Protein AF-A0AAV8PI12-F1 (afdb_monomer_lite)

Organism: Ensete ventricosum (NCBI:txid4639)

Secondary structure (DSSP, 8-state):
--------------------------------------------------------------------------------------PPPPPPHHHHHH-------------------------HHHHHHHHSSEEEEEEEEEEEEE--S--SSS---EEEEEEEEEEE-----SSS---PEEEEEEEEHHHHHHHHHHHHHHSTTS-PPPPPP--SSHHHHS-TTHHHHHHHHHHHHHHHHHHHSTTGGG-HHHHHHHH--SS--SPPPPPHHHHHHHTTTSTTSSSS---PPPPPPTTTTSS---SSS-HHHHHHHHHHHHTTTTT----------HHHHHHHHHHHHHHHHHHHHHHHHHHHHHHHHHHHHHHHHHHHHHHHHHHHHHHS--SHHHHHHHHHHHHHHHHHHHHHHHHHHHHHHHHHHHHHHHHHHHHHHHHHHHHHHHHHHHHHHHHHHHHHHHHHHHHHHHHHHHTTSTT--HHHHHHHHHHHHHHHHHHHHHHHHHHHHHHHHHHHHHHHHHHHHHHHHHHHHHHHHHHHHHHHHHHHHHHHHHHHHHHHHTS--SS-TTHHHHHHHHHHHGGG------------EE--PSP--SSPEE-B-TT--GGGS--SPPSEEEEEEEEEESS-TTSPPEEEEE---TTSPSP-SEEEEEEEEEE-S-----EEEEEETTEEEEEEE-----TT-EEEEEEEE-GGGHHHHT-TT-EEEEEEE----SSS----EEEEEEEEEE----------------------------------------------------------SSTTTTTTTTTSPPSEEEEE--S-SSS-SSEEE-STT--EEEEE---TTEEEEEEEEEEEEEGGGTTGGGPPPHHHHHHTT------S-S--EEEEEETTEEEEEEPPP----TTSS-GGGSSSBPPTTSSSPPPEEEE-GGGHHHHTTSS-EEEEEEEET--SEEEEEEEEEEEE-SS-S--EEEEEEEE-PPPEEEEEEEEETTEEEEEEEEEEEEEEEEEEEETTEEEEEEEEEEEEEEEEEEEETTTTEEEEEEEEEEEEEEEEEETTTEEEEEEEEEEEEEEEEEEEEEE-STTEEEEEEEEEEEEEEEEEEEETTEEEEEEEEEEEEEEEEEEEETTEEEEEEEEEEEEEEEEETTSEEEEEEEEEETTEEEEEEEEEEE-----

InterPro domains:
  IPR001683 Phox homology [PF00787] (182-260)
  IPR001683 Phox homology [PS50195] (140-265)
  IPR001683 Phox homology [SM00312] (140-261)
  IPR015404 Sorting nexin/Vps5-like, C-terminal [PF09325] (333-562)
  IPR027267 AH/BAR domain superfamily [G3DSA:1.20.1270.60] (332-566)
  IPR036871 PX domain superfamily [G3DSA:3.30.1520.10] (126-271)
  IPR036871 PX domain superfamily [SSF64268] (134-261)
  IPR044279 Sorting nexin 2A/B [PTHR46757] (12-567)
  IPR056948 Peptide N-acetyl-beta-D-glucosaminyl asparaginase amidase A, N-terminal [PF12222] (630-1003)

Foldseek 3Di:
DDDDDDDDDDDDDDDDDDDDDDDDDDDDDDDDDYDDDDDDDDDDDDDDDDDDDDDDDDDDDDDDDDDDDDDDDDDDDDDDDDPPPPDDDDDDPLCLVQDDDDDDDDDDDDDDDDDDDDDPPPAVVVVLCVVFQWNAKAKADWDWAFDPDDDPDPDTDIFIKIKIKTWGQDPDPDDDDDDTDIAIEIDTVVLVVQLQVVCCQPVFLALQFDQDDPDPPCCVVPDVVSVSSVNSVSVRVNLVVLRSPNPSVPDPSSVQSRHPYDDRPPPGPPDQVVVVVVVVPPPPPVVDDDDDDDDDDLVVLQGFPPGDPCVVVVVVVVCVVVVCVVPNPDPPLDPVPPVVVVLVVVLVVVLVVLVVVLVVLVVVLVVLLVQLVVLLVQLVVLVVVLVVLVVPPPDPVSPLVSVLSNLSSVLSNVLSVLSSVLSSQSCVLSVVSVSVNSSVVSLVSSVVSLSSLSVSLVVLVVVLVVLVVVLVVLVVVQVVDDPGPPVSVVVSVVSVVVSVSSVSSSVSSVVSNVVSVVSNVVNSVVCVVVVVSSVVSSVVSSVVSVVVSVVVSVVSVVVSVVVSVVPDDDDDPPPVVVVVVVVVVPPPDDDDDDDDDFFADADDDDDDDLAAAEFDAVLAVVVPDDPDAFPDKFFFDWDKAEAQALFFWDKGWFAQDPVAADDFPWKKKKKKKKKAFFDDKWWKFKDWQLATQFIAIDAGAYNSMYIYMHIGTRSLVVLQNNDRVTTMMTMDTHHYDDPRGHMIMTMIIMMGTHHDDDDDDDDDDDDDDDPDPDDDDDDDDDDDDDDDDDDDDDDDDDDDDDDDDDDDDDDDQQLVLQVDPPPHHFNDKDWQFDPDSTNGGWDKAAAQVRKDKDWDADQQQWQWKKKKKDKDADRLCLVLLQADAPCLCVLQVNPRPNHLHNFKKKFKDKLNHTQDIDGADNQAECPGPPNLQPQRYGGHCNGGGDIDMGICNLVVQVRSPGGIIMMMIGMHSDHGTMTMIIMMGTHGFPPDSHKHKHWDDWFWDDKDKDWDKDDDRLWIKIKIWIKTWTWTWMWIAGPNGTKIKIKIKIKTWIWMWTADPSRQKIKIWIKIKIKIKIWIDHPDDDTQKIKIKIKIKIKIKIWGWADDPPQKIKIWIKIKIKIWIWIWMDGPHDIKIKIKMKIKIKTWMFIDHRNYTHDMKMKMWMWIWIAIPQQKIKIWIWIDISSGTPDIDIDIDGPNDDD

Structure (mmCIF, N/CA/C/O backbone):
data_AF-A0AAV8PI12-F1
#
_entry.id   AF-A0AAV8PI12-F1
#
loop_
_atom_site.group_PDB
_atom_site.id
_atom_site.type_symbol
_atom_site.label_atom_id
_atom_site.label_alt_id
_atom_site.label_comp_id
_atom_site.label_asym_id
_atom_site.label_entity_id
_atom_site.label_seq_id
_atom_site.pdbx_PDB_ins_code
_atom_site.Cartn_x
_atom_site.Cartn_y
_atom_site.Cartn_z
_atom_site.occupancy
_atom_site.B_iso_or_equiv
_atom_site.auth_seq_id
_atom_site.auth_comp_id
_atom_site.auth_asym_id
_atom_site.auth_atom_id
_atom_site.pdbx_PDB_model_num
ATOM 1 N N . MET A 1 1 ? -35.166 47.409 -13.424 1.00 26.75 1 MET A N 1
ATOM 2 C CA . MET A 1 1 ? -35.146 48.640 -12.600 1.00 26.75 1 MET A CA 1
ATOM 3 C C . MET A 1 1 ? -35.640 48.284 -11.209 1.00 26.75 1 MET A C 1
ATOM 5 O O . MET A 1 1 ? -36.509 47.431 -11.141 1.00 26.75 1 MET A O 1
ATOM 9 N N . MET A 1 2 ? -35.124 48.970 -10.181 1.00 24.94 2 MET A N 1
ATOM 10 C CA . MET A 1 2 ? -35.526 48.912 -8.761 1.00 24.94 2 MET A CA 1
ATOM 11 C C . MET A 1 2 ? -35.358 47.564 -8.021 1.00 24.94 2 MET A C 1
ATOM 13 O O . MET A 1 2 ? -35.755 46.509 -8.501 1.00 24.94 2 MET A O 1
ATOM 17 N N . GLY A 1 3 ? -34.762 47.643 -6.824 1.00 27.20 3 GLY A N 1
ATOM 18 C CA . GLY A 1 3 ? -35.023 46.736 -5.693 1.00 27.20 3 GLY A CA 1
ATOM 19 C C . GLY A 1 3 ? -36.075 47.395 -4.775 1.00 27.20 3 GLY A C 1
ATOM 20 O O . GLY A 1 3 ? -37.044 47.901 -5.343 1.00 27.20 3 GLY A O 1
ATOM 21 N N . PRO A 1 4 ? -35.881 47.534 -3.440 1.00 50.44 4 PRO A N 1
ATOM 22 C CA . PRO A 1 4 ? -34.674 47.253 -2.639 1.00 50.44 4 PRO A CA 1
ATOM 23 C C . PRO A 1 4 ? -34.956 46.541 -1.275 1.00 50.44 4 PRO A C 1
ATOM 25 O O . PRO A 1 4 ? -36.016 45.960 -1.081 1.00 50.44 4 PRO A O 1
ATOM 28 N N . GLU A 1 5 ? -33.989 46.652 -0.349 1.00 25.16 5 GLU A N 1
ATOM 29 C CA . GLU A 1 5 ? -34.080 46.573 1.134 1.00 25.16 5 GLU A CA 1
ATOM 30 C C . GLU A 1 5 ? -33.956 45.231 1.893 1.00 25.16 5 GLU A C 1
ATOM 32 O O . GLU A 1 5 ? -34.881 44.429 1.952 1.00 25.16 5 GLU A O 1
ATOM 37 N N . THR A 1 6 ? -32.860 45.123 2.665 1.00 25.31 6 THR A N 1
ATOM 38 C CA . THR A 1 6 ? -32.854 44.717 4.093 1.00 25.31 6 THR A CA 1
ATOM 39 C C . THR A 1 6 ? -31.738 45.482 4.851 1.00 25.31 6 THR A C 1
ATOM 41 O O . THR A 1 6 ? -30.701 45.725 4.228 1.00 25.31 6 THR A O 1
ATOM 44 N N . PRO A 1 7 ? -31.882 45.865 6.144 1.00 37.09 7 PRO A N 1
ATOM 45 C CA . PRO A 1 7 ? -30.958 46.792 6.833 1.00 37.09 7 PRO A CA 1
ATOM 46 C C . PRO A 1 7 ? -29.968 46.148 7.844 1.00 37.09 7 PRO A C 1
ATOM 48 O O . PRO A 1 7 ? -29.989 44.942 8.059 1.00 37.09 7 PRO A O 1
ATOM 51 N N . PHE A 1 8 ? -29.126 47.009 8.449 1.00 25.00 8 PHE A N 1
ATOM 52 C CA . PHE A 1 8 ? -28.236 46.897 9.638 1.00 25.00 8 PHE A CA 1
ATOM 53 C C . PHE A 1 8 ? -28.355 45.662 10.577 1.00 25.00 8 PHE A C 1
ATOM 55 O O . PHE A 1 8 ? -29.452 45.190 10.848 1.00 25.00 8 PHE A O 1
ATOM 62 N N . GLY A 1 9 ? -27.298 45.162 11.242 1.00 22.23 9 GLY A N 1
ATOM 63 C CA . GLY A 1 9 ? -25.890 45.605 11.351 1.00 22.23 9 GLY A CA 1
ATOM 64 C C . GLY A 1 9 ? -25.430 45.807 12.814 1.00 22.23 9 GLY A C 1
ATOM 65 O O . GLY A 1 9 ? -26.154 46.434 13.577 1.00 22.23 9 GLY A O 1
ATOM 66 N N . PHE A 1 10 ? -24.243 45.307 13.204 1.00 24.09 10 PHE A N 1
ATOM 67 C CA . PHE A 1 10 ? -23.536 45.661 14.458 1.00 24.09 10 PHE A CA 1
ATOM 68 C C . PHE A 1 10 ? -22.015 45.385 14.365 1.00 24.09 10 PHE A C 1
ATOM 70 O O . PHE A 1 10 ? -21.548 44.779 13.401 1.00 24.09 10 PHE A O 1
ATOM 77 N N . GLU A 1 11 ? -21.245 45.897 15.328 1.00 22.91 11 GLU A N 1
ATOM 78 C CA . GLU A 1 11 ? -19.831 46.284 15.177 1.00 22.91 11 GLU A CA 1
ATOM 79 C C . GLU A 1 11 ? -18.795 45.295 15.754 1.00 22.91 11 GLU A C 1
ATOM 81 O O . GLU A 1 11 ? -19.092 44.478 16.626 1.00 22.91 11 GLU A O 1
ATOM 86 N N . SER A 1 12 ? -17.529 45.454 15.345 1.00 24.69 12 SER A N 1
ATOM 87 C CA . SER A 1 12 ? -16.356 44.861 16.007 1.00 24.69 12 SER A CA 1
ATOM 88 C C . SER A 1 12 ? -15.196 45.863 16.083 1.00 24.69 12 SER A C 1
ATOM 90 O O . SER A 1 12 ? -14.692 46.303 15.048 1.00 24.69 12 SER A O 1
ATOM 92 N N . ALA A 1 13 ? -14.755 46.211 17.295 1.00 24.38 13 ALA A N 1
ATOM 93 C CA . ALA A 1 13 ? -13.627 47.119 17.531 1.00 24.38 13 ALA A CA 1
ATOM 94 C C . ALA A 1 13 ? -12.254 46.410 17.386 1.00 24.38 13 ALA A C 1
ATOM 96 O O . ALA A 1 13 ? -12.172 45.198 17.601 1.00 24.38 13 ALA A O 1
ATOM 97 N N . PRO A 1 14 ? -11.169 47.131 17.035 1.00 26.98 14 PRO A N 1
ATOM 98 C CA . PRO A 1 14 ? -9.876 46.526 16.708 1.00 26.98 14 PRO A CA 1
ATOM 99 C C . PRO A 1 14 ? -8.998 46.235 17.936 1.00 26.98 14 PRO A C 1
ATOM 101 O O . PRO A 1 14 ? -9.035 46.951 18.937 1.00 26.98 14 PRO A O 1
ATOM 104 N N . VAL A 1 15 ? -8.118 45.237 17.809 1.00 25.80 15 VAL A N 1
ATOM 105 C CA . VAL A 1 15 ? -7.009 44.966 18.741 1.00 25.80 15 VAL A CA 1
ATOM 106 C C . VAL A 1 15 ? -5.689 45.034 17.970 1.00 25.80 15 VAL A C 1
ATOM 108 O O . VAL A 1 15 ? -5.612 44.586 16.829 1.00 25.80 15 VAL A O 1
ATOM 111 N N . ARG A 1 16 ? -4.673 45.645 18.590 1.00 23.45 16 ARG A N 1
ATOM 112 C CA . ARG A 1 16 ? -3.359 45.953 18.003 1.00 23.45 16 ARG A CA 1
ATOM 113 C C . ARG A 1 16 ? -2.627 44.722 17.462 1.00 23.45 16 ARG A C 1
ATOM 115 O O . ARG A 1 16 ? -2.507 43.721 18.164 1.00 23.45 16 ARG A O 1
ATOM 122 N N . GLU A 1 17 ? -2.001 44.885 16.300 1.00 25.70 17 GLU A N 1
ATOM 123 C CA . GLU A 1 17 ? -0.734 44.218 15.994 1.00 25.70 17 GLU A CA 1
ATOM 124 C C . GLU A 1 17 ? 0.418 45.083 16.529 1.00 25.70 17 GLU A C 1
ATOM 126 O O . GLU A 1 17 ? 0.398 46.306 16.374 1.00 25.70 17 GLU A O 1
ATOM 131 N N . GLU A 1 18 ? 1.427 44.463 17.141 1.00 23.61 18 GLU A N 1
ATOM 132 C CA . GLU A 1 18 ? 2.705 45.114 17.441 1.00 23.61 18 GLU A CA 1
ATOM 133 C C . GLU A 1 18 ? 3.741 44.642 16.415 1.00 23.61 18 GLU A C 1
ATOM 135 O O . GLU A 1 18 ? 4.210 43.504 16.450 1.00 23.61 18 GLU A O 1
ATOM 140 N N . MET A 1 19 ? 4.070 45.523 15.467 1.00 23.03 19 MET A N 1
ATOM 141 C CA . MET A 1 19 ? 5.245 45.378 14.610 1.00 23.03 19 MET A CA 1
ATOM 142 C C . MET A 1 19 ? 6.455 45.993 15.314 1.00 23.03 19 MET A C 1
ATOM 144 O O . MET A 1 19 ? 6.456 47.195 15.572 1.00 23.03 19 MET A O 1
ATOM 148 N N . GLU A 1 20 ? 7.520 45.2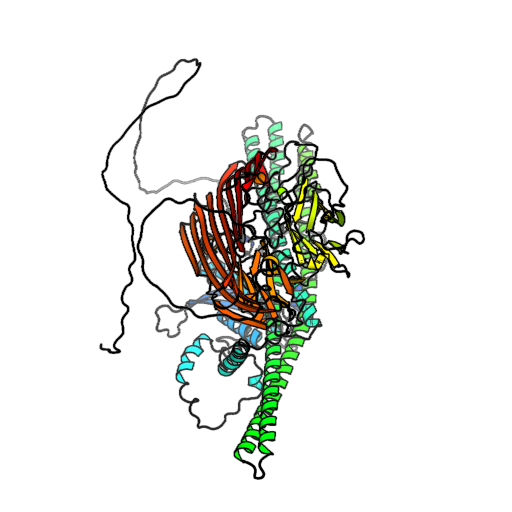17 15.511 1.00 25.47 20 GLU A N 1
ATOM 149 C CA . GLU A 1 20 ? 8.871 45.778 15.614 1.00 25.47 20 GLU A CA 1
ATOM 150 C C . GLU A 1 20 ? 9.606 45.601 14.282 1.00 25.47 20 GLU A C 1
ATOM 152 O O . GLU A 1 20 ? 9.492 44.572 13.612 1.00 25.47 20 GLU A O 1
ATOM 157 N N . SER A 1 21 ? 10.321 46.646 13.868 1.00 23.89 21 SER A N 1
ATOM 158 C CA . SER A 1 21 ? 10.804 46.816 12.497 1.00 23.89 21 SER A CA 1
ATOM 159 C C . SER A 1 21 ? 12.290 47.157 12.434 1.00 23.89 21 SER A C 1
ATOM 161 O O . SER A 1 21 ? 12.716 48.150 13.022 1.00 23.89 21 SER A O 1
ATOM 163 N N . LEU A 1 22 ? 13.039 46.431 11.606 1.00 22.89 22 LEU A N 1
ATOM 164 C CA . LEU A 1 22 ? 14.338 46.840 11.064 1.00 22.89 22 LEU A CA 1
ATOM 165 C C . LEU A 1 22 ? 14.514 46.201 9.676 1.00 22.89 22 LEU A C 1
ATOM 167 O O . LEU A 1 22 ? 14.255 45.011 9.534 1.00 22.89 22 LEU A O 1
ATOM 171 N N . ALA A 1 23 ? 15.017 46.856 8.631 1.00 23.58 23 ALA A N 1
ATOM 172 C CA . ALA A 1 23 ? 14.972 48.257 8.194 1.00 23.58 23 ALA A CA 1
ATOM 173 C C . ALA A 1 23 ? 15.395 48.229 6.706 1.00 23.58 23 ALA A C 1
ATOM 175 O O . ALA A 1 23 ? 16.301 47.469 6.366 1.00 23.58 23 ALA A O 1
ATOM 176 N N . LEU A 1 24 ? 14.774 49.009 5.811 1.00 23.92 24 LEU A N 1
ATOM 177 C CA . LEU A 1 24 ? 15.120 49.005 4.378 1.00 23.92 24 LEU A CA 1
ATOM 178 C C . LEU A 1 24 ? 15.382 50.413 3.833 1.00 23.92 24 LEU A C 1
ATOM 180 O O . LEU A 1 24 ? 14.506 51.275 3.851 1.00 23.92 24 LEU A O 1
ATOM 184 N N . SER A 1 25 ? 16.575 50.595 3.270 1.00 25.58 25 SER A N 1
ATOM 185 C CA . SER A 1 25 ? 16.966 51.677 2.362 1.00 25.58 25 SER A CA 1
ATOM 186 C C . SER A 1 25 ? 18.147 51.175 1.508 1.00 25.58 25 SER A C 1
ATOM 188 O O . SER A 1 25 ? 18.949 50.380 1.984 1.00 25.58 25 SER A O 1
ATOM 190 N N . GLY A 1 26 ? 18.303 51.531 0.233 1.00 24.66 26 GLY A N 1
ATOM 191 C CA . GLY A 1 26 ? 17.404 52.244 -0.680 1.00 24.66 26 GLY A CA 1
ATOM 192 C C . GLY A 1 26 ? 17.654 51.789 -2.130 1.00 24.66 26 GLY A C 1
ATOM 193 O O . GLY A 1 26 ? 18.427 50.865 -2.365 1.00 24.66 26 GLY A O 1
ATOM 194 N N . ALA A 1 27 ? 17.000 52.424 -3.101 1.00 22.06 27 ALA A N 1
ATOM 195 C CA . ALA A 1 27 ? 17.096 52.106 -4.533 1.00 22.06 27 ALA A CA 1
ATOM 196 C C . ALA A 1 27 ? 17.531 53.358 -5.341 1.00 22.06 27 ALA A C 1
ATOM 198 O O . ALA A 1 27 ? 17.638 54.433 -4.751 1.00 22.06 27 ALA A O 1
ATOM 199 N N . PRO A 1 28 ? 17.652 53.297 -6.680 1.00 48.12 28 PRO A N 1
ATOM 200 C CA . PRO A 1 28 ? 18.553 52.432 -7.454 1.00 48.12 28 PRO A CA 1
ATOM 201 C C . PRO A 1 28 ? 19.419 53.248 -8.451 1.00 48.12 28 PRO A C 1
ATOM 203 O O . PRO A 1 28 ? 19.118 54.406 -8.737 1.00 48.12 28 PRO A O 1
ATOM 206 N N . SER A 1 29 ? 20.434 52.638 -9.074 1.00 22.05 29 SER A N 1
ATOM 207 C CA . SER A 1 29 ? 21.106 53.215 -10.256 1.00 22.05 29 SER A CA 1
ATOM 208 C C . SER A 1 29 ? 21.647 52.148 -11.212 1.00 22.05 29 SER A C 1
ATOM 210 O O . SER A 1 29 ? 21.772 50.977 -10.855 1.00 22.05 29 SER A O 1
ATOM 212 N N . SER A 1 30 ? 21.942 52.568 -12.440 1.00 26.00 30 SER A N 1
ATOM 213 C CA . SER A 1 30 ? 22.496 51.761 -13.528 1.00 26.00 30 SER A CA 1
ATOM 214 C C . SER A 1 30 ? 24.037 51.776 -13.569 1.00 26.00 30 SER A C 1
ATOM 216 O O . SER A 1 30 ? 24.686 52.457 -12.778 1.00 26.00 30 SER A O 1
ATOM 218 N N . ASP A 1 31 ? 24.567 51.061 -14.571 1.00 22.47 31 ASP A N 1
ATOM 219 C CA . ASP A 1 31 ? 25.823 51.312 -15.299 1.00 22.47 31 ASP A CA 1
ATOM 220 C C . ASP A 1 31 ? 27.168 50.649 -14.902 1.00 22.47 31 ASP A C 1
ATOM 222 O O . ASP A 1 31 ? 27.680 50.750 -13.796 1.00 22.47 31 ASP A O 1
ATOM 226 N N . TYR A 1 32 ? 27.776 50.087 -15.962 1.00 22.50 32 TYR A N 1
ATOM 227 C CA . TYR A 1 32 ? 29.210 49.959 -16.288 1.00 22.50 32 TYR A CA 1
ATOM 228 C C . TYR A 1 32 ? 30.144 48.924 -15.605 1.00 22.50 32 TYR A C 1
ATOM 230 O O . TYR A 1 32 ? 30.634 49.091 -14.499 1.00 22.50 32 TYR A O 1
ATOM 238 N N . ARG A 1 33 ? 30.550 47.952 -16.447 1.00 22.41 33 ARG A N 1
ATOM 239 C CA . ARG A 1 33 ? 31.938 47.547 -16.800 1.00 22.41 33 ARG A CA 1
ATOM 240 C C . ARG A 1 33 ? 33.016 47.315 -15.711 1.00 22.41 33 ARG A C 1
ATOM 242 O O . ARG A 1 33 ? 33.538 48.272 -15.162 1.00 22.41 33 ARG A O 1
ATOM 249 N N . SER A 1 34 ? 33.589 46.097 -15.775 1.00 23.03 34 SER A N 1
ATOM 250 C CA . SER A 1 34 ? 35.053 45.811 -15.793 1.00 23.03 34 SER A CA 1
ATOM 251 C C . SER A 1 34 ? 35.894 46.060 -14.517 1.00 23.03 34 SER A C 1
ATOM 253 O O . SER A 1 34 ? 35.571 46.913 -13.711 1.00 23.03 34 SER A O 1
ATOM 255 N N . ALA A 1 35 ? 37.057 45.423 -14.298 1.00 22.92 35 ALA A N 1
ATOM 256 C CA . ALA A 1 35 ? 37.623 44.138 -14.763 1.00 22.92 35 ALA A CA 1
ATOM 257 C C . ALA A 1 35 ? 38.912 43.809 -13.956 1.00 22.92 35 ALA A C 1
ATOM 259 O O . ALA A 1 35 ? 39.556 44.726 -13.455 1.00 22.92 35 ALA A O 1
ATOM 260 N N . MET A 1 36 ? 39.345 42.535 -13.960 1.00 21.75 36 MET A N 1
ATOM 261 C CA . MET A 1 36 ? 40.616 42.024 -13.379 1.00 21.75 36 MET A CA 1
ATOM 262 C C . MET A 1 36 ? 40.713 42.121 -11.827 1.00 21.75 36 MET A C 1
ATOM 264 O O . MET A 1 36 ? 39.855 42.730 -11.201 1.00 21.75 36 MET A O 1
ATOM 268 N N . SER A 1 37 ? 41.655 41.479 -11.113 1.00 22.44 37 SER A N 1
ATOM 269 C CA . SER A 1 37 ? 42.877 40.745 -11.512 1.00 22.44 37 SER A CA 1
ATOM 270 C C . SER A 1 37 ? 43.295 39.643 -10.515 1.00 22.44 37 SER A C 1
ATOM 272 O O . SER A 1 37 ? 43.305 39.922 -9.322 1.00 22.44 37 SER A O 1
ATOM 274 N N . SER A 1 38 ? 43.848 38.521 -11.020 1.00 24.52 38 SER A N 1
ATOM 275 C CA . SER A 1 38 ? 44.898 37.659 -10.394 1.00 24.52 38 SER A CA 1
ATOM 276 C C . SER A 1 38 ? 44.621 36.993 -9.014 1.00 24.52 38 SER A C 1
ATOM 278 O O . SER A 1 38 ? 43.821 37.481 -8.236 1.00 24.52 38 SER A O 1
ATOM 280 N N . SER A 1 39 ? 45.252 35.877 -8.620 1.00 24.25 39 SER A N 1
ATOM 281 C CA . SER A 1 39 ? 46.549 35.305 -9.031 1.00 24.25 39 SER A CA 1
ATOM 282 C C . SER A 1 39 ? 46.635 33.765 -8.883 1.00 24.25 39 SER A C 1
ATOM 284 O O . SER A 1 39 ? 45.814 33.136 -8.223 1.00 24.25 39 SER A O 1
ATOM 286 N N . LEU A 1 40 ? 47.674 33.175 -9.493 1.00 27.23 40 LEU A N 1
ATOM 287 C CA . LEU A 1 40 ? 48.148 31.787 -9.332 1.00 27.23 40 LEU A CA 1
ATOM 288 C C . LEU A 1 40 ? 49.630 31.792 -8.900 1.00 27.23 40 LEU A C 1
ATOM 290 O O . LEU A 1 40 ? 50.322 32.792 -9.109 1.00 27.23 40 LEU A O 1
ATOM 294 N N . PRO A 1 41 ? 50.141 30.660 -8.387 1.00 34.38 41 PRO A N 1
ATOM 295 C CA . PRO A 1 41 ? 51.395 30.066 -8.895 1.00 34.38 41 PRO A CA 1
ATOM 296 C C . PRO A 1 41 ? 51.121 28.656 -9.485 1.00 34.38 41 PRO A C 1
ATOM 298 O O . PRO A 1 41 ? 50.287 27.941 -8.944 1.00 34.38 41 PRO A O 1
ATOM 301 N N . ALA A 1 42 ? 51.635 28.218 -10.648 1.00 28.09 42 ALA A N 1
ATOM 302 C CA . ALA A 1 42 ? 53.028 28.142 -11.149 1.00 28.09 42 ALA A CA 1
ATOM 303 C C . ALA A 1 42 ? 53.814 26.956 -10.524 1.00 28.09 42 ALA A C 1
ATOM 305 O O . ALA A 1 42 ? 53.736 26.773 -9.316 1.00 28.09 42 ALA A O 1
ATOM 306 N N . ALA A 1 43 ? 54.589 26.118 -11.239 1.00 28.17 43 ALA A N 1
ATOM 307 C CA . ALA A 1 43 ? 55.053 26.065 -12.650 1.00 28.17 43 ALA A CA 1
ATOM 308 C C . ALA A 1 43 ? 55.390 24.575 -13.041 1.00 28.17 43 ALA A C 1
ATOM 310 O O . ALA A 1 43 ? 54.991 23.695 -12.286 1.00 28.17 43 ALA A O 1
ATOM 311 N N . VAL A 1 44 ? 56.051 24.140 -14.140 1.00 28.39 44 VAL A N 1
ATOM 312 C CA . VAL A 1 44 ? 56.956 24.743 -15.162 1.00 28.39 44 VAL A CA 1
ATOM 313 C C . VAL A 1 44 ? 56.950 23.928 -16.490 1.00 28.39 44 VAL A C 1
ATOM 315 O O . VAL A 1 44 ? 56.592 22.758 -16.467 1.00 28.39 44 VAL A O 1
ATOM 318 N N . SER A 1 45 ? 57.480 24.517 -17.582 1.00 25.11 45 SER A N 1
ATOM 319 C CA . SER A 1 45 ? 58.064 23.877 -18.800 1.00 25.11 45 SER A CA 1
ATOM 320 C C . SER A 1 45 ? 57.131 23.061 -19.727 1.00 25.11 45 SER A C 1
ATOM 322 O O . SER A 1 45 ? 56.670 21.998 -19.338 1.00 25.11 45 SER A O 1
ATOM 324 N N . ALA A 1 46 ? 56.785 23.419 -20.976 1.00 28.88 46 ALA A N 1
ATOM 325 C CA . ALA A 1 46 ? 57.235 24.396 -21.995 1.00 28.88 46 ALA A CA 1
ATOM 326 C C . ALA A 1 46 ? 58.319 23.951 -23.016 1.00 28.88 46 ALA A C 1
ATOM 328 O O . ALA A 1 46 ? 59.477 23.748 -22.660 1.00 28.88 46 ALA A O 1
ATOM 329 N N . ALA A 1 47 ? 57.929 23.931 -24.303 1.00 26.61 47 ALA A N 1
ATOM 330 C CA . ALA A 1 47 ? 58.757 24.099 -25.509 1.00 26.61 47 ALA A CA 1
ATOM 331 C C . ALA A 1 47 ? 57.858 24.558 -26.693 1.00 26.61 47 ALA A C 1
ATOM 333 O O . ALA A 1 47 ? 56.693 24.170 -26.756 1.00 26.61 47 ALA A O 1
ATOM 334 N N . SER A 1 48 ? 58.377 25.402 -27.592 1.00 27.86 48 SER A N 1
ATOM 335 C CA . SER A 1 48 ? 57.679 26.074 -28.722 1.00 27.86 48 SER A CA 1
ATOM 336 C C . SER A 1 48 ? 58.339 25.691 -30.085 1.00 27.86 48 SER A C 1
ATOM 338 O O . SER A 1 48 ? 59.130 24.752 -30.081 1.00 27.86 48 SER A O 1
ATOM 340 N N . VAL A 1 49 ? 58.077 26.220 -31.301 1.00 29.25 49 VAL A N 1
ATOM 341 C CA . VAL A 1 49 ? 57.830 27.589 -31.841 1.00 29.25 49 VAL A CA 1
ATOM 342 C C . VAL A 1 49 ? 57.215 27.508 -33.273 1.00 29.25 49 VAL A C 1
ATOM 344 O O . VAL A 1 49 ? 57.517 26.543 -33.963 1.00 29.25 49 VAL A O 1
ATOM 347 N N . ASP A 1 50 ? 56.402 28.510 -33.674 1.00 27.30 50 ASP A N 1
ATOM 348 C CA . ASP A 1 50 ? 55.957 29.032 -35.012 1.00 27.30 50 ASP A CA 1
ATOM 349 C C . ASP A 1 50 ? 55.864 28.127 -36.279 1.00 27.30 50 ASP A C 1
ATOM 351 O O . ASP A 1 50 ? 56.691 27.256 -36.512 1.00 27.30 50 ASP A O 1
ATOM 355 N N . ALA A 1 51 ? 54.860 28.212 -37.176 1.00 30.59 51 ALA A N 1
ATOM 356 C CA . ALA A 1 51 ? 54.086 29.324 -37.797 1.00 30.59 51 ALA A CA 1
ATOM 357 C C . ALA A 1 51 ? 54.791 30.017 -39.000 1.00 30.59 51 ALA A C 1
ATOM 359 O O . ALA A 1 51 ? 56.013 30.071 -39.058 1.00 30.59 51 ALA A O 1
ATOM 360 N N . GLY A 1 52 ? 54.095 30.546 -40.023 1.00 27.53 52 GLY A N 1
ATOM 361 C CA . GLY A 1 52 ? 52.646 30.583 -40.315 1.00 27.53 52 GLY A CA 1
ATOM 362 C C . GLY A 1 52 ? 52.314 31.500 -41.520 1.00 27.53 52 GLY A C 1
ATOM 363 O O . GLY A 1 52 ? 53.225 31.908 -42.237 1.00 27.53 52 GLY A O 1
ATOM 364 N N . GLY A 1 53 ? 51.034 31.867 -41.718 1.00 25.20 53 GLY A N 1
ATOM 365 C CA . GLY A 1 53 ? 50.614 33.012 -42.562 1.00 25.20 53 GLY A CA 1
ATOM 366 C C . GLY A 1 53 ? 49.379 32.804 -43.467 1.00 25.20 53 GLY A C 1
ATOM 367 O O . GLY A 1 53 ? 49.298 31.793 -44.156 1.00 25.20 53 GLY A O 1
ATOM 368 N N . GLY A 1 54 ? 48.462 33.791 -43.522 1.00 26.97 54 GLY A N 1
ATOM 369 C CA . GLY A 1 54 ? 47.417 33.897 -44.571 1.00 26.97 54 GLY A CA 1
ATOM 370 C C . GLY A 1 54 ? 45.969 34.184 -44.117 1.00 26.97 54 GLY A C 1
ATOM 371 O O . GLY A 1 54 ? 45.112 33.318 -44.246 1.00 26.97 54 GLY A O 1
ATOM 372 N N . ASP A 1 55 ? 45.691 35.401 -43.646 1.00 26.92 55 ASP A N 1
ATOM 373 C CA . ASP A 1 55 ? 44.364 35.946 -43.251 1.00 26.92 55 ASP A CA 1
ATOM 374 C C . ASP A 1 55 ? 43.740 36.783 -44.429 1.00 26.92 55 ASP A C 1
ATOM 376 O O . ASP A 1 55 ? 44.491 37.091 -45.360 1.00 26.92 55 ASP A O 1
ATOM 380 N N . PRO A 1 56 ? 42.502 37.357 -44.401 1.00 48.22 56 PRO A N 1
ATOM 381 C CA . PRO A 1 56 ? 41.178 36.849 -43.952 1.00 48.22 56 PRO A CA 1
ATOM 382 C C . PRO A 1 56 ? 39.916 37.355 -44.768 1.00 48.22 56 PRO A C 1
ATOM 384 O O . PRO A 1 56 ? 40.036 38.111 -45.725 1.00 48.22 56 PRO A O 1
ATOM 387 N N . LEU A 1 57 ? 38.693 37.033 -44.274 1.00 29.77 57 LEU A N 1
ATOM 388 C CA . LEU A 1 57 ? 37.373 37.753 -44.367 1.00 29.77 57 LEU A CA 1
ATOM 389 C C . LEU A 1 57 ? 36.332 37.608 -45.541 1.00 29.77 57 LEU A C 1
ATOM 391 O O . LEU A 1 57 ? 36.511 38.128 -46.635 1.00 29.77 57 LEU A O 1
ATOM 395 N N . LEU A 1 58 ? 35.115 37.166 -45.133 1.00 28.52 58 LEU A N 1
ATOM 396 C CA . LEU A 1 58 ? 33.735 37.701 -45.388 1.00 28.52 58 LEU A CA 1
ATOM 397 C C . LEU A 1 58 ? 32.839 37.334 -46.623 1.00 28.52 58 LEU A C 1
ATOM 399 O O . LEU A 1 58 ? 33.283 36.927 -47.687 1.00 28.52 58 LEU A O 1
ATOM 403 N N . TYR A 1 59 ? 31.516 37.472 -46.384 1.00 25.47 59 TYR A N 1
ATOM 404 C CA . TYR A 1 59 ? 30.270 37.158 -47.156 1.00 25.47 59 TYR A CA 1
ATOM 405 C C . TYR A 1 59 ? 29.427 38.466 -47.358 1.00 25.47 59 TYR A C 1
ATOM 407 O O . TYR A 1 59 ? 29.838 39.465 -46.757 1.00 25.47 59 TYR A O 1
ATOM 415 N N . PRO A 1 60 ? 28.212 38.531 -47.998 1.00 52.59 60 PRO A N 1
ATOM 416 C CA . PRO A 1 60 ? 27.406 37.603 -48.847 1.00 52.59 60 PRO A CA 1
ATOM 417 C C . PRO A 1 60 ? 27.072 38.295 -50.235 1.00 52.59 60 PRO A C 1
ATOM 419 O O . PRO A 1 60 ? 28.059 38.731 -50.822 1.00 52.59 60 PRO A O 1
ATOM 422 N N . PRO A 1 61 ? 25.840 38.549 -50.805 1.00 48.81 61 PRO A N 1
ATOM 423 C CA . PRO A 1 61 ? 24.471 37.961 -50.711 1.00 48.81 61 PRO A CA 1
ATOM 424 C C . PRO A 1 61 ? 23.561 37.899 -52.012 1.00 48.81 61 PRO A C 1
ATOM 426 O O . PRO A 1 61 ? 23.886 38.443 -53.057 1.00 48.81 61 PRO A O 1
ATOM 429 N N . HIS A 1 62 ? 22.333 37.351 -51.850 1.00 29.09 62 HIS A N 1
ATOM 430 C CA . HIS A 1 62 ? 21.005 37.670 -52.480 1.00 29.09 62 HIS A CA 1
ATOM 431 C C . HIS A 1 62 ? 20.560 37.339 -53.952 1.00 29.09 62 HIS A C 1
ATOM 433 O O . HIS A 1 62 ? 20.991 37.951 -54.917 1.00 29.09 62 HIS A O 1
ATOM 439 N N . HIS A 1 63 ? 19.493 36.507 -54.021 1.00 28.28 63 HIS A N 1
ATOM 440 C CA . HIS A 1 63 ? 18.222 36.539 -54.816 1.00 28.28 63 HIS A CA 1
ATOM 441 C C . HIS A 1 63 ? 18.133 36.787 -56.349 1.00 28.28 63 HIS A C 1
ATOM 443 O O . HIS A 1 63 ? 18.536 37.839 -56.829 1.00 28.28 63 HIS A O 1
ATOM 449 N N . LEU A 1 64 ? 17.308 35.970 -57.051 1.00 27.02 64 LEU A N 1
ATOM 450 C CA . LEU A 1 64 ? 15.946 36.356 -57.530 1.00 27.02 64 LEU A CA 1
ATOM 451 C C . LEU A 1 64 ? 15.114 35.166 -58.106 1.00 27.02 64 LEU A C 1
ATOM 453 O O . LEU A 1 64 ? 15.476 34.016 -57.877 1.00 27.02 64 LEU A O 1
ATOM 457 N N . HIS A 1 65 ? 13.947 35.427 -58.726 1.00 24.80 65 HIS A N 1
ATOM 458 C CA . HIS A 1 65 ? 12.797 34.501 -58.886 1.00 24.80 65 HIS A CA 1
ATOM 459 C C . HIS A 1 65 ? 12.144 34.544 -60.304 1.00 24.80 65 HIS A C 1
ATOM 461 O O . HIS A 1 65 ? 12.432 35.459 -61.069 1.00 24.80 65 HIS A O 1
ATOM 467 N N . PHE A 1 66 ? 11.170 33.645 -60.563 1.00 24.31 66 PHE A N 1
ATOM 468 C CA . PHE A 1 66 ? 10.173 33.587 -61.678 1.00 24.31 66 PHE A CA 1
ATOM 469 C C . PHE A 1 66 ? 10.436 32.755 -62.965 1.00 24.31 66 PHE A C 1
ATOM 471 O O . PHE A 1 66 ? 11.532 32.282 -63.239 1.00 24.31 66 PHE A O 1
ATOM 478 N N . SER A 1 67 ? 9.329 32.484 -63.679 1.00 23.08 67 SER A N 1
ATOM 479 C CA . SER A 1 67 ? 9.075 31.451 -64.718 1.00 23.08 67 SER A CA 1
ATOM 480 C C . SER A 1 67 ? 8.387 32.103 -65.955 1.00 23.08 67 SER A C 1
ATOM 482 O O . SER A 1 67 ? 8.393 33.330 -66.029 1.00 23.08 67 SER A O 1
ATOM 484 N N . PRO A 1 68 ? 7.613 31.408 -66.827 1.00 49.94 68 PRO A N 1
ATOM 485 C CA . PRO A 1 68 ? 7.809 30.139 -67.560 1.00 49.94 68 PRO A CA 1
ATOM 486 C C . PRO A 1 68 ? 7.637 30.310 -69.105 1.00 49.94 68 PRO A C 1
ATOM 488 O O . PRO A 1 68 ? 7.088 31.317 -69.547 1.00 49.94 68 PRO A O 1
ATOM 491 N N . SER A 1 69 ? 7.997 29.322 -69.949 1.00 26.77 69 SER A N 1
ATOM 492 C CA . SER A 1 69 ? 7.362 29.093 -71.284 1.00 26.77 69 SER A CA 1
ATOM 493 C C . SER A 1 69 ? 7.903 27.875 -72.068 1.00 26.77 69 SER A C 1
ATOM 495 O O . SER A 1 69 ? 8.971 27.339 -71.790 1.00 26.77 69 SER A O 1
ATOM 497 N N . SER A 1 70 ? 7.130 27.443 -73.072 1.00 27.22 70 SER A N 1
ATOM 498 C CA . SER A 1 70 ? 7.468 26.529 -74.189 1.00 27.22 70 SER A CA 1
ATOM 499 C C . SER A 1 70 ? 6.680 27.029 -75.430 1.00 27.22 70 SER A C 1
ATOM 501 O O . SER A 1 70 ? 5.746 27.810 -75.205 1.00 27.22 70 SER A O 1
ATOM 503 N N . PRO A 1 71 ? 6.984 26.668 -76.706 1.00 41.03 71 PRO A N 1
ATOM 504 C CA . PRO A 1 71 ? 6.760 25.297 -77.222 1.00 41.03 71 PRO A CA 1
ATOM 505 C C . PRO A 1 71 ? 7.668 24.838 -78.407 1.00 41.03 71 PRO A C 1
ATOM 507 O O . PRO A 1 71 ? 8.478 25.611 -78.903 1.00 41.03 71 PRO A O 1
ATOM 510 N N . ALA A 1 72 ? 7.403 23.618 -78.921 1.00 28.03 72 ALA A N 1
ATOM 511 C CA . ALA A 1 72 ? 7.788 23.073 -80.248 1.00 28.03 72 ALA A CA 1
ATOM 512 C C . ALA A 1 72 ? 9.298 22.801 -80.517 1.00 28.03 72 ALA A C 1
ATOM 514 O O . ALA A 1 72 ? 10.159 23.505 -80.013 1.00 28.03 72 ALA A O 1
ATOM 515 N N . SER A 1 73 ? 9.717 21.812 -81.328 1.00 28.16 73 SER A N 1
ATOM 516 C CA . SER A 1 73 ? 9.056 20.627 -81.938 1.00 28.16 73 SER A CA 1
ATOM 517 C C . SER A 1 73 ? 10.114 19.725 -82.612 1.00 28.16 73 SER A C 1
ATOM 519 O O . SER A 1 73 ? 11.020 20.284 -83.227 1.00 28.16 73 SER A O 1
ATOM 521 N N . GLY A 1 74 ? 9.976 18.386 -82.619 1.00 28.02 74 GLY A N 1
ATOM 522 C CA . GLY A 1 74 ? 10.815 17.525 -83.485 1.00 28.02 74 GLY A CA 1
ATOM 523 C C . GLY A 1 74 ? 10.983 16.046 -83.089 1.00 28.02 74 GLY A C 1
ATOM 524 O O . GLY A 1 74 ? 11.964 15.713 -82.447 1.00 28.02 74 GLY A O 1
ATOM 525 N N . ASP A 1 75 ? 10.023 15.216 -83.508 1.00 27.98 75 ASP A N 1
ATOM 526 C CA . ASP A 1 75 ? 10.112 13.836 -84.055 1.00 27.98 75 ASP A CA 1
ATOM 527 C C . ASP A 1 75 ? 11.123 12.749 -83.564 1.00 27.98 75 ASP A C 1
ATOM 529 O O . ASP A 1 75 ? 12.320 12.983 -83.443 1.00 27.98 75 ASP A O 1
ATOM 533 N N . GLY A 1 76 ? 10.628 11.498 -83.487 1.00 27.42 76 GLY A N 1
ATOM 534 C CA . GLY A 1 76 ? 11.382 10.253 -83.761 1.00 27.42 76 GLY A CA 1
ATOM 535 C C . GLY A 1 76 ? 12.168 9.511 -82.650 1.00 27.42 76 GLY A C 1
ATOM 536 O O . GLY A 1 76 ? 13.199 9.986 -82.192 1.00 27.42 76 GLY A O 1
ATOM 537 N N . GLY A 1 77 ? 11.799 8.242 -82.378 1.00 26.19 77 GLY A N 1
ATOM 538 C CA . GLY A 1 77 ? 12.779 7.173 -82.060 1.00 26.19 77 GLY A CA 1
ATOM 539 C C . GLY A 1 77 ? 12.728 6.457 -80.691 1.00 26.19 77 GLY A C 1
ATOM 540 O O . GLY A 1 77 ? 13.325 6.910 -79.727 1.00 26.19 77 GLY A O 1
ATOM 541 N N . ASP A 1 78 ? 12.087 5.283 -80.669 1.00 26.52 78 ASP A N 1
ATOM 542 C CA . ASP A 1 78 ? 12.389 4.037 -79.928 1.00 26.52 78 ASP A CA 1
ATOM 543 C C . ASP A 1 78 ? 12.984 3.976 -78.488 1.00 26.52 78 ASP A C 1
ATOM 545 O O . ASP A 1 78 ? 14.117 4.339 -78.199 1.00 26.52 78 ASP A O 1
ATOM 549 N N . ALA A 1 79 ? 12.252 3.204 -77.669 1.00 27.55 79 ALA A N 1
ATOM 550 C CA . ALA A 1 79 ? 12.726 2.131 -76.774 1.00 27.55 79 ALA A CA 1
ATOM 551 C C . ALA A 1 79 ? 13.539 2.408 -75.475 1.00 27.55 79 ALA A C 1
ATOM 553 O O . ALA A 1 79 ? 14.765 2.477 -75.455 1.00 27.55 79 ALA A O 1
ATOM 554 N N . SER A 1 80 ? 12.833 2.143 -74.362 1.00 27.50 80 SER A N 1
ATOM 555 C CA . SER A 1 80 ? 13.284 1.402 -73.158 1.00 27.50 80 SER A CA 1
ATOM 556 C C . SER A 1 80 ? 13.920 2.136 -71.956 1.00 27.50 80 SER A C 1
ATOM 558 O O . SER A 1 80 ? 14.593 3.153 -72.059 1.00 27.50 80 SER A O 1
ATOM 560 N N . SER A 1 81 ? 13.701 1.536 -70.775 1.00 28.88 81 SER A N 1
ATOM 561 C CA . SER A 1 81 ? 14.273 1.858 -69.453 1.00 28.88 81 SER A CA 1
ATOM 562 C C . SER A 1 81 ? 14.029 3.262 -68.865 1.00 28.88 81 SER A C 1
ATOM 564 O O . SER A 1 81 ? 14.906 4.116 -68.849 1.00 28.88 81 SER A O 1
ATOM 566 N N . SER A 1 82 ? 12.882 3.437 -68.199 1.00 25.58 82 SER A N 1
ATOM 567 C CA . SER A 1 82 ? 12.703 4.455 -67.151 1.00 25.58 82 SER A CA 1
ATOM 568 C C . SER A 1 82 ? 12.484 3.785 -65.789 1.00 25.58 82 SER A C 1
ATOM 570 O O . SER A 1 82 ? 11.373 3.369 -65.456 1.00 25.58 82 SER A O 1
ATOM 572 N N . SER A 1 83 ? 13.546 3.664 -64.989 1.00 28.86 83 SER A N 1
ATOM 573 C CA . SER A 1 83 ? 13.482 3.148 -63.616 1.00 28.86 83 SER A CA 1
ATOM 574 C C . SER A 1 83 ? 12.893 4.197 -62.666 1.00 28.86 83 SER A C 1
ATOM 576 O O . SER A 1 83 ? 13.625 4.936 -62.008 1.00 28.86 83 SER A O 1
ATOM 578 N N . ALA A 1 84 ? 11.564 4.279 -62.603 1.00 27.88 84 ALA A N 1
ATOM 579 C CA . ALA A 1 84 ? 10.863 5.162 -61.676 1.00 27.88 84 ALA A CA 1
ATOM 580 C C . ALA A 1 84 ? 10.960 4.622 -60.237 1.00 27.88 84 ALA A C 1
ATOM 582 O O . ALA A 1 84 ? 10.210 3.733 -59.837 1.00 27.88 84 ALA A O 1
ATOM 583 N N . SER A 1 85 ? 11.886 5.165 -59.445 1.00 28.75 85 SER A N 1
ATOM 584 C CA . SER A 1 85 ? 12.018 4.863 -58.018 1.00 28.75 85 SER A CA 1
ATOM 585 C C . SER A 1 85 ? 10.954 5.596 -57.191 1.00 28.75 85 SER A C 1
ATOM 587 O O . SER A 1 85 ? 11.262 6.533 -56.453 1.00 28.75 85 SER A O 1
ATOM 589 N N . SER A 1 86 ? 9.693 5.176 -57.307 1.00 24.64 86 SER A N 1
ATOM 590 C CA . SER A 1 86 ? 8.663 5.534 -56.330 1.00 24.64 86 SER A CA 1
ATOM 591 C C . SER A 1 86 ? 8.926 4.762 -55.036 1.00 24.64 86 SER A C 1
ATOM 593 O O . SER A 1 86 ? 8.612 3.572 -54.944 1.00 24.64 86 SER A O 1
ATOM 595 N N . PHE A 1 87 ? 9.520 5.425 -54.044 1.00 31.08 87 PHE A N 1
ATOM 596 C CA . PHE A 1 87 ? 9.542 4.901 -52.682 1.00 31.08 87 PHE A CA 1
ATOM 597 C C . PHE A 1 87 ? 8.096 4.782 -52.193 1.00 31.08 87 PHE A C 1
ATOM 599 O O . PHE A 1 87 ? 7.389 5.782 -52.101 1.00 31.08 87 PHE A O 1
ATOM 606 N N . LEU A 1 88 ? 7.660 3.557 -51.904 1.00 30.34 88 LEU A N 1
ATOM 607 C CA . LEU A 1 88 ? 6.485 3.330 -51.075 1.00 30.34 88 LEU A CA 1
ATOM 608 C C . LEU A 1 88 ? 6.943 3.428 -49.622 1.00 30.34 88 LEU A C 1
ATOM 610 O O . LEU A 1 88 ? 7.816 2.663 -49.203 1.00 30.34 88 LEU A O 1
ATOM 614 N N . GLU A 1 89 ? 6.369 4.363 -48.870 1.00 26.39 89 GLU A N 1
ATOM 615 C CA . GLU A 1 89 ? 6.487 4.353 -47.414 1.00 26.39 89 GLU A CA 1
ATOM 616 C C . GLU A 1 89 ? 5.898 3.039 -46.865 1.00 26.39 89 GLU A C 1
ATOM 618 O O . GLU A 1 89 ? 4.904 2.533 -47.404 1.00 26.39 89 GLU A O 1
ATOM 623 N N . PRO A 1 90 ? 6.499 2.439 -45.822 1.00 32.47 90 PRO A N 1
ATOM 624 C CA . PRO A 1 90 ? 5.835 1.369 -45.094 1.00 32.47 90 PRO A CA 1
ATOM 625 C C . PRO A 1 90 ? 4.564 1.936 -44.433 1.00 32.47 90 PRO A C 1
ATOM 627 O O . PRO A 1 90 ? 4.625 3.036 -43.881 1.00 32.47 90 PRO A O 1
ATOM 630 N N . PRO A 1 91 ? 3.425 1.219 -44.462 1.00 29.64 91 PRO A N 1
ATOM 631 C CA . PRO A 1 91 ? 2.216 1.668 -43.779 1.00 29.64 91 PRO A CA 1
ATOM 632 C C . PRO A 1 91 ? 2.436 1.842 -42.273 1.00 29.64 91 PRO A C 1
ATOM 634 O O . PRO A 1 91 ? 3.285 1.174 -41.675 1.00 29.64 91 PRO A O 1
ATOM 637 N N . SER A 1 92 ? 1.639 2.711 -41.659 1.00 31.91 92 SER A N 1
ATOM 638 C CA . SER A 1 92 ? 1.615 2.889 -40.212 1.00 31.91 92 SER A CA 1
ATOM 639 C C . SER A 1 92 ? 1.061 1.638 -39.522 1.00 31.91 92 SER A C 1
ATOM 641 O O . SER A 1 92 ? 0.324 0.845 -40.112 1.00 31.91 92 SER A O 1
ATOM 643 N N . TYR A 1 93 ? 1.357 1.485 -38.231 1.00 35.06 93 TYR A N 1
ATOM 644 C CA . TYR A 1 93 ? 0.835 0.400 -37.391 1.00 35.06 93 TYR A CA 1
ATOM 645 C C . TYR A 1 93 ? -0.706 0.282 -37.460 1.00 35.06 93 TYR A C 1
ATOM 647 O O . TYR A 1 93 ? -1.244 -0.823 -37.463 1.00 35.06 93 TYR A O 1
ATOM 655 N N . ALA A 1 94 ? -1.415 1.409 -37.612 1.00 33.44 94 ALA A N 1
ATOM 656 C CA . ALA A 1 94 ? -2.870 1.444 -37.784 1.00 33.44 94 ALA A CA 1
ATOM 657 C C . ALA A 1 94 ? -3.359 0.760 -39.082 1.00 33.44 94 ALA A C 1
ATOM 659 O O . ALA A 1 94 ? -4.349 0.024 -39.060 1.00 33.44 94 ALA A O 1
ATOM 660 N N . ASP A 1 95 ? -2.650 0.935 -40.202 1.00 38.12 95 ASP A N 1
ATOM 661 C CA . ASP A 1 95 ? -3.059 0.419 -41.519 1.00 38.12 95 ASP A CA 1
ATOM 662 C C . ASP A 1 95 ? -3.071 -1.121 -41.564 1.00 38.12 95 ASP A C 1
ATOM 664 O O . ASP A 1 95 ? -3.882 -1.738 -42.264 1.00 38.12 95 ASP A O 1
ATOM 668 N N . VAL A 1 96 ? -2.187 -1.751 -40.782 1.00 38.06 96 VAL A N 1
ATOM 669 C CA . VAL A 1 96 ? -2.058 -3.213 -40.662 1.00 38.06 96 VAL A CA 1
ATOM 670 C C . VAL A 1 96 ? -3.244 -3.827 -39.909 1.00 38.06 96 VAL A C 1
ATOM 672 O O . VAL A 1 96 ? -3.665 -4.940 -40.231 1.00 38.06 96 VAL A O 1
ATOM 675 N N . VAL A 1 97 ? -3.819 -3.103 -38.943 1.00 37.75 97 VAL A N 1
ATOM 676 C CA . VAL A 1 97 ? -4.950 -3.568 -38.120 1.00 37.75 97 VAL A CA 1
ATOM 677 C C . VAL A 1 97 ? -6.280 -3.498 -38.883 1.00 37.75 97 VAL A C 1
ATOM 679 O O . VAL A 1 97 ? -7.146 -4.352 -38.689 1.00 37.75 97 VAL A O 1
ATOM 682 N N . PHE A 1 98 ? -6.449 -2.517 -39.779 1.00 31.53 98 PHE A N 1
ATOM 683 C CA . PHE A 1 98 ? -7.756 -2.181 -40.366 1.00 31.53 98 PHE A CA 1
ATOM 684 C C . PHE A 1 98 ? -7.934 -2.495 -41.864 1.00 31.53 98 PHE A C 1
ATOM 686 O O . PHE A 1 98 ? -8.938 -2.086 -42.445 1.00 31.53 98 PHE A O 1
ATOM 693 N N . SER A 1 99 ? -7.032 -3.262 -42.486 1.00 28.31 99 SER A N 1
ATOM 694 C CA . SER A 1 99 ? -7.104 -3.621 -43.917 1.00 28.31 99 SER A CA 1
ATOM 695 C C . SER A 1 99 ? -7.776 -4.987 -44.200 1.00 28.31 99 SER A C 1
ATOM 697 O O . SER A 1 99 ? -7.103 -6.023 -44.140 1.00 28.31 99 SER A O 1
ATOM 699 N N . PRO A 1 100 ? -9.069 -5.050 -44.592 1.00 27.45 100 PRO A N 1
ATOM 700 C CA . PRO A 1 100 ? -9.667 -6.258 -45.156 1.00 27.45 100 PRO A CA 1
ATOM 701 C C . PRO A 1 100 ? -9.231 -6.427 -46.620 1.00 27.45 100 PRO A C 1
ATOM 703 O O . PRO A 1 100 ? -9.786 -5.808 -47.525 1.00 27.45 100 PRO A O 1
ATOM 706 N N . PHE A 1 101 ? -8.238 -7.281 -46.874 1.00 27.94 101 PHE A N 1
ATOM 707 C CA . PHE A 1 101 ? -7.819 -7.587 -48.244 1.00 27.94 101 PHE A CA 1
ATOM 708 C C . PHE A 1 101 ? -8.893 -8.392 -48.992 1.00 27.94 101 PHE A C 1
ATOM 710 O O . PHE A 1 101 ? -9.038 -9.599 -48.789 1.00 27.94 101 PHE A O 1
ATOM 717 N N . GLU A 1 102 ? -9.627 -7.728 -49.887 1.00 25.59 102 GLU A N 1
ATOM 718 C CA . GLU A 1 102 ? -10.465 -8.406 -50.876 1.00 25.59 102 GLU A CA 1
ATOM 719 C C . GLU A 1 102 ? -9.603 -9.185 -51.881 1.00 25.59 102 GLU A C 1
ATOM 721 O O . GLU A 1 102 ? -8.533 -8.749 -52.314 1.00 25.59 102 GLU A O 1
ATOM 726 N N . SER A 1 103 ? -10.088 -10.359 -52.280 1.00 26.34 103 SER A N 1
ATOM 727 C CA . SER A 1 103 ? -9.413 -11.229 -53.239 1.00 26.34 103 SER A CA 1
ATOM 728 C C . SER A 1 103 ? -9.487 -10.654 -54.657 1.00 26.34 103 SER A C 1
ATOM 730 O O . SER A 1 103 ? -10.491 -10.843 -55.350 1.00 26.34 103 SER A O 1
ATOM 732 N N . GLN A 1 104 ? -8.416 -10.005 -55.125 1.00 26.22 104 GLN A N 1
ATOM 733 C CA . GLN A 1 104 ? -8.274 -9.690 -56.548 1.00 26.22 104 GLN A CA 1
ATOM 734 C C . GLN A 1 104 ? -8.168 -10.985 -57.361 1.00 26.22 104 GLN A C 1
ATOM 736 O O . GLN A 1 104 ? -7.173 -11.703 -57.304 1.00 26.22 104 GLN A O 1
ATOM 741 N N . ASN A 1 105 ? -9.217 -11.271 -58.127 1.00 27.75 105 ASN A N 1
ATOM 742 C CA . ASN A 1 105 ? -9.314 -12.428 -59.003 1.00 27.75 105 ASN A CA 1
ATOM 743 C C . ASN A 1 105 ? -9.279 -11.945 -60.459 1.00 27.75 105 ASN A C 1
ATOM 745 O O . ASN A 1 105 ? -10.202 -11.243 -60.873 1.00 27.75 105 ASN A O 1
ATOM 749 N N . ASN A 1 106 ? -8.248 -12.295 -61.239 1.00 25.38 106 ASN A N 1
ATOM 750 C CA . ASN A 1 106 ? -8.280 -12.047 -62.682 1.00 25.38 106 ASN A CA 1
ATOM 751 C C . ASN A 1 106 ? -7.482 -13.073 -63.515 1.00 25.38 106 ASN A C 1
ATOM 753 O O . ASN A 1 106 ? -6.314 -13.340 -63.252 1.00 25.38 106 ASN A O 1
ATOM 757 N N . GLY A 1 107 ? -8.168 -13.616 -64.525 1.00 24.06 107 GLY A N 1
ATOM 758 C CA . GLY A 1 107 ? -7.814 -14.700 -65.454 1.00 24.06 107 GLY A CA 1
ATOM 759 C C . GLY A 1 107 ? -6.345 -14.984 -65.809 1.00 24.06 107 GLY A C 1
ATOM 760 O O . GLY A 1 107 ? -5.622 -14.122 -66.299 1.00 24.06 107 GLY A O 1
ATOM 761 N N . GLY A 1 108 ? -5.981 -16.271 -65.740 1.00 24.06 108 GLY A N 1
ATOM 762 C CA . GLY A 1 108 ? -4.774 -16.843 -66.350 1.00 24.06 108 GLY A CA 1
ATOM 763 C C . GLY A 1 108 ? -4.832 -18.375 -66.382 1.00 24.06 108 GLY A C 1
ATOM 764 O O . GLY A 1 108 ? -4.571 -19.027 -65.378 1.00 24.06 108 GLY A O 1
ATOM 765 N N . SER A 1 109 ? -5.221 -18.971 -67.513 1.00 26.80 109 SER A N 1
ATOM 766 C CA . SER A 1 109 ? -5.454 -20.419 -67.632 1.00 26.80 109 SER A CA 1
ATOM 767 C C . SER A 1 109 ? -4.167 -21.238 -67.807 1.00 26.80 109 SER A C 1
ATOM 769 O O . SER A 1 109 ? -3.442 -21.034 -68.780 1.00 26.80 109 SER A O 1
ATOM 771 N N . GLY A 1 110 ? -3.953 -22.244 -66.956 1.00 24.94 110 GLY A N 1
ATOM 772 C CA . GLY A 1 110 ? -2.924 -23.273 -67.136 1.00 24.94 110 GLY A CA 1
ATOM 773 C C . GLY A 1 110 ? -3.146 -24.448 -66.183 1.00 24.94 110 GLY A C 1
ATOM 774 O O . GLY A 1 110 ? -3.211 -24.247 -64.975 1.00 24.94 110 GLY A O 1
ATOM 775 N N . ALA A 1 111 ? -3.302 -25.664 -66.713 1.00 28.08 111 ALA A N 1
ATOM 776 C CA . ALA A 1 111 ? -3.586 -26.859 -65.917 1.00 28.08 111 ALA A CA 1
ATOM 777 C C . ALA A 1 111 ? -2.330 -27.726 -65.734 1.00 28.08 111 ALA A C 1
ATOM 779 O O . ALA A 1 111 ? -1.716 -28.137 -66.717 1.00 28.08 111 ALA A O 1
ATOM 780 N N . ALA A 1 112 ? -1.999 -28.049 -64.483 1.00 27.12 112 ALA A N 1
ATOM 781 C CA . ALA A 1 112 ? -1.060 -29.104 -64.113 1.00 27.12 112 ALA A CA 1
ATOM 782 C C . ALA A 1 112 ? -1.498 -29.722 -62.773 1.00 27.12 112 ALA A C 1
ATOM 784 O O . ALA A 1 112 ? -1.859 -29.003 -61.843 1.00 27.12 112 ALA A O 1
ATOM 785 N N . ASP A 1 113 ? -1.512 -31.050 -62.707 1.00 25.17 113 ASP A N 1
ATOM 786 C CA . ASP A 1 113 ? -2.030 -31.847 -61.589 1.00 25.17 113 ASP A CA 1
ATOM 787 C C . ASP A 1 113 ? -0.999 -32.026 -60.457 1.00 25.17 113 ASP A C 1
ATOM 789 O O . ASP A 1 113 ? 0.182 -32.250 -60.742 1.00 25.17 113 ASP A O 1
ATOM 793 N N . GLN A 1 114 ? -1.457 -31.975 -59.194 1.00 24.97 114 GLN A N 1
ATOM 794 C CA . GLN A 1 114 ? -0.943 -32.812 -58.095 1.00 24.97 114 GLN A CA 1
ATOM 795 C C . GLN A 1 114 ? -1.721 -32.674 -56.768 1.00 24.97 114 GLN A C 1
ATOM 797 O O . GLN A 1 114 ? -1.895 -31.581 -56.236 1.00 24.97 114 GLN A O 1
ATOM 802 N N . GLY A 1 115 ? -2.027 -33.823 -56.150 1.00 23.86 115 GLY A N 1
ATOM 803 C CA . GLY A 1 115 ? -1.927 -34.004 -54.692 1.00 23.86 115 GLY A CA 1
ATOM 804 C C . GLY A 1 115 ? -3.107 -33.567 -53.812 1.00 23.86 115 GLY A C 1
ATOM 805 O O . GLY A 1 115 ? -2.987 -32.626 -53.031 1.00 23.86 115 GLY A O 1
ATOM 806 N N . SER A 1 116 ? -4.218 -34.315 -53.809 1.00 22.59 116 SER A N 1
ATOM 807 C CA . SER A 1 116 ? -5.280 -34.098 -52.813 1.00 22.59 116 SER A CA 1
ATOM 808 C C . SER A 1 116 ? -4.923 -34.664 -51.427 1.00 22.59 116 SER A C 1
ATOM 810 O O . SER A 1 116 ? -4.848 -35.881 -51.261 1.00 22.59 116 SER A O 1
ATOM 812 N N . PHE A 1 117 ? -4.856 -33.809 -50.404 1.00 22.14 117 PHE A N 1
ATOM 813 C CA . PHE A 1 117 ? -4.967 -34.213 -48.995 1.00 22.14 117 PHE A CA 1
ATOM 814 C C . PHE A 1 117 ? -6.080 -33.422 -48.298 1.00 22.14 117 PHE A C 1
ATOM 816 O O . PHE A 1 117 ? -5.853 -32.385 -47.680 1.00 22.14 117 PHE A O 1
ATOM 823 N N . ILE A 1 118 ? -7.316 -33.922 -48.389 1.00 27.75 118 ILE A N 1
ATOM 824 C CA . ILE A 1 118 ? -8.457 -33.321 -47.688 1.00 27.75 118 ILE A CA 1
ATOM 825 C C . ILE A 1 118 ? -8.379 -33.671 -46.196 1.00 27.75 118 ILE A C 1
ATOM 827 O O . ILE A 1 118 ? -8.799 -34.749 -45.773 1.00 27.75 118 ILE A O 1
ATOM 831 N N . ARG A 1 119 ? -7.925 -32.717 -45.377 1.00 24.20 119 ARG A N 1
ATOM 832 C CA . ARG A 1 119 ? -8.352 -32.611 -43.975 1.00 24.20 119 ARG A CA 1
ATOM 833 C C . ARG A 1 119 ? -9.500 -31.610 -43.886 1.00 24.20 119 ARG A C 1
ATOM 835 O O . ARG A 1 119 ? -9.347 -30.445 -44.235 1.00 24.20 119 ARG A O 1
ATOM 842 N N . ARG A 1 120 ? -10.662 -32.072 -43.416 1.00 32.44 120 ARG A N 1
ATOM 843 C CA . ARG A 1 120 ? -11.806 -31.207 -43.091 1.00 32.44 120 ARG A CA 1
ATOM 844 C C . ARG A 1 120 ? -11.575 -30.560 -41.727 1.00 32.44 120 ARG A C 1
ATOM 846 O O . ARG A 1 120 ? -12.012 -31.111 -40.718 1.00 32.44 120 ARG A O 1
ATOM 853 N N . ASP A 1 121 ? -10.918 -29.407 -41.686 1.00 27.14 121 ASP A N 1
ATOM 854 C CA . ASP A 1 121 ? -10.864 -28.610 -40.458 1.00 27.14 121 ASP A CA 1
ATOM 855 C C . ASP A 1 121 ? -12.189 -27.866 -40.240 1.00 27.14 121 ASP A C 1
ATOM 857 O O . ASP A 1 121 ? -12.408 -26.751 -40.710 1.00 27.14 121 ASP A O 1
ATOM 861 N N . CYS A 1 122 ? -13.102 -28.515 -39.515 1.00 27.69 122 CYS A N 1
ATOM 862 C CA . CYS A 1 122 ? -14.328 -27.889 -39.029 1.00 27.69 122 CYS A CA 1
ATOM 863 C C . CYS A 1 122 ? -13.988 -26.996 -37.825 1.00 27.69 122 CYS A C 1
ATOM 865 O O . CYS A 1 122 ? -13.887 -27.483 -36.701 1.00 27.69 122 CYS A O 1
ATOM 867 N N . SER A 1 123 ? -13.788 -25.695 -38.054 1.00 37.12 123 SER A N 1
ATOM 868 C CA . SER A 1 123 ? -13.624 -24.722 -36.963 1.00 37.12 123 SER A CA 1
ATOM 869 C C . SER A 1 123 ? -14.942 -24.550 -36.181 1.00 37.12 123 SER A C 1
ATOM 871 O O . SER A 1 123 ? -15.994 -24.427 -36.822 1.00 37.12 123 SER A O 1
ATOM 873 N N . PRO A 1 124 ? -14.924 -24.477 -34.830 1.00 46.62 124 PRO A N 1
ATOM 874 C CA . PRO A 1 124 ? -16.135 -24.343 -34.008 1.00 46.62 124 PRO A CA 1
ATOM 875 C C . PRO A 1 124 ? -17.040 -23.165 -34.396 1.00 46.62 124 PRO A C 1
ATOM 877 O O . PRO A 1 124 ? -18.266 -23.288 -34.370 1.00 46.62 124 PRO A O 1
ATOM 880 N N . ARG A 1 125 ? -16.458 -22.044 -34.851 1.00 44.81 125 ARG A N 1
ATOM 881 C CA . ARG A 1 125 ? -17.207 -20.858 -35.308 1.00 44.81 125 ARG A CA 1
ATOM 882 C C . ARG A 1 125 ? -18.134 -21.185 -36.489 1.00 44.81 125 ARG A C 1
ATOM 884 O O . ARG A 1 125 ? -19.273 -20.735 -36.517 1.00 44.81 125 ARG A O 1
ATOM 891 N N . SER A 1 126 ? -17.697 -22.054 -37.406 1.00 44.91 126 SER A N 1
ATOM 892 C CA . SER A 1 126 ? -18.497 -22.498 -38.559 1.00 44.91 126 SER A CA 1
ATOM 893 C C . SER A 1 126 ? -19.691 -23.375 -38.149 1.00 44.91 126 SER A C 1
ATOM 895 O O . SER A 1 126 ? -20.765 -23.272 -38.744 1.00 44.91 126 SER A O 1
ATOM 897 N N . ALA A 1 127 ? -19.550 -24.172 -37.082 1.00 47.94 127 ALA A N 1
ATOM 898 C CA . ALA A 1 127 ? -20.665 -24.921 -36.503 1.00 47.94 127 ALA A CA 1
ATOM 899 C C . ALA A 1 127 ? -21.697 -23.991 -35.833 1.00 47.94 127 ALA A C 1
ATOM 901 O O . ALA A 1 127 ? -22.900 -24.209 -35.980 1.00 47.94 127 ALA A O 1
ATOM 902 N N . ARG A 1 128 ? -21.258 -22.901 -35.182 1.00 56.19 128 ARG A N 1
ATOM 903 C CA . ARG A 1 128 ? -22.164 -21.863 -34.645 1.00 56.19 128 ARG A CA 1
ATOM 904 C C . ARG A 1 128 ? -22.913 -21.124 -35.761 1.00 56.19 128 ARG A C 1
ATOM 906 O O . ARG A 1 128 ? -24.124 -20.944 -35.656 1.00 56.19 128 ARG A O 1
ATOM 913 N N . THR A 1 129 ? -22.259 -20.810 -36.886 1.00 51.56 129 THR A N 1
ATOM 914 C CA . THR A 1 129 ? -22.929 -20.231 -38.075 1.00 51.56 129 THR A CA 1
ATOM 915 C C . THR A 1 129 ? -24.021 -21.147 -38.654 1.00 51.56 129 THR A C 1
ATOM 917 O O . THR A 1 129 ? -25.018 -20.666 -39.194 1.00 51.56 129 THR A O 1
ATOM 920 N N . ALA A 1 130 ? -23.894 -22.472 -38.515 1.00 51.50 130 ALA A N 1
ATOM 921 C CA . ALA A 1 130 ? -24.958 -23.397 -38.906 1.00 51.50 130 ALA A CA 1
ATOM 922 C C . ALA A 1 130 ? -26.199 -23.295 -37.993 1.00 51.50 130 ALA A C 1
ATOM 924 O O . ALA A 1 130 ? -27.317 -23.496 -38.469 1.00 51.50 130 ALA A O 1
ATOM 925 N N . ALA A 1 131 ? -26.034 -22.934 -36.716 1.00 56.41 131 ALA A N 1
ATOM 926 C CA . ALA A 1 131 ? -27.111 -22.878 -35.724 1.00 56.41 131 ALA A CA 1
ATOM 927 C C . ALA A 1 131 ? -27.892 -21.547 -35.677 1.00 56.41 131 ALA A C 1
ATOM 929 O O . ALA A 1 131 ? -29.020 -21.541 -35.183 1.00 56.41 131 ALA A O 1
ATOM 930 N N . SER A 1 132 ? -27.336 -20.440 -36.186 1.00 68.75 132 SER A N 1
ATOM 931 C CA . SER A 1 132 ? -28.052 -19.154 -36.261 1.00 68.75 132 SER A CA 1
ATOM 932 C C . SER A 1 132 ? -29.057 -19.110 -37.420 1.00 68.75 132 SER A C 1
ATOM 934 O O . SER A 1 132 ? -28.832 -19.683 -38.492 1.00 68.75 132 SER A O 1
ATOM 936 N N . ASP A 1 133 ? -30.154 -18.379 -37.216 1.00 73.88 133 ASP A N 1
ATOM 937 C CA . ASP A 1 133 ? -31.161 -18.077 -38.240 1.00 73.88 133 ASP A CA 1
ATOM 938 C C . ASP A 1 133 ? -30.657 -17.026 -39.259 1.00 73.88 133 ASP A C 1
ATOM 940 O O . ASP A 1 133 ? -31.177 -16.921 -40.376 1.00 73.88 133 ASP A O 1
ATOM 944 N N . TYR A 1 134 ? -29.600 -16.278 -38.911 1.00 81.69 134 TYR A N 1
ATOM 945 C CA . TYR A 1 134 ? -28.948 -15.292 -39.775 1.00 81.69 134 TYR A CA 1
ATOM 946 C C . TYR A 1 134 ? -27.732 -15.907 -40.479 1.00 81.69 134 TYR A C 1
ATOM 948 O O . TYR A 1 134 ? -26.837 -16.467 -39.856 1.00 81.69 134 TYR A O 1
ATOM 956 N N . LEU A 1 135 ? -27.689 -15.775 -41.804 1.00 77.00 135 LEU A N 1
ATOM 957 C CA . LEU A 1 135 ? -26.635 -16.321 -42.667 1.00 77.00 135 LEU A CA 1
ATOM 958 C C . LEU A 1 135 ? -25.480 -15.335 -42.888 1.00 77.00 135 LEU A C 1
ATOM 960 O O . LEU A 1 135 ? -24.344 -15.754 -43.087 1.00 77.00 135 LEU A O 1
ATOM 964 N N . LYS A 1 136 ? -25.776 -14.030 -42.894 1.00 82.44 136 LYS A N 1
ATOM 965 C CA . LYS A 1 136 ? -24.793 -12.937 -42.902 1.00 82.44 136 LYS A CA 1
ATOM 966 C C . LYS A 1 136 ? -25.460 -11.650 -42.420 1.00 82.44 136 LYS A C 1
ATOM 968 O O . LYS A 1 136 ? -26.579 -11.356 -42.836 1.00 82.44 136 LYS A O 1
ATOM 973 N N . ILE A 1 137 ? -24.757 -10.857 -41.619 1.00 88.88 137 ILE A N 1
ATOM 974 C CA . ILE A 1 137 ? -25.047 -9.432 -41.421 1.00 88.88 137 ILE A CA 1
ATOM 975 C C . ILE A 1 137 ? -23.812 -8.678 -41.910 1.00 88.88 137 ILE A C 1
ATOM 977 O O . ILE A 1 137 ? -22.704 -9.051 -41.546 1.00 88.88 137 ILE A O 1
ATOM 981 N N . ALA A 1 138 ? -24.001 -7.669 -42.758 1.00 89.62 138 ALA A N 1
ATOM 982 C CA . ALA A 1 138 ? -22.933 -6.815 -43.263 1.00 89.62 138 ALA A CA 1
ATOM 983 C C . ALA A 1 138 ? -23.291 -5.340 -43.070 1.00 89.62 138 ALA A C 1
ATOM 985 O O . ALA A 1 138 ? -24.438 -4.951 -43.303 1.00 89.62 138 ALA A O 1
ATOM 986 N N . VAL A 1 139 ? -22.316 -4.520 -42.675 1.00 91.06 139 VAL A N 1
ATOM 987 C CA . VAL A 1 139 ? -22.486 -3.073 -42.463 1.00 91.06 139 VAL A CA 1
ATOM 988 C C . VAL A 1 139 ? -21.593 -2.333 -43.452 1.00 91.06 139 VAL A C 1
ATOM 990 O O . VAL A 1 139 ? -20.399 -2.596 -43.521 1.00 91.06 139 VAL A O 1
ATOM 993 N N . SER A 1 140 ? -22.163 -1.434 -44.249 1.00 90.00 140 SER A N 1
ATOM 994 C CA . SER A 1 140 ? -21.512 -0.839 -45.428 1.00 90.00 140 SER A CA 1
ATOM 995 C C . SER A 1 140 ? -22.015 0.584 -45.700 1.00 90.00 140 SER A C 1
ATOM 997 O O . SER A 1 140 ? -22.888 1.067 -44.978 1.00 90.00 140 SER A O 1
ATOM 999 N N . ASP A 1 141 ? -21.467 1.245 -46.728 1.00 85.81 141 ASP A N 1
ATOM 1000 C CA . ASP A 1 141 ? -21.982 2.505 -47.298 1.00 85.81 141 ASP A CA 1
ATOM 1001 C C . ASP A 1 141 ? -22.327 3.583 -46.234 1.00 85.81 141 ASP A C 1
ATOM 1003 O O . ASP A 1 141 ? -23.502 3.889 -45.985 1.00 85.81 141 ASP A O 1
ATOM 1007 N N . PRO A 1 142 ? -21.307 4.134 -45.543 1.00 87.62 142 PRO A N 1
ATOM 1008 C CA . PRO A 1 142 ? -21.497 5.164 -44.529 1.00 87.62 142 PRO A CA 1
ATOM 1009 C C . PRO A 1 142 ? -21.810 6.528 -45.167 1.00 87.62 142 PRO A C 1
ATOM 1011 O O . PRO A 1 142 ? -20.937 7.196 -45.721 1.00 87.62 142 PRO A O 1
ATOM 1014 N N . GLN A 1 143 ? -23.056 6.989 -45.044 1.00 85.06 143 GLN A N 1
ATOM 1015 C CA . GLN A 1 143 ? -23.518 8.249 -45.641 1.00 85.06 143 GLN A CA 1
ATOM 1016 C C . GLN A 1 143 ? -23.736 9.327 -44.578 1.00 85.06 143 GLN A C 1
ATOM 1018 O O . GLN A 1 143 ? -24.247 9.059 -43.490 1.00 85.06 143 GLN A O 1
ATOM 1023 N N . LYS A 1 144 ? -23.349 10.569 -44.893 1.00 81.44 144 LYS A N 1
ATOM 1024 C CA . LYS A 1 144 ? -23.512 11.726 -44.003 1.00 81.44 144 LYS A CA 1
ATOM 1025 C C . LYS A 1 144 ? -24.847 12.425 -44.275 1.00 81.44 144 LYS A C 1
ATOM 1027 O O . LYS A 1 144 ? -24.955 13.212 -45.211 1.00 81.44 144 LYS A O 1
ATOM 1032 N N . GLU A 1 145 ? -25.830 12.190 -43.417 1.00 78.56 145 GLU A N 1
ATOM 1033 C CA . GLU A 1 145 ? -27.157 12.805 -43.486 1.00 78.56 145 GLU A CA 1
ATOM 1034 C C . GLU A 1 145 ? -27.241 14.080 -42.621 1.00 78.56 145 GLU A C 1
ATOM 1036 O O . GLU A 1 145 ? -26.486 14.275 -41.661 1.00 78.56 145 GLU A O 1
ATOM 1041 N N . GLN A 1 146 ? -28.162 14.981 -42.974 1.00 70.31 146 GLN A N 1
ATOM 1042 C CA . GLN A 1 146 ? -28.403 16.249 -42.280 1.00 70.31 146 GLN A CA 1
ATOM 1043 C C . GLN A 1 146 ? -29.849 16.297 -41.779 1.00 70.31 146 GLN A C 1
ATOM 1045 O O . GLN A 1 146 ? -30.783 16.090 -42.548 1.00 70.31 146 GLN A O 1
ATOM 1050 N N . GLU A 1 147 ? -30.042 16.549 -40.482 1.00 62.28 147 GLU A N 1
ATOM 1051 C CA . GLU A 1 147 ? -31.357 16.426 -39.843 1.00 62.28 147 GLU A CA 1
ATOM 1052 C C . GLU A 1 147 ? -32.268 17.621 -40.190 1.00 62.28 147 GLU A C 1
ATOM 1054 O O . GLU A 1 147 ? -32.222 18.666 -39.543 1.00 62.28 147 GLU A O 1
ATOM 1059 N N . THR A 1 148 ? -33.110 17.477 -41.221 1.00 53.28 148 THR A N 1
ATOM 1060 C CA . THR A 1 148 ? -34.091 18.490 -41.663 1.00 53.28 148 THR A CA 1
ATOM 1061 C C . THR A 1 148 ? -35.337 18.519 -40.767 1.00 53.28 148 THR A C 1
ATOM 1063 O O . THR A 1 148 ? -36.465 18.360 -41.233 1.00 53.28 148 THR A O 1
ATOM 1066 N N . ALA A 1 149 ? -35.131 18.688 -39.460 1.00 50.16 149 ALA A N 1
ATOM 1067 C CA . ALA A 1 149 ? -36.182 18.827 -38.456 1.00 50.16 149 ALA A CA 1
ATOM 1068 C C . ALA A 1 149 ? -36.064 20.192 -37.760 1.00 50.16 149 ALA A C 1
ATOM 1070 O O . ALA A 1 149 ? -34.965 20.615 -37.408 1.00 50.16 149 ALA A O 1
ATOM 1071 N N . ASN A 1 150 ? -37.200 20.872 -37.578 1.00 50.41 150 ASN A N 1
ATOM 1072 C CA . ASN A 1 150 ? -37.320 22.279 -37.171 1.00 50.41 150 ASN A CA 1
ATOM 1073 C C . ASN A 1 150 ? -36.578 22.634 -35.861 1.00 50.41 150 ASN A C 1
ATOM 1075 O O . ASN A 1 150 ? -37.175 22.658 -34.785 1.00 50.41 150 ASN A O 1
ATOM 1079 N N . SER A 1 151 ? -35.291 22.970 -35.959 1.00 40.88 151 SER A N 1
ATOM 1080 C CA . SER A 1 151 ? -34.485 23.522 -34.868 1.00 40.88 151 SER A CA 1
ATOM 1081 C C . SER A 1 151 ? -34.347 25.034 -35.032 1.00 40.88 151 SER A C 1
ATOM 1083 O O . SER A 1 151 ? -33.912 25.505 -36.081 1.00 40.88 151 SER A O 1
ATOM 1085 N N . LEU A 1 152 ? -34.669 25.797 -33.984 1.00 48.12 152 LEU A N 1
ATOM 1086 C CA . LEU A 1 152 ? -34.494 27.257 -33.954 1.00 48.12 152 LEU A CA 1
ATOM 1087 C C . LEU A 1 152 ? -33.038 27.702 -33.694 1.00 48.12 152 LEU A C 1
ATOM 1089 O O . LEU A 1 152 ? -32.782 28.892 -33.531 1.00 48.12 152 LEU A O 1
ATOM 1093 N N . VAL A 1 153 ? -32.080 26.769 -33.659 1.00 41.03 153 VAL A N 1
ATOM 1094 C CA . VAL A 1 153 ? -30.649 27.054 -33.461 1.00 41.03 153 VAL A CA 1
ATOM 1095 C C . VAL A 1 153 ? -29.885 26.829 -34.776 1.00 41.03 153 VAL A C 1
ATOM 1097 O O . VAL A 1 153 ? -29.926 25.710 -35.300 1.00 41.03 153 VAL A O 1
ATOM 1100 N N . PRO A 1 154 ? -29.160 27.833 -35.314 1.00 34.81 154 PRO A N 1
ATOM 1101 C CA . PRO A 1 154 ? -28.347 27.676 -36.522 1.00 34.81 154 PRO A CA 1
ATOM 1102 C C . PRO A 1 154 ? -27.182 26.691 -36.318 1.00 34.81 154 PRO A C 1
ATOM 1104 O O . PRO A 1 154 ? -26.123 27.053 -35.814 1.00 34.81 154 PRO A O 1
ATOM 1107 N N . GLY A 1 155 ? -27.383 25.427 -36.698 1.00 48.19 155 GLY A N 1
ATOM 1108 C CA . GLY A 1 155 ? -26.380 24.370 -36.513 1.00 48.19 155 GLY A CA 1
ATOM 1109 C C . GLY A 1 155 ? -26.954 22.954 -36.563 1.00 48.19 155 GLY A C 1
ATOM 1110 O O . GLY A 1 155 ? -26.679 22.151 -35.676 1.00 48.19 155 GLY A O 1
ATOM 1111 N N . GLY A 1 156 ? -27.797 22.651 -37.559 1.00 46.06 156 GLY A N 1
ATOM 1112 C CA . GLY A 1 156 ? -28.490 21.359 -37.667 1.00 46.06 156 GLY A CA 1
ATOM 1113 C C . GLY A 1 156 ? -27.529 20.163 -37.630 1.00 46.06 156 GLY A C 1
ATOM 1114 O O . GLY A 1 156 ? -26.639 20.049 -38.475 1.00 46.06 156 GLY A O 1
ATOM 1115 N N . ALA A 1 157 ? -27.711 19.277 -36.648 1.00 55.16 157 ALA A N 1
ATOM 1116 C CA . ALA A 1 157 ? -26.780 18.192 -36.357 1.00 55.16 157 ALA A CA 1
ATOM 1117 C C . ALA A 1 157 ? -26.696 17.184 -37.516 1.00 55.16 157 ALA A C 1
ATOM 1119 O O . ALA A 1 157 ? -27.644 16.456 -37.806 1.00 55.16 157 ALA A O 1
ATOM 1120 N N . THR A 1 158 ? -25.539 17.116 -38.177 1.00 70.56 158 THR A N 1
ATOM 1121 C CA . THR A 1 158 ? -25.282 16.105 -39.210 1.00 70.56 158 THR A CA 1
ATOM 1122 C C . THR A 1 158 ? -24.795 14.807 -38.582 1.00 70.56 158 THR A C 1
ATOM 1124 O O . THR A 1 158 ? -23.910 14.845 -37.726 1.00 70.56 158 THR A O 1
ATOM 1127 N N . TYR A 1 159 ? -25.308 13.668 -39.035 1.00 79.56 159 TYR A N 1
ATOM 1128 C CA . TYR A 1 159 ? -24.973 12.342 -38.516 1.00 79.56 159 TYR A CA 1
ATOM 1129 C C . TYR A 1 159 ? -24.576 11.382 -39.642 1.00 79.56 159 TYR A C 1
ATOM 1131 O O . TYR A 1 159 ? -24.757 11.684 -40.817 1.00 79.56 159 TYR A O 1
ATOM 1139 N N . VAL A 1 160 ? -24.008 10.231 -39.280 1.00 85.25 160 VAL A N 1
ATOM 1140 C CA . VAL A 1 160 ? -23.698 9.152 -40.227 1.00 85.25 160 VAL A CA 1
ATOM 1141 C C . VAL A 1 160 ? -24.747 8.050 -40.095 1.00 85.25 160 VAL A C 1
ATOM 1143 O O . VAL A 1 160 ? -25.087 7.648 -38.975 1.00 85.25 160 VAL A O 1
ATOM 1146 N N . THR A 1 161 ? -25.254 7.574 -41.231 1.00 88.19 161 THR A N 1
ATOM 1147 C CA . THR A 1 161 ? -26.039 6.342 -41.342 1.00 88.19 161 THR A CA 1
ATOM 1148 C C . THR A 1 161 ? -25.233 5.270 -42.050 1.00 88.19 161 THR A C 1
ATOM 1150 O O . THR A 1 161 ? -24.436 5.565 -42.938 1.00 88.19 161 THR A O 1
ATOM 1153 N N . TYR A 1 162 ? -25.477 4.020 -41.680 1.00 91.56 162 TYR A N 1
ATOM 1154 C CA . TYR A 1 162 ? -24.845 2.846 -42.265 1.00 91.56 162 TYR A CA 1
ATOM 1155 C C . TYR A 1 162 ? -25.909 1.980 -42.938 1.00 91.56 162 TYR A C 1
ATOM 1157 O O . TYR A 1 162 ? -27.027 1.857 -42.423 1.00 91.56 162 TYR A O 1
ATOM 1165 N N . LEU A 1 163 ? -25.557 1.374 -44.069 1.00 91.88 163 LEU A N 1
ATOM 1166 C CA . LEU A 1 163 ? -26.370 0.387 -44.767 1.00 91.88 163 LEU A CA 1
ATOM 1167 C C . LEU A 1 163 ? -26.130 -0.994 -44.150 1.00 91.88 163 LEU A C 1
ATOM 1169 O O . LEU A 1 163 ? -25.029 -1.541 -44.251 1.00 91.88 163 LEU A O 1
ATOM 1173 N N . ILE A 1 164 ? -27.157 -1.553 -43.514 1.00 92.50 164 ILE A N 1
ATOM 1174 C CA . ILE A 1 164 ? -27.133 -2.897 -42.936 1.00 92.50 164 ILE A CA 1
ATOM 1175 C C . ILE A 1 164 ? -27.846 -3.840 -43.902 1.00 92.50 164 ILE A C 1
ATOM 1177 O O . ILE A 1 164 ? -29.031 -3.659 -44.191 1.00 92.50 164 ILE A O 1
ATOM 1181 N N . ASN A 1 165 ? -27.112 -4.842 -44.384 1.00 90.31 165 ASN A N 1
ATOM 1182 C CA . ASN A 1 165 ? -27.611 -5.910 -45.243 1.00 90.31 165 ASN A CA 1
ATOM 1183 C C . ASN A 1 165 ? -27.628 -7.224 -44.455 1.00 90.31 165 ASN A C 1
ATOM 1185 O O . ASN A 1 165 ? -26.586 -7.705 -44.006 1.00 90.31 165 ASN A O 1
ATOM 1189 N N . THR A 1 166 ? -28.810 -7.810 -44.296 1.00 89.25 166 THR A N 1
ATOM 1190 C CA . THR A 1 166 ? -29.057 -9.001 -43.480 1.00 89.25 166 THR A CA 1
ATOM 1191 C C . THR A 1 166 ? -29.627 -10.120 -44.344 1.00 89.25 166 THR A C 1
ATOM 1193 O O . THR A 1 166 ? -30.688 -9.967 -44.942 1.00 89.25 166 THR A O 1
ATOM 1196 N N . ARG A 1 167 ? -28.945 -11.268 -44.375 1.00 86.62 167 ARG A N 1
ATOM 1197 C CA . ARG A 1 167 ? -29.407 -12.508 -45.013 1.00 86.62 167 ARG A CA 1
ATOM 1198 C C . ARG A 1 167 ? -29.976 -13.441 -43.952 1.00 86.62 167 ARG A C 1
ATOM 1200 O O . ARG A 1 167 ? -29.254 -13.808 -43.027 1.00 86.62 167 ARG A O 1
ATOM 1207 N N . VAL A 1 168 ? -31.233 -13.849 -44.098 1.00 84.25 168 VAL A N 1
ATOM 1208 C CA . VAL A 1 168 ? -31.941 -14.742 -43.164 1.00 84.25 168 VAL A CA 1
ATOM 1209 C C . VAL A 1 168 ? -32.247 -16.074 -43.849 1.00 84.25 168 VAL A C 1
ATOM 1211 O O . VAL A 1 168 ? -32.574 -16.120 -45.039 1.00 84.25 168 VAL A O 1
ATOM 1214 N N . ARG A 1 169 ? -32.139 -17.174 -43.103 1.00 77.19 169 ARG A N 1
ATOM 1215 C CA . ARG A 1 169 ? -32.537 -18.510 -43.557 1.00 77.19 169 ARG A CA 1
ATOM 1216 C C . ARG A 1 169 ? -34.067 -18.583 -43.632 1.00 77.19 169 ARG A C 1
ATOM 1218 O O . ARG A 1 169 ? -34.741 -18.285 -42.651 1.00 77.19 169 ARG A O 1
ATOM 1225 N N . SER A 1 170 ? -34.629 -18.956 -44.785 1.00 64.81 170 SER A N 1
ATOM 1226 C CA . SER A 1 170 ? -36.089 -19.074 -44.914 1.00 64.81 170 SER A CA 1
ATOM 1227 C C . SER A 1 170 ? -36.616 -20.217 -44.041 1.00 64.81 170 SER A C 1
ATOM 1229 O O . SER A 1 170 ? -36.132 -21.344 -44.135 1.00 64.81 170 SER A O 1
ATOM 1231 N N . ALA A 1 171 ? -37.609 -19.920 -43.199 1.00 56.78 171 ALA A N 1
ATOM 1232 C CA . ALA A 1 171 ? -38.249 -20.883 -42.299 1.00 56.78 171 ALA A CA 1
ATOM 1233 C C . ALA A 1 171 ? -39.496 -21.561 -42.911 1.00 56.78 171 ALA A C 1
ATOM 1235 O O . ALA A 1 171 ? -40.100 -22.430 -42.284 1.00 56.78 171 ALA A O 1
ATOM 1236 N N . ALA A 1 172 ? -39.897 -21.172 -44.126 1.00 46.38 172 ALA A N 1
ATOM 1237 C CA . ALA A 1 172 ? -41.073 -21.707 -44.807 1.00 46.38 172 ALA A CA 1
ATOM 1238 C C . ALA A 1 172 ? -40.721 -22.960 -45.628 1.00 46.38 172 ALA A C 1
ATOM 1240 O O . ALA A 1 172 ? -40.476 -22.892 -46.832 1.00 46.38 172 ALA A O 1
ATOM 1241 N N . ALA A 1 173 ? -40.716 -24.125 -44.978 1.00 46.25 173 ALA A N 1
ATOM 1242 C CA . ALA A 1 173 ? -40.649 -25.420 -45.655 1.00 46.25 173 ALA A CA 1
ATOM 1243 C C . ALA A 1 173 ? -42.015 -25.783 -46.282 1.00 46.25 173 ALA A C 1
ATOM 1245 O O . ALA A 1 173 ? -42.701 -26.693 -45.821 1.00 46.25 173 ALA A O 1
ATOM 1246 N N . GLY A 1 174 ? -42.421 -25.040 -47.316 1.00 43.03 174 GLY A N 1
ATOM 1247 C CA . GLY A 1 174 ? -43.686 -25.238 -48.023 1.00 43.03 174 GLY A CA 1
ATOM 1248 C C . GLY A 1 174 ? -43.771 -24.410 -49.305 1.00 43.03 174 GLY A C 1
ATOM 1249 O O . GLY A 1 174 ? -44.014 -23.216 -49.225 1.00 43.03 174 GLY A O 1
ATOM 1250 N N . GLU A 1 175 ? -43.571 -25.089 -50.441 1.00 47.44 175 GLU A N 1
ATOM 1251 C CA . GLU A 1 175 ? -43.886 -24.706 -51.834 1.00 47.44 175 GLU A CA 1
ATOM 1252 C C . GLU A 1 175 ? -43.489 -23.297 -52.340 1.00 47.44 175 GLU A C 1
ATOM 1254 O O . GLU A 1 175 ? -44.009 -22.274 -51.907 1.00 47.44 175 GLU A O 1
ATOM 1259 N N . GLY A 1 176 ? -42.650 -23.248 -53.386 1.00 49.47 176 GLY A N 1
ATOM 1260 C CA . GLY A 1 176 ? -42.484 -22.053 -54.226 1.00 49.47 176 GLY A CA 1
ATOM 1261 C C . GLY A 1 176 ? -41.033 -21.665 -54.497 1.00 49.47 176 GLY A C 1
ATOM 1262 O O . GLY A 1 176 ? -40.439 -22.122 -55.470 1.00 49.47 176 GLY A O 1
ATOM 1263 N N . GLU A 1 177 ? -40.479 -20.782 -53.664 1.00 48.50 177 GLU A N 1
ATOM 1264 C CA . GLU A 1 177 ? -39.286 -19.993 -53.999 1.00 48.50 177 GLU A CA 1
ATOM 1265 C C . GLU A 1 177 ? -38.123 -20.239 -53.021 1.00 48.50 177 GLU A C 1
ATOM 1267 O O . GLU A 1 177 ? -38.100 -19.758 -51.887 1.00 48.50 177 GLU A O 1
ATOM 1272 N N . THR A 1 178 ? -37.116 -20.997 -53.464 1.00 56.62 178 THR A N 1
ATOM 1273 C CA . THR A 1 178 ? -35.942 -21.353 -52.650 1.00 56.62 178 THR A CA 1
ATOM 1274 C C . THR A 1 178 ? -34.819 -20.319 -52.767 1.00 56.62 178 THR A C 1
ATOM 1276 O O . THR A 1 178 ? -33.896 -20.482 -53.567 1.00 56.62 178 THR A O 1
ATOM 1279 N N . GLY A 1 179 ? -34.861 -19.281 -51.929 1.00 62.62 179 GLY A N 1
ATOM 1280 C CA . GLY A 1 179 ? -33.766 -18.320 -51.750 1.00 62.62 179 GLY A CA 1
ATOM 1281 C C . GLY A 1 179 ? -33.624 -17.847 -50.293 1.00 62.62 179 GLY A C 1
ATOM 1282 O O . GLY A 1 179 ? -34.605 -17.867 -49.546 1.00 62.62 179 GLY A O 1
ATOM 1283 N N . PRO A 1 180 ? -32.420 -17.436 -49.845 1.00 69.31 180 PRO A N 1
ATOM 1284 C CA . PRO A 1 180 ? -32.259 -16.745 -48.568 1.00 69.31 180 PRO A CA 1
ATOM 1285 C C . PRO A 1 180 ? -32.902 -15.355 -48.649 1.00 69.31 180 PRO A C 1
ATOM 1287 O O . PRO A 1 180 ? -32.745 -14.653 -49.647 1.00 69.31 180 PRO A O 1
ATOM 1290 N N . ILE A 1 181 ? -33.612 -14.941 -47.600 1.00 80.44 181 ILE A N 1
ATOM 1291 C CA . ILE A 1 181 ? -34.342 -13.668 -47.608 1.00 80.44 181 ILE A CA 1
ATOM 1292 C C . ILE A 1 181 ? -33.370 -12.540 -47.252 1.00 80.44 181 ILE A C 1
ATOM 1294 O O . ILE A 1 181 ? -32.744 -12.569 -46.189 1.00 80.44 181 ILE A O 1
ATOM 1298 N N . GLU A 1 182 ? -33.245 -11.548 -48.135 1.00 84.31 182 GLU A N 1
ATOM 1299 C CA . GLU A 1 182 ? -32.396 -10.374 -47.923 1.00 84.31 182 GLU A CA 1
ATOM 1300 C C . GLU A 1 182 ? -33.205 -9.174 -47.415 1.00 84.31 182 GLU A C 1
ATOM 1302 O O . GLU A 1 182 ? -34.213 -8.779 -48.004 1.00 84.31 182 GLU A O 1
ATOM 1307 N N . PHE A 1 183 ? -32.729 -8.558 -46.335 1.00 86.94 183 PHE A N 1
ATOM 1308 C CA . PHE A 1 183 ? -33.248 -7.304 -45.798 1.00 86.94 183 PHE A CA 1
ATOM 1309 C C . PHE A 1 183 ? -32.159 -6.233 -45.843 1.00 86.94 183 PHE A C 1
ATOM 1311 O O . PHE A 1 183 ? -31.037 -6.457 -45.393 1.00 86.94 183 PHE A O 1
ATOM 1318 N N . THR A 1 184 ? -32.519 -5.051 -46.339 1.00 89.56 184 THR A N 1
ATOM 1319 C CA . THR A 1 184 ? -31.645 -3.874 -46.398 1.00 89.56 184 THR A CA 1
ATOM 1320 C C . THR A 1 184 ? -32.307 -2.722 -45.652 1.00 89.56 184 THR A C 1
ATOM 1322 O O . THR A 1 184 ? -33.409 -2.292 -46.017 1.00 89.56 184 THR A O 1
ATOM 1325 N N . VAL A 1 185 ? -31.637 -2.210 -44.618 1.00 90.69 185 VAL A N 1
ATOM 1326 C CA . VAL A 1 185 ? -32.091 -1.070 -43.803 1.00 90.69 185 VAL A CA 1
ATOM 1327 C C . VAL A 1 185 ? -30.949 -0.082 -43.562 1.00 90.69 185 VAL A C 1
ATOM 1329 O O . VAL A 1 185 ? -29.800 -0.481 -43.392 1.00 90.69 185 VAL A O 1
ATOM 1332 N N . ARG A 1 186 ? -31.255 1.222 -43.508 1.00 89.94 186 ARG A N 1
ATOM 1333 C CA . ARG A 1 186 ? -30.313 2.240 -43.012 1.00 89.94 186 ARG A CA 1
ATOM 1334 C C . ARG A 1 186 ? -30.559 2.510 -41.528 1.00 89.94 186 ARG A C 1
ATOM 1336 O O . ARG A 1 186 ? -31.714 2.576 -41.095 1.00 89.94 186 ARG A O 1
ATOM 1343 N N . ARG A 1 187 ? -29.480 2.677 -40.758 1.00 88.50 187 ARG A N 1
ATOM 1344 C CA . ARG A 1 187 ? -29.508 2.996 -39.316 1.00 88.50 187 ARG A CA 1
ATOM 1345 C C . ARG A 1 187 ? -28.436 4.021 -38.960 1.00 88.50 187 ARG A C 1
ATOM 1347 O O . ARG A 1 187 ? -27.323 3.949 -39.479 1.00 88.50 187 ARG A O 1
ATOM 1354 N N . ARG A 1 188 ? -28.734 4.945 -38.043 1.00 87.50 188 ARG A N 1
ATOM 1355 C CA . ARG A 1 188 ? -27.729 5.804 -37.382 1.00 87.50 188 ARG A CA 1
ATOM 1356 C C . ARG A 1 188 ? -27.257 5.145 -36.085 1.00 87.50 188 ARG A C 1
ATOM 1358 O O . ARG A 1 188 ? -27.988 4.374 -35.472 1.00 87.50 188 ARG A O 1
ATOM 1365 N N . PHE A 1 189 ? -26.071 5.506 -35.595 1.00 85.81 189 PHE A N 1
ATOM 1366 C CA . PHE A 1 189 ? -25.521 4.951 -34.343 1.00 85.81 189 PHE A CA 1
ATOM 1367 C C . PHE A 1 189 ? -26.462 5.108 -33.122 1.00 85.81 189 PHE A C 1
ATOM 1369 O O . PHE A 1 189 ? -26.503 4.240 -32.254 1.00 85.81 189 PHE A O 1
ATOM 1376 N N . ARG A 1 190 ? -27.295 6.163 -33.078 1.00 84.19 190 ARG A N 1
ATOM 1377 C CA . ARG A 1 190 ? -28.330 6.345 -32.035 1.00 84.19 190 ARG A CA 1
ATOM 1378 C C . ARG A 1 190 ? -29.384 5.222 -32.024 1.00 84.19 190 ARG A C 1
ATOM 1380 O O . ARG A 1 190 ? -29.908 4.891 -30.962 1.00 84.19 190 ARG A O 1
ATOM 1387 N N . ASP A 1 191 ? -29.669 4.613 -33.171 1.00 86.38 191 ASP A N 1
ATOM 1388 C CA . ASP A 1 191 ? -30.625 3.507 -33.279 1.00 86.38 191 ASP A CA 1
ATOM 1389 C C . ASP A 1 191 ? -30.047 2.236 -32.636 1.00 86.38 191 ASP A C 1
ATOM 1391 O O . ASP A 1 191 ? -30.756 1.513 -31.944 1.00 86.38 191 ASP A O 1
ATOM 1395 N N . VAL A 1 192 ? -28.739 2.005 -32.811 1.00 88.00 192 VAL A N 1
ATOM 1396 C CA . VAL A 1 192 ? -27.978 0.897 -32.200 1.00 88.00 192 VAL A CA 1
ATOM 1397 C C . VAL A 1 192 ? -27.908 1.067 -30.679 1.00 88.00 192 VAL A C 1
ATOM 1399 O O . VAL A 1 192 ? -28.107 0.107 -29.941 1.00 88.00 192 VAL A O 1
ATOM 1402 N N . VAL A 1 193 ? -27.697 2.299 -30.198 1.00 85.38 193 VAL A N 1
ATOM 1403 C CA . VAL A 1 193 ? -27.799 2.637 -28.767 1.00 85.38 193 VAL A CA 1
ATOM 1404 C C . VAL A 1 193 ? -29.189 2.267 -28.232 1.00 85.38 193 VAL A C 1
ATOM 1406 O O . VAL A 1 193 ? -29.277 1.548 -27.242 1.00 85.38 193 VAL A O 1
ATOM 1409 N N . THR A 1 194 ? -30.255 2.650 -28.945 1.00 84.44 194 THR A N 1
ATOM 1410 C CA . THR A 1 194 ? -31.647 2.345 -28.561 1.00 84.44 194 THR A CA 1
ATOM 1411 C C . THR A 1 194 ? -31.946 0.837 -28.555 1.00 84.44 194 THR A C 1
ATOM 1413 O O . THR A 1 194 ? -32.647 0.366 -27.662 1.00 84.44 194 THR A O 1
ATOM 1416 N N . LEU A 1 195 ? -31.404 0.067 -29.511 1.00 88.81 195 LEU A N 1
ATOM 1417 C CA . LEU A 1 195 ? -31.482 -1.401 -29.509 1.00 88.81 195 LEU A CA 1
ATOM 1418 C C . LEU A 1 195 ? -30.801 -1.983 -28.264 1.00 88.81 195 LEU A C 1
ATOM 1420 O O . LEU A 1 195 ? -31.409 -2.775 -27.552 1.00 88.81 195 LEU A O 1
ATOM 1424 N N . ALA A 1 196 ? -29.561 -1.578 -27.990 1.00 87.38 196 ALA A N 1
ATOM 1425 C CA . ALA A 1 196 ? -28.783 -2.088 -26.865 1.00 87.38 196 ALA A CA 1
ATOM 1426 C C . ALA A 1 196 ? -29.436 -1.771 -25.507 1.00 87.38 196 ALA A C 1
ATOM 1428 O O . ALA A 1 196 ? -29.505 -2.648 -24.649 1.00 87.38 196 ALA A O 1
ATOM 1429 N N . ASP A 1 197 ? -29.977 -0.558 -25.332 1.00 83.62 197 ASP A N 1
ATOM 1430 C CA . ASP A 1 197 ? -30.713 -0.185 -24.117 1.00 83.62 197 ASP A CA 1
ATOM 1431 C C . ASP A 1 197 ? -31.978 -1.055 -23.950 1.00 83.62 197 ASP A C 1
ATOM 1433 O O . ASP A 1 197 ? -32.265 -1.527 -22.853 1.00 83.62 197 ASP A O 1
ATOM 1437 N N . ARG A 1 198 ? -32.705 -1.344 -25.044 1.00 85.38 198 ARG A N 1
ATOM 1438 C CA . ARG A 1 198 ? -33.880 -2.235 -25.023 1.00 85.38 198 ARG A CA 1
ATOM 1439 C C . ARG A 1 198 ? -33.539 -3.694 -24.740 1.00 85.38 198 ARG A C 1
ATOM 1441 O O . ARG A 1 198 ? -34.270 -4.342 -23.993 1.00 85.38 198 ARG A O 1
ATOM 1448 N N . LEU A 1 199 ? -32.435 -4.201 -25.285 1.00 88.75 199 LEU A N 1
ATOM 1449 C CA . LEU A 1 199 ? -31.959 -5.548 -24.978 1.00 88.75 199 LEU A CA 1
ATOM 1450 C C . LEU A 1 199 ? -31.572 -5.669 -23.495 1.00 88.75 199 LEU A C 1
ATOM 1452 O O . LEU A 1 199 ? -31.943 -6.652 -22.861 1.00 88.75 199 LEU A O 1
ATOM 1456 N N . ALA A 1 200 ? -30.919 -4.655 -22.919 1.00 86.19 200 ALA A N 1
ATOM 1457 C CA . ALA A 1 200 ? -30.590 -4.620 -21.492 1.00 86.19 200 ALA A CA 1
ATOM 1458 C C . ALA A 1 200 ? -31.829 -4.513 -20.576 1.00 86.19 200 ALA A C 1
ATOM 1460 O O . ALA A 1 200 ? -31.831 -5.077 -19.484 1.00 86.19 200 ALA A O 1
ATOM 1461 N N . GLU A 1 201 ? -32.897 -3.831 -21.004 1.00 82.81 201 GLU A N 1
ATOM 1462 C CA . GLU A 1 201 ? -34.175 -3.805 -20.272 1.00 82.81 201 GLU A CA 1
ATOM 1463 C C . GLU A 1 201 ? -34.907 -5.162 -20.307 1.00 82.81 201 GLU A C 1
ATOM 1465 O O . GLU A 1 201 ? -35.447 -5.590 -19.287 1.00 82.81 201 GLU A O 1
ATOM 1470 N N . ALA A 1 202 ? -34.939 -5.843 -21.459 1.00 85.88 202 ALA A N 1
ATOM 1471 C CA . ALA A 1 202 ? -35.709 -7.078 -21.645 1.00 85.88 202 ALA A CA 1
ATOM 1472 C C . ALA A 1 202 ? -34.969 -8.349 -21.175 1.00 85.88 202 ALA A C 1
ATOM 1474 O O . ALA A 1 202 ? -35.547 -9.203 -20.498 1.00 85.88 202 ALA A O 1
ATOM 1475 N N . TYR A 1 203 ? -33.676 -8.469 -21.485 1.00 89.81 203 TYR A N 1
ATOM 1476 C CA . TYR A 1 203 ? -32.868 -9.676 -21.269 1.00 89.81 203 TYR A CA 1
ATOM 1477 C C . TYR A 1 203 ? -31.927 -9.524 -20.060 1.00 89.81 203 TYR A C 1
ATOM 1479 O O . TYR A 1 203 ? -30.756 -9.900 -20.099 1.00 89.81 203 TYR A O 1
ATOM 1487 N N . ARG A 1 204 ? -32.457 -8.989 -18.950 1.00 89.00 204 ARG A N 1
ATOM 1488 C CA . ARG A 1 204 ? -31.735 -8.880 -17.669 1.00 89.00 204 ARG A CA 1
ATOM 1489 C C . ARG A 1 204 ? -31.165 -10.232 -17.229 1.00 89.00 204 ARG A C 1
ATOM 1491 O O . ARG A 1 204 ? -31.870 -11.246 -17.232 1.00 89.00 204 ARG A O 1
ATOM 1498 N N . GLY A 1 205 ? -29.897 -10.230 -16.827 1.00 87.19 205 GLY A N 1
ATOM 1499 C CA . GLY A 1 205 ? -29.168 -11.428 -16.404 1.00 87.19 205 GLY A CA 1
ATOM 1500 C C . GLY A 1 205 ? -28.525 -12.259 -17.523 1.00 87.19 205 GLY A C 1
ATOM 1501 O O . GLY A 1 205 ? -27.886 -13.257 -17.197 1.00 87.19 205 GLY A O 1
ATOM 1502 N N . PHE A 1 206 ? -28.659 -11.872 -18.798 1.00 92.75 206 PHE A N 1
ATOM 1503 C CA . PHE A 1 206 ? -27.923 -12.490 -19.912 1.00 92.75 206 PHE A CA 1
ATOM 1504 C C . PHE A 1 206 ? -26.590 -11.783 -20.190 1.00 92.75 206 PHE A C 1
ATOM 1506 O O . PHE A 1 206 ? -26.465 -10.580 -19.949 1.00 92.75 206 PHE A O 1
ATOM 1513 N N . PHE A 1 207 ? -25.602 -12.494 -20.748 1.00 92.56 207 PHE A N 1
ATOM 1514 C CA . PHE A 1 207 ? -24.319 -11.903 -21.151 1.00 92.56 207 PHE A CA 1
ATOM 1515 C C . PHE A 1 207 ? -24.437 -11.234 -22.529 1.00 92.56 207 PHE A C 1
ATOM 1517 O O . PHE A 1 207 ? -23.876 -11.683 -23.530 1.00 92.56 207 PHE A O 1
ATOM 1524 N N . ILE A 1 208 ? -25.200 -10.138 -22.570 1.00 89.50 208 ILE A N 1
ATOM 1525 C CA . ILE A 1 208 ? -25.413 -9.311 -23.762 1.00 89.50 208 ILE A CA 1
ATOM 1526 C C . ILE A 1 208 ? -24.064 -8.719 -24.214 1.00 89.50 208 ILE A C 1
ATOM 1528 O O . ILE A 1 208 ? -23.474 -7.954 -23.450 1.00 89.50 208 ILE A O 1
ATOM 1532 N N . PRO A 1 209 ? -23.578 -8.999 -25.441 1.00 87.50 209 PRO A N 1
ATOM 1533 C CA . PRO A 1 209 ? -22.343 -8.413 -25.958 1.00 87.50 209 PRO A CA 1
ATOM 1534 C C . PRO A 1 209 ? -22.309 -6.880 -25.802 1.00 87.50 209 PRO A C 1
ATOM 1536 O O . PRO A 1 209 ? -23.329 -6.227 -26.052 1.00 87.50 209 PRO A O 1
ATOM 1539 N N . PRO A 1 210 ? -21.166 -6.272 -25.432 1.00 80.88 210 PRO A N 1
ATOM 1540 C CA . PRO A 1 210 ? -21.065 -4.821 -25.312 1.00 80.88 210 PRO A CA 1
ATOM 1541 C C . PRO A 1 210 ? -21.227 -4.144 -26.680 1.00 80.88 210 PRO A C 1
ATOM 1543 O O . PRO A 1 210 ? -20.700 -4.613 -27.693 1.00 80.88 210 PRO A O 1
ATOM 1546 N N . ARG A 1 211 ? -21.943 -3.014 -26.707 1.00 83.19 211 ARG A N 1
ATOM 1547 C CA . ARG A 1 211 ? -22.004 -2.137 -27.888 1.00 83.19 211 ARG A CA 1
ATOM 1548 C C . ARG A 1 211 ? -20.675 -1.385 -28.069 1.00 83.19 211 ARG A C 1
ATOM 1550 O O . ARG A 1 211 ? -20.058 -1.055 -27.062 1.00 83.19 211 ARG A O 1
ATOM 1557 N N . PRO A 1 212 ? -20.268 -1.036 -29.305 1.00 78.44 212 PRO A N 1
ATOM 1558 C CA . PRO A 1 212 ? -19.120 -0.161 -29.530 1.00 78.44 212 PRO A CA 1
ATOM 1559 C C . PRO A 1 212 ? -19.326 1.209 -28.881 1.00 78.44 212 PRO A C 1
ATOM 1561 O O . PRO A 1 212 ? -20.447 1.730 -28.874 1.00 78.44 212 PRO A O 1
ATOM 1564 N N . ASP A 1 213 ? -18.250 1.815 -28.387 1.00 65.38 213 ASP A N 1
ATOM 1565 C CA . ASP A 1 213 ? -18.355 3.034 -27.595 1.00 65.38 213 ASP A CA 1
ATOM 1566 C C . ASP A 1 213 ? -18.674 4.306 -28.389 1.00 65.38 213 ASP A C 1
ATOM 1568 O O . ASP A 1 213 ? -18.382 4.493 -29.582 1.00 65.38 213 ASP A O 1
ATOM 1572 N N . LYS A 1 214 ? -19.281 5.250 -27.664 1.00 62.97 214 LYS A N 1
ATOM 1573 C CA . LYS A 1 214 ? -19.605 6.592 -28.151 1.00 62.97 214 LYS A CA 1
ATOM 1574 C C . LYS A 1 214 ? -18.382 7.512 -28.034 1.00 62.97 214 LYS A C 1
ATOM 1576 O O . LYS A 1 214 ? -18.480 8.605 -27.479 1.00 62.97 214 LYS A O 1
ATOM 1581 N N . ASN A 1 215 ? -17.244 7.080 -28.570 1.00 55.22 215 ASN A N 1
ATOM 1582 C CA . ASN A 1 215 ? -15.990 7.822 -28.501 1.00 55.22 215 ASN A CA 1
ATOM 1583 C C . ASN A 1 215 ? -16.120 9.171 -29.222 1.00 55.22 215 ASN A C 1
ATOM 1585 O O . ASN A 1 215 ? -16.222 9.244 -30.450 1.00 55.22 215 ASN A O 1
A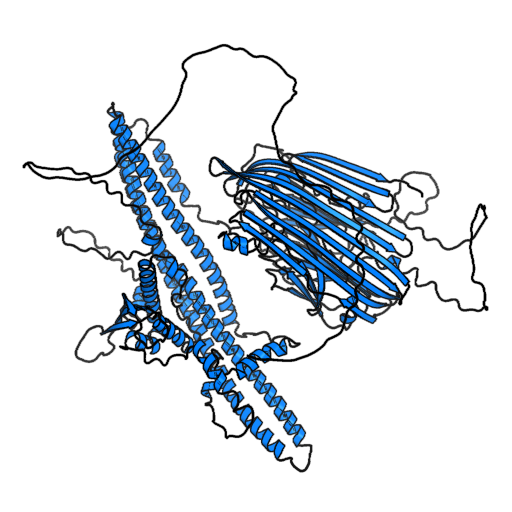TOM 1589 N N . VAL A 1 216 ? -16.185 10.241 -28.423 1.00 47.72 216 VAL A N 1
ATOM 1590 C CA . VAL A 1 216 ? -16.229 11.637 -28.887 1.00 47.72 216 VAL A CA 1
ATOM 1591 C C . VAL A 1 216 ? -14.813 12.158 -29.141 1.00 47.72 216 VAL A C 1
ATOM 1593 O O . VAL A 1 216 ? -14.615 12.917 -30.084 1.00 47.72 216 VAL A O 1
ATOM 1596 N N . VAL A 1 217 ? -13.830 11.711 -28.353 1.00 40.38 217 VAL A N 1
ATOM 1597 C CA . VAL A 1 217 ? -12.433 12.170 -28.439 1.00 40.38 217 VAL A CA 1
ATOM 1598 C C . VAL A 1 217 ? -11.761 11.680 -29.726 1.00 40.38 217 VAL A C 1
ATOM 1600 O O . VAL A 1 217 ? -11.308 12.508 -30.509 1.00 40.38 217 VAL A O 1
ATOM 1603 N N . GLU A 1 218 ? -11.800 10.375 -30.029 1.00 47.88 218 GLU A N 1
ATOM 1604 C CA . GLU A 1 218 ? -11.294 9.825 -31.307 1.00 47.88 218 GLU A CA 1
ATOM 1605 C C . GLU A 1 218 ? -11.880 10.555 -32.527 1.00 47.88 218 GLU A C 1
ATOM 1607 O O . GLU A 1 218 ? -11.161 10.861 -33.474 1.00 47.88 218 GLU A O 1
ATOM 1612 N N . SER A 1 219 ? -13.167 10.929 -32.469 1.00 51.34 219 SER A N 1
ATOM 1613 C CA . SER A 1 219 ? -13.870 11.637 -33.552 1.00 51.34 219 SER A CA 1
ATOM 1614 C C . SER A 1 219 ? -13.323 13.037 -33.873 1.00 51.34 219 SER A C 1
ATOM 1616 O O . SER A 1 219 ? -13.707 13.626 -34.886 1.00 51.34 219 SER A O 1
ATOM 1618 N N . GLN A 1 220 ? -12.459 13.570 -33.004 1.00 49.66 220 GLN A N 1
ATOM 1619 C CA . GLN A 1 220 ? -11.776 14.858 -33.140 1.00 49.66 220 GLN A CA 1
ATOM 1620 C C . GLN A 1 220 ? -10.265 14.713 -33.397 1.00 49.66 220 GLN A C 1
ATOM 1622 O O . GLN A 1 220 ? -9.634 15.700 -33.766 1.00 49.66 220 GLN A O 1
ATOM 1627 N N . VAL A 1 221 ? -9.694 13.517 -33.202 1.00 45.31 221 VAL A N 1
ATOM 1628 C CA . VAL A 1 221 ? -8.241 13.255 -33.248 1.00 45.31 221 VAL A CA 1
ATOM 1629 C C . VAL A 1 221 ? -7.839 12.413 -34.466 1.00 45.31 221 VAL A C 1
ATOM 1631 O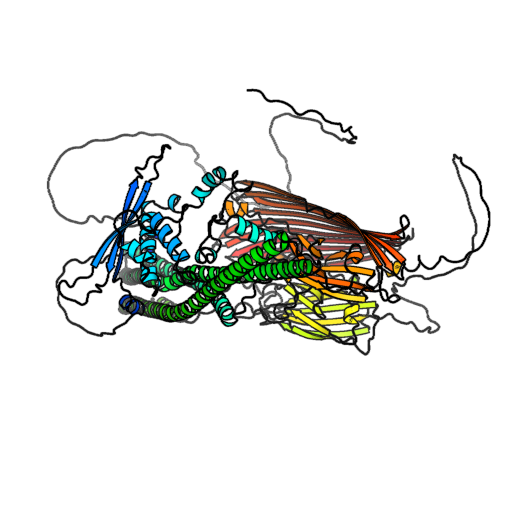 O . VAL A 1 221 ? -6.800 12.675 -35.065 1.00 45.31 221 VAL A O 1
ATOM 1634 N N . MET A 1 222 ? -8.652 11.429 -34.859 1.00 50.28 222 MET A N 1
ATOM 1635 C CA . MET A 1 222 ? -8.378 10.553 -36.006 1.00 50.28 222 MET A CA 1
ATOM 1636 C C . MET A 1 222 ? -8.795 11.186 -37.337 1.00 50.28 222 MET A C 1
ATOM 1638 O O . MET A 1 222 ? -9.621 12.106 -37.385 1.00 50.28 222 MET A O 1
ATOM 1642 N N . GLN A 1 223 ? -8.298 10.642 -38.455 1.00 58.47 223 GLN A N 1
ATOM 1643 C CA . GLN A 1 223 ? -8.829 11.033 -39.756 1.00 58.47 223 GLN A CA 1
ATOM 1644 C C . GLN A 1 223 ? -10.303 10.623 -39.866 1.00 58.47 223 GLN A C 1
ATOM 1646 O O . GLN A 1 223 ? -10.704 9.494 -39.592 1.00 58.47 223 GLN A O 1
ATOM 1651 N N . LYS A 1 224 ? -11.142 11.556 -40.320 1.00 63.41 224 LYS A N 1
ATOM 1652 C CA . LYS A 1 224 ? -12.605 11.398 -40.329 1.00 63.41 224 LYS A CA 1
ATOM 1653 C C . LYS A 1 224 ? -13.114 10.192 -41.139 1.00 63.41 224 LYS A C 1
ATOM 1655 O O . LYS A 1 224 ? -14.229 9.738 -40.896 1.00 63.41 224 LYS A O 1
ATOM 1660 N N . HIS A 1 225 ? -12.335 9.704 -42.104 1.00 67.25 225 HIS A N 1
ATOM 1661 C CA . HIS A 1 225 ? -12.641 8.497 -42.877 1.00 67.25 225 HIS A CA 1
ATOM 1662 C C . HIS A 1 225 ? -12.376 7.219 -42.061 1.00 67.25 225 HIS A C 1
ATOM 1664 O O . HIS A 1 225 ? -13.250 6.368 -41.927 1.00 67.25 225 HIS A O 1
ATOM 1670 N N . GLU A 1 226 ? -11.193 7.137 -41.455 1.00 69.69 226 GLU A N 1
ATOM 1671 C CA . GLU A 1 226 ? -10.709 6.032 -40.621 1.00 69.69 226 GLU A CA 1
ATOM 1672 C C . GLU A 1 226 ? -11.668 5.735 -39.456 1.00 69.69 226 GLU A C 1
ATOM 1674 O O . GLU A 1 226 ? -12.176 4.624 -39.333 1.00 69.69 226 GLU A O 1
ATOM 1679 N N . PHE A 1 227 ? -12.047 6.766 -38.692 1.00 72.94 227 PHE A N 1
ATOM 1680 C CA . PHE A 1 227 ? -13.029 6.681 -37.602 1.00 72.94 227 PHE A CA 1
ATOM 1681 C C . PHE A 1 227 ? -14.411 6.156 -38.046 1.00 72.94 227 PHE A C 1
ATOM 1683 O O . PHE A 1 227 ? -15.125 5.489 -37.290 1.00 72.94 227 PHE A O 1
ATOM 1690 N N . VAL A 1 228 ? -14.824 6.462 -39.281 1.00 77.25 228 VAL A N 1
ATOM 1691 C CA . VAL A 1 228 ? -16.106 6.000 -39.832 1.00 77.25 228 VAL A CA 1
ATOM 1692 C C . VAL A 1 228 ? -16.044 4.514 -40.193 1.00 77.25 228 VAL A C 1
ATOM 1694 O O . VAL A 1 228 ? -17.006 3.800 -39.898 1.00 77.25 228 VAL A O 1
ATOM 1697 N N . GLU A 1 229 ? -14.922 4.042 -40.740 1.00 80.50 229 GLU A N 1
ATOM 1698 C CA . GLU A 1 229 ? -14.686 2.632 -41.074 1.00 80.50 229 GLU A CA 1
ATOM 1699 C C . GLU A 1 229 ? -14.413 1.752 -39.845 1.00 80.50 229 GLU A C 1
ATOM 1701 O O . GLU A 1 229 ? -14.996 0.673 -39.721 1.00 80.50 229 GLU A O 1
ATOM 1706 N N . GLN A 1 230 ? -13.638 2.240 -38.873 1.00 77.44 230 GLN A N 1
ATOM 1707 C CA . GLN A 1 230 ? -13.460 1.612 -37.559 1.00 77.44 230 GLN A CA 1
ATOM 1708 C C . GLN A 1 230 ? -14.829 1.371 -36.896 1.00 77.44 230 GLN A C 1
ATOM 1710 O O . GLN A 1 230 ? -15.144 0.253 -36.478 1.00 77.44 230 GLN A O 1
ATOM 1715 N N . ARG A 1 231 ? -15.709 2.388 -36.888 1.00 81.69 231 ARG A N 1
ATOM 1716 C CA . ARG A 1 231 ? -17.080 2.255 -36.368 1.00 81.69 231 ARG A CA 1
ATOM 1717 C C . ARG A 1 231 ? -17.968 1.349 -37.228 1.00 81.69 231 ARG A C 1
ATOM 1719 O O . ARG A 1 231 ? -18.772 0.616 -36.658 1.00 81.69 231 ARG A O 1
ATOM 1726 N N . ARG A 1 232 ? -17.840 1.360 -38.560 1.00 87.62 232 ARG A N 1
ATOM 1727 C CA . ARG A 1 232 ? -18.557 0.434 -39.462 1.00 87.62 232 ARG A CA 1
ATOM 1728 C C . ARG A 1 232 ? -18.214 -1.023 -39.120 1.00 87.62 232 ARG A C 1
ATOM 1730 O O . ARG A 1 232 ? -19.120 -1.823 -38.904 1.00 87.62 232 ARG A O 1
ATOM 1737 N N . SER A 1 233 ? -16.922 -1.327 -38.991 1.00 81.94 233 SER A N 1
ATOM 1738 C CA . SER A 1 233 ? -16.400 -2.648 -38.621 1.00 81.94 233 SER A CA 1
ATOM 1739 C C . SER A 1 233 ? -16.872 -3.085 -37.227 1.00 81.94 233 SER A C 1
ATOM 1741 O O . SER A 1 233 ? -17.416 -4.177 -37.060 1.00 81.94 233 SER A O 1
ATOM 1743 N N . ALA A 1 234 ? -16.775 -2.201 -36.228 1.00 82.06 234 ALA A N 1
ATOM 1744 C CA . ALA A 1 234 ? -17.237 -2.488 -34.871 1.00 82.06 234 ALA A CA 1
ATOM 1745 C C . ALA A 1 234 ? -18.759 -2.731 -34.791 1.00 82.06 234 ALA A C 1
ATOM 1747 O O . ALA A 1 234 ? -19.207 -3.580 -34.021 1.00 82.06 234 ALA A O 1
ATOM 1748 N N . LEU A 1 235 ? -19.563 -2.032 -35.604 1.00 88.25 235 LEU A N 1
ATOM 1749 C CA . LEU A 1 235 ? -21.007 -2.276 -35.710 1.00 88.25 235 LEU A CA 1
ATOM 1750 C C . LEU A 1 235 ? -21.334 -3.622 -36.373 1.00 88.25 235 LEU A C 1
ATOM 1752 O O . LEU A 1 235 ? -22.287 -4.276 -35.953 1.00 88.25 235 LEU A O 1
ATOM 1756 N N . GLU A 1 236 ? -20.550 -4.061 -37.360 1.00 88.81 236 GLU A N 1
ATOM 1757 C CA . GLU A 1 236 ? -20.680 -5.393 -37.966 1.00 88.81 236 GLU A CA 1
ATOM 1758 C C . GLU A 1 236 ? -20.339 -6.495 -36.950 1.00 88.81 236 GLU A C 1
ATOM 1760 O O . GLU A 1 236 ? -21.166 -7.377 -36.711 1.00 88.81 236 GLU A O 1
ATOM 1765 N N . LYS A 1 237 ? -19.191 -6.378 -36.259 1.00 85.06 237 LYS A N 1
ATOM 1766 C CA . LYS A 1 237 ? -18.758 -7.297 -35.183 1.00 85.06 237 LYS A CA 1
ATOM 1767 C C . LYS A 1 237 ? -19.806 -7.370 -34.058 1.00 85.06 237 LYS A C 1
ATOM 1769 O O . LYS A 1 237 ? -20.116 -8.456 -33.575 1.00 85.06 237 LYS A O 1
ATOM 1774 N N . TYR A 1 238 ? -20.412 -6.239 -33.685 1.00 89.00 238 TYR A N 1
ATOM 1775 C CA . TYR A 1 238 ? -21.477 -6.169 -32.676 1.00 89.00 238 TYR A CA 1
ATOM 1776 C C . TYR A 1 238 ? -22.775 -6.868 -33.105 1.00 89.00 238 TYR A C 1
ATOM 1778 O O . TYR A 1 238 ? -23.256 -7.756 -32.400 1.00 89.00 238 TYR A O 1
ATOM 1786 N N . LEU A 1 239 ? -23.343 -6.495 -34.258 1.00 90.94 239 LEU A N 1
ATOM 1787 C CA . LEU A 1 239 ? -24.614 -7.060 -34.728 1.00 90.94 239 LEU A CA 1
ATOM 1788 C C . LEU A 1 239 ? -24.501 -8.561 -35.023 1.00 90.94 239 LEU A C 1
ATOM 1790 O O . LEU A 1 239 ? -25.461 -9.295 -34.798 1.00 90.94 239 LEU A O 1
ATOM 1794 N N . TRP A 1 240 ? -23.331 -9.024 -35.474 1.00 87.69 240 TRP A N 1
ATOM 1795 C CA . TRP A 1 240 ? -23.068 -10.447 -35.657 1.00 87.69 240 TRP A CA 1
ATOM 1796 C C . TRP A 1 240 ? -23.032 -11.209 -34.324 1.00 87.69 240 TRP A C 1
ATOM 1798 O O . TRP A 1 240 ? -23.749 -12.196 -34.183 1.00 87.69 240 TRP A O 1
ATOM 1808 N N . ARG A 1 241 ? -22.322 -10.707 -33.301 1.00 86.25 241 ARG A N 1
ATOM 1809 C CA . ARG A 1 241 ? -22.319 -11.309 -31.950 1.00 86.25 241 ARG A CA 1
ATOM 1810 C C . ARG A 1 241 ? -23.726 -11.387 -31.331 1.00 86.25 241 ARG A C 1
ATOM 1812 O O . ARG A 1 241 ? -24.047 -12.378 -30.679 1.00 86.25 241 ARG A O 1
ATOM 1819 N N . LEU A 1 242 ? -24.593 -10.390 -31.560 1.00 90.12 242 LEU A N 1
ATOM 1820 C CA . LEU A 1 242 ? -26.004 -10.460 -31.138 1.00 90.12 242 LEU A CA 1
ATOM 1821 C C . LEU A 1 242 ? -26.779 -11.589 -31.841 1.00 90.12 242 LEU A C 1
ATOM 1823 O O . LEU A 1 242 ? -27.657 -12.188 -31.227 1.00 90.12 242 LEU A O 1
ATOM 1827 N N . ALA A 1 243 ? -26.462 -11.877 -33.107 1.00 89.19 243 ALA A N 1
ATOM 1828 C CA . ALA A 1 243 ? -27.082 -12.937 -33.905 1.00 89.19 243 ALA A CA 1
ATOM 1829 C C . ALA A 1 243 ? -26.485 -14.341 -33.657 1.00 89.19 243 ALA A C 1
ATOM 1831 O O . ALA A 1 243 ? -27.146 -15.340 -33.947 1.00 89.19 243 ALA A O 1
ATOM 1832 N N . GLU A 1 244 ? -25.263 -14.431 -33.122 1.00 84.88 244 GLU A N 1
ATOM 1833 C CA . GLU A 1 244 ? -24.645 -15.682 -32.652 1.00 84.88 244 GLU A CA 1
ATOM 1834 C C . GLU A 1 244 ? -25.175 -16.109 -31.267 1.00 84.88 244 GLU A C 1
ATOM 1836 O O . GLU A 1 244 ? -25.303 -17.305 -31.004 1.00 84.88 244 GLU A O 1
ATOM 1841 N N . HIS A 1 245 ? -25.540 -15.162 -30.393 1.00 87.94 245 HIS A N 1
ATOM 1842 C CA . HIS A 1 245 ? -26.062 -15.459 -29.053 1.00 87.94 245 HIS A CA 1
ATOM 1843 C C . HIS A 1 245 ? -27.417 -16.211 -29.123 1.00 87.94 245 HIS A C 1
ATOM 1845 O O . HIS A 1 245 ? -28.387 -15.677 -29.667 1.00 87.94 245 HIS A O 1
ATOM 1851 N N . PRO A 1 246 ? -27.568 -17.398 -28.493 1.00 86.50 246 PRO A N 1
ATOM 1852 C CA . PRO A 1 246 ? -28.683 -18.321 -28.766 1.00 86.50 246 PRO A CA 1
ATOM 1853 C C . PRO A 1 246 ? -30.081 -17.789 -28.408 1.00 86.50 246 PRO A C 1
ATOM 1855 O O . PRO A 1 246 ? -31.049 -18.104 -29.101 1.00 86.50 246 PRO A O 1
ATOM 1858 N N . VAL A 1 247 ? -30.192 -16.985 -27.342 1.00 89.19 247 VAL A N 1
ATOM 1859 C CA . VAL A 1 247 ? -31.433 -16.282 -26.963 1.00 89.19 247 VAL A CA 1
ATOM 1860 C C . VAL A 1 247 ? -31.599 -14.965 -27.732 1.00 89.19 247 VAL A C 1
ATOM 1862 O O . VAL A 1 247 ? -32.611 -14.772 -28.401 1.00 89.19 247 VAL A O 1
ATOM 1865 N N . ILE A 1 248 ? -30.606 -14.067 -27.680 1.00 90.50 248 ILE A N 1
ATOM 1866 C CA . ILE A 1 248 ? -30.723 -12.697 -28.214 1.00 90.50 248 ILE A CA 1
ATOM 1867 C C . ILE A 1 248 ? -30.866 -12.669 -29.743 1.00 90.50 248 ILE A C 1
ATOM 1869 O O . ILE A 1 248 ? -31.600 -11.827 -30.259 1.00 90.50 248 ILE A O 1
ATOM 1873 N N . GLY A 1 249 ? -30.271 -13.613 -30.479 1.00 87.12 249 GLY A N 1
ATOM 1874 C CA . GLY A 1 249 ? -30.465 -13.710 -31.929 1.00 87.12 249 GLY A CA 1
ATOM 1875 C C . GLY A 1 249 ? -31.944 -13.861 -32.308 1.00 87.12 249 GLY A C 1
ATOM 1876 O O . GLY A 1 249 ? -32.416 -13.274 -33.281 1.00 87.12 249 GLY A O 1
ATOM 1877 N N . LYS A 1 250 ? -32.708 -14.572 -31.472 1.00 87.88 250 LYS A N 1
ATOM 1878 C CA . LYS A 1 250 ? -34.140 -14.845 -31.656 1.00 87.88 250 LYS A CA 1
ATOM 1879 C C . LYS A 1 250 ? -35.048 -13.761 -31.060 1.00 87.88 250 LYS A C 1
ATOM 1881 O O . LYS A 1 250 ? -36.264 -13.926 -31.068 1.00 87.88 250 LYS A O 1
ATOM 1886 N N . SER A 1 251 ? -34.474 -12.661 -30.562 1.00 89.06 251 SER A N 1
ATOM 1887 C CA . SER A 1 251 ? -35.227 -11.530 -30.013 1.00 89.06 251 SER A CA 1
ATOM 1888 C C . SER A 1 251 ? -36.022 -10.784 -31.087 1.00 89.06 251 SER A C 1
ATOM 1890 O O . SER A 1 251 ? -35.534 -10.516 -32.192 1.00 89.06 251 SER A O 1
ATOM 1892 N N . ASP A 1 252 ? -37.245 -10.380 -30.742 1.00 85.44 252 ASP A N 1
ATOM 1893 C CA . ASP A 1 252 ? -38.050 -9.512 -31.602 1.00 85.44 252 ASP A CA 1
ATOM 1894 C C . ASP A 1 252 ? -37.429 -8.113 -31.726 1.00 85.44 252 ASP A C 1
ATOM 1896 O O . ASP A 1 252 ? -37.543 -7.478 -32.775 1.00 85.44 252 ASP A O 1
ATOM 1900 N N . GLU A 1 253 ? -36.696 -7.663 -30.706 1.00 87.06 253 GLU A N 1
ATOM 1901 C CA . GLU A 1 253 ? -35.925 -6.420 -30.707 1.00 87.06 253 GLU A CA 1
ATOM 1902 C C . GLU A 1 253 ? -34.894 -6.381 -31.850 1.00 87.06 253 GLU A C 1
ATOM 1904 O O . GLU A 1 253 ? -34.897 -5.442 -32.655 1.00 87.06 253 GLU A O 1
ATOM 1909 N N . LEU A 1 254 ? -34.041 -7.411 -31.966 1.00 89.31 254 LEU A N 1
ATOM 1910 C CA . LEU A 1 254 ? -33.041 -7.517 -33.034 1.00 89.31 254 LEU A CA 1
ATOM 1911 C C . LEU A 1 254 ? -33.707 -7.733 -34.400 1.00 89.31 254 LEU A C 1
ATOM 1913 O O . LEU A 1 254 ? -33.339 -7.082 -35.381 1.00 89.31 254 LEU A O 1
ATOM 1917 N N . ARG A 1 255 ? -34.729 -8.595 -34.460 1.00 88.00 255 ARG A N 1
ATOM 1918 C CA . ARG A 1 255 ? -35.476 -8.899 -35.689 1.00 88.00 255 ARG A CA 1
ATOM 1919 C C . ARG A 1 255 ? -36.122 -7.646 -36.285 1.00 88.00 255 ARG A C 1
ATOM 1921 O O . ARG A 1 255 ? -35.938 -7.359 -37.469 1.00 88.00 255 ARG A O 1
ATOM 1928 N N . VAL A 1 256 ? -36.817 -6.849 -35.469 1.00 86.94 256 VAL A N 1
ATOM 1929 C CA . VAL A 1 256 ? -37.399 -5.558 -35.879 1.00 86.94 256 VAL A CA 1
ATOM 1930 C C . VAL A 1 256 ? -36.305 -4.565 -36.271 1.00 86.94 256 VAL A C 1
ATOM 1932 O O . VAL A 1 256 ? -36.452 -3.869 -37.279 1.00 86.94 256 VAL A O 1
ATOM 1935 N N . PHE A 1 257 ? -35.189 -4.515 -35.537 1.00 89.44 257 PHE A N 1
ATOM 1936 C CA . PHE A 1 257 ? -34.081 -3.618 -35.860 1.00 89.44 257 PHE A CA 1
ATOM 1937 C C . PHE A 1 257 ? -33.467 -3.890 -37.243 1.00 89.44 257 PHE A C 1
ATOM 1939 O O . PHE A 1 257 ? -33.199 -2.932 -37.973 1.00 89.44 257 PHE A O 1
ATOM 1946 N N . LEU A 1 258 ? -33.293 -5.158 -37.625 1.00 88.44 258 LEU A N 1
ATOM 1947 C CA . LEU A 1 258 ? -32.694 -5.557 -38.905 1.00 88.44 258 LEU A CA 1
ATOM 1948 C C . LEU A 1 258 ? -33.685 -5.536 -40.087 1.00 88.44 258 LEU A C 1
ATOM 1950 O O . LEU A 1 258 ? -33.263 -5.336 -41.223 1.00 88.44 258 LEU A O 1
ATOM 1954 N N . GLN A 1 259 ? -34.992 -5.714 -39.850 1.00 87.00 259 GLN A N 1
ATOM 1955 C CA . GLN A 1 259 ? -35.985 -5.890 -40.928 1.00 87.00 259 GLN A CA 1
ATOM 1956 C C . GLN A 1 259 ? -36.878 -4.661 -41.195 1.00 87.00 259 GLN A C 1
ATOM 1958 O O . GLN A 1 259 ? -37.318 -4.456 -42.329 1.00 87.00 259 GLN A O 1
ATOM 1963 N N . ALA A 1 260 ? -37.183 -3.830 -40.189 1.00 82.62 260 ALA A N 1
ATOM 1964 C CA . ALA A 1 260 ? -38.198 -2.778 -40.327 1.00 82.62 260 ALA A CA 1
ATOM 1965 C C . ALA A 1 260 ? -37.699 -1.553 -41.119 1.00 82.62 260 ALA A C 1
ATOM 1967 O O . ALA A 1 260 ? -36.788 -0.842 -40.688 1.00 82.62 260 ALA A O 1
ATOM 1968 N N . LYS A 1 261 ? -38.329 -1.241 -42.257 1.00 73.38 261 LYS A N 1
ATOM 1969 C CA . LYS A 1 261 ? -38.003 -0.040 -43.048 1.00 73.38 261 LYS A CA 1
ATOM 1970 C C . LYS A 1 261 ? -38.578 1.227 -42.396 1.00 73.38 261 LYS A C 1
ATOM 1972 O O . LYS A 1 261 ? -39.728 1.243 -41.969 1.00 73.38 261 LYS A O 1
ATOM 1977 N N . GLY A 1 262 ? -37.783 2.299 -42.363 1.00 67.69 262 GLY A N 1
ATOM 1978 C CA . GLY A 1 262 ? -38.156 3.584 -41.757 1.00 67.69 262 GLY A CA 1
ATOM 1979 C C . GLY A 1 262 ? -37.780 3.712 -40.275 1.00 67.69 262 GLY A C 1
ATOM 1980 O O . GLY A 1 262 ? -36.900 3.004 -39.776 1.00 67.69 262 GLY A O 1
ATOM 1981 N N . LYS A 1 263 ? -38.431 4.661 -39.585 1.00 60.31 263 LYS A N 1
ATOM 1982 C CA . LYS A 1 263 ? -38.234 4.941 -38.154 1.00 60.31 263 LYS A CA 1
ATOM 1983 C C . LYS A 1 263 ? -38.679 3.735 -37.322 1.00 60.31 263 LYS A C 1
ATOM 1985 O O . LYS A 1 263 ? -39.782 3.234 -37.519 1.00 60.31 263 LYS A O 1
ATOM 1990 N N . LEU A 1 264 ? -37.828 3.292 -36.395 1.00 64.44 264 LEU A N 1
ATOM 1991 C CA . LEU A 1 264 ? -38.087 2.115 -35.563 1.00 64.44 264 LEU A CA 1
ATOM 1992 C C . LEU A 1 264 ? -39.429 2.240 -34.808 1.00 64.44 264 LEU A C 1
ATOM 1994 O O . LEU A 1 264 ? -39.631 3.245 -34.124 1.00 64.44 264 LEU A O 1
ATOM 1998 N N . PRO A 1 265 ? -40.318 1.227 -34.881 1.00 53.66 265 PRO A N 1
ATOM 1999 C CA . PRO A 1 265 ? -41.569 1.196 -34.120 1.00 53.66 265 PRO A CA 1
ATOM 2000 C C . PRO A 1 265 ? -41.364 0.778 -32.654 1.00 53.66 265 PRO A C 1
ATOM 2002 O O . PRO A 1 265 ? -42.325 0.746 -31.889 1.00 53.66 265 PRO A O 1
ATOM 2005 N N . LEU A 1 266 ? -40.122 0.479 -32.248 1.00 51.91 266 LEU A N 1
ATOM 2006 C CA . LEU A 1 266 ? -39.743 0.337 -30.845 1.00 51.91 266 LEU A CA 1
ATOM 2007 C C . LEU A 1 266 ? -40.077 1.657 -30.121 1.00 51.91 266 LEU A C 1
ATOM 2009 O O . LEU A 1 266 ? -39.506 2.693 -30.480 1.00 51.91 266 LEU A O 1
ATOM 2013 N N . PRO A 1 267 ? -40.983 1.673 -29.123 1.00 47.25 267 PRO A N 1
ATOM 2014 C CA . PRO A 1 267 ? -41.323 2.905 -28.425 1.00 47.25 267 PRO A CA 1
ATOM 2015 C C . PRO A 1 267 ? -40.069 3.448 -27.740 1.00 47.25 267 PRO A C 1
ATOM 2017 O O . PRO A 1 267 ? -39.419 2.737 -26.968 1.00 47.25 267 PRO A O 1
ATOM 2020 N N . THR A 1 268 ? -39.718 4.705 -28.015 1.00 41.75 268 THR A N 1
ATOM 2021 C CA . THR A 1 268 ? -38.523 5.336 -27.445 1.00 41.75 268 THR A CA 1
ATOM 2022 C C . THR A 1 268 ? -38.583 5.299 -25.923 1.00 41.75 268 THR A C 1
ATOM 2024 O O . THR A 1 268 ? -39.504 5.869 -25.326 1.00 41.75 268 THR A O 1
ATOM 2027 N N . THR A 1 269 ? -37.578 4.685 -25.295 1.00 43.28 269 THR A N 1
ATOM 2028 C CA . THR A 1 269 ? -37.237 4.960 -23.897 1.00 43.28 269 THR A CA 1
ATOM 2029 C C . THR A 1 269 ? -37.115 6.479 -23.761 1.00 43.28 269 THR A C 1
ATOM 2031 O O . THR A 1 269 ? -36.406 7.132 -24.528 1.00 43.28 269 THR A O 1
ATOM 2034 N N . THR A 1 270 ? -37.942 7.087 -22.904 1.00 37.19 270 THR A N 1
ATOM 2035 C CA . THR A 1 270 ? -38.079 8.551 -22.913 1.00 37.19 270 THR A CA 1
ATOM 2036 C C . THR A 1 270 ? -36.805 9.168 -22.360 1.00 37.19 270 THR A C 1
ATOM 2038 O O . THR A 1 270 ? -36.497 8.949 -21.189 1.00 37.19 270 THR A O 1
ATOM 2041 N N . ASP A 1 271 ? -36.105 9.920 -23.210 1.00 34.16 271 ASP A N 1
ATOM 2042 C CA . ASP A 1 271 ? -34.768 10.461 -22.962 1.00 34.16 271 ASP A CA 1
ATOM 2043 C C . ASP A 1 271 ? -34.670 11.109 -21.570 1.00 34.16 271 ASP A C 1
ATOM 2045 O O . ASP A 1 271 ? -35.516 11.929 -21.195 1.00 34.16 271 ASP A O 1
ATOM 2049 N N . VAL A 1 272 ? -33.659 10.729 -20.780 1.00 36.22 272 VAL A N 1
ATOM 2050 C CA . VAL A 1 272 ? -33.569 11.118 -19.357 1.00 36.22 272 VAL A CA 1
ATOM 2051 C C . VAL A 1 272 ? -33.494 12.643 -19.219 1.00 36.22 272 VAL A C 1
ATOM 2053 O O . VAL A 1 272 ? -34.157 13.224 -18.358 1.00 36.22 272 VAL A O 1
ATOM 2056 N N . ALA A 1 273 ? -32.783 13.300 -20.141 1.00 32.44 273 ALA A N 1
ATOM 2057 C CA . ALA A 1 273 ? -32.692 14.755 -20.226 1.00 32.44 273 ALA A CA 1
ATOM 2058 C C . ALA A 1 273 ? -34.049 15.439 -20.495 1.00 32.44 273 ALA A C 1
ATOM 2060 O O . ALA A 1 273 ? -34.292 16.538 -20.000 1.00 32.44 273 ALA A O 1
ATOM 2061 N N . SER A 1 274 ? -34.969 14.798 -21.227 1.00 32.97 274 SER A N 1
ATOM 2062 C CA . SER A 1 274 ? -36.280 15.381 -21.549 1.00 32.97 274 SER A CA 1
ATOM 2063 C C . SER A 1 274 ? -37.231 15.439 -20.350 1.00 32.97 274 SER A C 1
ATOM 2065 O O . SER A 1 274 ? -38.151 16.254 -20.350 1.00 32.97 274 SER A O 1
ATOM 2067 N N . ARG A 1 275 ? -37.031 14.609 -19.315 1.00 41.41 275 ARG A N 1
ATOM 2068 C CA . ARG A 1 275 ? -37.926 14.567 -18.142 1.00 41.41 275 ARG A CA 1
ATOM 2069 C C . ARG A 1 275 ? -37.655 15.665 -17.108 1.00 41.41 275 ARG A C 1
ATOM 2071 O O . ARG A 1 275 ? -38.567 16.009 -16.361 1.00 41.41 275 ARG A O 1
ATOM 2078 N N . MET A 1 276 ? -36.456 16.255 -17.084 1.00 36.78 276 MET A N 1
ATOM 2079 C CA . MET A 1 276 ? -36.123 17.336 -16.139 1.00 36.78 276 MET A CA 1
ATOM 2080 C C . MET A 1 276 ? -36.920 18.631 -16.369 1.00 36.78 276 MET A C 1
ATOM 2082 O O . MET A 1 276 ? -37.119 19.383 -15.420 1.00 36.78 276 MET A O 1
ATOM 2086 N N . LEU A 1 277 ? -37.401 18.888 -17.592 1.00 35.69 277 LEU A N 1
ATOM 2087 C CA . LEU A 1 277 ? -38.143 20.115 -17.917 1.00 35.69 277 LEU A CA 1
ATOM 2088 C C . LEU A 1 277 ? -39.655 20.017 -17.641 1.00 35.69 277 LEU A C 1
ATOM 2090 O O . LEU A 1 277 ? -40.254 21.002 -17.221 1.00 35.69 277 LEU A O 1
ATOM 2094 N N . ASP A 1 278 ? -40.271 18.844 -17.817 1.00 34.78 278 ASP A N 1
ATOM 2095 C CA . ASP A 1 278 ? -41.719 18.656 -17.589 1.00 34.78 278 ASP A CA 1
ATOM 2096 C C . ASP A 1 278 ? -42.057 18.422 -16.098 1.00 34.78 278 ASP A C 1
ATOM 2098 O O . ASP A 1 278 ? -43.127 18.797 -15.611 1.00 34.78 278 ASP A O 1
ATOM 2102 N N . GLY A 1 279 ? -41.103 17.888 -15.320 1.00 31.69 279 GLY A N 1
ATOM 2103 C CA . GLY A 1 279 ? -41.257 17.661 -13.875 1.00 31.69 279 GLY A CA 1
ATOM 2104 C C . GLY A 1 279 ? -41.542 18.927 -13.052 1.00 31.69 279 GLY A C 1
ATOM 2105 O O . GLY A 1 279 ? -42.156 18.841 -11.989 1.00 31.69 279 GLY A O 1
ATOM 2106 N N . ALA A 1 280 ? -41.171 20.109 -13.554 1.00 33.62 280 ALA A N 1
ATOM 2107 C CA . ALA A 1 280 ? -41.422 21.389 -12.890 1.00 33.62 280 ALA A CA 1
ATOM 2108 C C . ALA A 1 280 ? -42.895 21.851 -12.959 1.00 33.62 280 ALA A C 1
ATOM 2110 O O . ALA A 1 280 ? -43.322 22.661 -12.138 1.00 33.62 280 ALA A O 1
ATOM 2111 N N . VAL A 1 281 ? -43.690 21.352 -13.916 1.00 36.91 281 VAL A N 1
ATOM 2112 C CA . VAL A 1 281 ? -44.995 21.951 -14.274 1.00 36.91 281 VAL A CA 1
ATOM 2113 C C . VAL A 1 281 ? -46.186 21.289 -13.557 1.00 36.91 281 VAL A C 1
ATOM 2115 O O . VAL A 1 281 ? -47.272 21.865 -13.487 1.00 36.91 281 VAL A O 1
ATOM 2118 N N . ARG A 1 282 ? -46.006 20.102 -12.959 1.00 31.78 282 ARG A N 1
ATOM 2119 C CA . ARG A 1 282 ? -47.078 19.364 -12.245 1.00 31.78 282 ARG A CA 1
ATOM 2120 C C . ARG A 1 282 ? -46.992 19.397 -10.713 1.00 31.78 282 ARG A C 1
ATOM 2122 O O . ARG A 1 282 ? -47.885 18.880 -10.042 1.00 31.78 282 ARG A O 1
ATOM 2129 N N . LEU A 1 283 ? -45.971 20.042 -10.153 1.00 31.81 283 LEU A N 1
ATOM 2130 C CA . LEU A 1 283 ? -45.656 20.002 -8.720 1.00 31.81 283 LEU A CA 1
ATOM 2131 C C . LEU A 1 283 ? -46.421 20.955 -7.753 1.00 31.81 283 LEU A C 1
ATOM 2133 O O . LEU A 1 283 ? -45.969 21.099 -6.620 1.00 31.81 283 LEU A O 1
ATOM 2137 N N . PRO A 1 284 ? -47.595 21.545 -8.093 1.00 28.95 284 PRO A N 1
ATOM 2138 C CA . PRO A 1 284 ? -48.452 22.188 -7.083 1.00 28.95 284 PRO A CA 1
ATOM 2139 C C . PRO A 1 284 ? -49.875 21.593 -6.946 1.00 28.95 284 PRO A C 1
ATOM 2141 O O . PRO A 1 284 ? -50.763 22.285 -6.454 1.00 28.95 284 PRO A O 1
ATOM 2144 N N . LYS A 1 285 ? -50.143 20.344 -7.380 1.00 34.28 285 LYS A N 1
ATOM 2145 C CA . LYS A 1 285 ? -51.508 19.746 -7.326 1.00 34.28 285 LYS A CA 1
ATOM 2146 C C . LYS A 1 285 ? -51.671 18.356 -6.683 1.00 34.28 285 LYS A C 1
ATOM 2148 O O . LYS A 1 285 ? -52.769 17.817 -6.717 1.00 34.28 285 LYS A O 1
ATOM 2153 N N . GLN A 1 286 ? -50.634 17.792 -6.060 1.00 36.78 286 GLN A N 1
ATOM 2154 C CA . GLN A 1 286 ? -50.749 16.557 -5.248 1.00 36.78 286 GLN A CA 1
ATOM 2155 C C . GLN A 1 286 ? -50.318 16.736 -3.777 1.00 36.78 286 GLN A C 1
ATOM 2157 O O . GLN A 1 286 ? -50.339 15.781 -3.009 1.00 36.78 286 GLN A O 1
ATOM 2162 N N . LEU A 1 287 ? -49.947 17.959 -3.373 1.00 33.25 287 LEU A N 1
ATOM 2163 C CA . LEU A 1 287 ? -49.525 18.299 -2.002 1.00 33.25 287 LEU A CA 1
ATOM 2164 C C . LEU A 1 287 ? -50.664 18.823 -1.106 1.00 33.25 287 LEU A C 1
ATOM 2166 O O . LEU A 1 287 ? -50.494 18.918 0.106 1.00 33.25 287 LEU A O 1
ATOM 2170 N N . PHE A 1 288 ? -51.828 19.105 -1.691 1.00 32.62 288 PHE A N 1
ATOM 2171 C CA . PHE A 1 288 ? -53.089 19.352 -0.992 1.00 32.62 288 PHE A CA 1
ATOM 2172 C C . PHE A 1 288 ? -54.113 18.370 -1.562 1.00 32.62 288 PHE A C 1
ATOM 2174 O O . PHE A 1 288 ? -54.239 18.259 -2.782 1.00 32.62 288 PHE A O 1
ATOM 2181 N N . GLY A 1 289 ? -54.752 17.583 -0.698 1.00 37.47 289 GLY A N 1
ATOM 2182 C CA . GLY A 1 289 ? -55.478 16.387 -1.121 1.00 37.47 289 GLY A CA 1
ATOM 2183 C C . GLY A 1 289 ? -56.958 16.621 -1.401 1.00 37.47 289 GLY A C 1
ATOM 2184 O O . GLY A 1 289 ? -57.679 17.029 -0.501 1.00 37.47 289 GLY A O 1
ATOM 2185 N N . GLU A 1 290 ? -57.401 16.258 -2.606 1.00 29.03 290 GLU A N 1
ATOM 2186 C CA . GLU A 1 290 ? -58.764 15.805 -2.918 1.00 29.03 290 GLU A CA 1
ATOM 2187 C C . GLU A 1 290 ? -58.763 15.116 -4.300 1.00 29.03 290 GLU A C 1
ATOM 2189 O O . GLU A 1 290 ? -58.203 15.645 -5.260 1.00 29.03 290 GLU A O 1
ATOM 2194 N N . GLY A 1 291 ? -59.351 13.917 -4.410 1.00 25.69 291 GLY A N 1
ATOM 2195 C CA . GLY A 1 291 ? -59.435 13.154 -5.668 1.00 25.69 291 GLY A CA 1
ATOM 2196 C C . GLY A 1 291 ? -59.338 11.627 -5.480 1.00 25.69 291 GLY A C 1
ATOM 2197 O O . GLY A 1 291 ? -58.595 11.176 -4.607 1.00 25.69 291 GLY A O 1
ATOM 2198 N N . PRO A 1 292 ? -60.090 10.813 -6.251 1.00 28.23 292 PRO A N 1
ATOM 2199 C CA . PRO A 1 292 ? -60.154 9.361 -6.067 1.00 28.23 292 PRO A CA 1
ATOM 2200 C C . PRO A 1 292 ? -58.956 8.599 -6.661 1.00 28.23 292 PRO A C 1
ATOM 2202 O O . PRO A 1 292 ? -58.219 9.093 -7.515 1.00 28.23 292 PRO A O 1
ATOM 2205 N N . THR A 1 293 ? -58.791 7.357 -6.209 1.00 31.70 293 THR A N 1
ATOM 2206 C CA . THR A 1 293 ? -57.710 6.438 -6.581 1.00 31.70 293 THR A CA 1
ATOM 2207 C C . THR A 1 293 ? -57.745 6.018 -8.053 1.00 31.70 293 THR A C 1
ATOM 2209 O O . THR A 1 293 ? -58.750 5.518 -8.552 1.00 31.70 293 THR A O 1
ATOM 2212 N N . SER A 1 294 ? -56.594 6.117 -8.726 1.00 25.66 294 SER A N 1
ATOM 2213 C CA . SER A 1 294 ? -56.298 5.317 -9.921 1.00 25.66 294 SER A CA 1
ATOM 2214 C C . SER A 1 294 ? -55.426 4.134 -9.503 1.00 25.66 294 SER A C 1
ATOM 2216 O O . SER A 1 294 ? -54.377 4.315 -8.886 1.00 25.66 294 SER A O 1
ATOM 2218 N N . GLN A 1 295 ? -55.889 2.913 -9.768 1.00 27.58 295 GLN A N 1
ATOM 2219 C CA . GLN A 1 295 ? -55.144 1.699 -9.436 1.00 27.58 295 GLN A CA 1
ATOM 2220 C C . GLN A 1 295 ? -53.985 1.515 -10.426 1.00 27.58 295 GLN A C 1
ATOM 2222 O O . GLN A 1 295 ? -54.205 1.482 -11.636 1.00 27.58 295 GLN A O 1
ATOM 2227 N N . LEU A 1 296 ? -52.761 1.376 -9.912 1.00 30.64 296 LEU A N 1
ATOM 2228 C CA . LEU A 1 296 ? -51.607 0.918 -10.690 1.00 30.64 296 LEU A CA 1
ATOM 2229 C C . LEU A 1 296 ? -51.633 -0.612 -10.803 1.00 30.64 296 LEU A C 1
ATOM 2231 O O . LEU A 1 296 ? -52.035 -1.303 -9.864 1.00 30.64 296 LEU A O 1
ATOM 2235 N N . ALA A 1 297 ? -51.215 -1.146 -11.951 1.00 28.66 297 ALA A N 1
ATOM 2236 C CA . ALA A 1 297 ? -51.234 -2.583 -12.191 1.00 28.66 297 ALA A CA 1
ATOM 2237 C C . ALA A 1 297 ? -50.122 -3.291 -11.386 1.00 28.66 297 ALA A C 1
ATOM 2239 O O . ALA A 1 297 ? -48.999 -2.784 -11.332 1.00 28.66 297 ALA A O 1
ATOM 2240 N N . PRO A 1 298 ? -50.359 -4.494 -10.818 1.00 34.44 298 PRO A N 1
ATOM 2241 C CA . PRO A 1 298 ? -49.346 -5.206 -10.028 1.00 34.44 298 PRO A CA 1
ATOM 2242 C C . PRO A 1 298 ? -48.030 -5.509 -10.765 1.00 34.44 298 PRO A C 1
ATOM 2244 O O . PRO A 1 298 ? -47.012 -5.746 -10.121 1.00 34.44 298 PRO A O 1
ATOM 2247 N N . GLN A 1 299 ? -48.037 -5.503 -12.102 1.00 34.19 299 GLN A N 1
ATOM 2248 C CA . GLN A 1 299 ? -46.860 -5.775 -12.932 1.00 34.19 299 GLN A CA 1
ATOM 2249 C C . GLN A 1 299 ? -45.881 -4.587 -13.017 1.00 34.19 299 GLN A C 1
ATOM 2251 O O . GLN A 1 299 ? -44.684 -4.814 -13.176 1.00 34.19 299 GLN A O 1
ATOM 2256 N N . ASP A 1 300 ? -46.338 -3.341 -12.837 1.00 37.88 300 ASP A N 1
ATOM 2257 C CA . ASP A 1 300 ? -45.470 -2.151 -12.918 1.00 37.88 300 ASP A CA 1
ATOM 2258 C C . ASP A 1 300 ? -44.529 -1.999 -11.704 1.00 37.88 300 ASP A C 1
ATOM 2260 O O . ASP A 1 300 ? -43.541 -1.271 -11.763 1.00 37.88 300 ASP A O 1
ATOM 2264 N N . VAL A 1 301 ? -44.802 -2.703 -10.599 1.00 39.31 301 VAL A N 1
ATOM 2265 C CA . VAL A 1 301 ? -44.035 -2.610 -9.336 1.00 39.31 301 VAL A CA 1
ATOM 2266 C C . VAL A 1 301 ? -42.713 -3.403 -9.385 1.00 39.31 301 VAL A C 1
ATOM 2268 O O . VAL A 1 301 ? -41.822 -3.192 -8.556 1.00 39.31 301 VAL A O 1
ATOM 2271 N N . VAL A 1 302 ? -42.591 -4.316 -10.356 1.00 34.66 302 VAL A N 1
ATOM 2272 C CA . VAL A 1 302 ? -41.569 -5.381 -10.429 1.00 34.66 302 VAL A CA 1
ATOM 2273 C C . VAL A 1 302 ? -40.266 -4.922 -11.100 1.00 34.66 302 VAL A C 1
ATOM 2275 O O . VAL A 1 302 ? -39.215 -5.521 -10.888 1.00 34.66 302 VAL A O 1
ATOM 2278 N N . GLN A 1 303 ? -40.313 -3.847 -11.890 1.00 38.62 303 GLN A N 1
ATOM 2279 C CA . GLN A 1 303 ? -39.131 -3.273 -12.539 1.00 38.62 303 GLN A CA 1
ATOM 2280 C C . GLN A 1 303 ? -38.223 -2.558 -11.513 1.00 38.62 303 GLN A C 1
ATOM 2282 O O . GLN A 1 303 ? -38.735 -1.852 -10.637 1.00 38.62 303 GLN A O 1
ATOM 2287 N N . PRO A 1 304 ? -36.882 -2.681 -11.608 1.00 36.69 304 PRO A N 1
ATOM 2288 C CA . PRO A 1 304 ? -35.960 -1.911 -10.773 1.00 36.69 304 PRO A CA 1
ATOM 2289 C C . PRO A 1 304 ? -36.019 -0.414 -11.122 1.00 36.69 304 PRO A C 1
ATOM 2291 O O . PRO A 1 304 ? -36.386 -0.033 -12.234 1.00 36.69 304 PRO A O 1
ATOM 2294 N N . ALA A 1 305 ? -35.591 0.455 -10.201 1.00 37.03 305 ALA A N 1
ATOM 2295 C CA . ALA A 1 305 ? -35.711 1.917 -10.307 1.00 37.03 305 ALA A CA 1
ATOM 2296 C C . ALA A 1 305 ? -34.760 2.603 -11.330 1.00 37.03 305 ALA A C 1
ATOM 2298 O O . ALA A 1 305 ? -34.274 3.715 -11.107 1.00 37.03 305 ALA A O 1
ATOM 2299 N N . LYS A 1 306 ? -34.510 1.981 -12.491 1.00 37.22 306 LYS A N 1
ATOM 2300 C CA . LYS A 1 306 ? -33.727 2.539 -13.607 1.00 37.22 306 LYS A CA 1
ATOM 2301 C C . LYS A 1 306 ? -34.528 3.632 -14.352 1.00 37.22 306 LYS A C 1
ATOM 2303 O O . LYS A 1 306 ? -35.038 3.424 -15.446 1.00 37.22 306 LYS A O 1
ATOM 2308 N N . GLY A 1 307 ? -34.612 4.833 -13.764 1.00 38.16 307 GLY A N 1
ATOM 2309 C CA . GLY A 1 307 ? -34.885 6.080 -14.504 1.00 38.16 307 GLY A CA 1
ATOM 2310 C C . GLY A 1 307 ? -36.171 6.853 -14.171 1.00 38.16 307 GLY A C 1
ATOM 2311 O O . GLY A 1 307 ? -37.123 6.875 -14.955 1.00 38.16 307 GLY A O 1
ATOM 2312 N N . GLY A 1 308 ? -36.156 7.616 -13.072 1.00 35.28 308 GLY A N 1
ATOM 2313 C CA . GLY A 1 308 ? -36.895 8.886 -12.928 1.00 35.28 308 GLY A CA 1
ATOM 2314 C C . GLY A 1 308 ? -38.433 8.865 -12.940 1.00 35.28 308 GLY A C 1
ATOM 2315 O O . GLY A 1 308 ? -39.031 9.937 -12.943 1.00 35.28 308 GLY A O 1
ATOM 2316 N N . ARG A 1 309 ? -39.087 7.696 -12.967 1.00 36.00 309 ARG A N 1
ATOM 2317 C CA . ARG A 1 309 ? -40.558 7.580 -12.865 1.00 36.00 309 ARG A CA 1
ATOM 2318 C C . ARG A 1 309 ? -41.081 7.473 -11.439 1.00 36.00 309 ARG A C 1
ATOM 2320 O O . ARG A 1 309 ? -42.220 7.853 -11.206 1.00 36.00 309 ARG A O 1
ATOM 2327 N N . ASP A 1 310 ? -40.254 7.013 -10.509 1.00 42.00 310 ASP A N 1
ATOM 2328 C CA . ASP A 1 310 ? -40.613 6.929 -9.098 1.00 42.00 310 ASP A CA 1
ATOM 2329 C C . ASP A 1 310 ? -39.563 7.640 -8.240 1.00 42.00 310 ASP A C 1
ATOM 2331 O O . ASP A 1 310 ? -38.737 7.043 -7.553 1.00 42.00 310 ASP A O 1
ATOM 2335 N N . LEU A 1 311 ? -39.572 8.971 -8.338 1.00 34.69 311 LEU A N 1
ATOM 2336 C CA . LEU A 1 311 ? -38.703 9.846 -7.551 1.00 34.69 311 LEU A CA 1
ATOM 2337 C C . LEU A 1 311 ? -38.979 9.728 -6.045 1.00 34.69 311 LEU A C 1
ATOM 2339 O O . LEU A 1 311 ? -38.088 10.035 -5.264 1.00 34.69 311 LEU A O 1
ATOM 2343 N N . LEU A 1 312 ? -40.165 9.255 -5.637 1.00 35.88 312 LEU A N 1
ATOM 2344 C CA . LEU A 1 312 ? -40.510 8.996 -4.237 1.00 35.88 312 LEU A CA 1
ATOM 2345 C C . LEU A 1 312 ? -39.941 7.665 -3.744 1.00 35.88 312 LEU A C 1
ATOM 2347 O O . LEU A 1 312 ? -39.406 7.638 -2.642 1.00 35.88 312 LEU A O 1
ATOM 2351 N N . ARG A 1 313 ? -39.981 6.593 -4.544 1.00 41.78 313 ARG A N 1
ATOM 2352 C CA . ARG A 1 313 ? -39.279 5.337 -4.244 1.00 41.78 313 ARG A CA 1
ATOM 2353 C C . ARG A 1 313 ? -37.769 5.521 -4.274 1.00 41.78 313 ARG A C 1
ATOM 2355 O O . ARG A 1 313 ? -37.126 5.083 -3.335 1.00 41.78 313 ARG A O 1
ATOM 2362 N N . ILE A 1 314 ? -37.219 6.277 -5.227 1.00 38.78 314 ILE A N 1
ATOM 2363 C CA . ILE A 1 314 ? -35.796 6.654 -5.213 1.00 38.78 314 ILE A CA 1
ATOM 2364 C C . ILE A 1 314 ? -35.479 7.504 -3.975 1.00 38.78 314 ILE A C 1
ATOM 2366 O O . ILE A 1 314 ? -34.501 7.216 -3.299 1.00 38.78 314 ILE A O 1
ATOM 2370 N N . PHE A 1 315 ? -36.309 8.487 -3.592 1.00 36.44 315 PHE A N 1
ATOM 2371 C CA . PHE A 1 315 ? -36.114 9.195 -2.316 1.00 36.44 315 PHE A CA 1
ATOM 2372 C C . PHE A 1 315 ? -36.321 8.302 -1.093 1.00 36.44 315 PHE A C 1
ATOM 2374 O O . PHE A 1 315 ? -35.772 8.618 -0.046 1.00 36.44 315 PHE A O 1
ATOM 2381 N N . LYS A 1 316 ? -37.092 7.214 -1.179 1.00 40.81 316 LYS A N 1
ATOM 2382 C CA . LYS A 1 316 ? -37.301 6.273 -0.075 1.00 40.81 316 LYS A CA 1
ATOM 2383 C C . LYS A 1 316 ? -36.124 5.312 0.058 1.00 40.81 316 LYS A C 1
ATOM 2385 O O . LYS A 1 316 ? -35.624 5.174 1.160 1.00 40.81 316 LYS A O 1
ATOM 2390 N N . GLU A 1 317 ? -35.640 4.740 -1.038 1.00 38.69 317 GLU A N 1
ATOM 2391 C CA . GLU A 1 317 ? -34.447 3.889 -1.115 1.00 38.69 317 GLU A CA 1
ATOM 2392 C C . GLU A 1 317 ? -33.188 4.706 -0.750 1.00 38.69 317 GLU A C 1
ATOM 2394 O O . GLU A 1 317 ? -32.414 4.294 0.111 1.00 38.69 317 GLU A O 1
ATOM 2399 N N . LEU A 1 318 ? -33.049 5.935 -1.268 1.00 36.53 318 LEU A N 1
ATOM 2400 C CA . LEU A 1 318 ? -31.986 6.874 -0.882 1.00 36.53 318 LEU A CA 1
ATOM 2401 C C . LEU A 1 318 ? -32.128 7.351 0.569 1.00 36.53 318 LEU A C 1
ATOM 2403 O O . LEU A 1 318 ? -31.126 7.470 1.261 1.00 36.53 318 LEU A O 1
ATOM 2407 N N . LYS A 1 319 ? -33.343 7.588 1.081 1.00 34.72 319 LYS A N 1
ATOM 2408 C CA . LYS A 1 319 ? -33.548 7.882 2.509 1.00 34.72 319 LYS A CA 1
ATOM 2409 C C . LYS A 1 319 ? -33.285 6.655 3.379 1.00 34.72 319 LYS A C 1
ATOM 2411 O O . LYS A 1 319 ? -32.843 6.824 4.505 1.00 34.72 319 LYS A O 1
ATOM 2416 N N . GLN A 1 320 ? -33.520 5.442 2.897 1.00 37.97 320 GLN A N 1
ATOM 2417 C CA . GLN A 1 320 ? -33.243 4.203 3.624 1.00 37.97 320 GLN A CA 1
ATOM 2418 C C . GLN A 1 320 ? -31.743 3.858 3.609 1.00 37.97 320 GLN A C 1
ATOM 2420 O O . GLN A 1 320 ? -31.280 3.179 4.516 1.00 37.97 320 GLN A O 1
ATOM 2425 N N . ALA A 1 321 ? -30.964 4.418 2.676 1.00 34.88 321 ALA A N 1
ATOM 2426 C CA . ALA A 1 321 ? -29.517 4.581 2.832 1.00 34.88 321 ALA A CA 1
ATOM 2427 C C . ALA A 1 321 ? -29.184 5.706 3.841 1.00 34.88 321 ALA A C 1
ATOM 2429 O O . ALA A 1 321 ? -28.686 5.442 4.930 1.00 34.88 321 ALA A O 1
ATOM 2430 N N . VAL A 1 322 ? -29.576 6.951 3.553 1.00 31.25 322 VAL A N 1
ATOM 2431 C CA . VAL A 1 322 ? -29.123 8.165 4.269 1.00 31.25 322 VAL A CA 1
ATOM 2432 C C . VAL A 1 322 ? -29.662 8.307 5.707 1.00 31.25 322 VAL A C 1
ATOM 2434 O O . VAL A 1 322 ? -29.080 9.027 6.513 1.00 31.25 322 VAL A O 1
ATOM 2437 N N . THR A 1 323 ? -30.753 7.628 6.080 1.00 31.03 323 THR A N 1
ATOM 2438 C CA . THR A 1 323 ? -31.224 7.546 7.484 1.00 31.03 323 THR A CA 1
ATOM 2439 C C . THR A 1 323 ? -30.783 6.276 8.212 1.00 31.03 323 THR A C 1
ATOM 2441 O O . THR A 1 323 ? -30.977 6.197 9.422 1.00 31.03 323 THR A O 1
ATOM 2444 N N . ASN A 1 324 ? -30.101 5.352 7.526 1.00 30.45 324 ASN A N 1
ATOM 2445 C CA . ASN A 1 324 ? -29.259 4.337 8.166 1.00 30.45 324 ASN A CA 1
ATOM 2446 C C . ASN A 1 324 ? -27.823 4.870 8.377 1.00 30.45 324 ASN A C 1
ATOM 2448 O O . ASN A 1 324 ? -27.215 4.579 9.404 1.00 30.45 324 ASN A O 1
ATOM 2452 N N . ASP A 1 325 ? -27.335 5.773 7.517 1.00 31.14 325 ASP A N 1
ATOM 2453 C CA . ASP A 1 325 ? -26.051 6.487 7.687 1.00 31.14 325 ASP A CA 1
ATOM 2454 C C . ASP A 1 325 ? -25.987 7.414 8.930 1.00 31.14 325 ASP A C 1
ATOM 2456 O O . ASP A 1 325 ? -24.945 8.004 9.209 1.00 31.14 325 ASP A O 1
ATOM 2460 N N . TRP A 1 326 ? -27.062 7.522 9.727 1.00 33.84 326 TRP A N 1
ATOM 2461 C CA . TRP A 1 326 ? -27.046 8.156 11.059 1.00 33.84 326 TRP A CA 1
ATOM 2462 C C . TRP A 1 326 ? -27.305 7.161 12.211 1.00 33.84 326 TRP A C 1
ATOM 2464 O O . TRP A 1 326 ? -27.849 7.529 13.251 1.00 33.84 326 TRP A O 1
ATOM 2474 N N . GLY A 1 327 ? -26.912 5.894 12.047 1.00 31.41 327 GLY A N 1
ATOM 2475 C CA . GLY A 1 327 ? -26.891 4.912 13.141 1.00 31.41 327 GLY A CA 1
ATOM 2476 C C . GLY A 1 327 ? -27.647 3.611 12.878 1.00 31.41 327 GLY A C 1
ATOM 2477 O O . GLY A 1 327 ? -28.387 3.146 13.742 1.00 31.41 327 GLY A O 1
ATOM 2478 N N . GLY A 1 328 ? -27.453 3.002 11.710 1.00 25.45 328 GLY A N 1
ATOM 2479 C CA . GLY A 1 328 ? -27.901 1.648 11.406 1.00 25.45 328 GLY A CA 1
ATOM 2480 C C . GLY A 1 328 ? -26.898 0.956 10.493 1.00 25.45 328 GLY A C 1
ATOM 2481 O O . GLY A 1 328 ? -26.749 1.353 9.341 1.00 25.45 328 GLY A O 1
ATOM 2482 N N . VAL A 1 329 ? -26.223 -0.083 11.001 1.00 27.22 329 VAL A N 1
ATOM 2483 C CA . VAL A 1 329 ? -25.313 -0.920 10.202 1.00 27.22 329 VAL A CA 1
ATOM 2484 C C . VAL A 1 329 ? -26.049 -1.374 8.945 1.00 27.22 329 VAL A C 1
ATOM 2486 O O . VAL A 1 329 ? -27.081 -2.042 9.036 1.00 27.22 329 VAL A O 1
ATOM 2489 N N . LYS A 1 330 ? -25.514 -1.001 7.778 1.00 28.73 330 LYS A N 1
ATOM 2490 C CA . LYS A 1 330 ? -25.966 -1.480 6.472 1.00 28.73 330 LYS A CA 1
ATOM 2491 C C . LYS A 1 330 ? -26.019 -3.011 6.530 1.00 28.73 330 LYS A C 1
ATOM 2493 O O . LYS A 1 330 ? -24.954 -3.613 6.680 1.00 28.73 330 LYS A O 1
ATOM 2498 N N . PRO A 1 331 ? -27.200 -3.652 6.423 1.00 32.25 331 PRO A N 1
ATOM 2499 C CA . PRO A 1 331 ? -27.256 -5.100 6.314 1.00 32.25 331 PRO A CA 1
ATOM 2500 C C . PRO A 1 331 ? -26.383 -5.493 5.128 1.00 32.25 331 PRO A C 1
ATOM 2502 O O . PRO A 1 331 ? -26.565 -4.965 4.026 1.00 32.25 331 PRO A O 1
ATOM 2505 N N . LEU A 1 332 ? -25.385 -6.344 5.371 1.00 34.12 332 LEU A N 1
ATOM 2506 C CA . LEU A 1 332 ? -24.549 -6.852 4.295 1.00 34.12 332 LEU A CA 1
ATOM 2507 C C . LEU A 1 332 ? -25.476 -7.499 3.264 1.00 34.12 332 LEU A C 1
ATOM 2509 O O . LEU A 1 332 ? -26.396 -8.234 3.627 1.00 34.12 332 LEU A O 1
ATOM 2513 N N . LEU A 1 333 ? -25.253 -7.197 1.985 1.00 52.97 333 LEU A N 1
ATOM 2514 C CA . LEU A 1 333 ? -25.976 -7.819 0.877 1.00 52.97 333 LEU A CA 1
ATOM 2515 C C . LEU A 1 333 ? -25.463 -9.254 0.719 1.00 52.97 333 LEU A C 1
ATOM 2517 O O . LEU A 1 333 ? -24.698 -9.559 -0.193 1.00 52.97 333 LEU A O 1
ATOM 2521 N N . VAL A 1 334 ? -25.845 -10.109 1.671 1.00 51.28 334 VAL A N 1
ATOM 2522 C CA . VAL A 1 334 ? -25.527 -11.532 1.682 1.00 51.28 334 VAL A CA 1
ATOM 2523 C C . VAL A 1 334 ? -26.330 -12.186 0.565 1.00 51.28 334 VAL A C 1
ATOM 2525 O O . VAL A 1 334 ? -27.534 -12.408 0.665 1.00 51.28 334 VAL A O 1
ATOM 2528 N N . GLU A 1 335 ? -25.636 -12.434 -0.535 1.00 72.38 335 GLU A N 1
ATOM 2529 C CA . GLU A 1 335 ? -26.043 -13.354 -1.583 1.00 72.38 335 GLU A CA 1
ATOM 2530 C C . GLU A 1 335 ? -25.780 -14.772 -1.053 1.00 72.38 335 GLU A C 1
ATOM 2532 O O . GLU A 1 335 ? -24.633 -15.190 -0.934 1.00 72.38 335 GLU A O 1
ATOM 2537 N N . GLU A 1 336 ? -26.836 -15.481 -0.647 1.00 68.62 336 GLU A N 1
ATOM 2538 C CA . GLU A 1 336 ? -26.738 -16.791 0.026 1.00 68.62 336 GLU A CA 1
ATOM 2539 C C . GLU A 1 336 ? -26.378 -17.943 -0.940 1.00 68.62 336 GLU A C 1
ATOM 2541 O O . GLU A 1 336 ? -26.079 -19.063 -0.520 1.00 68.62 336 GLU A O 1
ATOM 2546 N N . ASP A 1 337 ? -26.389 -17.680 -2.249 1.00 82.62 337 ASP A N 1
ATOM 2547 C CA . ASP A 1 337 ? -26.064 -18.635 -3.308 1.00 82.62 337 ASP A CA 1
ATOM 2548 C C . ASP A 1 337 ? -24.546 -18.875 -3.413 1.00 82.62 337 ASP A C 1
ATOM 2550 O O . ASP A 1 337 ? -23.823 -18.214 -4.165 1.00 82.62 337 ASP A O 1
ATOM 2554 N N . LYS A 1 338 ? -24.059 -19.855 -2.644 1.00 81.94 338 LYS A N 1
ATOM 2555 C CA . LYS A 1 338 ? -22.644 -20.259 -2.621 1.00 81.94 338 LYS A CA 1
ATOM 2556 C C . LYS A 1 338 ? -22.113 -20.697 -3.993 1.00 81.94 338 LYS A C 1
ATOM 2558 O O . LYS A 1 338 ? -20.954 -20.420 -4.289 1.00 81.94 338 LYS A O 1
ATOM 2563 N N . GLU A 1 339 ? -22.930 -21.334 -4.839 1.00 83.12 339 GLU A N 1
ATOM 2564 C CA . GLU A 1 339 ? -22.500 -21.728 -6.191 1.00 83.12 339 GLU A CA 1
ATOM 2565 C C . GLU A 1 339 ? -22.252 -20.484 -7.055 1.00 83.12 339 GLU A C 1
ATOM 2567 O O . GLU A 1 339 ? -21.231 -20.389 -7.739 1.00 83.12 339 GLU A O 1
ATOM 2572 N N . PHE A 1 340 ? -23.146 -19.493 -6.979 1.00 87.88 340 PHE A N 1
ATOM 2573 C CA . PHE A 1 340 ? -22.951 -18.211 -7.650 1.00 87.88 340 PHE A CA 1
ATOM 2574 C C . PHE A 1 340 ? -21.728 -17.450 -7.122 1.00 87.88 340 PHE A C 1
ATOM 2576 O O . PHE A 1 340 ? -20.983 -16.904 -7.933 1.00 87.88 340 PHE A O 1
ATOM 2583 N N . LEU A 1 341 ? -21.482 -17.430 -5.806 1.00 84.75 341 LEU A N 1
ATOM 2584 C CA . LEU A 1 341 ? -20.295 -16.778 -5.237 1.00 84.75 341 LEU A CA 1
ATOM 2585 C C . LEU A 1 341 ? -18.991 -17.423 -5.732 1.00 84.75 341 LEU A C 1
ATOM 2587 O O . LEU A 1 341 ? -18.141 -16.715 -6.267 1.00 84.75 341 LEU A O 1
ATOM 2591 N N . GLU A 1 342 ? -18.867 -18.751 -5.651 1.00 85.50 342 GLU A N 1
ATOM 2592 C CA . GLU A 1 342 ? -17.685 -19.472 -6.147 1.00 85.50 342 GLU A CA 1
ATOM 2593 C C . GLU A 1 342 ? -17.473 -19.303 -7.658 1.00 85.50 342 GLU A C 1
ATOM 2595 O O . GLU A 1 342 ? -16.338 -19.250 -8.128 1.00 85.50 342 GLU A O 1
ATOM 2600 N N . ARG A 1 343 ? -18.552 -19.260 -8.454 1.00 87.38 343 ARG A N 1
ATOM 2601 C CA . ARG A 1 343 ? -18.455 -19.000 -9.899 1.00 87.38 343 ARG A CA 1
ATOM 2602 C C . ARG A 1 343 ? -18.086 -17.542 -10.186 1.00 87.38 343 ARG A C 1
ATOM 2604 O O . ARG A 1 343 ? -17.323 -17.295 -11.112 1.00 87.38 343 ARG A O 1
ATOM 2611 N N . LYS A 1 344 ? -18.591 -16.582 -9.406 1.00 86.06 344 LYS A N 1
ATOM 2612 C CA . LYS A 1 344 ? -18.260 -15.156 -9.537 1.00 86.06 344 LYS A CA 1
ATOM 2613 C C . LYS A 1 344 ? -16.779 -14.901 -9.246 1.00 86.06 344 LYS A C 1
ATOM 2615 O O . LYS A 1 344 ? -16.138 -14.212 -10.028 1.00 86.06 344 LYS A O 1
ATOM 2620 N N . GLU A 1 345 ? -16.250 -15.479 -8.172 1.00 84.81 345 GLU A N 1
ATOM 2621 C CA . GLU A 1 345 ? -14.828 -15.422 -7.805 1.00 84.81 345 GLU A CA 1
ATOM 2622 C C . GLU A 1 345 ? -13.944 -15.939 -8.953 1.00 84.81 345 GLU A C 1
ATOM 2624 O O . GLU A 1 345 ? -13.143 -15.186 -9.503 1.00 84.81 345 GLU A O 1
ATOM 2629 N N . LYS A 1 346 ? -14.232 -17.148 -9.460 1.00 88.06 346 LYS A N 1
ATOM 2630 C CA . LYS A 1 346 ? -13.552 -17.737 -10.633 1.00 88.06 346 LYS A CA 1
ATOM 2631 C C . LYS A 1 346 ? -13.646 -16.877 -11.902 1.00 88.06 346 LYS A C 1
ATOM 2633 O O . LYS A 1 346 ? -12.746 -16.928 -12.736 1.00 88.06 346 LYS A O 1
ATOM 2638 N N . MET A 1 347 ? -14.713 -16.091 -12.075 1.00 87.06 347 MET A N 1
ATOM 2639 C CA . MET A 1 347 ? -14.832 -15.142 -13.191 1.00 87.06 347 MET A CA 1
ATOM 2640 C C . MET A 1 347 ? -13.965 -13.888 -13.006 1.00 87.06 347 MET A C 1
ATOM 2642 O O . MET A 1 347 ? -13.478 -13.357 -14.001 1.00 87.06 347 MET A O 1
ATOM 2646 N N . GLN A 1 348 ? -13.738 -13.437 -11.769 1.00 80.06 348 GLN A N 1
ATOM 2647 C CA . GLN A 1 348 ? -12.819 -12.333 -11.465 1.00 80.06 348 GLN A CA 1
ATOM 2648 C C . GLN A 1 348 ? -11.353 -12.776 -11.630 1.00 80.06 348 GLN A C 1
ATOM 2650 O O . GLN A 1 348 ? -10.569 -12.064 -12.257 1.00 80.06 348 GLN A O 1
ATOM 2655 N N . ASP A 1 349 ? -11.009 -13.990 -11.185 1.00 85.75 349 ASP A N 1
ATOM 2656 C CA . ASP A 1 349 ? -9.700 -14.606 -11.454 1.00 85.75 349 ASP A CA 1
ATOM 2657 C C . ASP A 1 349 ? -9.443 -14.744 -12.960 1.00 85.75 349 ASP A C 1
ATOM 2659 O O . ASP A 1 349 ? -8.356 -14.430 -13.451 1.00 85.75 349 ASP A O 1
ATOM 2663 N N . LEU A 1 350 ? -10.455 -15.190 -13.714 1.00 87.50 350 LEU A N 1
ATOM 2664 C CA . LEU A 1 350 ? -10.376 -15.318 -15.166 1.00 87.50 350 LEU A CA 1
ATOM 2665 C C . LEU A 1 350 ? -10.179 -13.959 -15.850 1.00 87.50 350 LEU A C 1
ATOM 2667 O O . LEU A 1 350 ? -9.365 -13.868 -16.760 1.00 87.50 350 LEU A O 1
ATOM 2671 N N . GLU A 1 351 ? -10.887 -12.909 -15.433 1.00 82.25 351 GLU A N 1
ATOM 2672 C CA . GLU A 1 351 ? -10.715 -11.552 -15.971 1.00 82.25 351 GLU A CA 1
ATOM 2673 C C . GLU A 1 351 ? -9.279 -11.040 -15.766 1.00 82.25 351 GLU A C 1
ATOM 2675 O O . GLU A 1 351 ? -8.654 -10.555 -16.714 1.00 82.25 351 GLU A O 1
ATOM 2680 N N . GLN A 1 352 ? -8.711 -11.246 -14.573 1.00 74.88 352 GLN A N 1
ATOM 2681 C CA . GLN A 1 352 ? -7.317 -10.909 -14.279 1.00 74.88 352 GLN A CA 1
ATOM 2682 C C . GLN A 1 352 ? -6.335 -11.723 -15.142 1.00 74.88 352 GLN A C 1
ATOM 2684 O O . GLN A 1 352 ? -5.412 -11.157 -15.734 1.00 74.88 352 GLN A O 1
ATOM 2689 N N . GLN A 1 353 ? -6.549 -13.037 -15.272 1.00 84.31 353 GLN A N 1
ATOM 2690 C CA . GLN A 1 353 ? -5.729 -13.915 -16.117 1.00 84.31 353 GLN A CA 1
ATOM 2691 C C . GLN A 1 353 ? -5.813 -13.536 -17.604 1.00 84.31 353 GLN A C 1
ATOM 2693 O O . GLN A 1 353 ? -4.791 -13.535 -18.289 1.00 84.31 353 GLN A O 1
ATOM 2698 N N . LEU A 1 354 ? -6.999 -13.171 -18.103 1.00 81.75 354 LEU A N 1
ATOM 2699 C CA . LEU A 1 354 ? -7.208 -12.703 -19.476 1.00 81.75 354 LEU A CA 1
ATOM 2700 C C . LEU A 1 354 ? -6.493 -11.376 -19.734 1.00 81.75 354 LEU A C 1
ATOM 2702 O O . LEU A 1 354 ? -5.846 -11.240 -20.770 1.00 81.75 354 LEU A O 1
ATOM 2706 N N . SER A 1 355 ? -6.551 -10.432 -18.791 1.00 71.62 355 SER A N 1
ATOM 2707 C CA . SER A 1 355 ? -5.821 -9.163 -18.881 1.00 71.62 355 SER A CA 1
ATOM 2708 C C . SER A 1 355 ? -4.310 -9.398 -19.000 1.00 71.62 355 SER A C 1
ATOM 2710 O O . SER A 1 355 ? -3.675 -8.909 -19.936 1.00 71.62 355 SER A O 1
ATOM 2712 N N . THR A 1 356 ? -3.728 -10.217 -18.117 1.00 77.69 356 THR A N 1
ATOM 2713 C CA . THR A 1 356 ? -2.296 -10.554 -18.172 1.00 77.69 356 THR A CA 1
ATOM 2714 C C . THR A 1 356 ? -1.932 -11.331 -19.444 1.00 77.69 356 THR A C 1
ATOM 2716 O O . THR A 1 356 ? -0.927 -11.019 -20.082 1.00 77.69 356 THR A O 1
ATOM 2719 N N . ALA A 1 357 ? -2.750 -12.298 -19.874 1.00 80.88 357 ALA A N 1
ATOM 2720 C CA . ALA A 1 357 ? -2.522 -13.038 -21.117 1.00 80.88 357 ALA A CA 1
ATOM 2721 C C . ALA A 1 357 ? -2.581 -12.131 -22.360 1.00 80.88 357 ALA A C 1
ATOM 2723 O O . ALA A 1 357 ? -1.772 -12.294 -23.272 1.00 80.88 357 ALA A O 1
ATOM 2724 N N . SER A 1 358 ? -3.488 -11.149 -22.379 1.00 78.56 358 SER A N 1
ATOM 2725 C CA . SER A 1 358 ? -3.616 -10.151 -23.448 1.00 78.56 358 SER A CA 1
ATOM 2726 C C . SER A 1 358 ? -2.370 -9.266 -23.557 1.00 78.56 358 SER A C 1
ATOM 2728 O O . SER A 1 358 ? -1.831 -9.087 -24.646 1.00 78.56 358 SER A O 1
ATOM 2730 N N . GLN A 1 359 ? -1.844 -8.784 -22.428 1.00 72.75 359 GLN A N 1
ATOM 2731 C CA . GLN A 1 359 ? -0.612 -7.984 -22.392 1.00 72.75 359 GLN A CA 1
ATOM 2732 C C . GLN A 1 359 ? 0.611 -8.780 -22.888 1.00 72.75 359 GLN A C 1
ATOM 2734 O O . GLN A 1 359 ? 1.434 -8.265 -23.647 1.00 72.75 359 GLN A O 1
ATOM 2739 N N . GLN A 1 360 ? 0.716 -10.062 -22.520 1.00 79.06 360 GLN A N 1
ATOM 2740 C CA . GLN A 1 360 ? 1.785 -10.938 -23.016 1.00 79.06 360 GLN A CA 1
ATOM 2741 C C . GLN A 1 360 ? 1.616 -11.280 -24.509 1.00 79.06 360 GLN A C 1
ATOM 2743 O O . GLN A 1 360 ? 2.606 -11.375 -25.236 1.00 79.06 360 GLN A O 1
ATOM 2748 N N . ALA A 1 361 ? 0.378 -11.401 -24.998 1.00 79.50 361 ALA A N 1
ATOM 2749 C CA . ALA A 1 361 ? 0.073 -11.559 -26.419 1.00 79.50 361 ALA A CA 1
ATOM 2750 C C . ALA A 1 361 ? 0.480 -10.327 -27.251 1.00 79.50 361 ALA A C 1
ATOM 2752 O O . ALA A 1 361 ? 1.071 -10.482 -28.320 1.00 79.50 361 ALA A O 1
ATOM 2753 N N . GLU A 1 362 ? 0.232 -9.114 -26.752 1.00 73.94 362 GLU A N 1
ATOM 2754 C CA . GLU A 1 362 ? 0.678 -7.861 -27.379 1.00 73.94 362 GLU A CA 1
ATOM 2755 C C . GLU A 1 362 ? 2.212 -7.751 -27.411 1.00 73.94 362 GLU A C 1
ATOM 2757 O O . GLU A 1 362 ? 2.789 -7.421 -28.450 1.00 73.94 362 GLU A O 1
ATOM 2762 N N . SER A 1 363 ? 2.886 -8.120 -26.315 1.00 78.38 363 SER A N 1
ATOM 2763 C CA . SER A 1 363 ? 4.353 -8.201 -26.241 1.00 78.38 363 SER A CA 1
ATOM 2764 C C . SER A 1 363 ? 4.934 -9.180 -27.277 1.00 78.38 363 SER A C 1
ATOM 2766 O O . SER A 1 363 ? 5.867 -8.845 -28.012 1.00 78.38 363 SER A O 1
ATOM 2768 N N . LEU A 1 364 ? 4.326 -10.364 -27.423 1.00 83.25 364 LEU A N 1
ATOM 2769 C CA . LEU A 1 364 ? 4.708 -11.367 -28.422 1.00 83.25 364 LEU A CA 1
ATOM 2770 C C . LEU A 1 364 ? 4.515 -10.870 -29.866 1.00 83.25 364 LEU A C 1
ATOM 2772 O O . LEU A 1 364 ? 5.392 -11.075 -30.707 1.00 83.25 364 LEU A O 1
ATOM 2776 N N . VAL A 1 365 ? 3.388 -10.211 -30.156 1.00 80.50 365 VAL A N 1
ATOM 2777 C CA . VAL A 1 365 ? 3.101 -9.586 -31.462 1.00 80.50 365 VAL A CA 1
ATOM 2778 C C . VAL A 1 365 ? 4.141 -8.520 -31.800 1.00 80.50 365 VAL A C 1
ATOM 2780 O O . VAL A 1 365 ? 4.631 -8.474 -32.932 1.00 80.50 365 VAL A O 1
ATOM 2783 N N . LYS A 1 366 ? 4.525 -7.692 -30.822 1.00 79.56 366 LYS A N 1
ATOM 2784 C CA . LYS A 1 366 ? 5.575 -6.688 -31.004 1.00 79.56 366 LYS A CA 1
ATOM 2785 C C . LYS A 1 366 ? 6.930 -7.342 -31.290 1.00 79.56 366 LYS A C 1
ATOM 2787 O O . LYS A 1 366 ? 7.542 -7.027 -32.302 1.00 79.56 366 LYS A O 1
ATOM 2792 N N . GLY A 1 367 ? 7.346 -8.334 -30.500 1.00 83.88 367 GLY A N 1
ATOM 2793 C CA . GLY A 1 367 ? 8.594 -9.065 -30.752 1.00 83.88 367 GLY A CA 1
ATOM 2794 C C . GLY A 1 367 ? 8.645 -9.734 -32.136 1.00 83.88 367 GLY A C 1
ATOM 2795 O O . GLY A 1 367 ? 9.684 -9.723 -32.795 1.00 83.88 367 GLY A O 1
ATOM 2796 N N . GLN A 1 368 ? 7.517 -10.261 -32.633 1.00 82.56 368 GLN A N 1
ATOM 2797 C CA . GLN A 1 368 ? 7.421 -10.808 -33.996 1.00 82.56 368 GLN A CA 1
ATOM 2798 C C . GLN A 1 368 ? 7.505 -9.722 -35.086 1.00 82.56 368 GLN A C 1
ATOM 2800 O O . GLN A 1 368 ? 8.056 -9.984 -36.160 1.00 82.56 368 GLN A O 1
ATOM 2805 N N . GLN A 1 369 ? 7.013 -8.506 -34.820 1.00 83.94 369 GLN A N 1
ATOM 2806 C CA . GLN A 1 369 ? 7.207 -7.347 -35.697 1.00 83.94 369 GLN A CA 1
ATOM 2807 C C . GLN A 1 369 ? 8.677 -6.906 -35.727 1.00 83.94 369 GLN A C 1
ATOM 2809 O O . GLN A 1 369 ? 9.254 -6.825 -36.813 1.00 83.94 369 GLN A O 1
ATOM 2814 N N . ASP A 1 370 ? 9.289 -6.700 -34.559 1.00 85.81 370 ASP A N 1
ATOM 2815 C CA . ASP A 1 370 ? 10.664 -6.207 -34.400 1.00 85.81 370 ASP A CA 1
ATOM 2816 C C . ASP A 1 370 ? 11.682 -7.139 -35.097 1.00 85.81 370 ASP A C 1
ATOM 2818 O O . ASP A 1 370 ? 12.587 -6.682 -35.804 1.00 85.81 370 ASP A O 1
ATOM 2822 N N . ILE A 1 371 ? 11.486 -8.463 -34.996 1.00 88.25 371 ILE A N 1
ATOM 2823 C CA . ILE A 1 371 ? 12.255 -9.477 -35.744 1.00 88.25 371 ILE A CA 1
ATOM 2824 C C . ILE A 1 371 ? 12.064 -9.314 -37.260 1.00 88.25 371 ILE A C 1
ATOM 2826 O O . ILE A 1 371 ? 13.037 -9.343 -38.019 1.00 88.25 371 ILE A O 1
ATOM 2830 N N . GLY A 1 372 ? 10.822 -9.136 -37.721 1.00 85.31 372 GLY A N 1
ATOM 2831 C CA . GLY A 1 372 ? 10.508 -8.940 -39.137 1.00 85.31 372 GLY A CA 1
ATOM 2832 C C . GLY A 1 372 ? 11.100 -7.652 -39.718 1.00 85.31 372 GLY A C 1
ATOM 2833 O O . GLY A 1 372 ? 11.484 -7.631 -40.889 1.00 85.31 372 GLY A O 1
ATOM 2834 N N . GLU A 1 373 ? 11.212 -6.598 -38.914 1.00 85.69 373 GLU A N 1
ATOM 2835 C CA . GLU A 1 373 ? 11.828 -5.319 -39.280 1.00 85.69 373 GLU A CA 1
ATOM 2836 C C . GLU A 1 373 ? 13.355 -5.411 -39.313 1.00 85.69 373 GLU A C 1
ATOM 2838 O O . GLU A 1 373 ? 13.944 -5.185 -40.372 1.00 85.69 373 GLU A O 1
ATOM 2843 N N . THR A 1 374 ? 13.981 -5.885 -38.233 1.00 91.56 374 THR A N 1
ATOM 2844 C CA . THR A 1 374 ? 15.440 -6.097 -38.140 1.00 91.56 374 THR A CA 1
ATOM 2845 C C . THR A 1 374 ? 15.957 -7.002 -39.265 1.00 91.56 374 THR A C 1
ATOM 2847 O O . THR A 1 374 ? 16.979 -6.723 -39.894 1.00 91.56 374 THR A O 1
ATOM 2850 N N . MET A 1 375 ? 15.223 -8.071 -39.592 1.00 87.25 375 MET A N 1
ATOM 2851 C CA . MET A 1 375 ? 15.554 -8.971 -40.703 1.00 87.25 375 MET A CA 1
ATOM 2852 C C . MET A 1 375 ? 15.459 -8.277 -42.077 1.00 87.25 375 MET A C 1
ATOM 2854 O O . MET A 1 375 ? 16.194 -8.614 -43.009 1.00 87.25 375 MET A O 1
ATOM 2858 N N . GLY A 1 376 ? 14.577 -7.283 -42.214 1.00 88.69 376 GLY A N 1
ATOM 2859 C CA . GLY A 1 376 ? 14.474 -6.444 -43.407 1.00 88.69 376 GLY A CA 1
ATOM 2860 C C . GLY A 1 376 ? 15.658 -5.486 -43.536 1.00 88.69 376 GLY A C 1
ATOM 2861 O O . GLY A 1 376 ? 16.259 -5.396 -44.609 1.00 88.69 376 GLY A O 1
ATOM 2862 N N . GLU A 1 377 ? 16.043 -4.828 -42.442 1.00 90.19 377 GLU A N 1
ATOM 2863 C CA . GLU A 1 377 ? 17.213 -3.943 -42.394 1.00 90.19 377 GLU A CA 1
ATOM 2864 C C . GLU A 1 377 ? 18.520 -4.687 -42.678 1.00 90.19 377 GLU A C 1
ATOM 2866 O O . GLU A 1 377 ? 19.329 -4.216 -43.479 1.00 90.19 377 GLU A O 1
ATOM 2871 N N . LEU A 1 378 ? 18.692 -5.888 -42.114 1.00 88.94 378 LEU A N 1
ATOM 2872 C CA . LEU A 1 378 ? 19.824 -6.773 -42.396 1.00 88.94 378 LEU A CA 1
ATOM 2873 C C . LEU A 1 378 ? 19.931 -7.087 -43.898 1.00 88.94 378 LEU A C 1
ATOM 2875 O O . LEU A 1 378 ? 21.008 -6.989 -44.490 1.00 88.94 378 LEU A O 1
ATOM 2879 N N . GLY A 1 379 ? 18.801 -7.390 -44.545 1.00 90.00 379 GLY A N 1
ATOM 2880 C CA . GLY A 1 379 ? 18.734 -7.576 -45.995 1.00 90.00 379 GLY A CA 1
ATOM 2881 C C . GLY A 1 379 ? 19.114 -6.316 -46.782 1.00 90.00 379 GLY A C 1
ATOM 2882 O O . GLY A 1 379 ? 19.887 -6.392 -47.739 1.00 90.00 379 GLY A O 1
ATOM 2883 N N . LEU A 1 380 ? 18.646 -5.138 -46.361 1.00 88.12 380 LEU A N 1
ATOM 2884 C CA . LEU A 1 380 ? 19.018 -3.858 -46.977 1.00 88.12 380 LEU A CA 1
ATOM 2885 C C . LEU A 1 380 ? 20.506 -3.517 -46.777 1.00 88.12 380 LEU A C 1
ATOM 2887 O O . LEU A 1 380 ? 21.127 -2.955 -47.682 1.00 88.12 380 LEU A O 1
ATOM 2891 N N . ALA A 1 381 ? 21.101 -3.879 -45.639 1.00 91.12 381 ALA A N 1
ATOM 2892 C CA . ALA A 1 381 ? 22.529 -3.717 -45.377 1.00 91.12 381 ALA A CA 1
ATOM 2893 C C . ALA A 1 381 ? 23.377 -4.604 -46.305 1.00 91.12 381 ALA A C 1
ATOM 2895 O O . ALA A 1 381 ? 24.290 -4.099 -46.964 1.00 91.12 381 ALA A O 1
ATOM 2896 N N . PHE A 1 382 ? 23.028 -5.887 -46.457 1.00 87.12 382 PHE A N 1
ATOM 2897 C CA . PHE A 1 382 ? 23.711 -6.766 -47.412 1.00 87.12 382 PHE A CA 1
ATOM 2898 C C . PHE A 1 382 ? 23.496 -6.345 -48.878 1.00 87.12 382 PHE A C 1
ATOM 2900 O O . PHE A 1 382 ? 24.420 -6.494 -49.676 1.00 87.12 382 PHE A O 1
ATOM 2907 N N . ILE A 1 383 ? 22.351 -5.750 -49.251 1.00 87.00 383 ILE A N 1
ATOM 2908 C CA . ILE A 1 383 ? 22.157 -5.139 -50.585 1.00 87.00 383 ILE A CA 1
ATOM 2909 C C . ILE A 1 383 ? 23.134 -3.971 -50.806 1.00 87.00 383 ILE A C 1
ATOM 2911 O O . ILE A 1 383 ? 23.761 -3.894 -51.866 1.00 87.00 383 ILE A O 1
ATOM 2915 N N . LYS A 1 384 ? 23.305 -3.080 -49.818 1.00 87.00 384 LYS A N 1
ATOM 2916 C CA . LYS A 1 384 ? 24.265 -1.960 -49.895 1.00 87.00 384 LYS A CA 1
ATOM 2917 C C . LYS A 1 384 ? 25.708 -2.465 -50.029 1.00 87.00 384 LYS A C 1
ATOM 2919 O O . LYS A 1 384 ? 26.430 -1.993 -50.906 1.00 87.00 384 LYS A O 1
ATOM 2924 N N . LEU A 1 385 ? 26.099 -3.457 -49.223 1.00 83.94 385 LEU A N 1
ATOM 2925 C CA . LEU A 1 385 ? 27.425 -4.085 -49.285 1.00 83.94 385 LEU A CA 1
ATOM 2926 C C . LEU A 1 385 ? 27.672 -4.772 -50.638 1.00 83.94 385 LEU A C 1
ATOM 2928 O O . LEU A 1 385 ? 28.702 -4.539 -51.263 1.00 83.94 385 LEU A O 1
ATOM 2932 N N . THR A 1 386 ? 26.696 -5.545 -51.126 1.00 83.62 386 THR A N 1
ATOM 2933 C CA . THR A 1 386 ? 26.725 -6.191 -52.451 1.00 83.62 386 THR A CA 1
ATOM 2934 C C . THR A 1 386 ? 26.984 -5.175 -53.557 1.00 83.62 386 THR A C 1
ATOM 2936 O O . THR A 1 386 ? 27.801 -5.424 -54.443 1.00 83.62 386 THR A O 1
ATOM 2939 N N . LYS A 1 387 ? 26.287 -4.029 -53.522 1.00 84.00 387 LYS A N 1
ATOM 2940 C CA . LYS A 1 387 ? 26.452 -2.966 -54.517 1.00 84.00 387 LYS A CA 1
ATOM 2941 C C . LYS A 1 387 ? 27.895 -2.445 -54.512 1.00 84.00 387 LYS A C 1
ATOM 2943 O O . LYS A 1 387 ? 28.536 -2.464 -55.557 1.00 84.00 387 LYS A O 1
ATOM 2948 N N . PHE A 1 388 ? 28.418 -2.092 -53.338 1.00 82.50 388 PHE A N 1
ATOM 2949 C CA . PHE A 1 388 ? 29.792 -1.611 -53.172 1.00 82.50 388 PHE A CA 1
ATOM 2950 C C . PHE A 1 388 ? 30.849 -2.635 -53.634 1.00 82.50 388 PHE A C 1
ATOM 2952 O O . PHE A 1 388 ? 31.701 -2.300 -54.453 1.00 82.50 388 PHE A O 1
ATOM 2959 N N . GLU A 1 389 ? 30.763 -3.904 -53.204 1.00 81.06 389 GLU A N 1
ATOM 2960 C CA . GLU A 1 389 ? 31.698 -4.960 -53.647 1.00 81.06 389 GLU A CA 1
ATOM 2961 C C . GLU A 1 389 ? 31.587 -5.279 -55.156 1.00 81.06 389 GLU A C 1
ATOM 2963 O O . GLU A 1 389 ? 32.532 -5.808 -55.746 1.00 81.06 389 GLU A O 1
ATOM 2968 N N . THR A 1 390 ? 30.457 -4.955 -55.798 1.00 79.38 390 THR A N 1
ATOM 2969 C CA . THR A 1 390 ? 30.271 -5.108 -57.252 1.00 79.38 390 THR A CA 1
ATOM 2970 C C . THR A 1 390 ? 30.866 -3.936 -58.035 1.00 79.38 390 THR A C 1
ATOM 2972 O O . THR A 1 390 ? 31.461 -4.160 -59.090 1.00 79.38 390 THR A O 1
ATOM 2975 N N . GLU A 1 391 ? 30.719 -2.707 -57.532 1.00 78.81 391 GLU A N 1
ATOM 2976 C CA . GLU A 1 391 ? 31.192 -1.475 -58.182 1.00 78.81 391 GLU A CA 1
ATOM 2977 C C . GLU A 1 391 ? 32.722 -1.313 -58.062 1.00 78.81 391 GLU A C 1
ATOM 2979 O O . GLU A 1 391 ? 33.378 -1.026 -59.060 1.00 78.81 391 GLU A O 1
ATOM 2984 N N . GLU A 1 392 ? 33.311 -1.632 -56.903 1.00 67.00 392 GLU A N 1
ATOM 2985 C CA . GLU A 1 392 ? 34.770 -1.591 -56.651 1.00 67.00 392 GLU A CA 1
ATOM 2986 C C . GLU A 1 392 ? 35.491 -2.933 -56.954 1.00 67.00 392 GLU A C 1
ATOM 2988 O O . GLU A 1 392 ? 36.672 -3.133 -56.648 1.00 67.00 392 GLU A O 1
ATOM 2993 N N . GLY A 1 393 ? 34.782 -3.914 -57.525 1.00 64.75 393 GLY A N 1
ATOM 2994 C CA . GLY A 1 393 ? 35.255 -5.295 -57.671 1.00 64.75 393 GLY A CA 1
ATOM 2995 C C . GLY A 1 393 ? 36.280 -5.506 -58.796 1.00 64.75 393 GLY A C 1
ATOM 2996 O O . GLY A 1 393 ? 35.911 -5.799 -59.938 1.00 64.75 393 GLY A O 1
ATOM 2997 N N . VAL A 1 394 ? 37.577 -5.460 -58.478 1.00 60.72 394 VAL A N 1
ATOM 2998 C CA . VAL A 1 394 ? 38.668 -5.732 -59.439 1.00 60.72 394 VAL A CA 1
ATOM 2999 C C . VAL A 1 394 ? 38.860 -7.236 -59.691 1.00 60.72 394 VAL A C 1
ATOM 3001 O O . VAL A 1 394 ? 39.024 -7.658 -60.837 1.00 60.72 394 VAL A O 1
ATOM 3004 N N . TYR A 1 395 ? 38.810 -8.065 -58.646 1.00 67.81 395 TYR A N 1
ATOM 3005 C CA . TYR A 1 395 ? 39.150 -9.492 -58.707 1.00 67.81 395 TYR A CA 1
ATOM 3006 C C . TYR A 1 395 ? 37.917 -10.406 -58.809 1.00 67.81 395 TYR A C 1
ATOM 3008 O O . TYR A 1 395 ? 36.848 -10.125 -58.265 1.00 67.81 395 TYR A O 1
ATOM 3016 N N . SER A 1 396 ? 38.071 -11.562 -59.463 1.00 65.62 396 SER A N 1
ATOM 3017 C CA . SER A 1 396 ? 36.994 -12.555 -59.625 1.00 65.62 396 SER A CA 1
ATOM 3018 C C . SER A 1 396 ? 36.466 -13.101 -58.292 1.00 65.62 396 SER A C 1
ATOM 3020 O O . SER A 1 396 ? 35.269 -13.338 -58.160 1.00 65.62 396 SER A O 1
ATOM 3022 N N . THR A 1 397 ? 37.328 -13.236 -57.282 1.00 67.69 397 THR A N 1
ATOM 3023 C CA . THR A 1 397 ? 36.963 -13.679 -55.925 1.00 67.69 397 THR A CA 1
ATOM 3024 C C . THR A 1 397 ? 36.048 -12.694 -55.193 1.00 67.69 397 THR A C 1
ATOM 3026 O O . THR A 1 397 ? 35.164 -13.126 -54.458 1.00 67.69 397 THR A O 1
ATOM 3029 N N . GLN A 1 398 ? 36.200 -11.385 -55.428 1.00 66.44 398 GLN A N 1
ATOM 3030 C CA . GLN A 1 398 ? 35.297 -10.359 -54.885 1.00 66.44 398 GLN A CA 1
ATOM 3031 C C . GLN A 1 398 ? 33.904 -10.478 -55.518 1.00 66.44 398 GLN A C 1
ATOM 3033 O O . GLN A 1 398 ? 32.900 -10.412 -54.820 1.00 66.44 398 GLN A O 1
ATOM 3038 N N . LYS A 1 399 ? 33.836 -10.752 -56.828 1.00 72.94 399 LYS A N 1
ATOM 3039 C CA . LYS A 1 399 ? 32.565 -10.908 -57.560 1.00 72.94 399 LYS A CA 1
ATOM 3040 C C . LYS A 1 399 ? 31.784 -12.162 -57.160 1.00 72.94 399 LYS A C 1
ATOM 3042 O O . LYS A 1 399 ? 30.558 -12.124 -57.170 1.00 72.94 399 LYS A O 1
ATOM 3047 N N . VAL A 1 400 ? 32.469 -13.238 -56.759 1.00 75.12 400 VAL A N 1
ATOM 3048 C CA . VAL A 1 400 ? 31.821 -14.414 -56.144 1.00 75.12 400 VAL A CA 1
ATOM 3049 C C . VAL A 1 400 ? 31.242 -14.050 -54.775 1.00 75.12 400 VAL A C 1
ATOM 3051 O O . VAL A 1 400 ? 30.052 -14.257 -54.557 1.00 75.12 400 VAL A O 1
ATOM 3054 N N . ARG A 1 401 ? 32.025 -13.408 -53.895 1.00 74.06 401 ARG A N 1
ATOM 3055 C CA . ARG A 1 401 ? 31.536 -12.975 -52.574 1.00 74.06 401 ARG A CA 1
ATOM 3056 C C . ARG A 1 401 ? 30.334 -12.031 -52.674 1.00 74.06 401 ARG A C 1
ATOM 3058 O O . ARG A 1 401 ? 29.365 -12.222 -51.947 1.00 74.06 401 ARG A O 1
ATOM 3065 N N . ALA A 1 402 ? 30.364 -11.064 -53.591 1.00 78.75 402 ALA A N 1
ATOM 3066 C CA . ALA A 1 402 ? 29.242 -10.157 -53.818 1.00 78.75 402 ALA A CA 1
ATOM 3067 C C . ALA A 1 402 ? 27.972 -10.910 -54.266 1.00 78.75 402 ALA A C 1
ATOM 3069 O O . ALA A 1 402 ? 26.869 -10.542 -53.869 1.00 78.75 402 ALA A O 1
ATOM 3070 N N . ALA A 1 403 ? 28.104 -11.990 -55.046 1.00 81.12 403 ALA A N 1
ATOM 3071 C CA . ALA A 1 403 ? 26.975 -12.846 -55.413 1.00 81.12 403 ALA A CA 1
ATOM 3072 C C . ALA A 1 403 ? 26.435 -13.649 -54.212 1.00 81.12 403 ALA A C 1
ATOM 3074 O O . ALA A 1 403 ? 25.224 -13.659 -53.990 1.00 81.12 403 ALA A O 1
ATOM 3075 N N . ASP A 1 404 ? 27.309 -14.241 -53.394 1.00 82.44 404 ASP A N 1
ATOM 3076 C CA . ASP A 1 404 ? 26.911 -14.948 -52.167 1.00 82.44 404 ASP A CA 1
ATOM 3077 C C . ASP A 1 404 ? 26.206 -13.992 -51.177 1.00 82.44 404 ASP A C 1
ATOM 3079 O O . ASP A 1 404 ? 25.126 -14.293 -50.660 1.00 82.44 404 ASP A O 1
ATOM 3083 N N . ALA A 1 405 ? 26.753 -12.785 -50.983 1.00 83.94 405 ALA A N 1
ATOM 3084 C CA . ALA A 1 405 ? 26.160 -11.726 -50.165 1.00 83.94 405 ALA A CA 1
ATOM 3085 C C . ALA A 1 405 ? 24.783 -11.282 -50.693 1.00 83.94 405 ALA A C 1
ATOM 3087 O O . ALA A 1 405 ? 23.856 -11.088 -49.905 1.00 83.94 405 ALA A O 1
ATOM 3088 N N . LYS A 1 406 ? 24.607 -11.190 -52.018 1.00 85.12 406 LYS A N 1
ATOM 3089 C CA . LYS A 1 406 ? 23.320 -10.880 -52.660 1.00 85.12 406 LYS A CA 1
ATOM 3090 C C . LYS A 1 406 ? 22.252 -11.937 -52.371 1.00 85.12 406 LYS A C 1
ATOM 3092 O O . LYS A 1 406 ? 21.082 -11.588 -52.178 1.00 85.12 406 LYS A O 1
ATOM 3097 N N . ASN A 1 407 ? 22.637 -13.211 -52.335 1.00 86.44 407 ASN A N 1
ATOM 3098 C CA . ASN A 1 407 ? 21.719 -14.316 -52.060 1.00 86.44 407 ASN A CA 1
ATOM 3099 C C . ASN A 1 407 ? 21.277 -14.295 -50.587 1.00 86.44 407 ASN A C 1
ATOM 3101 O O . ASN A 1 407 ? 20.073 -14.319 -50.319 1.00 86.44 407 ASN A O 1
ATOM 3105 N N . VAL A 1 408 ? 22.217 -14.098 -49.650 1.00 88.75 408 VAL A N 1
ATOM 3106 C CA . VAL A 1 408 ? 21.926 -13.841 -48.221 1.00 88.75 408 VAL A CA 1
ATOM 3107 C C . VAL A 1 408 ? 20.978 -12.647 -48.056 1.00 88.75 408 VAL A C 1
ATOM 3109 O O . VAL A 1 408 ? 19.957 -12.756 -47.376 1.00 88.75 408 VAL A O 1
ATOM 3112 N N . ALA A 1 409 ? 21.253 -11.527 -48.732 1.00 87.56 409 ALA A N 1
ATOM 3113 C CA . ALA A 1 409 ? 20.417 -10.328 -48.677 1.00 87.56 409 ALA A CA 1
ATOM 3114 C C . ALA A 1 409 ? 18.978 -10.591 -49.153 1.00 87.56 409 ALA A C 1
ATOM 3116 O O . ALA A 1 409 ? 18.002 -10.167 -48.532 1.00 87.56 409 ALA A O 1
ATOM 3117 N N . THR A 1 410 ? 18.848 -11.331 -50.257 1.00 89.38 410 THR A N 1
ATOM 3118 C CA . THR A 1 410 ? 17.559 -11.688 -50.861 1.00 89.38 410 THR A CA 1
ATOM 3119 C C . THR A 1 410 ? 16.761 -12.632 -49.957 1.00 89.38 410 THR A C 1
ATOM 3121 O O . THR A 1 410 ? 15.538 -12.508 -49.871 1.00 89.38 410 THR A O 1
ATOM 3124 N N . ALA A 1 411 ? 17.427 -13.552 -49.255 1.00 90.38 411 ALA A N 1
ATOM 3125 C CA . ALA A 1 411 ? 16.799 -14.428 -48.269 1.00 90.38 411 ALA A CA 1
ATOM 3126 C C . ALA A 1 411 ? 16.346 -13.676 -47.012 1.00 90.38 411 ALA A C 1
ATOM 3128 O O . ALA A 1 411 ? 15.212 -13.877 -46.585 1.00 90.38 411 ALA A O 1
ATOM 3129 N N . ALA A 1 412 ? 17.150 -12.748 -46.487 1.00 89.62 412 ALA A N 1
ATOM 3130 C CA . ALA A 1 412 ? 16.754 -11.894 -45.367 1.00 89.62 412 ALA A CA 1
ATOM 3131 C C . ALA A 1 412 ? 15.490 -11.069 -45.700 1.00 89.62 412 ALA A C 1
ATOM 3133 O O . ALA A 1 412 ? 14.503 -11.113 -44.966 1.00 89.62 412 ALA A O 1
ATOM 3134 N N . VAL A 1 413 ? 15.429 -10.429 -46.877 1.00 90.31 413 VAL A N 1
ATOM 3135 C CA . VAL A 1 413 ? 14.217 -9.704 -47.324 1.00 90.31 413 VAL A CA 1
ATOM 3136 C C . VAL A 1 413 ? 13.006 -10.638 -47.513 1.00 90.31 413 VAL A C 1
ATOM 3138 O O . VAL A 1 413 ? 11.874 -10.234 -47.240 1.00 90.31 413 VAL A O 1
ATOM 3141 N N . LYS A 1 414 ? 13.200 -11.896 -47.939 1.00 91.06 414 LYS A N 1
ATOM 3142 C CA . LYS A 1 414 ? 12.120 -12.904 -47.991 1.00 91.06 414 LYS A CA 1
ATOM 3143 C C . LYS A 1 414 ? 11.649 -13.312 -46.588 1.00 91.06 414 LYS A C 1
ATOM 3145 O O . LYS A 1 414 ? 10.444 -13.347 -46.352 1.00 91.06 414 LYS A O 1
ATOM 3150 N N . ALA A 1 415 ? 12.569 -13.570 -45.658 1.00 90.12 415 ALA A N 1
ATOM 3151 C CA . ALA A 1 415 ? 12.261 -13.928 -44.274 1.00 90.12 415 ALA A CA 1
ATOM 3152 C C . ALA A 1 415 ? 11.525 -12.791 -43.543 1.00 90.12 415 ALA A C 1
ATOM 3154 O O . ALA A 1 415 ? 10.506 -13.039 -42.910 1.00 90.12 415 ALA A O 1
ATOM 3155 N N . SER A 1 416 ? 11.960 -11.538 -43.719 1.00 92.62 416 SER A N 1
ATOM 3156 C CA . SER A 1 416 ? 11.273 -10.330 -43.228 1.00 92.62 416 SER A CA 1
ATOM 3157 C C . SER A 1 416 ? 9.793 -10.281 -43.639 1.00 92.62 416 SER A C 1
ATOM 3159 O O . SER A 1 416 ? 8.914 -10.060 -42.804 1.00 92.62 416 SER A O 1
ATOM 3161 N N . ARG A 1 417 ? 9.489 -10.567 -44.915 1.00 92.19 417 ARG A N 1
ATOM 3162 C CA . ARG A 1 417 ? 8.103 -10.635 -45.413 1.00 92.19 417 ARG A CA 1
ATOM 3163 C C . ARG A 1 417 ? 7.310 -11.771 -44.766 1.00 92.19 417 ARG A C 1
ATOM 3165 O O . ARG A 1 417 ? 6.168 -11.546 -44.382 1.00 92.19 417 ARG A O 1
ATOM 3172 N N . LEU A 1 418 ? 7.915 -12.949 -44.603 1.00 90.44 418 LEU A N 1
ATOM 3173 C CA . LEU A 1 418 ? 7.280 -14.098 -43.948 1.00 90.44 418 LEU A CA 1
ATOM 3174 C C . LEU A 1 418 ? 7.004 -13.845 -42.456 1.00 90.44 418 LEU A C 1
ATOM 3176 O O . LEU A 1 418 ? 5.943 -14.235 -41.982 1.00 90.44 418 LEU A O 1
ATOM 3180 N N . TYR A 1 419 ? 7.891 -13.149 -41.735 1.00 90.44 419 TYR A N 1
ATOM 3181 C CA . TYR A 1 419 ? 7.644 -12.725 -40.349 1.00 90.44 419 TYR A CA 1
ATOM 3182 C C . TYR A 1 419 ? 6.500 -11.708 -40.245 1.00 90.44 419 TYR A C 1
ATOM 3184 O O . TYR A 1 419 ? 5.639 -11.845 -39.379 1.00 90.44 419 TYR A O 1
ATOM 3192 N N . ARG A 1 420 ? 6.428 -10.725 -41.155 1.00 90.00 420 ARG A N 1
ATOM 3193 C CA . ARG A 1 420 ? 5.309 -9.763 -41.204 1.00 90.00 420 ARG A CA 1
ATOM 3194 C C . ARG A 1 420 ? 3.973 -10.441 -41.528 1.00 90.00 420 ARG A C 1
ATOM 3196 O O . ARG A 1 420 ? 2.962 -10.132 -40.902 1.00 90.00 420 ARG A O 1
ATOM 3203 N N . GLU A 1 421 ? 3.970 -11.388 -42.467 1.00 90.56 421 GLU A N 1
ATOM 3204 C CA . GLU A 1 421 ? 2.784 -12.178 -42.816 1.00 90.56 421 GLU A CA 1
ATOM 3205 C C . GLU A 1 421 ? 2.343 -13.081 -41.650 1.00 90.56 421 GLU A C 1
ATOM 3207 O O . GLU A 1 421 ? 1.156 -13.126 -41.335 1.00 90.56 421 GLU A O 1
ATOM 3212 N N . LEU A 1 422 ? 3.292 -13.728 -40.960 1.00 89.88 422 LEU A N 1
ATOM 3213 C CA . LEU A 1 422 ? 3.043 -14.490 -39.734 1.00 89.88 422 LEU A CA 1
ATOM 3214 C C . LEU A 1 422 ? 2.430 -13.608 -38.642 1.00 89.88 422 LEU A C 1
ATOM 3216 O O . LEU A 1 422 ? 1.400 -13.979 -38.086 1.00 89.88 422 LEU A O 1
ATOM 3220 N N . ASN A 1 423 ? 3.003 -12.433 -38.363 1.00 90.50 423 ASN A N 1
ATOM 3221 C CA . ASN A 1 423 ? 2.510 -11.557 -37.301 1.00 90.50 423 ASN A CA 1
ATOM 3222 C C . ASN A 1 423 ? 1.059 -11.105 -37.554 1.00 90.50 423 ASN A C 1
ATOM 3224 O O . ASN A 1 423 ? 0.210 -11.174 -36.666 1.00 90.50 423 ASN A O 1
ATOM 3228 N N . ALA A 1 424 ? 0.726 -10.768 -38.806 1.00 84.75 424 ALA A N 1
ATOM 3229 C CA . ALA A 1 424 ? -0.641 -10.440 -39.218 1.00 84.75 424 ALA A CA 1
ATOM 3230 C C . ALA A 1 424 ? -1.639 -11.617 -39.095 1.00 84.75 424 ALA A C 1
ATOM 3232 O O . ALA A 1 424 ? -2.852 -11.403 -39.159 1.00 84.75 424 ALA A O 1
ATOM 3233 N N . GLN A 1 425 ? -1.160 -12.855 -38.928 1.00 86.88 425 GLN A N 1
ATOM 3234 C CA . GLN A 1 425 ? -1.975 -14.020 -38.568 1.00 86.88 425 GLN A CA 1
ATOM 3235 C C . GLN A 1 425 ? -1.958 -14.297 -37.054 1.00 86.88 425 GLN A C 1
ATOM 3237 O O . GLN A 1 425 ? -2.979 -14.709 -36.512 1.00 86.88 425 GLN A O 1
ATOM 3242 N N . THR A 1 426 ? -0.842 -14.042 -36.361 1.00 83.88 426 THR A N 1
ATOM 3243 C CA . THR A 1 426 ? -0.735 -14.097 -34.892 1.00 83.88 426 THR A CA 1
ATOM 3244 C C . THR A 1 426 ? -1.773 -13.177 -34.244 1.00 83.88 426 THR A C 1
ATOM 3246 O O . THR A 1 426 ? -2.583 -13.650 -33.448 1.00 83.88 426 THR A O 1
ATOM 3249 N N . VAL A 1 427 ? -1.843 -11.908 -34.667 1.00 82.62 427 VAL A N 1
ATOM 3250 C CA . VAL A 1 427 ? -2.842 -10.927 -34.192 1.00 82.62 427 VAL A CA 1
ATOM 3251 C C . VAL A 1 427 ? -4.280 -11.437 -34.361 1.00 82.62 427 VAL A C 1
ATOM 3253 O O . VAL A 1 427 ? -5.086 -11.325 -33.444 1.00 82.62 427 VAL A O 1
ATOM 3256 N N . LYS A 1 428 ? -4.607 -12.057 -35.505 1.00 83.00 428 LYS A N 1
ATOM 3257 C CA . LYS A 1 428 ? -5.968 -12.550 -35.802 1.00 83.00 428 LYS A CA 1
ATOM 3258 C C . LYS A 1 428 ? -6.419 -13.705 -34.914 1.00 83.00 428 LYS A C 1
ATOM 3260 O O . LYS A 1 428 ? -7.618 -13.861 -34.710 1.00 83.00 428 LYS A O 1
ATOM 3265 N N . HIS A 1 429 ? -5.489 -14.516 -34.413 1.00 83.62 429 HIS A N 1
ATOM 3266 C CA . HIS A 1 429 ? -5.812 -15.539 -33.417 1.00 83.62 429 HIS A CA 1
ATOM 3267 C C . HIS A 1 429 ? -5.928 -14.913 -32.026 1.00 83.62 429 HIS A C 1
ATOM 3269 O O . HIS A 1 429 ? -6.882 -15.202 -31.307 1.00 83.62 429 HIS A O 1
ATOM 3275 N N . LEU A 1 430 ? -4.998 -14.027 -31.660 1.00 84.44 430 LEU A N 1
ATOM 3276 C CA . LEU A 1 430 ? -4.914 -13.459 -30.313 1.00 84.44 430 LEU A CA 1
ATOM 3277 C C . LEU A 1 430 ? -5.987 -12.391 -30.003 1.00 84.44 430 LEU A C 1
ATOM 3279 O O . LEU A 1 430 ? -6.300 -12.228 -28.829 1.00 84.44 430 LEU A O 1
ATOM 3283 N N . ASP A 1 431 ? -6.650 -11.785 -31.006 1.00 78.75 431 ASP A N 1
ATOM 3284 C CA . ASP A 1 431 ? -7.878 -10.960 -30.837 1.00 78.75 431 ASP A CA 1
ATOM 3285 C C . ASP A 1 431 ? -8.954 -11.675 -29.996 1.00 78.75 431 ASP A C 1
ATOM 3287 O O . ASP A 1 431 ? -9.726 -11.022 -29.302 1.00 78.75 431 ASP A O 1
ATOM 3291 N N . THR A 1 432 ? -8.967 -13.016 -29.977 1.00 84.56 432 THR A N 1
ATOM 3292 C CA . THR A 1 432 ? -9.849 -13.820 -29.111 1.00 84.56 432 THR A CA 1
ATOM 3293 C C . THR A 1 432 ? -9.696 -13.469 -27.621 1.00 84.56 432 THR A C 1
ATOM 3295 O O . THR A 1 432 ? -10.682 -13.498 -26.887 1.00 84.56 432 THR A O 1
ATOM 3298 N N . LEU A 1 433 ? -8.500 -13.091 -27.153 1.00 82.06 433 LEU A N 1
ATOM 3299 C CA . LEU A 1 433 ? -8.281 -12.653 -25.767 1.00 82.06 433 LEU A CA 1
ATOM 3300 C C . LEU A 1 433 ? -9.008 -11.328 -25.493 1.00 82.06 433 LEU A C 1
ATOM 3302 O O . LEU A 1 433 ? -9.772 -11.236 -24.531 1.00 82.06 433 LEU A O 1
ATOM 3306 N N . HIS A 1 434 ? -8.868 -10.345 -26.389 1.00 76.00 434 HIS A N 1
ATOM 3307 C CA . HIS A 1 434 ? -9.613 -9.083 -26.342 1.00 76.00 434 HIS A CA 1
ATOM 3308 C C . HIS A 1 434 ? -11.129 -9.284 -26.527 1.00 76.00 434 HIS A C 1
ATOM 3310 O O . HIS A 1 434 ? -11.916 -8.566 -25.905 1.00 76.00 434 HIS A O 1
ATOM 3316 N N . GLU A 1 435 ? -11.571 -10.270 -27.329 1.00 79.56 435 GLU A N 1
ATOM 3317 C CA . GLU A 1 435 ? -12.994 -10.634 -27.457 1.00 79.56 435 GLU A CA 1
ATOM 3318 C C . GLU A 1 435 ? -13.578 -11.061 -26.097 1.00 79.56 435 GLU A C 1
ATOM 3320 O O . GLU A 1 435 ? -14.653 -10.580 -25.728 1.00 79.56 435 GLU A O 1
ATOM 3325 N N . TYR A 1 436 ? -12.866 -11.907 -25.340 1.00 86.69 436 TYR A N 1
ATOM 3326 C CA . TYR A 1 436 ? -13.305 -12.384 -24.023 1.00 86.69 436 TYR A CA 1
ATOM 3327 C C . TYR A 1 436 ? -13.131 -11.341 -22.912 1.00 86.69 436 TYR A C 1
ATOM 3329 O O . TYR A 1 436 ? -14.019 -11.221 -22.069 1.00 86.69 436 TYR A O 1
ATOM 3337 N N . LEU A 1 437 ? -12.071 -10.526 -22.936 1.00 77.06 437 LEU A N 1
ATOM 3338 C CA . LEU A 1 437 ? -11.899 -9.410 -21.997 1.00 77.06 437 LEU A CA 1
ATOM 3339 C C . LEU A 1 437 ? -13.057 -8.402 -22.119 1.00 77.06 437 LEU A C 1
ATOM 3341 O O . LEU A 1 437 ? -13.680 -8.040 -21.123 1.00 77.06 437 LEU A O 1
ATOM 3345 N N . GLY A 1 438 ? -13.441 -8.034 -23.347 1.00 74.62 438 GLY A N 1
ATOM 3346 C CA . GLY A 1 438 ? -14.622 -7.199 -23.584 1.00 74.62 438 GLY A CA 1
ATOM 3347 C C . GLY A 1 438 ? -15.938 -7.853 -23.137 1.00 74.62 438 GLY A C 1
ATOM 3348 O O . GLY A 1 438 ? -16.875 -7.153 -22.752 1.00 74.62 438 GLY A O 1
ATOM 3349 N N . LEU A 1 439 ? -16.024 -9.187 -23.144 1.00 83.62 439 LEU A N 1
ATOM 3350 C CA . LEU A 1 439 ? -17.204 -9.921 -22.683 1.00 83.62 439 LEU A CA 1
ATOM 3351 C C . LEU A 1 439 ? -17.363 -9.894 -21.151 1.00 83.62 439 LEU A C 1
ATOM 3353 O O . LEU A 1 439 ? -18.494 -9.988 -20.674 1.00 83.62 439 LEU A O 1
ATOM 3357 N N . MET A 1 440 ? -16.295 -9.670 -20.373 1.00 85.62 440 MET A N 1
ATOM 3358 C CA . MET A 1 440 ? -16.392 -9.532 -18.908 1.00 85.62 440 MET A CA 1
ATOM 3359 C C . MET A 1 440 ? -17.274 -8.342 -18.494 1.00 85.62 440 MET A C 1
ATOM 3361 O O . MET A 1 440 ? -18.033 -8.433 -17.530 1.00 85.62 440 MET A O 1
ATOM 3365 N N . LEU A 1 441 ? -17.310 -7.269 -19.295 1.00 79.19 441 LEU A N 1
ATOM 3366 C CA . LEU A 1 441 ? -18.228 -6.138 -19.096 1.00 79.19 441 LEU A CA 1
ATOM 3367 C C . LEU A 1 441 ? -19.710 -6.567 -19.114 1.00 79.19 441 LEU A C 1
ATOM 3369 O O . LEU A 1 441 ? -20.530 -6.012 -18.379 1.00 79.19 441 LEU A O 1
ATOM 3373 N N . ALA A 1 442 ? -20.060 -7.576 -19.920 1.00 84.44 442 ALA A N 1
ATOM 3374 C CA . ALA A 1 442 ? -21.403 -8.154 -19.951 1.00 84.44 442 ALA A CA 1
ATOM 3375 C C . ALA A 1 442 ? -21.685 -9.019 -18.712 1.00 84.44 442 ALA A C 1
ATOM 3377 O O . ALA A 1 442 ? -22.786 -8.964 -18.161 1.00 84.44 442 ALA A O 1
ATOM 3378 N N . VAL A 1 443 ? -20.679 -9.767 -18.244 1.00 88.19 443 VAL A N 1
ATOM 3379 C CA . VAL A 1 443 ? -20.746 -10.582 -17.020 1.00 88.19 443 VAL A CA 1
ATOM 3380 C C . VAL A 1 443 ? -21.005 -9.694 -15.798 1.00 88.19 443 VAL A C 1
ATOM 3382 O O . VAL A 1 443 ? -21.977 -9.914 -15.072 1.00 88.19 443 VAL A O 1
ATOM 3385 N N . HIS A 1 444 ? -20.233 -8.616 -15.630 1.00 84.00 444 HIS A N 1
ATOM 3386 C CA . HIS A 1 444 ? -20.440 -7.622 -14.566 1.00 84.00 444 HIS A CA 1
ATOM 3387 C C . HIS A 1 444 ? -21.818 -6.955 -14.635 1.00 84.00 444 HIS A C 1
ATOM 3389 O O . HIS A 1 444 ? -22.465 -6.758 -13.604 1.00 84.00 444 HIS A O 1
ATOM 3395 N N . SER A 1 445 ? -22.308 -6.645 -15.841 1.00 82.75 445 SER A N 1
ATOM 3396 C CA . SER A 1 445 ? -23.652 -6.082 -16.032 1.00 82.75 445 SER A CA 1
ATOM 3397 C C . SER A 1 445 ? -24.750 -7.050 -15.567 1.00 82.75 445 SER A C 1
ATOM 3399 O O . SER A 1 445 ? -25.635 -6.671 -14.795 1.00 82.75 445 SER A O 1
ATOM 3401 N N . ALA A 1 446 ? -24.648 -8.326 -15.949 1.00 87.94 446 ALA A N 1
ATOM 3402 C CA . ALA A 1 446 ? -25.588 -9.372 -15.556 1.00 87.94 446 ALA A CA 1
ATOM 3403 C C . ALA A 1 446 ? -25.556 -9.667 -14.042 1.00 87.94 446 ALA A C 1
ATOM 3405 O O . ALA A 1 446 ? -26.615 -9.856 -13.436 1.00 87.94 446 ALA A O 1
ATOM 3406 N N . PHE A 1 447 ? -24.376 -9.638 -13.413 1.00 89.81 447 PHE A N 1
ATOM 3407 C CA . PHE A 1 447 ? -24.225 -9.754 -11.957 1.00 89.81 447 PHE A CA 1
ATOM 3408 C C . PHE A 1 447 ? -24.801 -8.531 -11.215 1.00 89.81 447 PHE A C 1
ATOM 3410 O O . PHE A 1 447 ? -25.421 -8.678 -10.159 1.00 89.81 447 PHE A O 1
ATOM 3417 N N . SER A 1 448 ? -24.674 -7.324 -11.779 1.00 84.00 448 SER A N 1
ATOM 3418 C CA . SER A 1 448 ? -25.300 -6.103 -11.246 1.00 84.00 448 SER A CA 1
ATOM 3419 C C . SER A 1 448 ? -26.835 -6.161 -11.310 1.00 84.00 448 SER A C 1
ATOM 3421 O O . SER A 1 448 ? -27.530 -5.742 -10.375 1.00 84.00 448 SER A O 1
ATOM 3423 N N . ASP A 1 449 ? -27.398 -6.747 -12.372 1.00 83.69 449 ASP A N 1
ATOM 3424 C CA . ASP A 1 449 ? -28.841 -6.985 -12.470 1.00 83.69 449 ASP A CA 1
ATOM 3425 C C . ASP A 1 449 ? -29.351 -8.014 -11.444 1.00 83.69 449 ASP A C 1
ATOM 3427 O O . ASP A 1 449 ? -30.440 -7.818 -10.893 1.00 83.69 449 ASP A O 1
ATOM 3431 N N . ARG A 1 450 ? -28.558 -9.044 -11.112 1.00 89.50 450 ARG A N 1
ATOM 3432 C CA . ARG A 1 450 ? -28.860 -9.972 -10.006 1.00 89.50 450 ARG A CA 1
ATOM 3433 C C . ARG A 1 450 ? -28.845 -9.262 -8.652 1.00 89.50 450 ARG A C 1
ATOM 3435 O O . ARG A 1 450 ? -29.835 -9.324 -7.924 1.00 89.50 450 ARG A O 1
ATOM 3442 N N . ALA A 1 451 ? -27.775 -8.530 -8.340 1.00 82.12 451 ALA A N 1
ATOM 3443 C CA . ALA A 1 451 ? -27.632 -7.824 -7.063 1.00 82.12 451 ALA A CA 1
ATOM 3444 C C . ALA A 1 451 ? -28.741 -6.776 -6.833 1.00 82.12 451 ALA A C 1
ATOM 3446 O O . ALA A 1 451 ? -29.278 -6.657 -5.731 1.00 82.12 451 ALA A O 1
ATOM 3447 N N . SER A 1 452 ? -29.146 -6.050 -7.881 1.00 81.75 452 SER A N 1
ATOM 3448 C CA . SER A 1 452 ? -30.254 -5.084 -7.803 1.00 81.75 452 SER A CA 1
ATOM 3449 C C . SER A 1 452 ? -31.639 -5.744 -7.691 1.00 81.75 452 SER A C 1
ATOM 3451 O O . SER A 1 452 ? -32.537 -5.178 -7.057 1.00 81.75 452 SER A O 1
ATOM 3453 N N . ALA A 1 453 ? -31.821 -6.957 -8.224 1.00 83.56 453 ALA A N 1
ATOM 3454 C CA . ALA A 1 453 ? -33.025 -7.754 -7.983 1.00 83.56 453 ALA A CA 1
ATOM 3455 C C . ALA A 1 453 ? -33.078 -8.293 -6.537 1.00 83.56 453 ALA A C 1
ATOM 3457 O O . ALA A 1 453 ? -34.114 -8.156 -5.885 1.00 83.56 453 ALA A O 1
ATOM 3458 N N . LEU A 1 454 ? -31.959 -8.794 -5.993 1.00 83.94 454 LEU A N 1
ATOM 3459 C CA . LEU A 1 454 ? -31.856 -9.228 -4.590 1.00 83.94 454 LEU A CA 1
ATOM 3460 C C . LEU A 1 454 ? -32.177 -8.082 -3.615 1.00 83.94 454 LEU A C 1
ATOM 3462 O O . LEU A 1 454 ? -33.012 -8.237 -2.724 1.00 83.94 454 LEU A O 1
ATOM 3466 N N . LEU A 1 455 ? -31.592 -6.899 -3.835 1.00 78.69 455 LEU A N 1
ATOM 3467 C CA . LEU A 1 455 ? -31.889 -5.690 -3.056 1.00 78.69 455 LEU A CA 1
ATOM 3468 C C . LEU A 1 455 ? -33.382 -5.311 -3.108 1.00 78.69 455 LEU A C 1
ATOM 3470 O O . LEU A 1 455 ? -33.952 -4.883 -2.102 1.00 78.69 455 LEU A O 1
ATOM 3474 N N . THR A 1 456 ? -34.031 -5.489 -4.264 1.00 79.81 456 THR A N 1
ATOM 3475 C CA . THR A 1 456 ? -35.472 -5.229 -4.424 1.00 79.81 456 THR A CA 1
ATOM 3476 C C . THR A 1 456 ? -36.311 -6.194 -3.578 1.00 79.81 456 THR A C 1
ATOM 3478 O O . THR A 1 456 ? -37.250 -5.759 -2.908 1.00 79.81 456 THR A O 1
ATOM 3481 N N . VAL A 1 457 ? -35.949 -7.482 -3.541 1.00 82.81 457 VAL A N 1
ATOM 3482 C CA . VAL A 1 457 ? -36.595 -8.490 -2.680 1.00 82.81 457 VAL A CA 1
ATOM 3483 C C . VAL A 1 457 ? -36.420 -8.143 -1.198 1.00 82.81 457 VAL A C 1
ATOM 3485 O O . VAL A 1 457 ? -37.407 -8.089 -0.461 1.00 82.81 457 VAL A O 1
ATOM 3488 N N . GLN A 1 458 ? -35.193 -7.839 -0.765 1.00 78.62 458 GLN A N 1
ATOM 3489 C CA . GLN A 1 458 ? -34.886 -7.520 0.635 1.00 78.62 458 GLN A CA 1
ATOM 3490 C C . GLN A 1 458 ? -35.580 -6.230 1.113 1.00 78.62 458 GLN A C 1
ATOM 3492 O O . GLN A 1 458 ? -36.156 -6.209 2.203 1.00 78.62 458 GLN A O 1
ATOM 3497 N N . THR A 1 459 ? -35.611 -5.179 0.284 1.00 78.62 459 THR A N 1
ATOM 3498 C CA . THR A 1 459 ? -36.345 -3.933 0.583 1.00 78.62 459 THR A CA 1
ATOM 3499 C C . THR A 1 459 ? -37.839 -4.203 0.780 1.00 78.62 459 THR A C 1
ATOM 3501 O O . THR A 1 459 ? -38.413 -3.759 1.775 1.00 78.62 459 THR A O 1
ATOM 3504 N N . LEU A 1 460 ? -38.468 -4.990 -0.105 1.00 82.31 460 LEU A N 1
ATOM 3505 C CA . LEU A 1 460 ? -39.889 -5.341 0.011 1.00 82.31 460 LEU A CA 1
ATOM 3506 C C . LEU A 1 460 ? -40.182 -6.223 1.237 1.00 82.31 460 LEU A C 1
ATOM 3508 O O . LEU A 1 460 ? -41.209 -6.034 1.884 1.00 82.31 460 LEU A O 1
ATOM 3512 N N . MET A 1 461 ? -39.282 -7.141 1.608 1.00 82.81 461 MET A N 1
ATOM 3513 C CA . MET A 1 461 ? -39.395 -7.923 2.850 1.00 82.81 461 MET A CA 1
ATOM 3514 C C . MET A 1 461 ? -39.298 -7.046 4.109 1.00 82.81 461 MET A C 1
ATOM 3516 O O . MET A 1 461 ? -40.060 -7.245 5.059 1.00 82.81 461 MET A O 1
ATOM 3520 N N . SER A 1 462 ? -38.408 -6.051 4.108 1.00 81.75 462 SER A N 1
ATOM 3521 C CA . SER A 1 462 ? -38.253 -5.088 5.206 1.00 81.75 462 SER A CA 1
ATOM 3522 C C . SER A 1 462 ? -39.486 -4.188 5.360 1.00 81.75 462 SER A C 1
ATOM 3524 O O . SER A 1 462 ? -40.058 -4.098 6.450 1.00 81.75 462 SER A O 1
ATOM 3526 N N . ASP A 1 463 ? -39.977 -3.612 4.257 1.00 81.25 463 ASP A N 1
ATOM 3527 C CA . ASP A 1 463 ? -41.203 -2.802 4.234 1.00 81.25 463 ASP A CA 1
ATOM 3528 C C . ASP A 1 463 ? -42.426 -3.582 4.736 1.00 81.25 463 ASP A C 1
ATOM 3530 O O . ASP A 1 463 ? -43.220 -3.069 5.525 1.00 81.25 463 ASP A O 1
ATOM 3534 N N . LEU A 1 464 ? -42.564 -4.843 4.320 1.00 84.50 464 LEU A N 1
ATOM 3535 C CA . LEU A 1 464 ? -43.660 -5.715 4.738 1.00 84.50 464 LEU A CA 1
ATOM 3536 C C . LEU A 1 464 ? -43.587 -6.026 6.241 1.00 84.50 464 LEU A C 1
ATOM 3538 O O . LEU A 1 464 ? -44.592 -5.929 6.944 1.00 84.50 464 LEU A O 1
ATOM 3542 N N . THR A 1 465 ? -42.388 -6.293 6.765 1.00 84.06 465 THR A N 1
ATOM 3543 C CA . THR A 1 465 ? -42.156 -6.497 8.207 1.00 84.06 465 THR A CA 1
ATOM 3544 C C . THR A 1 465 ? -42.509 -5.240 9.016 1.00 84.06 465 THR A C 1
ATOM 3546 O O . THR A 1 465 ? -43.157 -5.324 10.066 1.00 84.06 465 THR A O 1
ATOM 3549 N N . ALA A 1 466 ? -42.160 -4.054 8.507 1.00 85.25 466 ALA A N 1
ATOM 3550 C CA . ALA A 1 466 ? -42.513 -2.776 9.122 1.00 85.25 466 ALA A CA 1
ATOM 3551 C C . ALA A 1 466 ? -44.028 -2.489 9.077 1.00 85.25 466 ALA A C 1
ATOM 3553 O O . ALA A 1 466 ? -44.585 -1.972 10.051 1.00 85.25 466 ALA A O 1
ATOM 3554 N N . LEU A 1 467 ? -44.714 -2.853 7.987 1.00 86.81 467 LEU A N 1
ATOM 3555 C CA . LEU A 1 467 ? -46.171 -2.748 7.869 1.00 86.81 467 LEU A CA 1
ATOM 3556 C C . LEU A 1 467 ? -46.895 -3.711 8.825 1.00 86.81 467 LEU A C 1
ATOM 3558 O O . LEU A 1 467 ? -47.796 -3.263 9.535 1.00 86.81 467 LEU A O 1
ATOM 3562 N N . ASN A 1 468 ? -46.458 -4.972 8.927 1.00 88.00 468 ASN A N 1
ATOM 3563 C CA . ASN A 1 468 ? -46.982 -5.954 9.890 1.00 88.00 468 ASN A CA 1
ATOM 3564 C C . ASN A 1 468 ? -46.839 -5.447 11.338 1.00 88.00 468 ASN A C 1
ATOM 3566 O O . ASN A 1 468 ? -47.822 -5.330 12.070 1.00 88.00 468 ASN A O 1
ATOM 3570 N N . THR A 1 469 ? -45.642 -4.981 11.706 1.00 85.88 469 THR A N 1
ATOM 3571 C CA . THR A 1 469 ? -45.378 -4.368 13.022 1.00 85.88 469 THR A CA 1
ATOM 3572 C C . THR A 1 469 ? -46.278 -3.148 13.297 1.00 85.88 469 THR A C 1
ATOM 3574 O O . THR A 1 469 ? -46.573 -2.818 14.450 1.00 85.88 469 THR A O 1
ATOM 3577 N N . ARG A 1 470 ? -46.706 -2.426 12.252 1.00 85.31 470 ARG A N 1
ATOM 3578 C CA . ARG A 1 470 ? -47.570 -1.240 12.365 1.00 85.31 470 ARG A CA 1
ATOM 3579 C C . ARG A 1 470 ? -49.046 -1.598 12.533 1.00 85.31 470 ARG A C 1
ATOM 3581 O O . ARG A 1 470 ? -49.719 -0.919 13.310 1.00 85.31 470 ARG A O 1
ATOM 3588 N N . ILE A 1 471 ? -49.548 -2.623 11.840 1.00 86.62 471 ILE A N 1
ATOM 3589 C CA . ILE A 1 471 ? -50.935 -3.080 12.005 1.00 86.62 471 ILE A CA 1
ATOM 3590 C C . ILE A 1 471 ? -51.142 -3.732 13.376 1.00 86.62 471 ILE A C 1
ATOM 3592 O O . ILE A 1 471 ? -52.072 -3.332 14.069 1.00 86.62 471 ILE A O 1
ATOM 3596 N N . GLU A 1 472 ? -50.228 -4.590 13.842 1.00 85.44 472 GLU A N 1
ATOM 3597 C CA . GLU A 1 472 ? -50.284 -5.195 15.187 1.00 85.44 472 GLU A CA 1
ATOM 3598 C C . GLU A 1 472 ? -50.434 -4.135 16.291 1.00 85.44 472 GLU A C 1
ATOM 3600 O O . GLU A 1 472 ? -51.299 -4.231 17.165 1.00 85.44 472 GLU A O 1
ATOM 3605 N N . LYS A 1 473 ? -49.631 -3.063 16.222 1.00 86.00 473 LYS A N 1
ATOM 3606 C CA . LYS A 1 473 ? -49.675 -1.945 17.180 1.00 86.00 473 LYS A CA 1
ATOM 3607 C C . LYS A 1 473 ? -50.988 -1.159 17.122 1.00 86.00 473 LYS A C 1
ATOM 3609 O O . LYS A 1 473 ? -51.417 -0.634 18.148 1.00 86.00 473 LYS A O 1
ATOM 3614 N N . LEU A 1 474 ? -51.632 -1.070 15.957 1.00 82.00 474 LEU A N 1
ATOM 3615 C CA . LEU A 1 474 ? -52.932 -0.409 15.796 1.00 82.00 474 LEU A CA 1
ATOM 3616 C C . LEU A 1 474 ? -54.090 -1.301 16.254 1.00 82.00 474 LEU A C 1
ATOM 3618 O O . LEU A 1 474 ? -54.990 -0.817 16.941 1.00 82.00 474 LEU A O 1
ATOM 3622 N N . GLU A 1 475 ? -54.045 -2.599 15.960 1.00 79.31 475 GLU A N 1
ATOM 3623 C CA . GLU A 1 475 ? -55.030 -3.577 16.423 1.00 79.31 475 GLU A CA 1
ATOM 3624 C C . GLU A 1 475 ? -54.995 -3.697 17.958 1.00 79.31 475 GLU A C 1
ATOM 3626 O O . GLU A 1 475 ? -56.027 -3.508 18.609 1.00 79.31 475 GLU A O 1
ATOM 3631 N N . ALA A 1 476 ? -53.806 -3.834 18.561 1.00 80.62 476 ALA A N 1
ATOM 3632 C CA . ALA A 1 476 ? -53.601 -3.849 20.016 1.00 80.62 476 ALA A CA 1
ATOM 3633 C C . ALA A 1 476 ? -53.907 -2.507 20.723 1.00 80.62 476 ALA A C 1
ATOM 3635 O O . ALA A 1 476 ? -54.062 -2.468 21.949 1.00 80.62 476 ALA A O 1
ATOM 3636 N N . ALA A 1 477 ? -53.997 -1.401 19.975 1.00 75.44 477 ALA A N 1
ATOM 3637 C CA . ALA A 1 477 ? -54.493 -0.113 20.466 1.00 75.44 477 ALA A CA 1
ATOM 3638 C C . ALA A 1 477 ? -56.013 0.061 20.271 1.00 75.44 477 ALA A C 1
ATOM 3640 O O . ALA A 1 477 ? -56.622 0.886 20.954 1.00 75.44 477 ALA A O 1
ATOM 3641 N N . SER A 1 478 ? -56.631 -0.698 19.361 1.00 69.00 478 SER A N 1
ATOM 3642 C CA . SER A 1 478 ? -58.079 -0.681 19.111 1.00 69.00 478 SER A CA 1
ATOM 3643 C C . SER A 1 478 ? -58.858 -1.554 20.101 1.00 69.00 478 SER A C 1
ATOM 3645 O O . SER A 1 478 ? -59.911 -1.141 20.582 1.00 69.00 478 SER A O 1
ATOM 3647 N N . SER A 1 479 ? -58.304 -2.707 20.494 1.00 66.06 479 SER A N 1
ATOM 3648 C CA . SER A 1 479 ? -58.945 -3.677 21.397 1.00 66.06 479 SER A CA 1
ATOM 3649 C C . SER A 1 479 ? -59.091 -3.199 22.849 1.00 66.06 479 SER A C 1
ATOM 3651 O O . SER A 1 479 ? -59.833 -3.797 23.623 1.00 66.06 479 SER A O 1
ATOM 3653 N N . LYS A 1 480 ? -58.416 -2.105 23.227 1.00 68.50 480 LYS A N 1
ATOM 3654 C CA . LYS A 1 480 ? -58.422 -1.543 24.589 1.00 68.50 480 LYS A CA 1
ATOM 3655 C C . LYS A 1 480 ? -59.582 -0.580 24.879 1.00 68.50 480 LYS A C 1
ATOM 3657 O O . LYS A 1 480 ? -59.668 -0.080 25.997 1.00 68.50 480 LYS A O 1
ATOM 3662 N N . ILE A 1 481 ? -60.453 -0.292 23.905 1.00 56.16 481 ILE A N 1
ATOM 3663 C CA . ILE A 1 481 ? -61.580 0.643 24.068 1.00 56.16 481 ILE A CA 1
ATOM 3664 C C . ILE A 1 481 ? -62.887 -0.042 23.660 1.00 56.16 481 ILE A C 1
ATOM 3666 O O . ILE A 1 481 ? -63.160 -0.251 22.476 1.00 56.16 481 ILE A O 1
ATOM 3670 N N . PHE A 1 482 ? -63.723 -0.352 24.653 1.00 44.91 482 PHE A N 1
ATOM 3671 C CA . PHE A 1 482 ? -65.046 -0.939 24.448 1.00 44.91 482 PHE A CA 1
ATOM 3672 C C . PHE A 1 482 ? -65.994 0.113 23.845 1.00 44.91 482 PHE A C 1
ATOM 3674 O O . PHE A 1 482 ? -66.519 0.969 24.553 1.00 44.91 482 PHE A O 1
ATOM 3681 N N . GLY A 1 483 ? -66.149 0.093 22.519 1.00 58.19 483 GLY A N 1
ATOM 3682 C CA . GLY A 1 483 ? -66.932 1.088 21.772 1.00 58.19 483 GLY A CA 1
ATOM 3683 C C . GLY A 1 483 ? -66.495 1.299 20.318 1.00 58.19 483 GLY A C 1
ATOM 3684 O O . GLY A 1 483 ? -67.291 1.788 19.529 1.00 58.19 483 GLY A O 1
ATOM 3685 N N . GLY A 1 484 ? -65.273 0.892 19.944 1.00 56.62 484 GLY A N 1
ATOM 3686 C CA . GLY A 1 484 ? -64.840 0.789 18.542 1.00 56.62 484 GLY A CA 1
ATOM 3687 C C . GLY A 1 484 ? -64.730 2.121 17.786 1.00 56.62 484 GLY A C 1
ATOM 3688 O O . GLY A 1 484 ? -65.636 2.514 17.056 1.00 56.62 484 GLY A O 1
ATOM 3689 N N . ASP A 1 485 ? -63.574 2.784 17.880 1.00 62.00 485 ASP A N 1
ATOM 3690 C CA . ASP A 1 485 ? -63.261 3.973 17.071 1.00 62.00 485 ASP A CA 1
ATOM 3691 C C . ASP A 1 485 ? -63.212 3.606 15.571 1.00 62.00 485 ASP A C 1
ATOM 3693 O O . ASP A 1 485 ? -62.204 3.109 15.057 1.00 62.00 485 ASP A O 1
ATOM 3697 N N . SER A 1 486 ? -64.327 3.843 14.869 1.00 68.00 486 SER A N 1
ATOM 3698 C CA . SER A 1 486 ? -64.533 3.501 13.452 1.00 68.00 486 SER A CA 1
ATOM 3699 C C . SER A 1 486 ? -63.442 4.071 12.531 1.00 68.00 486 SER A C 1
ATOM 3701 O O . SER A 1 486 ? -63.070 3.440 11.538 1.00 68.00 486 SER A O 1
ATOM 3703 N N . SER A 1 487 ? -62.838 5.207 12.905 1.00 71.88 487 SER A N 1
ATOM 3704 C CA . SER A 1 487 ? -61.733 5.813 12.153 1.00 71.88 487 SER A CA 1
ATOM 3705 C C . SER A 1 487 ? -60.448 4.973 12.180 1.00 71.88 487 SER A C 1
ATOM 3707 O O . SER A 1 487 ? -59.642 5.049 11.250 1.00 71.88 487 SER A O 1
ATOM 3709 N N . ARG A 1 488 ? -60.249 4.150 13.221 1.00 71.00 488 ARG A N 1
ATOM 3710 C CA . ARG A 1 488 ? -59.098 3.241 13.358 1.00 71.00 488 ARG A CA 1
ATOM 3711 C C . ARG A 1 488 ? -59.336 1.925 12.638 1.00 71.00 488 ARG A C 1
ATOM 3713 O O . ARG A 1 488 ? -58.433 1.461 11.955 1.00 71.00 488 ARG A O 1
ATOM 3720 N N . LEU A 1 489 ? -60.548 1.374 12.731 1.00 74.75 489 LEU A N 1
ATOM 3721 C CA . LEU A 1 489 ? -60.948 0.169 11.992 1.00 74.75 489 LEU A CA 1
ATOM 3722 C C . LEU A 1 489 ? -60.764 0.358 10.480 1.00 74.75 489 LEU A C 1
ATOM 3724 O O . LEU A 1 489 ? -60.165 -0.489 9.823 1.00 74.75 489 LEU A O 1
ATOM 3728 N N . ARG A 1 490 ? -61.164 1.520 9.948 1.00 79.50 490 ARG A N 1
ATOM 3729 C CA . ARG A 1 490 ? -60.908 1.885 8.549 1.00 79.50 490 ARG A CA 1
ATOM 3730 C C . ARG A 1 490 ? -59.410 1.919 8.206 1.00 79.50 490 ARG A C 1
ATOM 3732 O O . ARG A 1 490 ? -59.010 1.333 7.208 1.00 79.50 490 ARG A O 1
ATOM 3739 N N . LYS A 1 491 ? -58.576 2.539 9.050 1.00 81.06 491 LYS A N 1
ATOM 3740 C CA . LYS A 1 491 ? -57.112 2.606 8.849 1.00 81.06 491 LYS A CA 1
ATOM 3741 C C . LYS A 1 491 ? -56.419 1.245 8.957 1.00 81.06 491 LYS A C 1
ATOM 3743 O O . LYS A 1 491 ? -55.384 1.048 8.329 1.00 81.06 491 LYS A O 1
ATOM 3748 N N . VAL A 1 492 ? -56.964 0.318 9.747 1.00 83.00 492 VAL A N 1
ATOM 3749 C CA . VAL A 1 492 ? -56.497 -1.075 9.803 1.00 83.00 492 VAL A CA 1
ATOM 3750 C C . VAL A 1 492 ? -56.768 -1.772 8.468 1.00 83.00 492 VAL A C 1
ATOM 3752 O O . VAL A 1 492 ? -55.857 -2.391 7.929 1.00 83.00 492 VAL A O 1
ATOM 3755 N N . GLU A 1 493 ? -57.956 -1.616 7.879 1.00 83.12 493 GLU A N 1
ATOM 3756 C CA . GLU A 1 493 ? -58.269 -2.244 6.587 1.00 83.12 493 GLU A CA 1
ATOM 3757 C C . GLU A 1 493 ? -57.494 -1.609 5.412 1.00 83.12 493 GLU A C 1
ATOM 3759 O O . GLU A 1 493 ? -56.937 -2.332 4.589 1.00 83.12 493 GLU A O 1
ATOM 3764 N N . GLU A 1 494 ? -57.329 -0.279 5.394 1.00 84.25 494 GLU A N 1
ATOM 3765 C CA . GLU A 1 494 ? -56.458 0.429 4.432 1.00 84.25 494 GLU A CA 1
ATOM 3766 C C . GLU A 1 494 ? -54.986 -0.053 4.523 1.00 84.25 494 GLU A C 1
ATOM 3768 O O . GLU A 1 494 ? -54.294 -0.195 3.509 1.00 84.25 494 GLU A O 1
ATOM 3773 N N . LEU A 1 495 ? -54.499 -0.390 5.728 1.00 86.19 495 LEU A N 1
ATOM 3774 C CA . LEU A 1 495 ? -53.183 -1.016 5.916 1.00 86.19 495 LEU A CA 1
ATOM 3775 C C . LEU A 1 495 ? -53.148 -2.492 5.492 1.00 86.19 495 LEU A C 1
ATOM 3777 O O . LEU A 1 495 ? -52.130 -2.920 4.953 1.00 86.19 495 LEU A O 1
ATOM 3781 N N . ARG A 1 496 ? -54.226 -3.269 5.666 1.00 87.62 496 ARG A N 1
ATOM 3782 C CA . ARG A 1 496 ? -54.307 -4.662 5.175 1.00 87.62 496 ARG A CA 1
ATOM 3783 C C . ARG A 1 496 ? -54.284 -4.736 3.655 1.00 87.62 496 ARG A C 1
ATOM 3785 O O . ARG A 1 496 ? -53.614 -5.608 3.105 1.00 87.62 496 ARG A O 1
ATOM 3792 N N . GLU A 1 497 ? -54.970 -3.822 2.970 1.00 84.75 497 GLU A N 1
ATOM 3793 C CA . GLU A 1 497 ? -54.889 -3.714 1.511 1.00 84.75 497 GLU A CA 1
ATOM 3794 C C . GLU A 1 497 ? -53.465 -3.345 1.064 1.00 84.75 497 GLU A C 1
ATOM 3796 O O . GLU A 1 497 ? -52.922 -3.980 0.158 1.00 84.75 497 GLU A O 1
ATOM 3801 N N . THR A 1 498 ? -52.811 -2.420 1.777 1.00 85.50 498 THR A N 1
ATOM 3802 C CA . THR A 1 498 ? -51.398 -2.067 1.545 1.00 85.50 498 THR A CA 1
ATOM 3803 C C . THR A 1 498 ? -50.468 -3.276 1.731 1.00 85.50 498 THR A C 1
ATOM 3805 O O . THR A 1 498 ? -49.669 -3.568 0.846 1.00 85.50 498 THR A O 1
ATOM 3808 N N . ILE A 1 499 ? -50.604 -4.035 2.826 1.00 87.12 499 ILE A N 1
ATOM 3809 C CA . ILE A 1 499 ? -49.815 -5.256 3.088 1.00 87.12 499 ILE A CA 1
ATOM 3810 C C . ILE A 1 499 ? -50.032 -6.298 1.984 1.00 87.12 499 ILE A C 1
ATOM 3812 O O . ILE A 1 499 ? -49.066 -6.870 1.482 1.00 87.12 499 ILE A O 1
ATOM 3816 N N . ARG A 1 500 ? -51.283 -6.508 1.549 1.00 88.25 500 ARG A N 1
ATOM 3817 C CA . ARG A 1 500 ? -51.623 -7.428 0.450 1.00 88.25 500 ARG A CA 1
ATOM 3818 C C . ARG A 1 500 ? -50.965 -7.005 -0.869 1.00 88.25 500 ARG A C 1
ATOM 3820 O O . ARG A 1 500 ? -50.485 -7.862 -1.608 1.00 88.25 500 ARG A O 1
ATOM 3827 N N . ALA A 1 501 ? -50.903 -5.704 -1.156 1.00 81.31 501 ALA A N 1
ATOM 3828 C CA . ALA A 1 501 ? -50.192 -5.176 -2.319 1.00 81.31 501 ALA A CA 1
ATOM 3829 C C . ALA A 1 501 ? -48.667 -5.384 -2.212 1.00 81.31 501 ALA A C 1
ATOM 3831 O O . ALA A 1 501 ? -48.050 -5.833 -3.178 1.00 81.31 501 ALA A O 1
ATOM 3832 N N . THR A 1 502 ? -48.064 -5.135 -1.044 1.00 79.81 502 THR A N 1
ATOM 3833 C CA . THR A 1 502 ? -46.622 -5.340 -0.810 1.00 79.81 502 THR A CA 1
ATOM 3834 C C . THR A 1 502 ? -46.218 -6.819 -0.860 1.00 79.81 502 THR A C 1
ATOM 3836 O O . THR A 1 502 ? -45.187 -7.135 -1.449 1.00 79.81 502 THR A O 1
ATOM 3839 N N . GLU A 1 503 ? -47.026 -7.744 -0.328 1.00 86.56 503 GLU A N 1
ATOM 3840 C CA . GLU A 1 503 ? -46.778 -9.194 -0.435 1.00 86.56 503 GLU A CA 1
ATOM 3841 C C . GLU A 1 503 ? -46.871 -9.667 -1.897 1.00 86.56 503 GLU A C 1
ATOM 3843 O O . GLU A 1 503 ? -45.981 -10.361 -2.384 1.00 86.56 503 GLU A O 1
ATOM 3848 N N . ASN A 1 504 ? -47.872 -9.205 -2.655 1.00 83.88 504 ASN A N 1
ATOM 3849 C CA . ASN A 1 504 ? -47.958 -9.484 -4.093 1.00 83.88 504 ASN A CA 1
ATOM 3850 C C . ASN A 1 504 ? -46.737 -8.945 -4.867 1.00 83.88 504 ASN A C 1
ATOM 3852 O O . ASN A 1 504 ? -46.201 -9.641 -5.733 1.00 83.88 504 ASN A O 1
ATOM 3856 N N . ALA A 1 505 ? -46.266 -7.735 -4.540 1.00 79.06 505 ALA A N 1
ATOM 3857 C CA . ALA A 1 505 ? -45.065 -7.151 -5.137 1.00 79.06 505 ALA A CA 1
ATOM 3858 C C . ALA A 1 505 ? -43.797 -7.955 -4.791 1.00 79.06 505 ALA A C 1
ATOM 3860 O O . ALA A 1 505 ? -43.007 -8.258 -5.683 1.00 79.06 505 ALA A O 1
ATOM 3861 N N . LYS A 1 506 ? -43.636 -8.370 -3.527 1.00 86.94 506 LYS A N 1
ATOM 3862 C CA . LYS A 1 506 ? -42.553 -9.249 -3.052 1.00 86.94 506 LYS A CA 1
ATOM 3863 C C . LYS A 1 506 ? -42.546 -10.588 -3.796 1.00 86.94 506 LYS A C 1
ATOM 3865 O O . LYS A 1 506 ? -41.501 -10.992 -4.295 1.00 86.94 506 LYS A O 1
ATOM 3870 N N . ILE A 1 507 ? -43.701 -11.242 -3.946 1.00 82.38 507 ILE A N 1
ATOM 3871 C CA . ILE A 1 507 ? -43.835 -12.497 -4.710 1.00 82.38 507 ILE A CA 1
ATOM 3872 C C . ILE A 1 507 ? -43.392 -12.311 -6.170 1.00 82.38 507 ILE A C 1
ATOM 3874 O O . ILE A 1 507 ? -42.766 -13.203 -6.743 1.00 82.38 507 ILE A O 1
ATOM 3878 N N . CYS A 1 508 ? -43.687 -11.163 -6.784 1.00 83.12 508 CYS A N 1
ATOM 3879 C CA . CYS A 1 508 ? -43.246 -10.873 -8.149 1.00 83.12 508 CYS A CA 1
ATOM 3880 C C . CYS A 1 508 ? -41.745 -10.543 -8.232 1.00 83.12 508 CYS A C 1
ATOM 3882 O O . CYS A 1 508 ? -41.079 -11.023 -9.146 1.00 83.12 508 CYS A O 1
ATOM 3884 N N . ALA A 1 509 ? -41.193 -9.805 -7.265 1.00 80.81 509 ALA A N 1
ATOM 3885 C CA . ALA A 1 509 ? -39.760 -9.516 -7.188 1.00 80.81 509 ALA A CA 1
ATOM 3886 C C . ALA A 1 509 ? -38.918 -10.789 -6.980 1.00 80.81 509 ALA A C 1
ATOM 3888 O O . ALA A 1 509 ? -37.886 -10.946 -7.625 1.00 80.81 509 ALA A O 1
ATOM 3889 N N . ILE A 1 510 ? -39.385 -11.731 -6.149 1.00 85.75 510 ILE A N 1
ATOM 3890 C CA . ILE A 1 510 ? -38.733 -13.038 -5.953 1.00 85.75 510 ILE A CA 1
ATOM 3891 C C . ILE A 1 510 ? -38.711 -13.832 -7.267 1.00 85.75 510 ILE A C 1
ATOM 3893 O O . ILE A 1 510 ? -37.676 -14.385 -7.629 1.00 85.75 510 ILE A O 1
ATOM 3897 N N . LYS A 1 511 ? -39.818 -13.844 -8.024 1.00 89.69 511 LYS A N 1
ATOM 3898 C CA . LYS A 1 511 ? -39.879 -14.504 -9.342 1.00 89.69 511 LYS A CA 1
ATOM 3899 C C . LYS A 1 511 ? -38.913 -13.888 -10.359 1.00 89.69 511 LYS A C 1
ATOM 3901 O O . LYS A 1 511 ? -38.310 -14.626 -11.129 1.00 89.69 511 LYS A O 1
ATOM 3906 N N . GLU A 1 512 ? -38.754 -12.565 -10.361 1.00 85.44 512 GLU A N 1
ATOM 3907 C CA . GLU A 1 512 ? -37.791 -11.872 -11.230 1.00 85.44 512 GLU A CA 1
ATOM 3908 C C . GLU A 1 512 ? -36.334 -12.144 -10.813 1.00 85.44 512 GLU A C 1
ATOM 3910 O O . GLU A 1 512 ? -35.487 -12.375 -11.673 1.00 85.44 512 GLU A O 1
ATOM 3915 N N . TYR A 1 513 ? -36.038 -12.188 -9.510 1.00 90.00 513 TYR A N 1
ATOM 3916 C CA . TYR A 1 513 ? -34.710 -12.552 -9.005 1.00 90.00 513 TYR A CA 1
ATOM 3917 C C . TYR A 1 513 ? -34.337 -14.007 -9.345 1.00 90.00 513 TYR A C 1
ATOM 3919 O O . TYR A 1 513 ? -33.272 -14.234 -9.917 1.00 90.00 513 TYR A O 1
ATOM 3927 N N . GLU A 1 514 ? -35.222 -14.981 -9.098 1.00 90.56 514 GLU A N 1
ATOM 3928 C CA . GLU A 1 514 ? -34.979 -16.386 -9.468 1.00 90.56 514 GLU A CA 1
ATOM 3929 C C . GLU A 1 514 ? -34.844 -16.566 -10.994 1.00 90.56 514 GLU A C 1
ATOM 3931 O O . GLU A 1 514 ? -33.996 -17.332 -11.450 1.00 90.56 514 GLU A O 1
ATOM 3936 N N . ARG A 1 515 ? -35.589 -15.797 -11.807 1.00 93.25 515 ARG A N 1
ATOM 3937 C CA . ARG A 1 515 ? -35.408 -15.765 -13.271 1.00 93.25 515 ARG A CA 1
ATOM 3938 C C . ARG A 1 515 ? -34.007 -15.284 -13.664 1.00 93.25 515 ARG A C 1
ATOM 3940 O O . ARG A 1 515 ? -33.373 -15.894 -14.517 1.00 93.25 515 ARG A O 1
ATOM 3947 N N . ILE A 1 516 ? -33.508 -14.210 -13.051 1.00 92.31 516 ILE A N 1
ATOM 3948 C CA . ILE A 1 516 ? -32.164 -13.673 -13.332 1.00 92.31 516 ILE A CA 1
ATOM 3949 C C . ILE A 1 516 ? -31.066 -14.638 -12.871 1.00 92.31 516 ILE A C 1
ATOM 3951 O O . ILE A 1 516 ? -30.074 -14.809 -13.573 1.00 92.31 516 ILE A O 1
ATOM 3955 N N . LYS A 1 517 ? -31.258 -15.302 -11.730 1.00 92.81 517 LYS A N 1
ATOM 3956 C CA . LYS A 1 517 ? -30.376 -16.349 -11.199 1.00 92.81 517 LYS A CA 1
ATOM 3957 C C . LYS A 1 517 ? -30.277 -17.558 -12.139 1.00 92.81 517 LYS A C 1
ATOM 3959 O O . LYS A 1 517 ? -29.169 -18.009 -12.420 1.00 92.81 517 LYS A O 1
ATOM 3964 N N . GLU A 1 518 ? -31.397 -18.015 -12.702 1.00 92.44 518 GLU A N 1
ATOM 3965 C CA . GLU A 1 518 ? -31.418 -19.070 -13.727 1.00 92.44 518 GLU A CA 1
ATOM 3966 C C . GLU A 1 518 ? -30.731 -18.630 -15.035 1.00 92.44 518 GLU A C 1
ATOM 3968 O O . GLU A 1 518 ? -29.918 -19.378 -15.586 1.00 92.44 518 GLU A O 1
ATOM 3973 N N . ASN A 1 519 ? -30.986 -17.394 -15.495 1.00 93.69 519 ASN A N 1
ATOM 3974 C CA . ASN A 1 519 ? -30.303 -16.815 -16.660 1.00 93.69 519 ASN A CA 1
ATOM 3975 C C . ASN A 1 519 ? -28.779 -16.775 -16.436 1.00 93.69 519 ASN A C 1
ATOM 3977 O O . ASN A 1 519 ? -28.026 -17.268 -17.271 1.00 93.69 519 ASN A O 1
ATOM 3981 N N . ASN A 1 520 ? -28.326 -16.248 -15.288 1.00 93.94 520 ASN A N 1
ATOM 3982 C CA . ASN A 1 520 ? -26.909 -16.177 -14.919 1.00 93.94 520 ASN A CA 1
ATOM 3983 C C . ASN A 1 520 ? -26.247 -17.564 -14.922 1.00 93.94 520 ASN A C 1
ATOM 3985 O O . ASN A 1 520 ? -25.162 -17.702 -15.479 1.00 93.94 520 ASN A O 1
ATOM 3989 N N . ARG A 1 521 ? -26.876 -18.592 -14.330 1.00 92.81 521 ARG A N 1
ATOM 3990 C CA . ARG A 1 521 ? -26.316 -19.957 -14.318 1.00 92.81 521 ARG A CA 1
ATOM 3991 C C . ARG A 1 521 ? -26.192 -20.521 -15.734 1.00 92.81 521 ARG A C 1
ATOM 3993 O O . ARG A 1 521 ? -25.118 -20.974 -16.119 1.00 92.81 521 ARG A O 1
ATOM 4000 N N . SER A 1 522 ? -27.267 -20.425 -16.519 1.00 91.75 522 SER A N 1
ATOM 4001 C CA . SER A 1 522 ? -27.308 -20.903 -17.907 1.00 91.75 522 SER A CA 1
ATOM 4002 C C . SER A 1 522 ? -26.254 -20.229 -18.796 1.00 91.75 522 SER A C 1
ATOM 4004 O O . SER A 1 522 ? -25.665 -20.873 -19.665 1.00 91.75 522 SER A O 1
ATOM 4006 N N . GLU A 1 523 ? -25.998 -18.940 -18.566 1.00 93.31 523 GLU A N 1
ATOM 4007 C CA . GLU A 1 523 ? -25.027 -18.143 -19.315 1.00 93.31 523 GLU A CA 1
ATOM 4008 C C . GLU A 1 523 ? -23.581 -18.350 -18.852 1.00 93.31 523 GLU A C 1
ATOM 4010 O O . GLU A 1 523 ? -22.690 -18.366 -19.698 1.00 93.31 523 GLU A O 1
ATOM 4015 N N . LEU A 1 524 ? -23.333 -18.606 -17.562 1.00 92.81 524 LEU A N 1
ATOM 4016 C CA . LEU A 1 524 ? -22.026 -19.071 -17.075 1.00 92.81 524 LEU A CA 1
ATOM 4017 C C . LEU A 1 524 ? -21.672 -20.427 -17.697 1.00 92.81 524 LEU A C 1
ATOM 4019 O O . LEU A 1 524 ? -20.617 -20.564 -18.311 1.00 92.81 524 LEU A O 1
ATOM 4023 N N . ASP A 1 525 ? -22.600 -21.389 -17.658 1.00 91.00 525 ASP A N 1
ATOM 4024 C CA . ASP A 1 525 ? -22.412 -22.695 -18.296 1.00 91.00 525 ASP A CA 1
ATOM 4025 C C . ASP A 1 525 ? -22.212 -22.575 -19.824 1.00 91.00 525 ASP A C 1
ATOM 4027 O O . ASP A 1 525 ? -21.513 -23.392 -20.427 1.00 91.00 525 ASP A O 1
ATOM 4031 N N . ARG A 1 526 ? -22.825 -21.574 -20.480 1.00 91.94 526 ARG A N 1
ATOM 4032 C CA . ARG A 1 526 ? -22.601 -21.265 -21.905 1.00 91.94 526 ARG A CA 1
ATOM 4033 C C . ARG A 1 526 ? -21.201 -20.699 -22.142 1.00 91.94 526 ARG A C 1
ATOM 4035 O O . ARG A 1 526 ? -20.492 -21.205 -23.012 1.00 91.94 526 ARG A O 1
ATOM 4042 N N . LEU A 1 527 ? -20.808 -19.700 -21.356 1.00 91.31 527 LEU A N 1
ATOM 4043 C CA . LEU A 1 527 ? -19.519 -19.022 -21.440 1.00 91.31 527 LEU A CA 1
ATOM 4044 C C . LEU A 1 527 ? -18.349 -19.989 -21.218 1.00 91.31 527 LEU A C 1
ATOM 4046 O O . LEU A 1 527 ? -17.396 -19.968 -21.990 1.00 91.31 527 LEU A O 1
ATOM 4050 N N . ASP A 1 528 ? -18.441 -20.878 -20.224 1.00 89.81 528 ASP A N 1
ATOM 4051 C CA . ASP A 1 528 ? -17.411 -21.885 -19.938 1.00 89.81 528 ASP A CA 1
ATOM 4052 C C . ASP A 1 528 ? -17.159 -22.833 -21.128 1.00 89.81 528 ASP A C 1
ATOM 4054 O O . ASP A 1 528 ? -16.008 -23.195 -21.394 1.00 89.81 528 ASP A O 1
ATOM 4058 N N . ARG A 1 529 ? -18.219 -23.208 -21.866 1.00 89.00 529 ARG A N 1
ATOM 4059 C CA . ARG A 1 529 ? -18.127 -24.051 -23.074 1.00 89.00 529 ARG A CA 1
ATOM 4060 C C . ARG A 1 529 ? -17.548 -23.294 -24.265 1.00 89.00 529 ARG A C 1
ATOM 4062 O O . ARG A 1 529 ? -16.624 -23.789 -24.904 1.00 89.00 529 ARG A O 1
ATOM 4069 N N . GLU A 1 530 ? -18.068 -22.103 -24.558 1.00 89.00 530 GLU A N 1
ATOM 4070 C CA . GLU A 1 530 ? -17.591 -21.291 -25.686 1.00 89.00 530 GLU A CA 1
ATOM 4071 C C . GLU A 1 530 ? -16.115 -20.907 -25.502 1.00 89.00 530 GLU A C 1
ATOM 4073 O O . GLU A 1 530 ? -15.328 -21.077 -26.434 1.00 89.00 530 GLU A O 1
ATOM 4078 N N . ARG A 1 531 ? -15.705 -20.539 -24.277 1.00 91.69 531 ARG A N 1
ATOM 4079 C CA . ARG A 1 531 ? -14.307 -20.240 -23.918 1.00 91.69 531 ARG A CA 1
ATOM 4080 C C . ARG A 1 531 ? -13.366 -21.404 -24.223 1.00 91.69 531 ARG A C 1
ATOM 4082 O O . ARG A 1 531 ? -12.257 -21.186 -24.708 1.00 91.69 531 ARG A O 1
ATOM 4089 N N . HIS A 1 532 ? -13.788 -22.636 -23.929 1.00 90.94 532 HIS A N 1
ATOM 4090 C CA . HIS A 1 532 ? -12.989 -23.830 -24.203 1.00 90.94 532 HIS A CA 1
ATOM 4091 C C . HIS A 1 532 ? -12.778 -24.029 -25.711 1.00 90.94 532 HIS A C 1
ATOM 4093 O O . HIS A 1 532 ? -11.637 -24.147 -26.158 1.00 90.94 532 HIS A O 1
ATOM 4099 N N . ASP A 1 533 ? -13.860 -24.004 -26.494 1.00 88.56 533 ASP A N 1
ATOM 4100 C CA . ASP A 1 533 ? -13.808 -24.172 -27.951 1.00 88.56 533 ASP A CA 1
ATOM 4101 C C . ASP A 1 533 ? -13.013 -23.051 -28.642 1.00 88.56 533 ASP A C 1
ATOM 4103 O O . ASP A 1 533 ? -12.236 -23.315 -29.566 1.00 88.56 533 ASP A O 1
ATOM 4107 N N . ASP A 1 534 ? -13.198 -21.802 -28.206 1.00 89.62 534 ASP A N 1
ATOM 4108 C CA . ASP A 1 534 ? -12.557 -20.630 -28.804 1.00 89.62 534 ASP A CA 1
ATOM 4109 C C . ASP A 1 534 ? -11.061 -20.580 -28.501 1.00 89.62 534 ASP A C 1
ATOM 4111 O O . ASP A 1 534 ? -10.267 -20.438 -29.432 1.00 89.62 534 ASP A O 1
ATOM 4115 N N . PHE A 1 535 ? -10.635 -20.787 -27.249 1.00 93.00 535 PHE A N 1
ATOM 4116 C CA . PHE A 1 535 ? -9.204 -20.824 -26.935 1.00 93.00 535 PHE A CA 1
ATOM 4117 C C . PHE A 1 535 ? -8.506 -22.065 -27.500 1.00 93.00 535 PHE A C 1
ATOM 4119 O O . PHE A 1 535 ? -7.361 -21.959 -27.942 1.00 93.00 535 PHE A O 1
ATOM 4126 N N . LEU A 1 536 ? -9.184 -23.214 -27.602 1.00 91.38 536 LEU A N 1
ATOM 4127 C CA . LEU A 1 536 ? -8.638 -24.375 -28.311 1.00 91.38 536 LEU A CA 1
ATOM 4128 C C . LEU A 1 536 ? -8.464 -24.087 -29.814 1.00 91.38 536 LEU A C 1
ATOM 4130 O O . LEU A 1 536 ? -7.437 -24.445 -30.395 1.00 91.38 536 LEU A O 1
ATOM 4134 N N . SER A 1 537 ? -9.425 -23.400 -30.444 1.00 89.69 537 SER A N 1
ATOM 4135 C CA . SER A 1 537 ? -9.326 -22.983 -31.849 1.00 89.69 537 SER A CA 1
ATOM 4136 C C . SER A 1 537 ? -8.237 -21.922 -32.065 1.00 89.69 537 SER A C 1
ATOM 4138 O O . SER A 1 537 ? -7.484 -22.031 -33.034 1.00 89.69 537 SER A O 1
ATOM 4140 N N . MET A 1 538 ? -8.112 -20.943 -31.162 1.00 92.75 538 MET A N 1
ATOM 4141 C CA . MET A 1 538 ? -7.056 -19.922 -31.153 1.00 92.75 538 MET A CA 1
ATOM 4142 C C . MET A 1 538 ? -5.669 -20.562 -31.058 1.00 92.75 538 MET A C 1
ATOM 4144 O O . MET A 1 538 ? -4.827 -20.329 -31.922 1.00 92.75 538 MET A O 1
ATOM 4148 N N . LEU A 1 539 ? -5.429 -21.395 -30.039 1.00 92.06 539 LEU A N 1
ATOM 4149 C CA . LEU A 1 539 ? -4.124 -22.020 -29.809 1.00 92.06 539 LEU A CA 1
ATOM 4150 C C . LEU A 1 539 ? -3.743 -22.955 -30.960 1.00 92.06 539 LEU A C 1
ATOM 4152 O O . LEU A 1 539 ? -2.609 -22.913 -31.436 1.00 92.06 539 LEU A O 1
ATOM 4156 N N . LYS A 1 540 ? -4.694 -23.744 -31.477 1.00 90.75 540 LYS A N 1
ATOM 4157 C CA . LYS A 1 540 ? -4.475 -24.578 -32.667 1.00 90.75 540 LYS A CA 1
ATOM 4158 C C . LYS A 1 540 ? -4.116 -23.730 -33.893 1.00 90.75 540 LYS A C 1
ATOM 4160 O O . LYS A 1 540 ? -3.168 -24.066 -34.599 1.00 90.75 540 LYS A O 1
ATOM 4165 N N . GLY A 1 541 ? -4.850 -22.646 -34.147 1.00 88.56 541 GLY A N 1
ATOM 4166 C CA . GLY A 1 541 ? -4.600 -21.741 -35.270 1.00 88.56 541 GLY A CA 1
ATOM 4167 C C . GLY A 1 541 ? -3.242 -21.041 -35.176 1.00 88.56 541 GLY A C 1
ATOM 4168 O O . GLY A 1 541 ? -2.498 -21.001 -36.159 1.00 88.56 541 GLY A O 1
ATOM 4169 N N . PHE A 1 542 ? -2.891 -20.559 -33.983 1.00 90.56 542 PHE A N 1
ATOM 4170 C CA . PHE A 1 542 ? -1.593 -19.965 -33.678 1.00 90.56 542 PHE A CA 1
ATOM 4171 C C . PHE A 1 542 ? -0.451 -20.963 -33.918 1.00 90.56 542 PHE A C 1
ATOM 4173 O O . PHE A 1 542 ? 0.437 -20.673 -34.715 1.00 90.56 542 PHE A O 1
ATOM 4180 N N . VAL A 1 543 ? -0.498 -22.159 -33.317 1.00 92.00 543 VAL A N 1
ATOM 4181 C CA . VAL A 1 543 ? 0.568 -23.171 -33.449 1.00 92.00 543 VAL A CA 1
ATOM 4182 C C . VAL A 1 543 ? 0.740 -23.639 -34.897 1.00 92.00 543 VAL A C 1
ATOM 4184 O O . VAL A 1 543 ? 1.873 -23.716 -35.372 1.00 92.00 543 VAL A O 1
ATOM 4187 N N . ILE A 1 544 ? -0.352 -23.900 -35.628 1.00 91.00 544 ILE A N 1
ATOM 4188 C CA . ILE A 1 544 ? -0.282 -24.299 -37.047 1.00 91.00 544 ILE A CA 1
ATOM 4189 C C . ILE A 1 544 ? 0.403 -23.213 -37.886 1.00 91.00 544 ILE A C 1
ATOM 4191 O O . ILE A 1 544 ? 1.265 -23.529 -38.707 1.00 91.00 544 ILE A O 1
ATOM 4195 N N . ASN A 1 545 ? 0.074 -21.938 -37.658 1.00 91.50 545 ASN A N 1
ATOM 4196 C CA . ASN A 1 545 ? 0.709 -20.840 -38.380 1.00 91.50 545 ASN A CA 1
ATOM 4197 C C . ASN A 1 545 ? 2.181 -20.668 -37.973 1.00 91.50 545 ASN A C 1
ATOM 4199 O O . ASN A 1 545 ? 3.037 -20.614 -38.851 1.00 91.50 545 ASN A O 1
ATOM 4203 N N . GLN A 1 546 ? 2.512 -20.655 -36.679 1.00 89.88 546 GLN A N 1
ATOM 4204 C CA . GLN A 1 546 ? 3.900 -20.536 -36.209 1.00 89.88 546 GLN A CA 1
ATOM 4205 C C . GLN A 1 546 ? 4.805 -21.622 -36.814 1.00 89.88 546 GLN A C 1
ATOM 4207 O O . GLN A 1 546 ? 5.844 -21.300 -37.394 1.00 89.88 546 GLN A O 1
ATOM 4212 N N . VAL A 1 547 ? 4.383 -22.892 -36.780 1.00 89.25 547 VAL A N 1
ATOM 4213 C CA . VAL A 1 547 ? 5.117 -24.003 -37.413 1.00 89.25 547 VAL A CA 1
ATOM 4214 C C . VAL A 1 547 ? 5.206 -23.815 -38.933 1.00 89.25 547 VAL A C 1
ATOM 4216 O O . VAL A 1 547 ? 6.301 -23.866 -39.490 1.00 89.25 547 VAL A O 1
ATOM 4219 N N . GLY A 1 548 ? 4.087 -23.526 -39.606 1.00 90.81 548 GLY A N 1
ATOM 4220 C CA . GLY A 1 548 ? 4.041 -23.401 -41.066 1.00 90.81 548 GLY A CA 1
ATOM 4221 C C . GLY A 1 548 ? 4.837 -22.219 -41.636 1.00 90.81 548 GLY A C 1
ATOM 4222 O O . GLY A 1 548 ? 5.360 -22.313 -42.745 1.00 90.81 548 GLY A O 1
ATOM 4223 N N . TYR A 1 549 ? 4.976 -21.107 -40.907 1.00 92.25 549 TYR A N 1
ATOM 4224 C CA . TYR A 1 549 ? 5.870 -20.013 -41.309 1.00 92.25 549 TYR A CA 1
ATOM 4225 C C . TYR A 1 549 ? 7.325 -20.270 -40.898 1.00 92.25 549 TYR A C 1
ATOM 4227 O O . TYR A 1 549 ? 8.217 -19.928 -41.673 1.00 92.25 549 TYR A O 1
ATOM 4235 N N . SER A 1 550 ? 7.583 -20.947 -39.773 1.00 90.00 550 SER A N 1
ATOM 4236 C CA . SER A 1 550 ? 8.941 -21.387 -39.411 1.00 90.00 550 SER A CA 1
ATOM 4237 C C . SER A 1 550 ? 9.527 -22.330 -40.468 1.00 90.00 550 SER A C 1
ATOM 4239 O O . SER A 1 550 ? 10.672 -22.152 -40.874 1.00 90.00 550 SER A O 1
ATOM 4241 N N . GLU A 1 551 ? 8.731 -23.268 -40.994 1.00 91.06 551 GLU A N 1
ATOM 4242 C CA . GLU A 1 551 ? 9.124 -24.158 -42.095 1.00 91.06 551 GLU A CA 1
ATOM 4243 C C . GLU A 1 551 ? 9.415 -23.379 -43.394 1.00 91.06 551 GLU A C 1
ATOM 4245 O O . GLU A 1 551 ? 10.467 -23.567 -44.009 1.00 91.06 551 GLU A O 1
ATOM 4250 N N . LYS A 1 552 ? 8.543 -22.436 -43.791 1.00 92.44 552 LYS A N 1
ATOM 4251 C CA . LYS A 1 552 ? 8.793 -21.546 -44.947 1.00 92.44 552 LYS A CA 1
ATOM 4252 C C . LYS A 1 552 ? 10.107 -20.766 -44.796 1.00 92.44 552 LYS A C 1
ATOM 4254 O O . LYS A 1 552 ? 10.862 -20.658 -45.761 1.00 92.44 552 LYS A O 1
ATOM 4259 N N . ILE A 1 553 ? 10.383 -20.224 -43.608 1.00 90.75 553 ILE A N 1
ATOM 4260 C CA . ILE A 1 553 ? 11.592 -19.437 -43.322 1.00 90.75 553 ILE A CA 1
ATOM 4261 C C . ILE A 1 553 ? 12.837 -20.338 -43.304 1.00 90.75 553 ILE A C 1
ATOM 4263 O O . ILE A 1 553 ? 13.854 -19.977 -43.897 1.00 90.75 553 ILE A O 1
ATOM 4267 N N . ALA A 1 554 ? 12.757 -21.535 -42.717 1.00 88.56 554 ALA A N 1
ATOM 4268 C CA . ALA A 1 554 ? 13.838 -22.519 -42.741 1.00 88.56 554 ALA A CA 1
ATOM 4269 C C . ALA A 1 554 ? 14.209 -22.929 -44.177 1.00 88.56 554 ALA A C 1
ATOM 4271 O O . ALA A 1 554 ? 15.388 -22.935 -44.525 1.00 88.56 554 ALA A O 1
ATOM 4272 N N . ASN A 1 555 ? 13.218 -23.170 -45.043 1.00 90.69 555 ASN A N 1
ATOM 4273 C CA . ASN A 1 555 ? 13.441 -23.493 -46.457 1.00 90.69 555 ASN A CA 1
ATOM 4274 C C . ASN A 1 555 ? 14.118 -22.343 -47.235 1.00 90.69 555 ASN A C 1
ATOM 4276 O O . ASN A 1 555 ? 14.975 -22.587 -48.090 1.00 90.69 555 ASN A O 1
ATOM 4280 N N . VAL A 1 556 ? 13.800 -21.082 -46.911 1.00 91.12 556 VAL A N 1
ATOM 4281 C CA . VAL A 1 556 ? 14.487 -19.902 -47.476 1.00 91.12 556 VAL A CA 1
ATOM 4282 C C . VAL A 1 556 ? 15.972 -19.873 -47.085 1.00 91.12 556 VAL A C 1
ATOM 4284 O O . VAL A 1 556 ? 16.812 -19.608 -47.945 1.00 91.12 556 VAL A O 1
ATOM 4287 N N . TRP A 1 557 ? 16.315 -20.194 -45.834 1.00 90.50 557 TRP A N 1
ATOM 4288 C CA . TRP A 1 557 ? 17.713 -20.253 -45.382 1.00 90.50 557 TRP A CA 1
ATOM 4289 C C . TRP A 1 557 ? 18.473 -21.477 -45.904 1.00 90.50 557 TRP A C 1
ATOM 4291 O O . TRP A 1 557 ? 19.624 -21.341 -46.321 1.00 90.50 557 TRP A O 1
ATOM 4301 N N . ALA A 1 558 ? 17.831 -22.647 -45.955 1.00 87.56 558 ALA A N 1
ATOM 4302 C CA . ALA A 1 558 ? 18.409 -23.867 -46.519 1.00 87.56 558 ALA A CA 1
ATOM 4303 C C . ALA A 1 558 ? 18.817 -23.676 -47.990 1.00 87.56 558 ALA A C 1
ATOM 4305 O O . ALA A 1 558 ? 19.908 -24.086 -48.384 1.00 87.56 558 ALA A O 1
ATOM 4306 N N . THR A 1 559 ? 17.998 -22.959 -48.770 1.00 88.31 559 THR A N 1
ATOM 4307 C CA . THR A 1 559 ? 18.312 -22.608 -50.167 1.00 88.31 559 THR A CA 1
ATOM 4308 C C . THR A 1 559 ? 19.636 -21.836 -50.272 1.00 88.31 559 THR A C 1
ATOM 4310 O O . THR A 1 559 ? 20.482 -22.180 -51.093 1.00 88.31 559 THR A O 1
ATOM 4313 N N . VAL A 1 560 ? 19.872 -20.840 -49.408 1.00 86.56 560 VAL A N 1
ATOM 4314 C CA . VAL A 1 560 ? 21.130 -20.064 -49.409 1.00 86.56 560 VAL A CA 1
ATOM 4315 C C . VAL A 1 560 ? 22.321 -20.898 -48.941 1.00 86.56 560 VAL A C 1
ATOM 4317 O O . VAL A 1 560 ? 23.412 -20.765 -49.496 1.00 86.56 560 VAL A O 1
ATOM 4320 N N . ALA A 1 561 ? 22.133 -21.776 -47.952 1.00 82.06 561 ALA A N 1
ATOM 4321 C CA . ALA A 1 561 ? 23.181 -22.696 -47.514 1.00 82.06 561 ALA A CA 1
ATOM 4322 C C . ALA A 1 561 ? 23.607 -23.639 -48.656 1.00 82.06 561 ALA A C 1
ATOM 4324 O O . ALA A 1 561 ? 24.800 -23.819 -48.894 1.00 82.06 561 ALA A O 1
ATOM 4325 N N . GLU A 1 562 ? 22.654 -24.172 -49.426 1.00 83.00 562 GLU A N 1
ATOM 4326 C CA . GLU A 1 562 ? 22.952 -24.956 -50.626 1.00 83.00 562 GLU A CA 1
ATOM 4327 C C . GLU A 1 562 ? 23.638 -24.140 -51.726 1.00 83.00 562 GLU A C 1
ATOM 4329 O O . GLU A 1 562 ? 24.639 -24.599 -52.278 1.00 83.00 562 GLU A O 1
ATOM 4334 N N . GLU A 1 563 ? 23.130 -22.951 -52.060 1.00 77.50 563 GLU A N 1
ATOM 4335 C CA . GLU A 1 563 ? 23.695 -22.099 -53.114 1.00 77.50 563 GLU A CA 1
ATOM 4336 C C . GLU A 1 563 ? 25.150 -21.715 -52.810 1.00 77.50 563 GLU A C 1
ATOM 4338 O O . GLU A 1 563 ? 26.029 -21.930 -53.646 1.00 77.50 563 GLU A O 1
ATOM 4343 N N . THR A 1 564 ? 25.422 -21.242 -51.590 1.00 72.56 564 THR A N 1
ATOM 4344 C CA . THR A 1 564 ? 26.772 -20.842 -51.154 1.00 72.56 564 THR A CA 1
ATOM 4345 C C . THR A 1 564 ? 27.727 -22.032 -51.004 1.00 72.56 564 THR A C 1
ATOM 4347 O O . THR A 1 564 ? 28.915 -21.903 -51.300 1.00 72.56 564 THR A O 1
ATOM 4350 N N . SER A 1 565 ? 27.235 -23.229 -50.648 1.00 66.75 565 SER A N 1
ATOM 4351 C CA . SER A 1 565 ? 28.072 -24.442 -50.544 1.00 66.75 565 SER A CA 1
ATOM 4352 C C . SER A 1 565 ? 28.691 -24.904 -51.872 1.00 66.75 565 SER A C 1
ATOM 4354 O O . SER A 1 565 ? 29.654 -25.674 -51.872 1.00 66.75 565 SER A O 1
ATOM 4356 N N . ARG A 1 566 ? 28.155 -24.447 -53.014 1.00 60.47 566 ARG A N 1
ATOM 4357 C CA . ARG A 1 566 ? 28.633 -24.819 -54.358 1.00 60.47 566 ARG A CA 1
ATOM 4358 C C . ARG A 1 566 ? 29.872 -24.012 -54.783 1.00 60.47 566 ARG A C 1
ATOM 4360 O O . ARG A 1 566 ? 30.569 -24.419 -55.716 1.00 60.47 566 ARG A O 1
ATOM 4367 N N . SER A 1 567 ? 30.200 -22.931 -54.070 1.00 51.25 567 SER A N 1
ATOM 4368 C CA . SER A 1 567 ? 31.475 -22.209 -54.180 1.00 51.25 567 SER A CA 1
ATOM 4369 C C . SER A 1 567 ? 32.599 -22.984 -53.471 1.00 51.25 567 SER A C 1
ATOM 4371 O O . SER A 1 567 ? 32.471 -23.376 -52.313 1.00 51.25 567 SER A O 1
ATOM 4373 N N . LYS A 1 568 ? 33.726 -23.238 -54.159 1.00 45.22 568 LYS A N 1
ATOM 4374 C CA . LYS A 1 568 ? 34.817 -24.076 -53.611 1.00 45.22 568 LYS A CA 1
ATOM 4375 C C . LYS A 1 568 ? 35.441 -23.479 -52.330 1.00 45.22 568 LYS A C 1
ATOM 4377 O O . LYS A 1 568 ? 35.608 -22.264 -52.244 1.00 45.22 568 LYS A O 1
ATOM 4382 N N . PRO A 1 569 ? 35.832 -24.318 -51.349 1.00 48.94 569 PRO A N 1
ATOM 4383 C CA . PRO A 1 569 ? 35.965 -23.876 -49.964 1.00 48.94 569 PRO A CA 1
ATOM 4384 C C . PRO A 1 569 ? 37.314 -23.222 -49.632 1.00 48.94 569 PRO A C 1
ATOM 4386 O O . PRO A 1 569 ? 38.289 -23.908 -49.330 1.00 48.94 569 PRO A O 1
ATOM 4389 N N . THR A 1 570 ? 37.332 -21.892 -49.539 1.00 46.03 570 THR A N 1
ATOM 4390 C CA . THR A 1 570 ? 38.276 -21.155 -48.681 1.00 46.03 570 THR A CA 1
ATOM 4391 C C . THR A 1 570 ? 37.582 -19.982 -47.975 1.00 46.03 570 THR A C 1
ATOM 4393 O O . THR A 1 570 ? 36.933 -19.146 -48.591 1.00 46.03 570 THR A O 1
ATOM 4396 N N . SER A 1 571 ? 37.775 -19.893 -46.654 1.00 42.41 571 SER A N 1
ATOM 4397 C CA . SER A 1 571 ? 37.548 -18.695 -45.818 1.00 42.41 571 SER A CA 1
ATOM 4398 C C . SER A 1 571 ? 36.115 -18.223 -45.449 1.00 42.41 571 SER A C 1
ATOM 4400 O O . SER A 1 571 ? 36.010 -17.134 -44.887 1.00 42.41 571 SER A O 1
ATOM 4402 N N . LEU A 1 572 ? 35.025 -18.983 -45.659 1.00 45.19 572 LEU A N 1
ATOM 4403 C CA . LEU A 1 572 ? 33.663 -18.567 -45.214 1.00 45.19 572 LEU A CA 1
ATOM 4404 C C . LEU A 1 572 ? 32.849 -19.589 -44.386 1.00 45.19 572 LEU A C 1
ATOM 4406 O O . LEU A 1 572 ? 31.692 -19.334 -44.065 1.00 45.19 572 LEU A O 1
ATOM 4410 N N . PHE A 1 573 ? 33.434 -20.712 -43.959 1.00 43.53 573 PHE A N 1
ATOM 4411 C CA . PHE A 1 573 ? 32.691 -21.767 -43.240 1.00 43.53 573 PHE A CA 1
ATOM 4412 C C . PHE A 1 573 ? 32.430 -21.525 -41.736 1.00 43.53 573 PHE A C 1
ATOM 4414 O O . PHE A 1 573 ? 31.646 -22.264 -41.148 1.00 43.53 573 PHE A O 1
ATOM 4421 N N . LEU A 1 574 ? 33.041 -20.517 -41.094 1.00 39.34 574 LEU A N 1
ATOM 4422 C CA . LEU A 1 574 ? 32.834 -20.250 -39.655 1.00 39.34 574 LEU A CA 1
ATOM 4423 C C . LEU A 1 574 ? 31.615 -19.363 -39.301 1.00 39.34 574 LEU A C 1
ATOM 4425 O O . LEU A 1 574 ? 30.923 -19.713 -38.345 1.00 39.34 574 LEU A O 1
ATOM 4429 N N . PRO A 1 575 ? 31.298 -18.256 -40.010 1.00 44.78 575 PRO A N 1
ATOM 4430 C CA . PRO A 1 575 ? 30.220 -17.352 -39.578 1.00 44.78 575 PRO A CA 1
ATOM 4431 C C . PRO A 1 575 ? 28.813 -17.966 -39.643 1.00 44.78 575 PRO A C 1
ATOM 4433 O O . PRO A 1 575 ? 27.980 -17.706 -38.779 1.00 44.78 575 PRO A O 1
ATOM 4436 N N . LEU A 1 576 ? 28.543 -18.803 -40.650 1.00 43.06 576 LEU A N 1
ATOM 4437 C CA . LEU A 1 576 ? 27.210 -19.376 -40.883 1.00 43.06 576 LEU A CA 1
ATOM 4438 C C . LEU A 1 576 ? 26.820 -20.444 -39.849 1.00 43.06 576 LEU A C 1
ATOM 4440 O O . LEU A 1 576 ? 25.650 -20.539 -39.480 1.00 43.06 576 LEU A O 1
ATOM 4444 N N . ILE A 1 577 ? 27.790 -21.201 -39.322 1.00 43.88 577 ILE A N 1
ATOM 4445 C CA . ILE A 1 577 ? 27.533 -22.202 -38.274 1.00 43.88 577 ILE A CA 1
ATOM 4446 C C . ILE A 1 577 ? 27.070 -21.508 -36.981 1.00 43.88 577 ILE A C 1
ATOM 4448 O O . ILE A 1 577 ? 26.095 -21.950 -36.370 1.00 43.88 577 ILE A O 1
ATOM 4452 N N . PHE A 1 578 ? 27.685 -20.375 -36.620 1.00 40.03 578 PHE A N 1
ATOM 4453 C CA . PHE A 1 578 ? 27.273 -19.557 -35.470 1.00 40.03 578 PHE A CA 1
ATOM 4454 C C . PHE A 1 578 ? 25.804 -19.115 -35.549 1.00 40.03 578 PHE A C 1
ATOM 4456 O O . PHE A 1 578 ? 25.080 -19.225 -34.560 1.00 40.03 578 PHE A O 1
ATOM 4463 N N . ILE A 1 579 ? 25.344 -18.674 -36.725 1.00 46.66 579 ILE A N 1
ATOM 4464 C CA . ILE A 1 579 ? 23.954 -18.231 -36.926 1.00 46.66 579 ILE A CA 1
ATOM 4465 C C . ILE A 1 579 ? 22.976 -19.400 -36.717 1.00 46.66 579 ILE A C 1
ATOM 4467 O O . ILE A 1 579 ? 21.960 -19.232 -36.046 1.00 46.66 579 ILE A O 1
ATOM 4471 N N . SER A 1 580 ? 23.307 -20.604 -37.202 1.00 38.72 580 SER A N 1
ATOM 4472 C CA . SER A 1 580 ? 22.462 -21.789 -36.982 1.00 38.72 580 SER A CA 1
ATOM 4473 C C . SER A 1 580 ? 22.359 -22.192 -35.501 1.00 38.72 580 SER A C 1
ATOM 4475 O O . SER A 1 580 ? 21.264 -22.497 -35.026 1.00 38.72 580 SER A O 1
ATOM 4477 N N . ALA A 1 581 ? 23.465 -22.112 -34.750 1.00 34.97 581 ALA A N 1
ATOM 4478 C CA . ALA A 1 581 ? 23.503 -22.439 -33.323 1.00 34.97 581 ALA A CA 1
ATOM 4479 C C . ALA A 1 581 ? 22.656 -21.472 -32.469 1.00 34.97 581 ALA A C 1
ATOM 4481 O O . ALA A 1 581 ? 21.948 -21.902 -31.553 1.00 34.97 581 ALA A O 1
ATOM 4482 N N . LEU A 1 582 ? 22.678 -20.176 -32.807 1.00 39.09 582 LEU A N 1
ATOM 4483 C CA . LEU A 1 582 ? 21.846 -19.143 -32.177 1.00 39.09 582 LEU A CA 1
ATOM 4484 C C . LEU A 1 582 ? 20.343 -19.421 -32.349 1.00 39.09 582 LEU A C 1
ATOM 4486 O O . LEU A 1 582 ? 19.593 -19.310 -31.379 1.00 39.09 582 LEU A O 1
ATOM 4490 N N . CYS A 1 583 ? 19.904 -19.858 -33.535 1.00 34.00 583 CYS A N 1
ATOM 4491 C CA . CYS A 1 583 ? 18.502 -20.226 -33.762 1.00 34.00 583 CYS A CA 1
ATOM 4492 C C . CYS A 1 583 ? 18.057 -21.432 -32.915 1.00 34.00 583 CYS A C 1
ATOM 4494 O O . CYS A 1 583 ? 16.942 -21.432 -32.394 1.00 34.00 583 CYS A O 1
ATOM 4496 N N . THR A 1 584 ? 18.915 -22.442 -32.726 1.00 31.84 584 THR A N 1
ATOM 4497 C CA . THR A 1 584 ? 18.568 -23.620 -31.909 1.00 31.84 584 THR A CA 1
ATOM 4498 C C . THR A 1 584 ? 18.490 -23.339 -30.407 1.00 31.84 584 THR A C 1
ATOM 4500 O O . THR A 1 584 ? 17.679 -23.964 -29.728 1.00 31.84 584 THR A O 1
ATOM 4503 N N . HIS A 1 585 ? 19.270 -22.392 -29.872 1.00 31.39 585 HIS A N 1
ATOM 4504 C CA . HIS A 1 585 ? 19.247 -22.092 -28.432 1.00 31.39 585 HIS A CA 1
ATOM 4505 C C . HIS A 1 585 ? 18.039 -21.259 -27.972 1.00 31.39 585 HIS A C 1
ATOM 4507 O O . HIS A 1 585 ? 17.716 -21.274 -26.785 1.00 31.39 585 HIS A O 1
ATOM 4513 N N . PHE A 1 586 ? 17.340 -20.567 -28.877 1.00 32.91 586 PHE A N 1
ATOM 4514 C CA . PHE A 1 586 ? 16.215 -19.695 -28.510 1.00 32.91 586 PHE A CA 1
ATOM 4515 C C . PHE A 1 586 ? 14.878 -20.422 -28.276 1.00 32.91 586 PHE A C 1
ATOM 4517 O O . PHE A 1 586 ? 13.962 -19.843 -27.699 1.00 32.91 586 PHE A O 1
ATOM 4524 N N . CYS A 1 587 ? 14.745 -21.693 -28.671 1.00 27.34 587 CYS A N 1
ATOM 4525 C CA . CYS A 1 587 ? 13.466 -22.417 -28.605 1.00 27.34 587 CYS A CA 1
ATOM 4526 C C . CYS A 1 587 ? 13.123 -23.023 -27.225 1.00 27.34 587 CYS A C 1
ATOM 4528 O O . CYS A 1 587 ? 12.064 -23.631 -27.088 1.00 27.34 587 CYS A O 1
ATOM 4530 N N . THR A 1 588 ? 13.984 -22.891 -26.207 1.00 27.77 588 THR A N 1
ATOM 4531 C CA . THR A 1 588 ? 13.808 -23.556 -24.894 1.00 27.77 588 THR A CA 1
ATOM 4532 C C . THR A 1 588 ? 13.845 -22.612 -23.686 1.00 27.77 588 THR A C 1
ATOM 4534 O O . THR A 1 588 ? 14.116 -23.054 -22.572 1.00 27.77 588 THR A O 1
ATOM 4537 N N . ARG A 1 589 ? 13.560 -21.315 -23.870 1.00 29.22 589 ARG A N 1
ATOM 4538 C CA . ARG A 1 589 ? 13.327 -20.361 -22.767 1.00 29.22 589 ARG A CA 1
ATOM 4539 C C . ARG A 1 589 ? 12.004 -19.610 -22.943 1.00 29.22 589 ARG A C 1
ATOM 4541 O O . ARG A 1 589 ? 11.977 -18.434 -23.282 1.00 29.22 589 ARG A O 1
ATOM 4548 N N . VAL A 1 590 ? 10.906 -20.317 -22.670 1.00 33.69 590 VAL A N 1
ATOM 4549 C CA . VAL A 1 590 ? 9.581 -19.727 -22.417 1.00 33.69 590 VAL A CA 1
ATOM 4550 C C . VAL A 1 590 ? 9.180 -20.065 -20.982 1.00 33.69 590 VAL A C 1
ATOM 4552 O O . VAL A 1 590 ? 8.549 -21.086 -20.726 1.00 33.69 590 VAL A O 1
ATOM 4555 N N . SER A 1 591 ? 9.601 -19.224 -20.038 1.00 27.31 591 SER A N 1
ATOM 4556 C CA . SER A 1 591 ? 9.052 -19.157 -18.680 1.00 27.31 591 SER A CA 1
ATOM 4557 C C . SER A 1 591 ? 9.433 -17.820 -18.037 1.00 27.31 591 SER A C 1
ATOM 4559 O O . SER A 1 591 ? 10.526 -17.326 -18.293 1.00 27.31 591 SER A O 1
ATOM 4561 N N . ALA A 1 592 ? 8.527 -17.278 -17.220 1.00 27.64 592 ALA A N 1
ATOM 4562 C CA . ALA A 1 592 ? 8.681 -16.128 -16.321 1.00 27.64 592 ALA A CA 1
ATOM 4563 C C . ALA A 1 592 ? 9.390 -14.856 -16.856 1.00 27.64 592 ALA A C 1
ATOM 4565 O O . ALA A 1 592 ? 10.615 -14.750 -16.868 1.00 27.64 592 ALA A O 1
ATOM 4566 N N . THR A 1 593 ? 8.602 -13.803 -17.099 1.00 26.95 593 THR A N 1
ATOM 4567 C CA . THR A 1 593 ? 9.048 -12.403 -16.941 1.00 26.95 593 THR A CA 1
ATOM 4568 C C . THR A 1 593 ? 8.108 -11.674 -15.968 1.00 26.95 593 THR A C 1
ATOM 4570 O O . THR A 1 593 ? 6.905 -11.942 -16.032 1.00 26.95 593 THR A O 1
ATOM 4573 N N . PRO A 1 594 ? 8.597 -10.800 -15.061 1.00 28.56 594 PRO A N 1
ATOM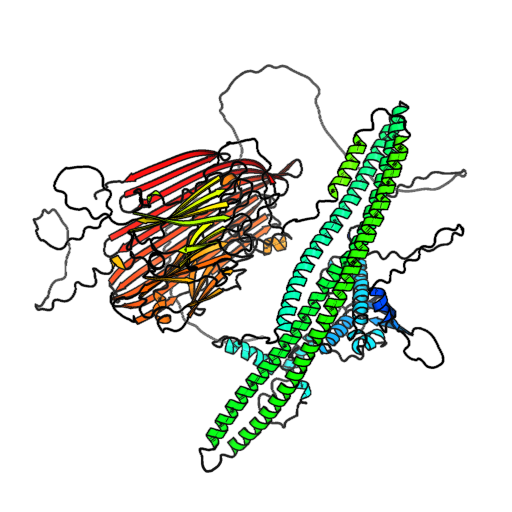 4574 C CA . PRO A 1 594 ? 7.805 -10.344 -13.911 1.00 28.56 594 PRO A CA 1
ATOM 4575 C C . PRO A 1 594 ? 6.817 -9.204 -14.206 1.00 28.56 594 PRO A C 1
ATOM 4577 O O . PRO A 1 594 ? 6.813 -8.604 -15.280 1.00 28.56 594 PRO A O 1
ATOM 4580 N N . CYS A 1 595 ? 6.009 -8.883 -13.192 1.00 23.56 595 CYS A N 1
ATOM 4581 C CA . CYS A 1 595 ? 5.176 -7.679 -13.124 1.00 23.56 595 CYS A CA 1
ATOM 4582 C C . CYS A 1 595 ? 6.055 -6.400 -13.133 1.00 23.56 595 CYS A C 1
ATOM 4584 O O . CYS A 1 595 ? 7.134 -6.426 -12.533 1.00 23.56 595 CYS A O 1
ATOM 4586 N N . PRO A 1 596 ? 5.644 -5.288 -13.778 1.00 27.48 596 PRO A N 1
ATOM 4587 C CA . PRO A 1 596 ? 6.481 -4.094 -13.909 1.00 27.48 596 PRO A CA 1
ATOM 4588 C C . PRO A 1 596 ? 6.532 -3.242 -12.629 1.00 27.48 596 PRO A C 1
ATOM 4590 O O . PRO A 1 596 ? 5.865 -2.214 -12.514 1.00 27.48 596 PRO A O 1
ATOM 4593 N N . THR A 1 597 ? 7.406 -3.620 -11.698 1.00 30.98 597 THR A N 1
ATOM 4594 C CA . THR A 1 597 ? 8.016 -2.671 -10.754 1.00 30.98 597 THR A CA 1
ATOM 4595 C C . THR A 1 597 ? 9.356 -2.237 -11.348 1.00 30.98 597 THR A C 1
ATOM 4597 O O . THR A 1 597 ? 10.250 -3.062 -11.519 1.00 30.98 597 THR A O 1
ATOM 4600 N N . GLU A 1 598 ? 9.504 -0.964 -11.726 1.00 33.28 598 GLU A N 1
ATOM 4601 C CA . GLU A 1 598 ? 10.779 -0.456 -12.257 1.00 33.28 598 GLU A CA 1
ATOM 4602 C C . GLU A 1 598 ? 11.897 -0.574 -11.202 1.00 33.28 598 GLU A C 1
ATOM 4604 O O . GLU A 1 598 ? 11.668 -0.128 -10.077 1.00 33.28 598 GLU A O 1
ATOM 4609 N N . ARG A 1 599 ? 13.109 -1.010 -11.599 1.00 46.25 599 ARG A N 1
ATOM 4610 C CA . ARG A 1 599 ? 14.435 -0.367 -11.360 1.00 46.25 599 ARG A CA 1
ATOM 4611 C C . ARG A 1 599 ? 15.614 -1.349 -11.211 1.00 46.25 599 ARG A C 1
ATOM 4613 O O . ARG A 1 599 ? 15.473 -2.561 -11.229 1.00 46.25 599 ARG A O 1
ATOM 4620 N N . TYR A 1 600 ? 16.784 -0.715 -11.231 1.00 38.28 600 TYR A N 1
ATOM 4621 C CA . TYR A 1 600 ? 18.176 -1.145 -11.074 1.00 38.28 600 TYR A CA 1
ATOM 4622 C C . TYR A 1 600 ? 18.478 -2.613 -10.712 1.00 38.28 600 TYR A C 1
ATOM 4624 O O . TYR A 1 600 ? 18.099 -3.121 -9.674 1.00 38.28 600 TYR A O 1
ATOM 4632 N N . ARG A 1 601 ? 19.271 -3.251 -11.574 1.00 34.84 601 ARG A N 1
ATOM 4633 C CA . ARG A 1 601 ? 20.140 -4.421 -11.363 1.00 34.84 601 ARG A CA 1
ATOM 4634 C C . ARG A 1 601 ? 21.594 -3.943 -11.317 1.00 34.84 601 ARG A C 1
ATOM 4636 O O . ARG A 1 601 ? 21.916 -2.984 -12.017 1.00 34.84 601 ARG A O 1
ATOM 4643 N N . PHE A 1 602 ? 22.508 -4.616 -10.633 1.00 42.56 602 PHE A N 1
ATOM 4644 C CA . PHE A 1 602 ? 23.931 -4.300 -10.794 1.00 42.56 602 PHE A CA 1
ATOM 4645 C C . PHE A 1 602 ? 24.550 -5.079 -11.960 1.00 42.56 602 PHE A C 1
ATOM 4647 O O . PHE A 1 602 ? 24.222 -6.238 -12.208 1.00 42.56 602 PHE A O 1
ATOM 4654 N N . ALA A 1 603 ? 25.442 -4.431 -12.714 1.00 33.69 603 ALA A N 1
ATOM 4655 C CA . ALA A 1 603 ? 26.383 -5.166 -13.556 1.00 33.69 603 ALA A CA 1
ATOM 4656 C C . ALA A 1 603 ? 27.500 -5.737 -12.661 1.00 33.69 603 ALA A C 1
ATOM 4658 O O . ALA A 1 603 ? 27.943 -5.023 -11.756 1.00 33.69 603 ALA A O 1
ATOM 4659 N N . PRO A 1 604 ? 27.993 -6.968 -12.902 1.00 34.44 604 PRO A N 1
ATOM 4660 C CA . PRO A 1 604 ? 29.010 -7.588 -12.055 1.00 34.44 604 PRO A CA 1
ATOM 4661 C C . PRO A 1 604 ? 30.278 -6.725 -12.014 1.00 34.44 604 PRO A C 1
ATOM 4663 O O . PRO A 1 604 ? 30.971 -6.539 -13.019 1.00 34.44 604 PRO A O 1
ATOM 4666 N N . ARG A 1 605 ? 30.548 -6.148 -10.839 1.00 42.78 605 ARG A N 1
ATOM 4667 C CA . ARG A 1 605 ? 31.674 -5.239 -10.598 1.00 42.78 605 ARG A CA 1
ATOM 4668 C C . ARG A 1 605 ? 32.984 -6.016 -10.433 1.00 42.78 605 ARG A C 1
ATOM 4670 O O . ARG A 1 605 ? 33.001 -7.212 -10.165 1.00 42.78 605 ARG A O 1
ATOM 4677 N N . ALA A 1 606 ? 34.107 -5.313 -10.591 1.00 36.78 606 ALA A N 1
ATOM 4678 C CA . ALA A 1 606 ? 35.432 -5.884 -10.347 1.00 36.78 606 ALA A CA 1
ATOM 4679 C C . ALA A 1 606 ? 35.546 -6.423 -8.901 1.00 36.78 606 ALA A C 1
ATOM 4681 O O . ALA A 1 606 ? 35.009 -5.791 -7.987 1.00 36.78 606 ALA A O 1
ATOM 4682 N N . PRO A 1 607 ? 36.246 -7.553 -8.678 1.00 35.59 607 PRO A N 1
ATOM 4683 C CA . PRO A 1 607 ? 36.180 -8.295 -7.422 1.00 35.59 607 PRO A CA 1
ATOM 4684 C C . PRO A 1 607 ? 36.661 -7.463 -6.229 1.00 35.59 607 PRO A C 1
ATOM 4686 O O . PRO A 1 607 ? 37.816 -7.038 -6.165 1.00 35.59 607 PRO A O 1
ATOM 4689 N N . ARG A 1 608 ? 35.761 -7.276 -5.263 1.00 49.00 608 ARG A N 1
ATOM 4690 C CA . ARG A 1 608 ? 36.003 -6.671 -3.950 1.00 49.00 608 ARG A CA 1
ATOM 4691 C C . ARG A 1 608 ? 35.676 -7.713 -2.878 1.00 49.00 608 ARG A C 1
ATOM 4693 O O . ARG A 1 608 ? 34.740 -8.470 -3.076 1.00 49.00 608 ARG A O 1
ATOM 4700 N N . ALA A 1 609 ? 36.475 -7.732 -1.807 1.00 48.66 609 ALA A N 1
ATOM 4701 C CA . ALA A 1 609 ? 36.355 -8.548 -0.585 1.00 48.66 609 ALA A CA 1
ATOM 4702 C C . ALA A 1 609 ? 35.827 -9.997 -0.743 1.00 48.66 609 ALA A C 1
ATOM 4704 O O . ALA A 1 609 ? 34.646 -10.242 -0.946 1.00 48.66 609 ALA A O 1
ATOM 4705 N N . ALA A 1 610 ? 36.693 -10.989 -0.506 1.00 55.31 610 ALA A N 1
ATOM 4706 C CA . ALA A 1 610 ? 36.293 -12.402 -0.423 1.00 55.31 610 ALA A CA 1
ATOM 4707 C C . ALA A 1 610 ? 35.622 -12.783 0.922 1.00 55.31 610 ALA A C 1
ATOM 4709 O O . ALA A 1 610 ? 35.601 -13.957 1.287 1.00 55.31 610 ALA A O 1
ATOM 4710 N N . GLU A 1 611 ? 35.124 -11.798 1.674 1.00 74.50 611 GLU A N 1
ATOM 4711 C CA . GLU A 1 611 ? 34.548 -11.939 3.015 1.00 74.50 611 GLU A CA 1
ATOM 4712 C C . GLU A 1 611 ? 33.245 -11.117 3.107 1.00 74.50 611 GLU A C 1
ATOM 4714 O O . GLU A 1 611 ? 33.194 -10.030 2.524 1.00 74.50 611 GLU A O 1
ATOM 4719 N N . PRO A 1 612 ? 32.203 -11.593 3.822 1.00 82.94 612 PRO A N 1
ATOM 4720 C CA . PRO A 1 612 ? 30.934 -10.875 3.940 1.00 82.94 612 PRO A CA 1
ATOM 4721 C C . PRO A 1 612 ? 31.053 -9.514 4.635 1.00 82.94 612 PRO A C 1
ATOM 4723 O O . PRO A 1 612 ? 31.799 -9.364 5.603 1.00 82.94 612 PRO A O 1
ATOM 4726 N N . GLN A 1 613 ? 30.266 -8.536 4.185 1.00 87.44 613 GLN A N 1
ATOM 4727 C CA . GLN A 1 613 ? 30.316 -7.158 4.684 1.00 87.44 613 GLN A CA 1
ATOM 4728 C C . GLN A 1 613 ? 29.247 -6.867 5.752 1.00 87.44 613 GLN A C 1
ATOM 4730 O O . GLN A 1 613 ? 28.069 -7.168 5.562 1.00 87.44 613 GLN A O 1
ATOM 4735 N N . GLU A 1 614 ? 29.640 -6.230 6.860 1.00 91.25 614 GLU A N 1
ATOM 4736 C CA . GLU A 1 614 ? 28.694 -5.722 7.863 1.00 91.25 614 GLU A CA 1
ATOM 4737 C C . GLU A 1 614 ? 28.002 -4.445 7.362 1.00 91.25 614 GLU A C 1
ATOM 4739 O O . GLU A 1 614 ? 28.678 -3.519 6.909 1.00 91.25 614 GLU A O 1
ATOM 4744 N N . PHE A 1 615 ? 26.673 -4.382 7.478 1.00 92.75 615 PHE A N 1
ATOM 4745 C CA . PHE A 1 615 ? 25.867 -3.180 7.247 1.00 92.75 615 PHE A CA 1
ATOM 4746 C C . PHE A 1 615 ? 25.406 -2.563 8.575 1.00 92.75 615 PHE A C 1
ATOM 4748 O O . PHE A 1 615 ? 25.055 -3.268 9.523 1.00 92.75 615 PHE A O 1
ATOM 4755 N N . LEU A 1 616 ? 25.383 -1.230 8.637 1.00 90.62 616 LEU A N 1
ATOM 4756 C CA . LEU A 1 616 ? 25.190 -0.451 9.860 1.00 90.62 616 LEU A CA 1
ATOM 4757 C C . LEU A 1 616 ? 24.025 0.538 9.721 1.00 90.62 616 LEU A C 1
ATOM 4759 O O . LEU A 1 616 ? 23.988 1.312 8.766 1.00 90.62 616 LEU A O 1
ATOM 4763 N N . ASP A 1 617 ? 23.156 0.603 10.736 1.00 88.38 617 ASP A N 1
ATOM 4764 C CA . ASP A 1 617 ? 22.254 1.740 10.991 1.00 88.38 617 ASP A CA 1
ATOM 4765 C C . ASP A 1 617 ? 22.710 2.456 12.280 1.00 88.38 617 ASP A C 1
ATOM 4767 O O . ASP A 1 617 ? 22.307 2.070 13.376 1.00 88.38 617 ASP A O 1
ATOM 4771 N N . PRO A 1 618 ? 23.558 3.498 12.201 1.00 80.06 618 PRO A N 1
ATOM 4772 C CA . PRO A 1 618 ? 24.060 4.221 13.373 1.00 80.06 618 PRO A CA 1
ATOM 4773 C C . PRO A 1 618 ? 23.000 4.953 14.221 1.00 80.06 618 PRO A C 1
ATOM 4775 O O . PRO A 1 618 ? 23.378 5.601 15.200 1.00 80.06 618 PRO A O 1
ATOM 4778 N N . THR A 1 619 ? 21.701 4.860 13.893 1.00 71.56 619 THR A N 1
ATOM 4779 C CA . THR A 1 619 ? 20.613 5.282 14.794 1.00 71.56 619 THR A CA 1
ATOM 4780 C C . THR A 1 619 ? 20.317 4.271 15.909 1.00 71.56 619 THR A C 1
ATOM 4782 O O . THR A 1 619 ? 19.629 4.629 16.876 1.00 71.56 619 THR A O 1
ATOM 4785 N N . THR A 1 620 ? 20.827 3.032 15.817 1.00 68.00 620 THR A N 1
ATOM 4786 C CA . THR A 1 620 ? 20.636 1.999 16.845 1.00 68.00 620 THR A CA 1
ATOM 4787 C C . THR A 1 620 ? 21.123 2.502 18.205 1.00 68.00 620 THR A C 1
ATOM 4789 O O . THR A 1 620 ? 22.266 2.920 18.403 1.00 68.00 620 THR A O 1
ATOM 4792 N N . ARG A 1 621 ? 20.230 2.487 19.202 1.00 71.44 621 ARG A N 1
ATOM 4793 C CA . ARG A 1 621 ? 20.477 3.098 20.522 1.00 71.44 621 ARG A CA 1
ATOM 4794 C C . ARG A 1 621 ? 21.288 2.176 21.442 1.00 71.44 621 ARG A C 1
ATOM 4796 O O . ARG A 1 621 ? 20.986 2.050 22.625 1.00 71.44 621 ARG A O 1
ATOM 4803 N N . GLU A 1 622 ? 22.319 1.534 20.900 1.00 68.88 622 GLU A N 1
ATOM 4804 C CA . GLU A 1 622 ? 23.130 0.495 21.552 1.00 68.88 622 GLU A CA 1
ATOM 4805 C C . GLU A 1 622 ? 23.794 0.976 22.847 1.00 68.88 622 GLU A C 1
ATOM 4807 O O . GLU A 1 622 ? 23.845 0.238 23.827 1.00 68.88 622 GLU A O 1
ATOM 4812 N N . PHE A 1 623 ? 24.202 2.246 22.902 1.00 72.31 623 PHE A N 1
ATOM 4813 C CA . PHE A 1 623 ? 24.743 2.888 24.106 1.00 72.31 623 PHE A CA 1
ATOM 4814 C C . PHE A 1 623 ? 23.712 3.065 25.245 1.00 72.31 623 PHE A C 1
ATOM 4816 O O . PHE A 1 623 ? 24.102 3.349 26.375 1.00 72.31 623 PHE A O 1
ATOM 4823 N N . LEU A 1 624 ? 22.408 2.897 24.973 1.00 73.94 624 LEU A N 1
ATOM 4824 C CA . LEU A 1 624 ? 21.330 2.860 25.976 1.00 73.94 624 LEU A CA 1
ATOM 4825 C C . LEU A 1 624 ? 20.913 1.428 26.360 1.00 73.94 624 LEU A C 1
ATOM 4827 O O . LEU A 1 624 ? 20.058 1.259 27.242 1.00 73.94 624 LEU A O 1
ATOM 4831 N N . LEU A 1 625 ? 21.481 0.405 25.711 1.00 79.94 625 LEU A N 1
ATOM 4832 C CA . LEU A 1 625 ? 21.293 -1.002 26.065 1.00 79.94 625 LEU A CA 1
ATOM 4833 C C . LEU A 1 625 ? 22.279 -1.416 27.175 1.00 79.94 625 LEU A C 1
ATOM 4835 O O . LEU A 1 625 ? 23.353 -0.816 27.303 1.00 79.94 625 LEU A O 1
ATOM 4839 N N . PRO A 1 626 ? 21.964 -2.445 27.981 1.00 78.56 626 PRO A N 1
ATOM 4840 C CA . PRO A 1 626 ? 22.894 -2.943 28.988 1.00 78.56 626 PRO A CA 1
ATOM 4841 C C . PRO A 1 626 ? 24.169 -3.513 28.348 1.00 78.56 626 PRO A C 1
ATOM 4843 O O . PRO A 1 626 ? 24.106 -4.403 27.504 1.00 78.56 626 PRO A O 1
ATOM 4846 N N . GLN A 1 627 ? 25.328 -3.022 28.797 1.00 76.75 627 GLN A N 1
ATOM 4847 C CA . GLN A 1 627 ? 26.654 -3.484 28.351 1.00 76.75 627 GLN A CA 1
ATOM 4848 C C . GLN A 1 627 ? 27.150 -4.729 29.117 1.00 76.75 627 GLN A C 1
ATOM 4850 O O . GLN A 1 627 ? 28.170 -5.319 28.770 1.00 76.75 627 GLN A O 1
ATOM 4855 N N . ARG A 1 628 ? 26.431 -5.126 30.175 1.00 84.25 628 ARG A N 1
ATOM 4856 C CA . ARG A 1 628 ? 26.635 -6.387 30.905 1.00 84.25 628 ARG A CA 1
ATOM 4857 C C . ARG A 1 628 ? 26.102 -7.582 30.091 1.00 84.25 628 ARG A C 1
ATOM 4859 O O . ARG A 1 628 ? 25.240 -7.374 29.235 1.00 84.25 628 ARG A O 1
ATOM 4866 N N . PRO A 1 629 ? 26.547 -8.825 30.351 1.00 86.56 629 PRO A N 1
ATOM 4867 C CA . PRO A 1 629 ? 25.869 -10.005 29.816 1.00 86.56 629 PRO A CA 1
ATOM 4868 C C . PRO A 1 629 ? 24.406 -10.077 30.303 1.00 86.56 629 PRO A C 1
ATOM 4870 O O . PRO A 1 629 ? 24.101 -9.584 31.395 1.00 86.56 629 PRO A O 1
ATOM 4873 N N . PRO A 1 630 ? 23.492 -10.670 29.516 1.00 91.06 630 PRO A N 1
ATOM 4874 C CA . PRO A 1 630 ? 22.118 -10.914 29.944 1.00 91.06 630 PRO A CA 1
ATOM 4875 C C . PRO A 1 630 ? 22.046 -11.970 31.051 1.00 91.06 630 PRO A C 1
ATOM 4877 O O . PRO A 1 630 ? 22.865 -12.885 31.121 1.00 91.06 630 PRO A O 1
ATOM 4880 N N . SER A 1 631 ? 21.027 -11.854 31.903 1.00 91.44 631 SER A N 1
ATOM 4881 C CA . SER A 1 631 ? 20.713 -12.832 32.952 1.00 91.44 631 SER A CA 1
ATOM 4882 C C . SER A 1 631 ? 20.185 -14.142 32.357 1.00 91.44 631 SER A C 1
ATOM 4884 O O . SER A 1 631 ? 20.423 -15.214 32.908 1.00 91.44 631 SER A O 1
ATOM 4886 N N . CYS A 1 632 ? 19.501 -14.065 31.212 1.00 91.56 632 CYS A N 1
ATOM 4887 C CA . CYS A 1 632 ? 19.245 -15.202 30.335 1.00 91.56 632 CYS A CA 1
ATOM 4888 C C . CYS A 1 632 ? 19.005 -14.741 28.888 1.00 91.56 632 CYS A C 1
ATOM 4890 O O . CYS A 1 632 ? 18.518 -13.633 28.661 1.00 91.56 632 CYS A O 1
ATOM 4892 N N . SER A 1 633 ? 19.285 -15.618 27.924 1.00 93.12 633 SER A N 1
ATOM 4893 C CA . SER A 1 633 ? 18.966 -15.417 26.505 1.00 93.12 633 SER A CA 1
ATOM 4894 C C . SER A 1 633 ? 18.093 -16.564 26.003 1.00 93.12 633 SER A C 1
ATOM 4896 O O . SER A 1 633 ? 18.393 -17.732 26.260 1.00 93.12 633 SER A O 1
ATOM 4898 N N . LEU A 1 634 ? 17.025 -16.242 25.275 1.00 94.06 634 LEU A N 1
ATOM 4899 C CA . LEU A 1 634 ? 16.106 -17.203 24.667 1.00 94.06 634 LEU A CA 1
ATOM 4900 C C . LEU A 1 634 ? 16.190 -17.098 23.134 1.00 94.06 634 LEU A C 1
ATOM 4902 O O . LEU A 1 634 ? 15.765 -16.074 22.595 1.00 94.06 634 LEU A O 1
ATOM 4906 N N . PRO A 1 635 ? 16.692 -18.114 22.405 1.00 94.38 635 PRO A N 1
ATOM 4907 C CA . PRO A 1 635 ? 16.515 -18.175 20.957 1.00 94.38 635 PRO A CA 1
ATOM 4908 C C . PRO A 1 635 ? 15.025 -18.361 20.650 1.00 94.38 635 PRO A C 1
ATOM 4910 O O . PRO A 1 635 ? 14.402 -19.307 21.129 1.00 94.38 635 PRO A O 1
ATOM 4913 N N . LEU A 1 636 ? 14.454 -17.426 19.893 1.00 94.12 636 LEU A N 1
ATOM 4914 C CA . LEU A 1 636 ? 13.017 -17.310 19.657 1.00 94.12 636 LEU A CA 1
ATOM 4915 C C . LEU A 1 636 ? 12.612 -17.910 18.309 1.00 94.12 636 LEU A C 1
ATOM 4917 O O . LEU A 1 636 ? 11.662 -18.680 18.240 1.00 94.12 636 LEU A O 1
ATOM 4921 N N . LEU A 1 637 ? 13.341 -17.568 17.245 1.00 94.38 637 LEU A N 1
ATOM 4922 C CA . LEU A 1 637 ? 13.093 -18.049 15.888 1.00 94.38 637 LEU A CA 1
ATOM 4923 C C . LEU A 1 637 ? 14.417 -18.139 15.126 1.00 94.38 637 LEU A C 1
ATOM 4925 O O . LEU A 1 637 ? 15.212 -17.205 15.153 1.00 94.38 637 LEU A O 1
ATOM 4929 N N . ARG A 1 638 ? 14.624 -19.233 14.392 1.00 96.19 638 ARG A N 1
ATOM 4930 C CA . ARG A 1 638 ? 15.679 -19.346 13.380 1.00 96.19 638 ARG A CA 1
ATOM 4931 C C . ARG A 1 638 ? 15.054 -19.871 12.095 1.00 96.19 638 ARG A C 1
ATOM 4933 O O . ARG A 1 638 ? 14.395 -20.910 12.133 1.00 96.19 638 ARG A O 1
ATOM 4940 N N . HIS A 1 639 ? 15.226 -19.151 10.993 1.00 96.25 639 HIS A N 1
ATOM 4941 C CA . HIS A 1 639 ? 14.566 -19.463 9.728 1.00 96.25 639 HIS A CA 1
ATOM 4942 C C . HIS A 1 639 ? 15.373 -18.953 8.529 1.00 96.25 639 HIS A C 1
ATOM 4944 O O . HIS A 1 639 ? 16.029 -17.917 8.619 1.00 96.25 639 HIS A O 1
ATOM 4950 N N . ASP A 1 640 ? 15.290 -19.673 7.412 1.00 95.69 640 ASP A N 1
ATOM 4951 C CA . ASP A 1 640 ? 15.979 -19.353 6.162 1.00 95.69 640 ASP A CA 1
ATOM 4952 C C . ASP A 1 640 ? 14.928 -18.936 5.118 1.00 95.69 640 ASP A C 1
ATOM 4954 O O . ASP A 1 640 ? 14.245 -19.777 4.532 1.00 95.69 640 ASP A O 1
ATOM 4958 N N . PHE A 1 641 ? 14.752 -17.629 4.915 1.00 93.19 641 PHE A N 1
ATOM 4959 C CA . PHE A 1 641 ? 13.735 -17.079 4.015 1.00 93.19 641 PHE A CA 1
ATOM 4960 C C . PHE A 1 641 ? 14.251 -17.096 2.566 1.00 93.19 641 PHE A C 1
ATOM 4962 O O . PHE A 1 641 ? 14.997 -16.205 2.147 1.00 93.19 641 PHE A O 1
ATOM 4969 N N . GLY A 1 642 ? 13.880 -18.133 1.808 1.00 87.94 642 GLY A N 1
ATOM 4970 C CA . GLY A 1 642 ? 14.217 -18.306 0.387 1.00 87.94 642 GLY A CA 1
ATOM 4971 C C . GLY A 1 642 ? 13.019 -18.100 -0.544 1.00 87.94 642 GLY A C 1
ATOM 4972 O O . GLY A 1 642 ? 12.975 -17.125 -1.287 1.00 87.94 642 GLY A O 1
ATOM 4973 N N . ASP A 1 643 ? 12.044 -19.008 -0.481 1.00 84.44 643 ASP A N 1
ATOM 4974 C CA . ASP A 1 643 ? 10.802 -18.968 -1.265 1.00 84.44 643 ASP A CA 1
ATOM 4975 C C . ASP A 1 643 ? 9.613 -18.804 -0.304 1.00 84.44 643 ASP A C 1
ATOM 4977 O O . ASP A 1 643 ? 9.045 -19.776 0.195 1.00 84.44 643 ASP A O 1
ATOM 4981 N N . THR A 1 644 ? 9.340 -17.552 0.076 1.00 87.94 644 THR A N 1
ATOM 4982 C CA . THR A 1 644 ? 8.389 -17.178 1.146 1.00 87.94 644 THR A CA 1
ATOM 4983 C C . THR A 1 644 ? 7.404 -16.080 0.735 1.00 87.94 644 THR A C 1
ATOM 4985 O O . THR A 1 644 ? 6.547 -15.689 1.524 1.00 87.94 644 THR A O 1
ATOM 4988 N N . TYR A 1 645 ? 7.510 -15.569 -0.491 1.00 84.38 645 TYR A N 1
ATOM 4989 C CA . TYR A 1 645 ? 6.618 -14.556 -1.054 1.00 84.38 645 TYR A CA 1
ATOM 4990 C C . TYR A 1 645 ? 5.182 -15.077 -1.213 1.00 84.38 645 TYR A C 1
ATOM 4992 O O . TYR A 1 645 ? 4.965 -16.133 -1.806 1.00 84.38 645 TYR A O 1
ATOM 5000 N N . GLY A 1 646 ? 4.194 -14.350 -0.683 1.00 78.88 646 GLY A N 1
ATOM 5001 C CA . GLY A 1 646 ? 2.806 -14.814 -0.606 1.00 78.88 646 GLY A CA 1
ATOM 5002 C C . GLY A 1 646 ? 2.582 -16.005 0.340 1.00 78.88 646 GLY A C 1
ATOM 5003 O O . GLY A 1 646 ? 1.500 -16.591 0.330 1.00 78.88 646 GLY A O 1
ATOM 5004 N N . GLY A 1 647 ? 3.590 -16.384 1.134 1.00 82.69 647 GLY A N 1
ATOM 5005 C CA . GLY A 1 647 ? 3.509 -17.430 2.149 1.00 82.69 647 GLY A CA 1
ATOM 5006 C C . GLY A 1 647 ? 3.254 -16.876 3.560 1.00 82.69 647 GLY A C 1
ATOM 5007 O O . GLY A 1 647 ? 3.546 -15.710 3.831 1.00 82.69 647 GLY A O 1
ATOM 5008 N N . PRO A 1 648 ? 2.748 -17.713 4.487 1.00 90.00 648 PRO A N 1
ATOM 5009 C CA . PRO A 1 648 ? 2.531 -17.319 5.877 1.00 90.00 648 PRO A CA 1
ATOM 5010 C C . PRO A 1 648 ? 3.849 -16.974 6.599 1.00 90.00 648 PRO A C 1
ATOM 5012 O O . PRO A 1 648 ? 4.904 -17.514 6.252 1.00 90.00 648 PRO A O 1
ATOM 5015 N N . PRO A 1 649 ? 3.806 -16.131 7.650 1.00 93.19 649 PRO A N 1
ATOM 5016 C CA . PRO A 1 649 ? 4.972 -15.828 8.473 1.00 93.19 649 PRO A CA 1
ATOM 5017 C C . PRO A 1 649 ? 5.553 -17.088 9.129 1.00 93.19 649 PRO A C 1
ATOM 5019 O O . PRO A 1 649 ? 4.829 -18.001 9.528 1.00 93.19 649 PRO A O 1
ATOM 5022 N N . ALA A 1 650 ? 6.871 -17.102 9.324 1.00 94.62 650 ALA A N 1
ATOM 5023 C CA . ALA A 1 650 ? 7.553 -18.143 10.078 1.00 94.62 650 ALA A CA 1
ATOM 5024 C C . ALA A 1 650 ? 7.224 -18.007 11.576 1.00 94.62 650 ALA A C 1
ATOM 5026 O O . ALA A 1 650 ? 7.521 -16.982 12.196 1.00 94.62 650 ALA A O 1
ATOM 5027 N N . THR A 1 651 ? 6.606 -19.037 12.159 1.00 95.25 651 THR A N 1
ATOM 5028 C CA . THR A 1 651 ? 6.118 -19.039 13.550 1.00 95.25 651 THR A CA 1
ATOM 5029 C C . THR A 1 651 ? 6.950 -19.924 14.476 1.00 95.25 651 THR A C 1
ATOM 5031 O O . THR A 1 651 ? 7.322 -21.035 14.098 1.00 95.25 651 THR A O 1
ATOM 5034 N N . ALA A 1 652 ? 7.122 -19.501 15.727 1.00 95.38 652 ALA A N 1
ATOM 5035 C CA . ALA A 1 652 ? 7.683 -20.302 16.812 1.00 95.38 652 ALA A CA 1
ATOM 5036 C C . ALA A 1 652 ? 6.890 -20.113 18.117 1.00 95.38 652 ALA A C 1
ATOM 5038 O O . ALA A 1 652 ? 6.324 -19.051 18.373 1.00 95.38 652 ALA A O 1
ATOM 5039 N N . ALA A 1 653 ? 6.855 -21.145 18.962 1.00 95.25 653 ALA A N 1
ATOM 5040 C CA . ALA A 1 653 ? 6.222 -21.056 20.276 1.00 95.25 653 ALA A CA 1
ATOM 5041 C C . ALA A 1 653 ? 7.104 -20.253 21.247 1.00 95.25 653 ALA A C 1
ATOM 5043 O O . ALA A 1 653 ? 8.281 -20.562 21.428 1.00 95.25 653 ALA A O 1
ATOM 5044 N N . TYR A 1 654 ? 6.518 -19.249 21.895 1.00 94.75 654 TYR A N 1
ATOM 5045 C CA . TYR A 1 654 ? 7.136 -18.476 22.964 1.00 94.75 654 TYR A CA 1
ATOM 5046 C C . TYR A 1 654 ? 6.649 -18.960 24.333 1.00 94.75 654 TYR A C 1
ATOM 5048 O O . TYR A 1 654 ? 5.462 -19.215 24.522 1.00 94.75 654 TYR A O 1
ATOM 5056 N N . ALA A 1 655 ? 7.557 -19.012 25.306 1.00 92.19 655 ALA A N 1
ATOM 5057 C CA . ALA A 1 655 ? 7.235 -19.139 26.722 1.00 92.19 655 ALA A CA 1
ATOM 5058 C C . ALA A 1 655 ? 8.232 -18.306 27.552 1.00 92.19 655 ALA A C 1
ATOM 5060 O O . ALA A 1 655 ? 9.399 -18.201 27.155 1.00 92.19 655 ALA A O 1
ATOM 5061 N N . PRO A 1 656 ? 7.826 -17.737 28.704 1.00 90.25 656 PRO A N 1
ATOM 5062 C CA . PRO A 1 656 ? 8.753 -17.056 29.602 1.00 90.25 656 PRO A CA 1
ATOM 5063 C C . PRO A 1 656 ? 9.869 -18.013 30.071 1.00 90.25 656 PRO A C 1
ATOM 5065 O O . PRO A 1 656 ? 9.576 -19.156 30.436 1.00 90.25 656 PRO A O 1
ATOM 5068 N N . PRO A 1 657 ? 11.147 -17.592 30.086 1.00 88.44 657 PRO A N 1
ATOM 5069 C CA . PRO A 1 657 ? 12.261 -18.479 30.422 1.00 88.44 657 PRO A CA 1
ATOM 5070 C C . PRO A 1 657 ? 12.198 -18.934 31.900 1.00 88.44 657 PRO A C 1
ATOM 5072 O O . PRO A 1 657 ? 12.333 -18.107 32.804 1.00 88.44 657 PRO A O 1
ATOM 5075 N N . PRO A 1 658 ? 12.042 -20.242 32.200 1.00 83.56 658 PRO A N 1
ATOM 5076 C CA . PRO A 1 658 ? 11.654 -20.708 33.539 1.00 83.56 658 PRO A CA 1
ATOM 5077 C C . PRO A 1 658 ? 12.749 -20.555 34.606 1.00 83.56 658 PRO A C 1
ATOM 5079 O O . PRO A 1 658 ? 12.445 -20.428 35.787 1.00 83.56 658 PRO A O 1
ATOM 5082 N N . GLY A 1 659 ? 14.025 -20.531 34.206 1.00 82.81 659 GLY A N 1
ATOM 5083 C CA . GLY A 1 659 ? 15.149 -20.211 35.097 1.00 82.81 659 GLY A CA 1
ATOM 5084 C C . GLY A 1 659 ? 15.372 -18.707 35.305 1.00 82.81 659 GLY A C 1
ATOM 5085 O O . GLY A 1 659 ? 16.377 -18.323 35.892 1.00 82.81 659 GLY A O 1
ATOM 5086 N N . CYS A 1 660 ? 14.490 -17.861 34.770 1.00 86.44 660 CYS A N 1
ATOM 5087 C CA . CYS A 1 660 ? 14.695 -16.425 34.610 1.00 86.44 660 CYS A CA 1
ATOM 5088 C C . CYS A 1 660 ? 13.353 -15.658 34.749 1.00 86.44 660 CYS A C 1
ATOM 5090 O O . CYS A 1 660 ? 12.951 -14.939 33.832 1.00 86.44 660 CYS A O 1
ATOM 5092 N N . PRO A 1 661 ? 12.616 -15.831 35.868 1.00 85.19 661 PRO A N 1
ATOM 5093 C CA . PRO A 1 661 ? 11.280 -15.265 36.052 1.00 85.19 661 PRO A CA 1
ATOM 5094 C C . PRO A 1 661 ? 11.281 -13.732 36.118 1.00 85.19 661 PRO A C 1
ATOM 5096 O O . PRO A 1 661 ? 12.240 -13.111 36.562 1.00 85.19 661 PRO A O 1
ATOM 5099 N N . ALA A 1 662 ? 10.164 -13.133 35.717 1.00 84.88 662 ALA A N 1
ATOM 5100 C CA . ALA A 1 662 ? 9.933 -11.693 35.786 1.00 84.88 662 ALA A CA 1
ATOM 5101 C C . ALA A 1 662 ? 9.726 -11.185 37.238 1.00 84.88 662 ALA A C 1
ATOM 5103 O O . ALA A 1 662 ? 9.345 -11.976 38.105 1.00 84.88 662 ALA A O 1
ATOM 5104 N N . PRO A 1 663 ? 9.875 -9.871 37.521 1.00 85.94 663 PRO A N 1
ATOM 5105 C CA . PRO A 1 663 ? 10.172 -8.767 36.599 1.00 85.94 663 PRO A CA 1
ATOM 5106 C C . PRO A 1 663 ? 11.613 -8.758 36.069 1.00 85.94 663 PRO A C 1
ATOM 5108 O O . PRO A 1 663 ? 12.525 -9.277 36.702 1.00 85.94 663 PRO A O 1
ATOM 5111 N N . TRP A 1 664 ? 11.794 -8.119 34.913 1.00 88.50 664 TRP A N 1
ATOM 5112 C CA . TRP A 1 664 ? 13.088 -7.845 34.285 1.00 88.50 664 TRP A CA 1
ATOM 5113 C C . TRP A 1 664 ? 13.237 -6.329 34.113 1.00 88.50 664 TRP A C 1
ATOM 5115 O O . TRP A 1 664 ? 12.270 -5.669 33.726 1.00 88.50 664 TRP A O 1
ATOM 5125 N N . ASP A 1 665 ? 14.423 -5.776 34.364 1.00 86.06 665 ASP A N 1
ATOM 5126 C CA . ASP A 1 665 ? 14.705 -4.338 34.230 1.00 86.06 665 ASP A CA 1
ATOM 5127 C C . ASP A 1 665 ? 14.781 -3.920 32.758 1.00 86.06 665 ASP A C 1
ATOM 5129 O O . ASP A 1 665 ? 14.410 -2.799 32.406 1.00 86.06 665 ASP A O 1
ATOM 5133 N N . ARG A 1 666 ? 15.271 -4.826 31.900 1.00 89.88 666 ARG A N 1
ATOM 5134 C CA . ARG A 1 666 ? 15.266 -4.692 30.440 1.00 89.88 666 ARG A CA 1
ATOM 5135 C C . ARG A 1 666 ? 15.003 -6.038 29.771 1.00 89.88 666 ARG A C 1
ATOM 5137 O O . ARG A 1 666 ? 15.489 -7.071 30.235 1.00 89.88 666 ARG A O 1
ATOM 5144 N N . VAL A 1 667 ? 14.327 -6.002 28.626 1.00 92.94 667 VAL A N 1
ATOM 5145 C CA . VAL A 1 667 ? 14.318 -7.093 27.642 1.00 92.94 667 VAL A CA 1
ATOM 5146 C C . VAL A 1 667 ? 14.695 -6.521 26.281 1.00 92.94 667 VAL A C 1
ATOM 5148 O O . VAL A 1 667 ? 14.101 -5.542 25.828 1.00 92.94 667 VAL A O 1
ATOM 5151 N N . VAL A 1 668 ? 15.692 -7.118 25.635 1.00 94.62 668 VAL A N 1
ATOM 5152 C CA . VAL A 1 668 ? 16.221 -6.691 24.337 1.00 94.62 668 VAL A CA 1
ATOM 5153 C C . VAL A 1 668 ? 15.926 -7.773 23.305 1.00 94.62 668 VAL A C 1
ATOM 5155 O O . VAL A 1 668 ? 16.294 -8.928 23.493 1.00 94.62 668 VAL A O 1
ATOM 5158 N N . LEU A 1 669 ? 15.260 -7.400 22.215 1.00 96.06 669 LEU A N 1
ATOM 5159 C CA . LEU A 1 669 ? 15.141 -8.231 21.022 1.00 96.06 669 LEU A CA 1
ATOM 5160 C C . LEU A 1 669 ? 16.420 -8.073 20.208 1.00 96.06 669 LEU A C 1
ATOM 5162 O O . LEU A 1 669 ? 16.833 -6.952 19.921 1.00 96.06 669 LEU A O 1
ATOM 5166 N N . ASP A 1 670 ? 17.028 -9.192 19.843 1.00 95.44 670 ASP A N 1
ATOM 5167 C CA . ASP A 1 670 ? 18.236 -9.277 19.036 1.00 95.44 670 ASP A CA 1
ATOM 5168 C C . ASP A 1 670 ? 17.924 -10.034 17.742 1.00 95.44 670 ASP A C 1
ATOM 5170 O O . ASP A 1 670 ? 17.702 -11.245 17.755 1.00 95.44 670 ASP A O 1
ATOM 5174 N N . LEU A 1 671 ? 17.859 -9.297 16.634 1.00 96.44 671 LEU A N 1
ATOM 5175 C CA . LEU A 1 671 ? 17.706 -9.823 15.282 1.00 96.44 671 LEU A CA 1
ATOM 5176 C C . LEU A 1 671 ? 19.083 -9.820 14.612 1.00 96.44 671 LEU A C 1
ATOM 5178 O O . LEU A 1 671 ? 19.692 -8.765 14.467 1.00 96.44 671 LEU A O 1
ATOM 5182 N N . SER A 1 672 ? 19.554 -10.979 14.165 1.00 96.25 672 SER A N 1
ATOM 5183 C CA . SER A 1 672 ? 20.755 -11.120 13.334 1.00 96.25 672 SER A CA 1
ATOM 5184 C C . SER A 1 672 ? 20.364 -11.691 11.972 1.00 96.25 672 SER A C 1
ATOM 5186 O O . SER A 1 672 ? 19.655 -12.700 11.918 1.00 96.25 672 SER A O 1
ATOM 5188 N N . VAL A 1 673 ? 20.825 -11.069 10.885 1.00 96.00 673 VAL A N 1
ATOM 5189 C CA . VAL A 1 673 ? 20.522 -11.494 9.507 1.00 96.00 673 VAL A CA 1
ATOM 5190 C C . VAL A 1 673 ? 21.803 -11.571 8.682 1.00 96.00 673 VAL A C 1
ATOM 5192 O O . VAL A 1 673 ? 22.664 -10.701 8.792 1.00 96.00 673 VAL A O 1
ATOM 5195 N N . ALA A 1 674 ? 21.910 -12.592 7.834 1.00 95.31 674 ALA A N 1
ATOM 5196 C CA . ALA A 1 674 ? 22.935 -12.702 6.800 1.00 95.31 674 ALA A CA 1
ATOM 5197 C C . ALA A 1 674 ? 22.312 -13.141 5.466 1.00 95.31 674 ALA A C 1
ATOM 5199 O O . ALA A 1 674 ? 21.336 -13.890 5.450 1.00 95.31 674 ALA A O 1
ATOM 5200 N N . CYS A 1 675 ? 22.873 -12.689 4.347 1.00 93.12 675 CYS A N 1
ATOM 5201 C CA . CYS A 1 675 ? 22.442 -13.063 2.998 1.00 93.12 675 CYS A CA 1
ATOM 5202 C C . CYS A 1 675 ? 23.640 -13.029 2.045 1.00 93.12 675 CYS A C 1
ATOM 5204 O O . CYS A 1 675 ? 24.523 -12.192 2.218 1.00 93.12 675 CYS A O 1
ATOM 5206 N N . ALA A 1 676 ? 23.687 -13.921 1.056 1.00 90.19 676 ALA A N 1
ATOM 5207 C CA . ALA A 1 676 ? 24.722 -13.927 0.023 1.00 90.19 676 ALA A CA 1
ATOM 5208 C C . ALA A 1 676 ? 24.140 -14.341 -1.329 1.00 90.19 676 ALA A C 1
ATOM 5210 O O . ALA A 1 676 ? 23.355 -15.287 -1.396 1.00 90.19 676 ALA A O 1
ATOM 5211 N N . GLY A 1 677 ? 24.534 -13.627 -2.384 1.00 84.81 677 GLY A N 1
ATOM 5212 C CA . GLY A 1 677 ? 23.825 -13.612 -3.663 1.00 84.81 677 GLY A CA 1
ATOM 5213 C C . GLY A 1 677 ? 22.900 -12.398 -3.786 1.00 84.81 677 GLY A C 1
ATOM 5214 O O . GLY A 1 677 ? 22.680 -11.668 -2.823 1.00 84.81 677 GLY A O 1
ATOM 5215 N N . GLU A 1 678 ? 22.362 -12.190 -4.983 1.00 80.75 678 GLU A N 1
ATOM 5216 C CA . GLU A 1 678 ? 21.620 -10.984 -5.362 1.00 80.75 678 GLU A CA 1
ATOM 5217 C C . GLU A 1 678 ? 20.173 -11.022 -4.828 1.00 80.75 678 GLU A C 1
ATOM 5219 O O . GLU A 1 678 ? 19.463 -12.019 -5.007 1.00 80.75 678 GLU A O 1
ATOM 5224 N N . GLN A 1 679 ? 19.712 -9.924 -4.223 1.00 80.69 679 GLN A N 1
ATOM 5225 C CA . GLN A 1 679 ? 18.308 -9.652 -3.868 1.00 80.69 679 GLN A CA 1
ATOM 5226 C C . GLN A 1 679 ? 18.017 -8.153 -3.942 1.00 80.69 679 GLN A C 1
ATOM 5228 O O . GLN A 1 679 ? 18.933 -7.341 -3.980 1.00 80.69 679 GLN A O 1
ATOM 5233 N N . TYR A 1 680 ? 16.732 -7.804 -3.879 1.00 77.69 680 TYR A N 1
ATOM 5234 C CA . TYR A 1 680 ? 16.292 -6.458 -3.509 1.00 77.69 680 TYR A CA 1
ATOM 5235 C C . TYR A 1 680 ? 15.954 -6.356 -2.027 1.00 77.69 680 TYR A C 1
ATOM 5237 O O . TYR A 1 680 ? 15.682 -7.361 -1.363 1.00 77.69 680 TYR A O 1
ATOM 5245 N N . ASP A 1 681 ? 15.921 -5.125 -1.532 1.00 78.56 681 ASP A N 1
ATOM 5246 C CA . ASP A 1 681 ? 15.461 -4.792 -0.197 1.00 78.56 681 ASP A CA 1
ATOM 5247 C C . ASP A 1 681 ? 13.990 -5.184 0.033 1.00 78.56 681 ASP A C 1
ATOM 5249 O O . ASP A 1 681 ? 13.114 -5.045 -0.823 1.00 78.56 681 ASP A O 1
ATOM 5253 N N . ARG A 1 682 ? 13.724 -5.742 1.217 1.00 88.19 682 ARG A N 1
ATOM 5254 C CA . ARG A 1 682 ? 12.433 -6.303 1.629 1.00 88.19 682 ARG A CA 1
ATOM 5255 C C . ARG A 1 682 ? 12.022 -5.718 2.969 1.00 88.19 682 ARG A C 1
ATOM 5257 O O . ARG A 1 682 ? 12.834 -5.644 3.890 1.00 88.19 682 ARG A O 1
ATOM 5264 N N . ILE A 1 683 ? 10.738 -5.398 3.107 1.00 92.94 683 ILE A N 1
ATOM 5265 C CA . ILE A 1 683 ? 10.138 -5.109 4.410 1.00 92.94 683 ILE A CA 1
ATOM 5266 C C . ILE A 1 683 ? 9.940 -6.411 5.196 1.00 92.94 683 ILE A C 1
ATOM 5268 O O . ILE A 1 683 ? 9.512 -7.430 4.650 1.00 92.94 683 ILE A O 1
ATOM 5272 N N . ALA A 1 684 ? 10.233 -6.365 6.490 1.00 95.00 684 ALA A N 1
ATOM 5273 C CA . ALA A 1 684 ? 10.024 -7.457 7.424 1.00 95.00 684 ALA A CA 1
ATOM 5274 C C . ALA A 1 684 ? 9.530 -6.933 8.780 1.00 95.00 684 ALA A C 1
ATOM 5276 O O . ALA A 1 684 ? 9.765 -5.779 9.153 1.00 95.00 684 ALA A O 1
ATOM 5277 N N . ALA A 1 685 ? 8.853 -7.791 9.539 1.00 95.94 685 ALA A N 1
ATOM 5278 C CA . ALA A 1 685 ? 8.421 -7.480 10.898 1.00 95.94 685 ALA A CA 1
ATOM 5279 C C . ALA A 1 685 ? 8.377 -8.724 11.791 1.00 95.94 685 ALA A C 1
ATOM 5281 O O . ALA A 1 685 ? 8.253 -9.851 11.306 1.00 95.94 685 ALA A O 1
ATOM 5282 N N . VAL A 1 686 ? 8.492 -8.493 13.102 1.00 97.00 686 VAL A N 1
ATOM 5283 C CA . VAL A 1 686 ? 8.452 -9.513 14.158 1.00 97.00 686 VAL A CA 1
ATOM 5284 C C . VAL A 1 686 ? 7.323 -9.187 15.132 1.00 97.00 686 VAL A C 1
ATOM 5286 O O . VAL A 1 686 ? 7.314 -8.110 15.734 1.00 97.00 686 VAL A O 1
ATOM 5289 N N . TRP A 1 687 ? 6.415 -10.141 15.333 1.00 96.44 687 TRP A N 1
ATOM 5290 C CA . TRP A 1 687 ? 5.270 -10.050 16.241 1.00 96.44 687 TRP A CA 1
ATOM 5291 C C . TRP A 1 687 ? 5.331 -11.105 17.351 1.00 96.44 687 TRP A C 1
ATOM 5293 O O . TRP A 1 687 ? 5.925 -12.171 17.183 1.00 96.44 687 TRP A O 1
ATOM 5303 N N . LEU A 1 688 ? 4.633 -10.839 18.454 1.00 95.31 688 LEU A N 1
ATOM 5304 C CA . LEU A 1 688 ? 4.260 -11.823 19.474 1.00 95.31 688 LEU A CA 1
ATOM 5305 C C . LEU A 1 688 ? 2.743 -11.740 19.682 1.00 95.31 688 LEU A C 1
ATOM 5307 O O . LEU A 1 688 ? 2.232 -10.667 19.992 1.00 95.31 688 LEU A O 1
ATOM 5311 N N . ASP A 1 689 ? 2.020 -12.839 19.450 1.00 92.25 689 ASP A N 1
ATOM 5312 C CA . ASP A 1 689 ? 0.543 -12.890 19.438 1.00 92.25 689 ASP A CA 1
ATOM 5313 C C . ASP A 1 689 ? -0.112 -11.806 18.552 1.00 92.25 689 ASP A C 1
ATOM 5315 O O . ASP A 1 689 ? -1.161 -11.247 18.870 1.00 92.25 689 ASP A O 1
ATOM 5319 N N . GLY A 1 690 ? 0.526 -11.487 17.421 1.00 92.31 690 GLY A N 1
ATOM 5320 C CA . GLY A 1 690 ? 0.055 -10.473 16.470 1.00 92.31 690 GLY A CA 1
ATOM 5321 C C . GLY A 1 690 ? 0.247 -9.017 16.916 1.00 92.31 690 GLY A C 1
ATOM 5322 O O . GLY A 1 690 ? -0.244 -8.120 16.230 1.00 92.31 690 GLY A O 1
ATOM 5323 N N . ALA A 1 691 ? 0.943 -8.767 18.033 1.00 95.25 691 ALA A N 1
ATOM 5324 C CA . ALA A 1 691 ? 1.408 -7.444 18.456 1.00 95.25 691 ALA A CA 1
ATOM 5325 C C . ALA A 1 691 ? 2.842 -7.203 17.960 1.00 95.25 691 ALA A C 1
ATOM 5327 O O . ALA A 1 691 ? 3.717 -8.044 18.180 1.00 95.25 691 ALA A O 1
ATOM 5328 N N . GLU A 1 692 ? 3.099 -6.085 17.277 1.00 96.94 692 GLU A N 1
ATOM 5329 C CA . GLU A 1 692 ? 4.379 -5.862 16.588 1.00 96.94 692 GLU A CA 1
ATOM 5330 C C . GLU A 1 692 ? 5.476 -5.363 17.535 1.00 96.94 692 GLU A C 1
ATOM 5332 O O . GLU A 1 692 ? 5.255 -4.457 18.332 1.00 96.94 692 GLU A O 1
ATOM 5337 N N . LEU A 1 693 ? 6.675 -5.939 17.449 1.00 96.25 693 LEU A N 1
ATOM 5338 C CA . LEU A 1 693 ? 7.825 -5.577 18.284 1.00 96.25 693 LEU A CA 1
ATOM 5339 C C . LEU A 1 693 ? 8.853 -4.770 17.472 1.00 96.25 693 LEU A C 1
ATOM 5341 O O . LEU A 1 693 ? 9.314 -3.696 17.886 1.00 96.25 693 LEU A O 1
ATOM 5345 N N . LEU A 1 694 ? 9.174 -5.260 16.275 1.00 96.06 694 LEU A N 1
ATOM 5346 C CA . LEU A 1 694 ? 10.164 -4.701 15.357 1.00 96.06 694 LEU A CA 1
ATOM 5347 C C . LEU A 1 694 ? 9.605 -4.677 13.933 1.00 96.06 694 LEU A C 1
ATOM 5349 O O . LEU A 1 694 ? 9.030 -5.666 13.486 1.00 96.06 694 LEU A O 1
ATOM 5353 N N . ARG A 1 695 ? 9.872 -3.578 13.222 1.00 95.69 695 ARG A N 1
ATOM 5354 C CA . ARG A 1 695 ? 9.725 -3.435 11.773 1.00 95.69 695 ARG A CA 1
ATOM 5355 C C . ARG A 1 695 ? 11.069 -3.028 11.199 1.00 95.69 695 ARG A C 1
ATOM 5357 O O . ARG A 1 695 ? 11.732 -2.165 11.769 1.00 95.69 695 ARG A O 1
ATOM 5364 N N . THR A 1 696 ? 11.480 -3.664 10.114 1.00 94.94 696 THR A N 1
ATOM 5365 C CA . THR A 1 696 ? 12.851 -3.589 9.606 1.00 94.94 696 THR A CA 1
ATOM 5366 C C . THR A 1 696 ? 12.869 -3.768 8.088 1.00 94.94 696 THR A C 1
ATOM 5368 O O . THR A 1 696 ? 11.977 -4.403 7.526 1.00 94.94 696 THR A O 1
ATOM 5371 N N . SER A 1 697 ? 13.866 -3.198 7.423 1.00 93.75 697 SER A N 1
ATOM 5372 C CA . SER A 1 697 ? 14.191 -3.416 6.014 1.00 93.75 697 SER A CA 1
ATOM 5373 C C . SER A 1 697 ? 15.440 -4.289 5.921 1.00 93.75 697 SER A C 1
ATOM 5375 O O . SER A 1 697 ? 16.333 -4.181 6.764 1.00 93.75 697 SER A O 1
ATOM 5377 N N . THR A 1 698 ? 15.545 -5.139 4.902 1.00 92.19 698 THR A N 1
ATOM 5378 C CA . THR A 1 698 ? 16.800 -5.856 4.633 1.00 92.19 698 THR A CA 1
ATOM 5379 C C . THR A 1 698 ? 17.858 -4.938 4.020 1.00 92.19 698 THR A C 1
ATOM 5381 O O . THR A 1 698 ? 17.529 -3.953 3.361 1.00 92.19 698 THR A O 1
ATOM 5384 N N . ALA A 1 699 ? 19.142 -5.261 4.195 1.00 89.44 699 ALA A N 1
ATOM 5385 C CA . ALA A 1 699 ? 20.170 -4.731 3.300 1.00 89.44 699 ALA A CA 1
ATOM 5386 C C . ALA A 1 699 ? 19.975 -5.296 1.878 1.00 89.44 699 ALA A C 1
ATOM 5388 O O . ALA A 1 699 ? 19.529 -6.441 1.725 1.00 89.44 699 ALA A O 1
ATOM 5389 N N . GLU A 1 700 ? 20.337 -4.509 0.860 1.00 82.38 700 GLU A N 1
ATOM 5390 C CA . GLU A 1 700 ? 20.527 -4.995 -0.512 1.00 82.38 700 GLU A CA 1
ATOM 5391 C C . GLU A 1 700 ? 21.852 -5.797 -0.534 1.00 82.38 700 GLU A C 1
ATOM 5393 O O . GLU A 1 700 ? 22.900 -5.231 -0.208 1.00 82.38 700 GLU A O 1
ATOM 5398 N N . PRO A 1 701 ? 21.831 -7.126 -0.767 1.00 80.31 701 PRO A N 1
ATOM 5399 C CA . PRO A 1 701 ? 22.999 -7.987 -0.602 1.00 80.31 701 PRO A CA 1
ATOM 5400 C C . PRO A 1 701 ? 23.764 -8.208 -1.912 1.00 80.31 701 PRO A C 1
ATOM 5402 O O . PRO A 1 701 ? 23.209 -8.113 -3.004 1.00 80.31 701 PRO A O 1
ATOM 5405 N N . SER A 1 702 ? 25.040 -8.571 -1.780 1.00 74.12 702 SER A N 1
ATOM 5406 C CA . SER A 1 702 ? 25.965 -8.840 -2.885 1.00 74.12 702 SER A CA 1
ATOM 5407 C C . SER A 1 702 ? 26.323 -10.328 -3.021 1.00 74.12 702 SER A C 1
ATOM 5409 O O . SER A 1 702 ? 26.174 -11.120 -2.083 1.00 74.12 702 SER A O 1
ATOM 5411 N N . GLU A 1 703 ? 26.925 -10.704 -4.157 1.00 76.44 703 GLU A N 1
ATOM 5412 C CA . GLU A 1 703 ? 27.561 -12.021 -4.357 1.00 76.44 703 GLU A CA 1
ATOM 5413 C C . GLU A 1 703 ? 28.560 -12.419 -3.245 1.00 76.44 703 GLU A C 1
ATOM 5415 O O . GLU A 1 703 ? 28.653 -13.598 -2.904 1.00 76.44 703 GLU A O 1
ATOM 5420 N N . SER A 1 704 ? 29.295 -11.463 -2.655 1.00 79.06 704 SER A N 1
ATOM 5421 C CA . SER A 1 704 ? 30.257 -11.714 -1.560 1.00 79.06 704 SER A CA 1
ATOM 5422 C C . SER A 1 704 ? 29.593 -11.977 -0.202 1.00 79.06 704 SER A C 1
ATOM 5424 O O . SER A 1 704 ? 30.238 -12.480 0.720 1.00 79.06 704 SER A O 1
ATOM 5426 N N . GLY A 1 705 ? 28.312 -11.633 -0.076 1.00 87.25 705 GLY A N 1
ATOM 5427 C CA . GLY A 1 705 ? 27.540 -11.714 1.151 1.00 87.25 705 GLY A CA 1
ATOM 5428 C C . GLY A 1 705 ? 27.600 -10.463 2.023 1.00 87.25 705 GLY A C 1
ATOM 5429 O O . GLY A 1 705 ? 28.577 -9.712 2.038 1.00 87.25 705 GLY A O 1
ATOM 5430 N N . VAL A 1 706 ? 26.528 -10.273 2.788 1.00 91.81 706 VAL A N 1
ATOM 5431 C CA . VAL A 1 706 ? 26.344 -9.194 3.761 1.00 91.81 706 VAL A CA 1
ATOM 5432 C C . VAL A 1 706 ? 25.720 -9.739 5.045 1.00 91.81 706 VAL A C 1
ATOM 5434 O O . VAL A 1 706 ? 25.030 -10.764 5.032 1.00 91.81 706 VAL A O 1
ATOM 5437 N N . PHE A 1 707 ? 25.917 -9.037 6.156 1.00 94.88 707 PHE A N 1
ATOM 5438 C CA . PHE A 1 707 ? 25.214 -9.298 7.410 1.00 94.88 707 PHE A CA 1
ATOM 5439 C C . PHE A 1 707 ? 24.939 -8.004 8.177 1.00 94.88 707 PHE A C 1
ATOM 5441 O O . PHE A 1 707 ? 25.616 -6.998 7.987 1.00 94.88 707 PHE A O 1
ATOM 5448 N N . TRP A 1 708 ? 23.937 -8.025 9.051 1.00 94.56 708 TRP A N 1
ATOM 5449 C CA . TRP A 1 708 ? 23.657 -6.930 9.979 1.00 94.56 708 TRP A CA 1
ATOM 5450 C C . TRP A 1 708 ? 22.938 -7.444 11.229 1.00 94.56 708 TRP A C 1
ATOM 5452 O O . TRP A 1 708 ? 22.453 -8.582 11.283 1.00 94.56 708 TRP A O 1
ATOM 5462 N N . ARG A 1 709 ? 22.878 -6.595 12.257 1.00 93.19 709 ARG A N 1
ATOM 5463 C CA . ARG A 1 709 ? 22.271 -6.913 13.550 1.00 93.19 709 ARG A CA 1
ATOM 5464 C C . ARG A 1 709 ? 21.452 -5.737 14.067 1.00 93.19 709 ARG A C 1
ATOM 5466 O O . ARG A 1 709 ? 21.877 -4.591 13.972 1.00 93.19 709 ARG A O 1
ATOM 5473 N N . VAL A 1 710 ? 20.288 -6.025 14.642 1.00 93.19 710 VAL A N 1
ATOM 5474 C CA . VAL A 1 710 ? 19.367 -5.033 15.207 1.00 93.19 710 VAL A CA 1
ATOM 5475 C C . VAL A 1 710 ? 19.049 -5.429 16.642 1.00 93.19 710 VAL A C 1
ATOM 5477 O O . VAL A 1 710 ? 18.359 -6.421 16.879 1.00 93.19 710 VAL A O 1
ATOM 5480 N N . ARG A 1 711 ? 19.545 -4.649 17.610 1.00 92.44 711 ARG A N 1
ATOM 5481 C CA . ARG A 1 711 ? 19.246 -4.836 19.039 1.00 92.44 711 ARG A CA 1
ATOM 5482 C C . ARG A 1 711 ? 18.294 -3.743 19.518 1.00 92.44 711 ARG A C 1
ATOM 5484 O O . ARG A 1 711 ? 18.674 -2.577 19.603 1.00 92.44 711 ARG A O 1
ATOM 5491 N N . LYS A 1 712 ? 17.053 -4.121 19.832 1.00 92.19 712 LYS A N 1
ATOM 5492 C CA . LYS A 1 712 ? 15.957 -3.209 20.188 1.00 92.19 712 LYS A CA 1
ATOM 5493 C C . LYS A 1 712 ? 15.460 -3.455 21.606 1.00 92.19 712 LYS A C 1
ATOM 5495 O O . LYS A 1 712 ? 15.172 -4.586 21.983 1.00 92.19 712 LYS A O 1
ATOM 5500 N N . ASP A 1 713 ? 15.298 -2.390 22.383 1.00 91.62 713 ASP A N 1
ATOM 5501 C CA . ASP A 1 713 ? 14.650 -2.462 23.693 1.00 91.62 713 ASP A CA 1
ATOM 5502 C C . ASP A 1 713 ? 13.141 -2.719 23.526 1.00 91.62 713 ASP A C 1
ATOM 5504 O O . ASP A 1 713 ? 12.400 -1.864 23.033 1.00 91.62 713 ASP A O 1
ATOM 5508 N N . ILE A 1 714 ? 12.689 -3.906 23.937 1.00 93.88 714 ILE A N 1
ATOM 5509 C CA . ILE A 1 714 ? 11.282 -4.322 23.909 1.00 93.88 714 ILE A CA 1
ATOM 5510 C C . ILE A 1 714 ? 10.657 -4.369 25.311 1.00 93.88 714 ILE A C 1
ATOM 5512 O O . ILE A 1 714 ? 9.562 -4.900 25.477 1.00 93.88 714 ILE A O 1
ATOM 5516 N N . THR A 1 715 ? 11.290 -3.778 26.330 1.00 92.12 715 THR A N 1
ATOM 5517 C CA . THR A 1 715 ? 10.826 -3.817 27.735 1.00 92.12 715 THR A CA 1
ATOM 5518 C C . THR A 1 715 ? 9.404 -3.267 27.904 1.00 92.12 715 THR A C 1
ATOM 5520 O O . THR A 1 715 ? 8.644 -3.727 28.755 1.00 92.12 715 THR A O 1
ATOM 5523 N N . ARG A 1 716 ? 8.981 -2.336 27.035 1.00 91.31 716 ARG A N 1
ATOM 5524 C CA . ARG A 1 716 ? 7.598 -1.823 26.996 1.00 91.31 716 ARG A CA 1
ATOM 5525 C C . ARG A 1 716 ? 6.537 -2.899 26.714 1.00 91.31 716 ARG A C 1
ATOM 5527 O O . ARG A 1 716 ? 5.379 -2.698 27.058 1.00 91.31 716 ARG A O 1
ATOM 5534 N N . TYR A 1 717 ? 6.934 -4.031 26.131 1.00 95.19 717 TYR A N 1
ATOM 5535 C CA . TYR A 1 717 ? 6.086 -5.180 25.803 1.00 95.19 717 TYR A CA 1
ATOM 5536 C C . TYR A 1 717 ? 6.022 -6.237 26.918 1.00 95.19 717 TYR A C 1
ATOM 5538 O O . TYR A 1 717 ? 5.501 -7.334 26.709 1.00 95.19 717 TYR A O 1
ATOM 5546 N N . ALA A 1 718 ? 6.495 -5.914 28.129 1.00 92.44 718 ALA A N 1
ATOM 5547 C CA . ALA A 1 718 ? 6.513 -6.831 29.269 1.00 92.44 718 ALA A CA 1
ATOM 5548 C C . ALA A 1 718 ? 5.139 -7.431 29.644 1.00 92.44 718 ALA A C 1
ATOM 5550 O O . ALA A 1 718 ? 5.109 -8.476 30.284 1.00 92.44 718 ALA A O 1
ATOM 5551 N N . ALA A 1 719 ? 4.002 -6.836 29.261 1.00 92.88 719 ALA A N 1
ATOM 5552 C CA . ALA A 1 719 ? 2.689 -7.483 29.404 1.00 92.88 719 ALA A CA 1
ATOM 5553 C C . ALA A 1 719 ? 2.606 -8.820 28.642 1.00 92.88 719 ALA A C 1
ATOM 5555 O O . ALA A 1 719 ? 2.180 -9.826 29.200 1.00 92.88 719 ALA A O 1
ATOM 5556 N N . LEU A 1 720 ? 3.055 -8.836 27.382 1.00 93.94 720 LEU A N 1
ATOM 5557 C CA . LEU A 1 720 ? 3.015 -10.012 26.507 1.00 93.94 720 LEU A CA 1
ATOM 5558 C C . LEU A 1 720 ? 4.068 -11.038 26.932 1.00 93.94 720 LEU A C 1
ATOM 5560 O O . LEU A 1 720 ? 3.769 -12.217 27.097 1.00 93.94 720 LEU A O 1
ATOM 5564 N N . LEU A 1 721 ? 5.289 -10.560 27.188 1.00 93.62 721 LEU A N 1
ATOM 5565 C CA . LEU A 1 721 ? 6.438 -11.391 27.557 1.00 93.62 721 LEU A CA 1
ATOM 5566 C C . LEU A 1 721 ? 6.249 -12.134 28.895 1.00 93.62 721 LEU A C 1
ATOM 5568 O O . LEU A 1 721 ? 6.890 -13.149 29.128 1.00 93.62 721 LEU A O 1
ATOM 5572 N N . ARG A 1 722 ? 5.385 -11.649 29.797 1.00 91.19 722 ARG A N 1
ATOM 5573 C CA . ARG A 1 722 ? 5.182 -12.243 31.135 1.00 91.19 722 ARG A CA 1
ATOM 5574 C C . ARG A 1 722 ? 4.021 -13.243 31.220 1.00 91.19 722 ARG A C 1
ATOM 5576 O O . ARG A 1 722 ? 3.734 -13.719 32.315 1.00 91.19 722 ARG A O 1
ATOM 5583 N N . ARG A 1 723 ? 3.341 -13.569 30.115 1.00 89.62 723 ARG A N 1
ATOM 5584 C CA . ARG A 1 723 ? 2.198 -14.500 30.132 1.00 89.62 723 ARG A CA 1
ATOM 5585 C C . ARG A 1 723 ? 2.647 -15.939 30.389 1.00 89.62 723 ARG A C 1
ATOM 5587 O O . ARG A 1 723 ? 3.372 -16.515 29.586 1.00 89.62 723 ARG A O 1
ATOM 5594 N N . GLU A 1 724 ? 2.157 -16.536 31.476 1.00 82.38 724 GLU A N 1
ATOM 5595 C CA . GLU A 1 724 ? 2.444 -17.933 31.854 1.00 82.38 724 GLU A CA 1
ATOM 5596 C C . GLU A 1 724 ? 1.963 -18.953 30.805 1.00 82.38 724 GLU A C 1
ATOM 5598 O O . GLU A 1 724 ? 2.565 -20.010 30.648 1.00 82.38 724 GLU A O 1
ATOM 5603 N N . GLU A 1 725 ? 0.915 -18.610 30.049 1.00 83.12 725 GLU A N 1
ATOM 5604 C CA . GLU A 1 725 ? 0.392 -19.389 28.916 1.00 83.12 725 GLU A CA 1
ATOM 5605 C C . GLU A 1 725 ? 1.362 -19.459 27.721 1.00 83.12 725 GLU A C 1
ATOM 5607 O O . GLU A 1 725 ? 1.172 -20.280 26.824 1.00 83.12 725 GLU A O 1
ATOM 5612 N N . GLY A 1 726 ? 2.377 -18.588 27.685 1.00 86.56 726 GLY A N 1
ATOM 5613 C CA . GLY A 1 726 ? 3.212 -18.362 26.513 1.00 86.56 726 GLY A CA 1
ATOM 5614 C C . GLY A 1 726 ? 2.505 -17.549 25.423 1.00 86.56 726 GLY A C 1
ATOM 5615 O O . GLY A 1 726 ? 1.655 -16.702 25.706 1.00 86.56 726 GLY A O 1
ATOM 5616 N N . GLY A 1 727 ? 2.898 -17.795 24.174 1.00 92.25 727 GLY A N 1
ATOM 5617 C CA . GLY A 1 727 ? 2.336 -17.183 22.967 1.00 92.25 727 GLY A CA 1
ATOM 5618 C C . GLY A 1 727 ? 2.991 -17.731 21.695 1.00 92.25 727 GLY A C 1
ATOM 5619 O O . GLY A 1 727 ? 3.762 -18.692 21.742 1.00 92.25 727 GLY A O 1
ATOM 5620 N N . VAL A 1 728 ? 2.723 -17.110 20.550 1.00 94.06 728 VAL A N 1
ATOM 5621 C CA . VAL A 1 728 ? 3.333 -17.422 19.252 1.00 94.06 728 VAL A CA 1
ATOM 5622 C C . VAL A 1 728 ? 4.119 -16.212 18.758 1.00 94.06 728 VAL A C 1
ATOM 5624 O O . VAL A 1 728 ? 3.555 -15.171 18.412 1.00 94.06 728 VAL A O 1
ATOM 5627 N N . ALA A 1 729 ? 5.439 -16.361 18.698 1.00 95.38 729 ALA A N 1
ATOM 5628 C CA . ALA A 1 729 ? 6.302 -15.435 17.982 1.00 95.38 729 ALA A CA 1
ATOM 5629 C C . ALA A 1 729 ? 6.186 -15.695 16.476 1.00 95.38 729 ALA A C 1
ATOM 5631 O O . ALA A 1 729 ? 6.150 -16.846 16.042 1.00 95.38 729 ALA A O 1
ATOM 5632 N N . SER A 1 730 ? 6.118 -14.635 15.679 1.00 95.44 730 SER A N 1
ATOM 5633 C CA . SER A 1 730 ? 5.963 -14.712 14.223 1.00 95.44 730 SER A CA 1
ATOM 5634 C C . SER A 1 730 ? 6.889 -13.714 13.543 1.00 95.44 730 SER A C 1
ATOM 5636 O O . SER A 1 730 ? 7.008 -12.586 14.017 1.00 95.44 730 SER A O 1
ATOM 5638 N N . MET A 1 731 ? 7.496 -14.083 12.417 1.00 95.81 731 MET A N 1
ATOM 5639 C CA . MET A 1 731 ? 8.236 -13.152 11.564 1.00 95.81 731 MET A CA 1
ATOM 5640 C C . MET A 1 731 ? 7.855 -13.331 10.098 1.00 95.81 731 MET A C 1
ATOM 5642 O O . MET A 1 731 ? 7.828 -14.453 9.596 1.00 95.81 731 MET A O 1
ATOM 5646 N N . MET A 1 732 ? 7.609 -12.223 9.401 1.00 94.38 732 MET A N 1
ATOM 5647 C CA . MET A 1 732 ? 7.422 -12.212 7.950 1.00 94.38 732 MET A CA 1
ATOM 5648 C C . MET A 1 732 ? 8.591 -11.500 7.284 1.00 94.38 732 MET A C 1
ATOM 5650 O O . MET A 1 732 ? 8.971 -10.410 7.705 1.00 94.38 732 MET A O 1
ATOM 5654 N N . LEU A 1 733 ? 9.125 -12.128 6.240 1.00 94.31 733 LEU A N 1
ATOM 5655 C CA . LEU A 1 733 ? 10.062 -11.568 5.273 1.00 94.31 733 LEU A CA 1
ATOM 5656 C C . LEU A 1 733 ? 9.740 -12.272 3.951 1.00 94.31 733 LEU A C 1
ATOM 5658 O O . LEU A 1 733 ? 9.922 -13.485 3.829 1.00 94.31 733 LEU A O 1
ATOM 5662 N N . GLU A 1 734 ? 9.190 -11.537 2.987 1.00 89.19 734 GLU A N 1
ATOM 5663 C CA . GLU A 1 734 ? 8.823 -12.098 1.684 1.00 89.19 734 GLU A CA 1
ATOM 5664 C C . GLU A 1 734 ? 10.039 -12.146 0.756 1.00 89.19 734 GLU A C 1
ATOM 5666 O O . GLU A 1 734 ? 10.529 -11.103 0.314 1.00 89.19 734 GLU A O 1
ATOM 5671 N N . ASN A 1 735 ? 10.502 -13.352 0.426 1.00 89.81 735 ASN A N 1
ATOM 5672 C CA . ASN A 1 735 ? 11.603 -13.570 -0.503 1.00 89.81 735 ASN A CA 1
ATOM 5673 C C . ASN A 1 735 ? 11.195 -14.476 -1.679 1.00 89.81 735 ASN A C 1
ATOM 5675 O O . ASN A 1 735 ? 10.287 -15.298 -1.557 1.00 89.81 735 ASN A O 1
ATOM 5679 N N . ILE A 1 736 ? 11.870 -14.297 -2.818 1.00 85.38 736 ILE A N 1
ATOM 5680 C CA . ILE A 1 736 ? 11.765 -15.136 -4.019 1.00 85.38 736 ILE A CA 1
ATOM 5681 C C . ILE A 1 736 ? 13.188 -15.470 -4.456 1.00 85.38 736 ILE A C 1
ATOM 5683 O O . ILE A 1 736 ? 13.964 -14.545 -4.704 1.00 85.38 736 ILE A O 1
ATOM 5687 N N . VAL A 1 737 ? 13.505 -16.755 -4.631 1.00 85.50 737 VAL A N 1
ATOM 5688 C CA . VAL A 1 737 ? 14.811 -17.210 -5.135 1.00 85.50 737 VAL A CA 1
ATOM 5689 C C . VAL A 1 737 ? 14.675 -17.910 -6.493 1.00 85.50 737 VAL A C 1
ATOM 5691 O O . VAL A 1 737 ? 13.841 -18.796 -6.661 1.00 85.50 737 VAL A O 1
ATOM 5694 N N . ASN A 1 738 ? 15.469 -17.491 -7.485 1.00 80.62 738 ASN A N 1
ATOM 5695 C CA . ASN A 1 738 ? 15.476 -18.007 -8.864 1.00 80.62 738 ASN A CA 1
ATOM 5696 C C . ASN A 1 738 ? 16.783 -17.649 -9.621 1.00 80.62 738 ASN A C 1
ATOM 5698 O O . ASN A 1 738 ? 17.701 -17.081 -9.039 1.00 80.62 738 ASN A O 1
ATOM 5702 N N . ASP A 1 739 ? 16.852 -17.939 -10.930 1.00 74.94 739 ASP A N 1
ATOM 5703 C CA . ASP A 1 739 ? 17.983 -17.643 -11.843 1.00 74.94 739 ASP A CA 1
ATOM 5704 C C . ASP A 1 739 ? 18.504 -16.182 -11.826 1.00 74.94 739 ASP A C 1
ATOM 5706 O O . ASP A 1 739 ? 19.593 -15.919 -12.335 1.00 74.94 739 ASP A O 1
ATOM 5710 N N . VAL A 1 740 ? 17.722 -15.225 -11.316 1.00 74.81 740 VAL A N 1
ATOM 5711 C CA . VAL A 1 740 ? 18.070 -13.795 -11.195 1.00 74.81 740 VAL A CA 1
ATOM 5712 C C . VAL A 1 740 ? 18.330 -13.396 -9.745 1.00 74.81 740 VAL A C 1
ATOM 5714 O O . VAL A 1 740 ? 19.199 -12.573 -9.480 1.00 74.81 740 VAL A O 1
ATOM 5717 N N . PHE A 1 741 ? 17.535 -13.943 -8.831 1.00 82.06 741 PHE A N 1
ATOM 5718 C CA . PHE A 1 741 ? 17.486 -13.569 -7.427 1.00 82.06 741 PHE A CA 1
ATOM 5719 C C . PHE A 1 741 ? 18.041 -14.724 -6.599 1.00 82.06 741 PHE A C 1
ATOM 5721 O O . PHE A 1 741 ? 17.335 -15.689 -6.327 1.00 82.06 741 PHE A O 1
ATOM 5728 N N . THR A 1 742 ? 19.325 -14.680 -6.260 1.00 85.94 742 THR A N 1
ATOM 5729 C CA . THR A 1 742 ? 20.037 -15.831 -5.683 1.00 85.94 742 THR A CA 1
ATOM 5730 C C . THR A 1 742 ? 20.154 -15.784 -4.160 1.00 85.94 742 THR A C 1
ATOM 5732 O O . THR A 1 742 ? 20.399 -16.823 -3.548 1.00 85.94 742 THR A O 1
ATOM 5735 N N . GLY A 1 743 ? 19.938 -14.621 -3.536 1.00 87.94 743 GLY A N 1
ATOM 5736 C CA . GLY A 1 743 ? 20.097 -14.439 -2.092 1.00 87.94 743 GLY A CA 1
ATOM 5737 C C . GLY A 1 743 ? 18.989 -15.073 -1.240 1.00 87.94 743 GLY A C 1
ATOM 5738 O O . GLY A 1 743 ? 17.808 -14.748 -1.394 1.00 87.94 743 GLY A O 1
ATOM 5739 N N . VAL A 1 744 ? 19.386 -15.932 -0.293 1.00 92.44 744 VAL A N 1
ATOM 5740 C CA . VAL A 1 744 ? 18.551 -16.453 0.807 1.00 92.44 744 VAL A CA 1
ATOM 5741 C C . VAL A 1 744 ? 18.857 -15.667 2.083 1.00 92.44 744 VAL A C 1
ATOM 5743 O O . VAL A 1 744 ? 20.018 -15.561 2.478 1.00 92.44 744 VAL A O 1
ATOM 5746 N N . TYR A 1 745 ? 17.827 -15.156 2.763 1.00 94.81 745 TYR A N 1
ATOM 5747 C CA . TYR A 1 745 ? 17.997 -14.449 4.035 1.00 94.81 745 TYR A CA 1
ATOM 5748 C C . TYR A 1 745 ? 18.000 -15.437 5.210 1.00 94.81 745 TYR A C 1
ATOM 5750 O O . TYR A 1 745 ? 16.955 -15.941 5.626 1.00 94.81 745 TYR A O 1
ATOM 5758 N N . HIS A 1 746 ? 19.182 -15.689 5.767 1.00 96.38 746 HIS A N 1
ATOM 5759 C CA . HIS A 1 746 ? 19.389 -16.479 6.978 1.00 96.38 746 HIS A CA 1
ATOM 5760 C C . HIS A 1 746 ? 19.136 -15.611 8.211 1.00 96.38 746 HIS A C 1
ATOM 5762 O O . HIS A 1 746 ? 19.876 -14.656 8.461 1.00 96.38 746 HIS A O 1
ATOM 5768 N N . VAL A 1 747 ? 18.104 -15.934 8.992 1.00 97.44 747 VAL A N 1
ATOM 5769 C CA . VAL A 1 747 ? 17.643 -15.102 10.112 1.00 97.44 747 VAL A CA 1
ATOM 5770 C C . VAL A 1 747 ? 17.694 -15.856 11.439 1.00 97.44 747 VAL A C 1
ATOM 5772 O O . VAL A 1 747 ? 17.254 -17.003 11.550 1.00 97.44 747 VAL A O 1
ATOM 5775 N N . ASN A 1 748 ? 18.173 -15.169 12.476 1.00 97.62 748 ASN A N 1
ATOM 5776 C CA . ASN A 1 748 ? 18.102 -15.598 13.867 1.00 97.62 748 ASN A CA 1
ATOM 5777 C C . ASN A 1 748 ? 17.538 -14.467 14.744 1.00 97.62 748 ASN A C 1
ATOM 5779 O O . ASN A 1 748 ? 18.035 -13.343 14.703 1.00 97.62 748 ASN A O 1
ATOM 5783 N N . VAL A 1 749 ? 16.525 -14.777 15.552 1.00 97.81 749 VAL A N 1
ATOM 5784 C CA . VAL A 1 749 ? 15.886 -13.868 16.513 1.00 97.81 749 VAL A CA 1
ATOM 5785 C C . VAL A 1 749 ? 16.044 -14.448 17.912 1.00 97.81 749 VAL A C 1
ATOM 5787 O O . VAL A 1 749 ? 15.658 -15.593 18.158 1.00 97.81 749 VAL A O 1
ATOM 5790 N N . SER A 1 750 ? 16.553 -13.655 18.848 1.00 96.62 750 SER A N 1
ATOM 5791 C CA . SER A 1 750 ? 16.673 -14.004 20.267 1.00 96.62 750 SER A CA 1
ATOM 5792 C C . SER A 1 750 ? 16.190 -12.877 21.178 1.00 96.62 750 SER A C 1
ATOM 5794 O O . SER A 1 750 ? 16.164 -11.713 20.785 1.00 96.62 750 SER A O 1
ATOM 5796 N N . LEU A 1 751 ? 15.792 -13.229 22.401 1.00 95.75 751 LEU A N 1
ATOM 5797 C CA . LEU A 1 751 ? 15.417 -12.287 23.455 1.00 95.75 751 LEU A CA 1
ATOM 5798 C C . LEU A 1 751 ? 16.418 -12.374 24.612 1.00 95.75 751 LEU A C 1
ATOM 5800 O O . LEU A 1 751 ? 16.553 -13.428 25.233 1.00 95.75 751 LEU A O 1
ATOM 5804 N N . ASP A 1 752 ? 17.085 -11.262 24.904 1.00 94.31 752 ASP A N 1
ATOM 5805 C CA . ASP A 1 752 ? 18.019 -11.089 26.016 1.00 94.31 752 ASP A CA 1
ATOM 5806 C C . ASP A 1 752 ? 17.307 -10.413 27.197 1.00 94.31 752 ASP A C 1
ATOM 5808 O O . ASP A 1 752 ? 16.834 -9.279 27.082 1.00 94.31 752 ASP A O 1
ATOM 5812 N N . PHE A 1 753 ? 17.245 -11.085 28.346 1.00 93.44 753 PHE A N 1
ATOM 5813 C CA . PHE A 1 753 ? 16.585 -10.595 29.558 1.00 93.44 753 PHE A CA 1
ATOM 5814 C C . PHE A 1 753 ? 17.620 -10.190 30.611 1.00 93.44 753 PHE A C 1
ATOM 5816 O O . PHE A 1 753 ? 18.613 -10.886 30.831 1.00 93.44 753 PHE A O 1
ATOM 5823 N N . TYR A 1 754 ? 17.362 -9.082 31.304 1.00 90.81 754 TYR A N 1
ATOM 5824 C CA . TYR A 1 754 ? 18.268 -8.494 32.288 1.00 90.81 754 TYR A CA 1
ATOM 5825 C C . TYR A 1 754 ? 17.547 -8.276 33.626 1.00 90.81 754 TYR A C 1
ATOM 5827 O O . TYR A 1 754 ? 16.495 -7.639 33.653 1.00 90.81 754 TYR A O 1
ATOM 5835 N N . MET A 1 755 ? 18.115 -8.797 34.718 1.00 85.31 755 MET A N 1
ATOM 5836 C CA . MET A 1 755 ? 17.613 -8.636 36.094 1.00 85.31 755 MET A CA 1
ATOM 5837 C C . MET A 1 755 ? 18.546 -7.797 36.964 1.00 85.31 755 MET A C 1
ATOM 5839 O O . MET A 1 755 ? 19.766 -7.864 36.804 1.00 85.31 755 MET A O 1
ATOM 5843 N N . GLU A 1 756 ? 17.989 -7.082 37.932 1.00 71.81 756 GLU A N 1
ATOM 5844 C CA . GLU A 1 756 ? 18.724 -6.303 38.923 1.00 71.81 756 GLU A CA 1
ATOM 5845 C C . GLU A 1 756 ? 19.543 -7.205 39.865 1.00 71.81 756 GLU A C 1
ATOM 5847 O O . GLU A 1 756 ? 19.049 -8.205 40.396 1.00 71.81 756 GLU A O 1
ATOM 5852 N N . GLU A 1 757 ? 20.817 -6.863 40.073 1.00 60.03 757 GLU A N 1
ATOM 5853 C CA . GLU A 1 757 ? 21.701 -7.613 40.969 1.00 60.03 757 GLU A CA 1
ATOM 5854 C C . GLU A 1 757 ? 21.401 -7.267 42.432 1.00 60.03 757 GLU A C 1
ATOM 5856 O O . GLU A 1 757 ? 21.497 -6.117 42.858 1.00 60.03 757 GLU A O 1
ATOM 5861 N N . LYS A 1 758 ? 21.066 -8.287 43.227 1.00 46.47 758 LYS A N 1
ATOM 5862 C CA . LYS A 1 758 ? 20.973 -8.165 44.685 1.00 46.47 758 LYS A CA 1
ATOM 5863 C C . LYS A 1 758 ? 22.362 -8.342 45.287 1.00 46.47 758 LYS A C 1
ATOM 5865 O O . LYS A 1 758 ? 22.808 -9.472 45.467 1.00 46.47 758 LYS A O 1
ATOM 5870 N N . GLU A 1 759 ? 23.024 -7.238 45.610 1.00 37.62 759 GLU A N 1
ATOM 5871 C CA . GLU A 1 759 ? 24.269 -7.258 46.383 1.00 37.62 759 GLU A CA 1
ATOM 5872 C C . GLU A 1 759 ? 24.031 -7.898 47.765 1.00 37.62 759 GLU A C 1
ATOM 5874 O O . GLU A 1 759 ? 23.278 -7.370 48.588 1.00 37.62 759 GLU A O 1
ATOM 5879 N N . GLU A 1 760 ? 24.678 -9.035 48.046 1.00 33.09 7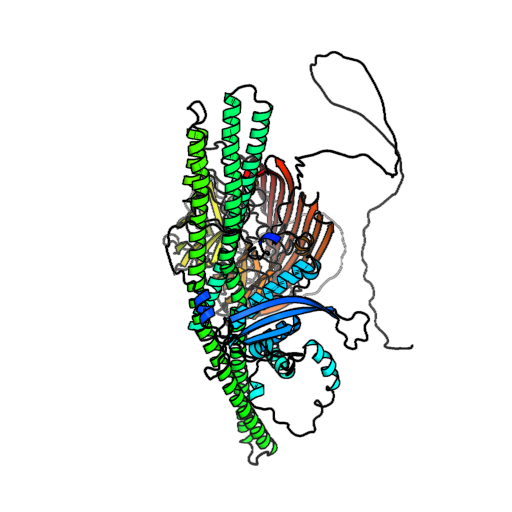60 GLU A N 1
ATOM 5880 C CA . GLU A 1 760 ? 24.805 -9.526 49.422 1.00 33.09 760 GLU A CA 1
ATOM 5881 C C . GLU A 1 760 ? 25.906 -8.740 50.161 1.00 33.09 760 GLU A C 1
ATOM 5883 O O . GLU A 1 760 ? 26.973 -8.487 49.595 1.00 33.09 760 GLU A O 1
ATOM 5888 N N . PRO A 1 761 ? 25.703 -8.362 51.437 1.00 33.00 761 PRO A N 1
ATOM 5889 C CA . PRO A 1 761 ? 26.624 -7.489 52.161 1.00 33.00 761 PRO A CA 1
ATOM 5890 C C . PRO A 1 761 ? 27.868 -8.236 52.680 1.00 33.00 761 PRO A C 1
ATOM 5892 O O . PRO A 1 761 ? 28.005 -8.491 53.879 1.00 33.00 761 PRO A O 1
ATOM 5895 N N . THR A 1 762 ? 28.817 -8.561 51.797 1.00 30.31 762 THR A N 1
ATOM 5896 C CA . THR A 1 762 ? 30.148 -9.053 52.200 1.00 30.31 762 THR A CA 1
ATOM 5897 C C . THR A 1 762 ? 30.998 -7.934 52.823 1.00 30.31 762 THR A C 1
ATOM 5899 O O . THR A 1 762 ? 31.225 -6.908 52.175 1.00 30.31 762 THR A O 1
ATOM 5902 N N . PRO A 1 763 ? 31.520 -8.098 54.054 1.00 35.03 763 PRO A N 1
ATOM 5903 C CA . PRO A 1 763 ? 32.234 -7.031 54.746 1.00 35.03 763 PRO A CA 1
ATOM 5904 C C . PRO A 1 763 ? 33.703 -6.907 54.305 1.00 35.03 763 PRO A C 1
ATOM 5906 O O . PRO A 1 763 ? 34.581 -7.585 54.835 1.00 35.03 763 PRO A O 1
ATOM 5909 N N . GLY A 1 764 ? 33.966 -5.942 53.421 1.00 35.66 764 GLY A N 1
ATOM 5910 C CA . GLY A 1 764 ? 35.250 -5.237 53.345 1.00 35.66 764 GLY A CA 1
ATOM 5911 C C . GLY A 1 764 ? 36.246 -5.685 52.272 1.00 35.66 764 GLY A C 1
ATOM 5912 O O . GLY A 1 764 ? 37.094 -6.534 52.524 1.00 35.66 764 GLY A O 1
ATOM 5913 N N . LEU A 1 765 ? 36.258 -4.960 51.149 1.00 25.70 765 LEU A N 1
ATOM 5914 C CA . LEU A 1 765 ? 37.453 -4.280 50.625 1.00 25.70 765 LEU A CA 1
ATOM 5915 C C . LEU A 1 765 ? 37.011 -3.153 49.668 1.00 25.70 765 LEU A C 1
ATOM 5917 O O . LEU A 1 765 ? 35.982 -3.277 49.010 1.00 25.70 765 LEU A O 1
ATOM 5921 N N . GLU A 1 766 ? 37.760 -2.053 49.580 1.00 31.47 766 GLU A N 1
ATOM 5922 C CA . GLU A 1 766 ? 37.435 -0.952 48.659 1.00 31.47 766 GLU A CA 1
ATOM 5923 C C . GLU A 1 766 ? 38.027 -1.193 47.258 1.00 31.47 766 GLU A C 1
ATOM 5925 O O . GLU A 1 766 ? 39.246 -1.296 47.111 1.00 31.47 766 GLU A O 1
ATOM 5930 N N . SER A 1 767 ? 37.196 -1.186 46.207 1.00 23.97 767 SER A N 1
ATOM 5931 C CA . SER A 1 767 ? 37.206 -0.139 45.156 1.00 23.97 767 SER A CA 1
ATOM 5932 C C . SER A 1 767 ? 36.606 -0.585 43.802 1.00 23.97 767 SER A C 1
ATOM 5934 O O . SER A 1 767 ? 36.487 -1.769 43.519 1.00 23.97 767 SER A O 1
ATOM 5936 N N . GLN A 1 768 ? 36.339 0.421 42.952 1.00 24.86 768 GLN A N 1
ATOM 5937 C CA . GLN A 1 768 ? 36.226 0.380 41.479 1.00 24.86 768 GLN A CA 1
ATOM 5938 C C . GLN A 1 768 ? 34.906 -0.077 40.803 1.00 24.86 768 GLN A C 1
ATOM 5940 O O . GLN A 1 768 ? 34.593 -1.251 40.690 1.00 24.86 768 GLN A O 1
ATOM 5945 N N . TYR A 1 769 ? 34.245 0.925 40.197 1.00 24.14 769 TYR A N 1
ATOM 5946 C CA . TYR A 1 769 ? 33.363 0.884 39.013 1.00 24.14 769 TYR A CA 1
ATOM 5947 C C . TYR A 1 769 ? 32.063 0.049 39.035 1.00 24.14 769 TYR A C 1
ATOM 5949 O O . TYR A 1 769 ? 31.980 -1.005 38.414 1.00 24.14 769 TYR A O 1
ATOM 5957 N N . HIS A 1 770 ? 30.979 0.655 39.542 1.00 23.48 770 HIS A N 1
ATOM 5958 C CA . HIS A 1 770 ? 29.595 0.288 39.193 1.00 23.48 770 HIS A CA 1
ATOM 5959 C C . HIS A 1 770 ? 28.785 1.523 38.741 1.00 23.48 770 HIS A C 1
ATOM 5961 O O . HIS A 1 770 ? 28.638 2.463 39.524 1.00 23.48 770 HIS A O 1
ATOM 5967 N N . PRO A 1 771 ? 28.209 1.544 37.523 1.00 22.78 771 PRO A N 1
ATOM 5968 C CA . PRO A 1 771 ? 27.227 2.544 37.108 1.00 22.78 771 PRO A CA 1
ATOM 5969 C C . PRO A 1 771 ? 25.793 2.075 37.432 1.00 22.78 771 PRO A C 1
ATOM 5971 O O . PRO A 1 771 ? 25.018 1.737 36.539 1.00 22.78 771 PRO A O 1
ATOM 5974 N N . GLN A 1 772 ? 25.427 2.046 38.718 1.00 24.25 772 GLN A N 1
ATOM 5975 C CA . GLN A 1 772 ? 24.031 1.835 39.133 1.00 24.25 772 GLN A CA 1
ATOM 5976 C C . GLN A 1 772 ? 23.191 3.089 38.828 1.00 24.25 772 GLN A C 1
ATOM 5978 O O . GLN A 1 772 ? 23.523 4.183 39.282 1.00 24.25 772 GLN A O 1
ATOM 5983 N N . LEU A 1 773 ? 22.066 2.941 38.118 1.00 25.20 773 LEU A N 1
ATOM 5984 C CA . LEU A 1 773 ? 21.117 4.035 37.842 1.00 25.20 773 LEU A CA 1
ATOM 5985 C C . LEU A 1 773 ? 19.910 3.962 38.799 1.00 25.20 773 LEU A C 1
ATOM 5987 O O . LEU A 1 773 ? 18.751 3.915 38.389 1.00 25.20 773 LEU A O 1
ATOM 5991 N N . MET A 1 774 ? 20.213 3.920 40.099 1.00 23.31 774 MET A N 1
ATOM 5992 C CA . MET A 1 774 ? 19.242 3.851 41.197 1.00 23.31 774 MET A CA 1
ATOM 5993 C C . MET A 1 774 ? 18.839 5.245 41.703 1.00 23.31 774 MET A C 1
ATOM 5995 O O . MET A 1 774 ? 19.623 6.193 41.660 1.00 23.31 774 MET A O 1
ATOM 5999 N N . LEU A 1 775 ? 17.604 5.381 42.199 1.00 23.27 775 LEU A N 1
ATOM 6000 C CA . LEU A 1 775 ? 17.073 6.653 42.707 1.00 23.27 775 LEU A CA 1
ATOM 6001 C C . LEU A 1 775 ? 17.196 6.740 44.238 1.00 23.27 775 LEU A C 1
ATOM 6003 O O . LEU A 1 775 ? 16.857 5.779 44.927 1.00 23.27 775 LEU A O 1
ATOM 6007 N N . PRO A 1 776 ? 17.577 7.899 44.806 1.00 23.28 776 PRO A N 1
ATOM 6008 C CA . PRO A 1 776 ? 17.669 8.058 46.251 1.00 23.28 776 PRO A CA 1
ATOM 6009 C C . PRO A 1 776 ? 16.284 8.238 46.893 1.00 23.28 776 PRO A C 1
ATOM 6011 O O . PRO A 1 776 ? 15.730 9.338 46.930 1.00 23.28 776 PRO A O 1
ATOM 6014 N N . THR A 1 777 ? 15.742 7.177 47.491 1.00 23.16 777 THR A N 1
ATOM 6015 C CA . THR A 1 777 ? 14.679 7.312 48.497 1.00 23.16 777 THR A CA 1
ATOM 6016 C C . THR A 1 777 ? 15.277 7.736 49.837 1.00 23.16 777 THR A C 1
ATOM 6018 O O . THR A 1 777 ? 16.107 7.021 50.393 1.00 23.16 777 THR A O 1
ATOM 6021 N N . SER A 1 778 ? 14.809 8.839 50.426 1.00 24.28 778 SER A N 1
ATOM 6022 C CA . SER A 1 778 ? 15.032 9.101 51.854 1.00 24.28 778 SER A CA 1
ATOM 6023 C C . SER A 1 778 ? 13.842 9.816 52.498 1.00 24.28 778 SER A C 1
ATOM 6025 O O . SER A 1 778 ? 13.209 10.682 51.894 1.00 24.28 778 SER A O 1
ATOM 6027 N N . LYS A 1 779 ? 13.529 9.444 53.744 1.00 22.88 779 LYS A N 1
ATOM 6028 C CA . LYS A 1 779 ? 12.556 10.133 54.601 1.00 22.88 779 LYS A CA 1
ATOM 6029 C C . LYS A 1 779 ? 13.228 10.549 55.909 1.00 22.88 779 LYS A C 1
ATOM 6031 O O . LYS A 1 779 ? 13.540 9.701 56.732 1.00 22.88 779 LYS A O 1
ATOM 6036 N N . GLY A 1 780 ? 13.345 11.863 56.101 1.00 22.47 780 GLY A N 1
ATOM 6037 C CA . GLY A 1 780 ? 13.329 12.527 57.406 1.00 22.47 780 GLY A CA 1
ATOM 6038 C C . GLY A 1 780 ? 14.538 12.374 58.337 1.00 22.47 780 GLY A C 1
ATOM 6039 O O . GLY A 1 780 ? 14.589 11.450 59.138 1.00 22.47 780 GLY A O 1
ATOM 6040 N N . ALA A 1 781 ? 15.366 13.422 58.405 1.00 23.23 781 ALA A N 1
ATOM 6041 C CA . ALA A 1 781 ? 15.767 14.019 59.685 1.00 23.23 781 ALA A CA 1
ATOM 6042 C C . ALA A 1 781 ? 16.185 15.494 59.508 1.00 23.23 781 ALA A C 1
ATOM 6044 O O . ALA A 1 781 ? 16.793 15.874 58.513 1.00 23.23 781 ALA A O 1
ATOM 6045 N N . SER A 1 782 ? 15.829 16.326 60.486 1.00 23.52 782 SER A N 1
ATOM 6046 C CA . SER A 1 782 ? 16.142 17.762 60.565 1.00 23.52 782 SER A CA 1
ATOM 6047 C C . SER A 1 782 ? 17.624 18.034 60.859 1.00 23.52 782 SER A C 1
ATOM 6049 O O . SER A 1 782 ? 18.202 17.308 61.665 1.00 23.52 782 SER A O 1
ATOM 6051 N N . LEU A 1 783 ? 18.189 19.136 60.330 1.00 22.67 783 LEU A N 1
ATOM 6052 C CA . LEU A 1 783 ? 18.772 20.227 61.146 1.00 22.67 783 LEU A CA 1
ATOM 6053 C C . LEU A 1 783 ? 19.220 21.449 60.308 1.00 22.67 783 LEU A C 1
ATOM 6055 O O . LEU A 1 783 ? 19.591 21.331 59.146 1.00 22.67 783 LEU A O 1
ATOM 6059 N N . ILE A 1 784 ? 19.185 22.642 60.919 1.00 26.02 784 ILE A N 1
ATOM 6060 C CA . ILE A 1 784 ? 19.507 23.954 60.311 1.00 26.02 784 ILE A CA 1
ATOM 6061 C C . ILE A 1 784 ? 20.737 24.562 61.006 1.00 26.02 784 ILE A C 1
ATOM 6063 O O . ILE A 1 784 ? 20.764 24.581 62.238 1.00 26.02 784 ILE A O 1
ATOM 6067 N N . PRO A 1 785 ? 21.686 25.178 60.264 1.00 27.89 785 PRO A N 1
ATOM 6068 C CA . PRO A 1 785 ? 22.247 26.449 60.750 1.00 27.89 785 PRO A CA 1
ATOM 6069 C C . PRO A 1 785 ? 22.595 27.520 59.675 1.00 27.89 785 PRO A C 1
ATOM 6071 O O . PRO A 1 785 ? 23.611 27.457 59.000 1.00 27.89 785 PRO A O 1
ATOM 6074 N N . ASN A 1 786 ? 21.806 28.603 59.673 1.00 22.72 786 ASN A N 1
ATOM 6075 C CA . ASN A 1 786 ? 22.224 30.027 59.689 1.00 22.72 786 ASN A CA 1
ATOM 6076 C C . ASN A 1 786 ? 23.167 30.691 58.632 1.00 22.72 786 ASN A C 1
ATOM 6078 O O . ASN A 1 786 ? 24.383 30.667 58.753 1.00 22.72 786 ASN A O 1
ATOM 6082 N N . LYS A 1 787 ? 22.550 31.592 57.839 1.00 25.03 787 LYS A N 1
ATOM 6083 C CA . LYS A 1 787 ? 22.815 33.063 57.715 1.00 25.03 787 LYS A CA 1
ATOM 6084 C C . LYS A 1 787 ? 24.224 33.638 57.405 1.00 25.03 787 LYS A C 1
ATOM 6086 O O . LYS A 1 787 ? 25.073 33.703 58.288 1.00 25.03 787 LYS A O 1
ATOM 6091 N N . ARG A 1 788 ? 24.284 34.434 56.317 1.00 24.70 788 ARG A N 1
ATOM 6092 C CA . ARG A 1 788 ? 24.515 35.919 56.239 1.00 24.70 788 ARG A CA 1
ATOM 6093 C C . ARG A 1 788 ? 24.245 36.352 54.775 1.00 24.70 788 ARG A C 1
ATOM 6095 O O . ARG A 1 788 ? 24.679 35.630 53.894 1.00 24.70 788 ARG A O 1
ATOM 6102 N N . ILE A 1 789 ? 23.419 37.337 54.381 1.00 25.62 789 ILE A N 1
ATOM 6103 C CA . ILE A 1 789 ? 23.095 38.730 54.800 1.00 25.62 789 ILE A CA 1
ATOM 6104 C C . ILE A 1 789 ? 24.035 39.798 54.198 1.00 25.62 789 ILE A C 1
ATOM 6106 O O . ILE A 1 789 ? 25.091 40.043 54.771 1.00 25.62 789 ILE A O 1
ATOM 6110 N N . LEU A 1 790 ? 23.576 40.446 53.106 1.00 25.12 790 LEU A N 1
ATOM 6111 C CA . LEU A 1 790 ? 23.719 41.866 52.672 1.00 25.12 790 LEU A CA 1
ATOM 6112 C C . LEU A 1 790 ? 23.371 41.973 51.159 1.00 25.12 790 LEU A C 1
ATOM 6114 O O . LEU A 1 790 ? 23.867 41.158 50.394 1.00 25.12 790 LEU A O 1
ATOM 6118 N N . GLY A 1 791 ? 22.550 42.905 50.649 1.00 23.52 791 GLY A N 1
ATOM 6119 C CA . GLY A 1 791 ? 21.627 43.840 51.310 1.00 23.52 791 GLY A CA 1
ATOM 6120 C C . GLY A 1 791 ? 20.859 44.756 50.323 1.00 23.52 791 GLY A C 1
ATOM 6121 O O . GLY A 1 791 ? 21.452 45.247 49.374 1.00 23.52 791 GLY A O 1
ATOM 6122 N N . GLU A 1 792 ? 19.577 45.026 50.631 1.00 24.97 792 GLU A N 1
ATOM 6123 C CA . GLU A 1 792 ? 18.705 46.120 50.110 1.00 24.97 792 GLU A CA 1
ATOM 6124 C C . GLU A 1 792 ? 18.211 46.037 48.633 1.00 24.97 792 GLU A C 1
ATOM 6126 O O . GLU A 1 792 ? 18.848 45.419 47.792 1.00 24.97 792 GLU A O 1
ATOM 6131 N N . SER A 1 793 ? 17.038 46.575 48.238 1.00 22.78 793 SER A N 1
ATOM 6132 C CA . SER A 1 793 ? 16.092 47.495 48.916 1.00 22.78 793 SER A CA 1
ATOM 6133 C C . SER A 1 793 ? 14.578 47.128 48.738 1.00 22.78 793 SER A C 1
ATOM 6135 O O . SER A 1 793 ? 14.243 45.981 48.457 1.00 22.78 793 SER A O 1
ATOM 6137 N N . LYS A 1 794 ? 13.648 48.059 49.041 1.00 21.34 794 LYS A N 1
ATOM 6138 C CA . LYS A 1 794 ? 12.184 47.895 49.336 1.00 21.34 794 LYS A CA 1
ATOM 6139 C C . LYS A 1 794 ? 11.284 48.612 48.286 1.00 21.34 794 LYS A C 1
ATOM 6141 O O . LYS A 1 794 ? 11.892 49.284 47.456 1.00 21.34 794 LYS A O 1
ATOM 6146 N N . PRO A 1 795 ? 9.911 48.571 48.275 1.00 28.72 795 PRO A N 1
ATOM 6147 C CA . PRO A 1 795 ? 8.884 48.389 49.350 1.00 28.72 795 PRO A CA 1
ATOM 6148 C C . PRO A 1 795 ? 7.960 47.142 49.170 1.00 28.72 795 PRO A C 1
ATOM 6150 O O . PRO A 1 795 ? 8.017 46.499 48.134 1.00 28.72 795 PRO A O 1
ATOM 6153 N N . GLN A 1 796 ? 7.215 46.591 50.154 1.00 25.12 796 GLN A N 1
ATOM 6154 C CA . GLN A 1 796 ? 6.103 47.088 51.023 1.00 25.12 796 GLN A CA 1
ATOM 6155 C C . GLN A 1 796 ? 4.799 47.437 50.251 1.00 25.12 796 GLN A C 1
ATOM 6157 O O . GLN A 1 796 ? 4.886 47.961 49.153 1.00 25.12 796 GLN A O 1
ATOM 6162 N N . LEU A 1 797 ? 3.565 47.183 50.735 1.00 23.73 797 LEU A N 1
ATOM 6163 C CA . LEU A 1 797 ? 3.049 46.839 52.082 1.00 23.73 797 LEU A CA 1
ATOM 6164 C C . LEU A 1 797 ? 1.729 46.011 51.994 1.00 23.73 797 LEU A C 1
ATOM 6166 O O . LEU A 1 797 ? 0.994 46.162 51.026 1.00 23.73 797 LEU A O 1
ATOM 6170 N N . GLY A 1 798 ? 1.368 45.214 53.017 1.00 23.75 798 GLY A N 1
ATOM 6171 C CA . GLY A 1 798 ? 0.032 44.579 53.127 1.00 23.75 798 GLY A CA 1
ATOM 6172 C C . GLY A 1 798 ? -0.054 43.511 54.230 1.00 23.75 798 GLY A C 1
ATOM 6173 O O . GLY A 1 798 ? 0.463 42.414 54.060 1.00 23.75 798 GLY A O 1
ATOM 6174 N N . GLN A 1 799 ? -0.639 43.828 55.392 1.00 25.73 799 GLN A N 1
ATOM 6175 C CA . GLN A 1 799 ? -0.469 43.045 56.631 1.00 25.73 799 GLN A CA 1
ATOM 6176 C C . GLN A 1 799 ? -1.759 42.341 57.110 1.00 25.73 799 GLN A C 1
ATOM 6178 O O . GLN A 1 799 ? -2.825 42.939 57.061 1.00 25.73 799 GLN A O 1
ATOM 6183 N N . LYS A 1 800 ? -1.582 41.178 57.768 1.00 23.97 800 LYS A N 1
ATOM 6184 C CA . LYS A 1 800 ? -2.354 40.686 58.943 1.00 23.97 800 LYS A CA 1
ATOM 6185 C C . LYS A 1 800 ? -3.818 40.223 58.763 1.00 23.97 800 LYS A C 1
ATOM 6187 O O . LYS A 1 800 ? -4.714 41.031 58.570 1.00 23.97 800 LYS A O 1
ATOM 6192 N N . ILE A 1 801 ? -4.079 38.954 59.099 1.00 24.42 801 ILE A N 1
ATOM 6193 C CA . ILE A 1 801 ? -4.707 38.462 60.359 1.00 24.42 801 ILE A CA 1
ATOM 6194 C C . ILE A 1 801 ? -4.752 36.917 60.292 1.00 24.42 801 ILE A C 1
ATOM 6196 O O . ILE A 1 801 ? -4.677 36.355 59.204 1.00 24.42 801 ILE A O 1
ATOM 6200 N N . GLY A 1 802 ? -4.817 36.218 61.432 1.00 21.84 802 GLY A N 1
ATOM 6201 C CA . GLY A 1 802 ? -4.931 34.755 61.476 1.00 21.84 802 GLY A CA 1
ATOM 6202 C C . GLY A 1 802 ? -5.614 34.238 62.747 1.00 21.84 802 GLY A C 1
ATOM 6203 O O . GLY A 1 802 ? -5.744 34.977 63.719 1.00 21.84 802 GLY A O 1
ATOM 6204 N N . LEU A 1 803 ? -6.029 32.971 62.695 1.00 23.50 803 LEU A N 1
ATOM 6205 C CA . LEU A 1 803 ? -6.660 32.107 63.712 1.00 23.50 803 LEU A CA 1
ATOM 6206 C C . LEU A 1 803 ? -6.371 30.677 63.193 1.00 23.50 803 LEU A C 1
ATOM 6208 O O . LEU A 1 803 ? -6.598 30.439 62.012 1.00 23.50 803 LEU A O 1
ATOM 6212 N N . SER A 1 804 ? -5.658 29.760 63.855 1.00 21.69 804 SER A N 1
ATOM 6213 C CA . SER A 1 804 ? -5.812 29.102 65.171 1.00 21.69 804 SER A CA 1
ATOM 6214 C C . SER A 1 804 ? -6.025 27.594 64.930 1.00 21.69 804 SER A C 1
ATOM 6216 O O . SER A 1 804 ? -6.800 27.226 64.054 1.00 21.69 804 SER A O 1
ATOM 6218 N N . SER A 1 805 ? -5.332 26.739 65.685 1.00 21.77 805 SER A N 1
ATOM 6219 C CA . SER A 1 805 ? -5.367 25.263 65.623 1.00 21.77 805 SER A CA 1
ATOM 6220 C C . SER A 1 805 ? -6.792 24.670 65.670 1.00 21.77 805 SER A C 1
ATOM 6222 O O . SER A 1 805 ? -7.667 25.215 66.335 1.00 21.77 805 SER A O 1
ATOM 6224 N N . SER A 1 806 ? -7.081 23.522 65.046 1.00 21.77 806 SER A N 1
ATOM 6225 C CA . SER A 1 806 ? -6.507 22.214 65.423 1.00 21.77 806 SER A CA 1
ATOM 6226 C C . SER A 1 806 ? -6.834 21.071 64.433 1.00 21.77 806 SER A C 1
ATOM 6228 O O . SER A 1 806 ? -7.800 21.151 63.688 1.00 21.77 806 SER A O 1
ATOM 6230 N N . GLU A 1 807 ? -5.992 20.029 64.474 1.00 24.64 807 GLU A N 1
ATOM 6231 C CA . GLU A 1 807 ? -6.249 18.598 64.186 1.00 24.64 807 GLU A CA 1
ATOM 6232 C C . GLU A 1 807 ? -7.110 18.163 62.975 1.00 24.64 807 GLU A C 1
ATOM 6234 O O . GLU A 1 807 ? -8.333 18.094 63.051 1.00 24.64 807 GLU A O 1
ATOM 6239 N N . ALA A 1 808 ? -6.433 17.657 61.933 1.00 22.34 808 ALA A N 1
ATOM 6240 C CA . ALA A 1 808 ? -6.672 16.315 61.370 1.00 22.34 808 ALA A CA 1
ATOM 6241 C C . ALA A 1 808 ? -5.477 15.896 60.482 1.00 22.34 808 ALA A C 1
ATOM 6243 O O . ALA A 1 808 ? -5.080 16.647 59.592 1.00 22.34 808 ALA A O 1
ATOM 6244 N N . ASP A 1 809 ? -4.901 14.711 60.706 1.00 29.84 809 ASP A N 1
ATOM 6245 C CA . ASP A 1 809 ? -3.759 14.190 59.933 1.00 29.84 809 ASP A CA 1
ATOM 6246 C C . ASP A 1 809 ? -4.236 13.241 58.820 1.00 29.84 809 ASP A C 1
ATOM 6248 O O . ASP A 1 809 ? -4.604 12.102 59.103 1.00 29.84 809 ASP A O 1
ATOM 6252 N N . MET A 1 810 ? -4.297 13.714 57.562 1.00 27.84 810 MET A N 1
ATOM 6253 C CA . MET A 1 810 ? -4.649 12.864 56.406 1.00 27.84 810 MET A CA 1
ATOM 6254 C C . MET A 1 810 ? -4.333 13.475 55.013 1.00 27.84 810 MET A C 1
ATOM 6256 O O . MET A 1 810 ? -5.235 13.710 54.212 1.00 27.84 810 MET A O 1
ATOM 6260 N N . SER A 1 811 ? -3.060 13.726 54.661 1.00 26.48 811 SER A N 1
ATOM 6261 C CA . SER A 1 811 ? -2.680 13.981 53.242 1.00 26.48 811 SER A CA 1
ATOM 6262 C C . SER A 1 811 ? -1.188 13.779 52.903 1.00 26.48 811 SER A C 1
ATOM 6264 O O . SER A 1 811 ? -0.448 14.731 52.698 1.00 26.48 811 SER A O 1
ATOM 6266 N N . THR A 1 812 ? -0.730 12.526 52.776 1.00 26.59 812 THR A N 1
ATOM 6267 C CA . THR A 1 812 ? 0.630 12.205 52.257 1.00 26.59 812 THR A CA 1
ATOM 6268 C C . THR A 1 812 ? 0.660 11.064 51.223 1.00 26.59 812 THR A C 1
ATOM 6270 O O . THR A 1 812 ? 1.722 10.540 50.894 1.00 26.59 812 THR A O 1
ATOM 6273 N N . GLY A 1 813 ? -0.505 10.660 50.694 1.00 28.06 813 GLY A N 1
ATOM 6274 C CA . GLY A 1 813 ? -0.653 9.487 49.814 1.00 28.06 813 GLY A CA 1
ATOM 6275 C C . GLY A 1 813 ? -0.723 9.751 48.301 1.00 28.06 813 GLY A C 1
ATOM 6276 O O . GLY A 1 813 ? -0.688 8.788 47.538 1.00 28.06 813 GLY A O 1
ATOM 6277 N N . ALA A 1 814 ? -0.844 11.010 47.863 1.00 32.00 814 ALA A N 1
ATOM 6278 C CA . ALA A 1 814 ? -0.990 11.370 46.444 1.00 32.00 814 ALA A CA 1
ATOM 6279 C C . ALA A 1 814 ? 0.364 11.649 45.764 1.00 32.00 814 ALA A C 1
ATOM 6281 O O . ALA A 1 814 ? 0.680 11.050 44.737 1.00 32.00 814 ALA A O 1
ATOM 6282 N N . GLU A 1 815 ? 1.202 12.492 46.382 1.00 34.16 815 GLU A N 1
ATOM 6283 C CA . GLU A 1 815 ? 2.485 12.962 45.825 1.00 34.16 815 GLU A CA 1
ATOM 6284 C C . GLU A 1 815 ? 3.438 11.813 45.439 1.00 34.16 815 GLU A C 1
ATOM 6286 O O . GLU A 1 815 ? 4.164 11.907 44.453 1.00 34.16 815 GLU A O 1
ATOM 6291 N N . ALA A 1 816 ? 3.393 10.691 46.166 1.00 36.03 816 ALA A N 1
ATOM 6292 C CA . ALA A 1 816 ? 4.250 9.531 45.924 1.00 36.03 816 ALA A CA 1
ATOM 6293 C C . ALA A 1 816 ? 3.847 8.665 44.711 1.00 36.03 816 ALA A C 1
ATOM 6295 O O . ALA A 1 816 ? 4.670 7.886 44.237 1.00 36.03 816 ALA A O 1
ATOM 6296 N N . LYS A 1 817 ? 2.608 8.761 44.200 1.00 45.38 817 LYS A N 1
ATOM 6297 C CA . LYS A 1 817 ? 2.113 7.860 43.135 1.00 45.38 817 LYS A CA 1
ATOM 6298 C C . LYS A 1 817 ? 2.418 8.345 41.714 1.00 45.38 817 LYS A C 1
ATOM 6300 O O . LYS A 1 817 ? 2.503 7.539 40.791 1.00 45.38 817 LYS A O 1
ATOM 6305 N N . VAL A 1 818 ? 2.594 9.653 41.525 1.00 43.72 818 VAL A N 1
ATOM 6306 C CA . VAL A 1 818 ? 2.763 10.281 40.198 1.00 43.72 818 VAL A CA 1
ATOM 6307 C C . VAL A 1 818 ? 3.970 9.751 39.398 1.00 43.72 818 VAL A C 1
ATOM 6309 O O . VAL A 1 818 ? 3.804 9.530 38.198 1.00 43.72 818 VAL A O 1
ATOM 6312 N N . PRO A 1 819 ? 5.160 9.500 39.990 1.00 39.91 819 PRO A N 1
ATOM 6313 C CA . PRO A 1 819 ? 6.337 9.067 39.225 1.00 39.91 819 PRO A CA 1
ATOM 6314 C C . PRO A 1 819 ? 6.204 7.703 38.529 1.00 39.91 819 PRO A C 1
ATOM 6316 O O . PRO A 1 819 ? 6.927 7.446 37.567 1.00 39.91 819 PRO A O 1
ATOM 6319 N N . HIS A 1 820 ? 5.295 6.839 38.991 1.00 47.66 820 HIS A N 1
ATOM 6320 C CA . HIS A 1 820 ? 5.114 5.481 38.465 1.00 47.66 820 HIS A CA 1
ATOM 6321 C C . HIS A 1 820 ? 4.298 5.454 37.158 1.00 47.66 820 HIS A C 1
ATOM 6323 O O . HIS A 1 820 ? 4.674 4.763 36.210 1.00 47.66 820 HIS A O 1
ATOM 6329 N N . LEU A 1 821 ? 3.265 6.306 37.055 1.00 50.97 821 LEU A N 1
ATOM 6330 C CA . LEU A 1 821 ? 2.276 6.372 35.958 1.00 50.97 821 LEU A CA 1
ATOM 6331 C C . LEU A 1 821 ? 2.840 6.380 34.521 1.00 50.97 821 LEU A C 1
ATOM 6333 O O . LEU A 1 821 ? 2.115 6.027 33.592 1.00 50.97 821 LEU A O 1
ATOM 6337 N N . TYR A 1 822 ? 4.078 6.851 34.321 1.00 55.59 822 TYR A N 1
ATOM 6338 C CA . TYR A 1 822 ? 4.726 7.009 33.005 1.00 55.59 822 TYR A CA 1
ATOM 6339 C C . TYR A 1 822 ? 6.049 6.249 32.871 1.00 55.59 822 TYR A C 1
ATOM 6341 O O . TYR A 1 822 ? 6.731 6.396 31.857 1.00 55.59 822 TYR A O 1
ATOM 6349 N N . ARG A 1 823 ? 6.413 5.448 33.877 1.00 60.06 823 ARG A N 1
ATOM 6350 C CA . ARG A 1 823 ? 7.678 4.705 33.919 1.00 60.06 823 ARG A CA 1
ATOM 6351 C C . ARG A 1 823 ? 7.490 3.202 33.749 1.00 60.06 823 ARG A C 1
ATOM 6353 O O . ARG A 1 823 ? 8.376 2.537 33.226 1.00 60.06 823 ARG A O 1
ATOM 6360 N N . GLU A 1 824 ? 6.347 2.688 34.182 1.00 73.88 824 GLU A N 1
ATOM 6361 C CA . GLU A 1 824 ? 6.022 1.267 34.118 1.00 73.88 824 GLU A CA 1
ATOM 6362 C C . GLU A 1 824 ? 5.463 0.883 32.730 1.00 73.88 824 GLU A C 1
ATOM 6364 O O . GLU A 1 824 ? 4.682 1.653 32.147 1.00 73.88 824 GLU A O 1
ATOM 6369 N N . PRO A 1 825 ? 5.847 -0.288 32.174 1.00 88.69 825 PRO A N 1
ATOM 6370 C CA . PRO A 1 825 ? 5.201 -0.873 30.997 1.00 88.69 825 PRO A CA 1
ATOM 6371 C C . PRO A 1 825 ? 3.688 -1.032 31.183 1.00 88.69 825 PRO A C 1
ATOM 6373 O O . PRO A 1 825 ? 3.183 -0.963 32.300 1.00 88.69 825 PRO A O 1
ATOM 6376 N N . ALA A 1 826 ? 2.969 -1.274 30.089 1.00 93.19 826 ALA A N 1
ATOM 6377 C CA . ALA A 1 826 ? 1.549 -1.602 30.157 1.00 93.19 826 ALA A CA 1
ATOM 6378 C C . ALA A 1 826 ? 1.297 -2.896 30.957 1.00 93.19 826 ALA A C 1
ATOM 6380 O O . ALA A 1 826 ? 2.145 -3.793 30.995 1.00 93.19 826 ALA A O 1
ATOM 6381 N N . ASP A 1 827 ? 0.105 -3.002 31.544 1.00 93.75 827 ASP A N 1
ATOM 6382 C CA . ASP A 1 827 ? -0.385 -4.218 32.206 1.00 93.75 827 ASP A CA 1
ATOM 6383 C C . ASP A 1 827 ? -1.012 -5.186 31.191 1.00 93.75 827 ASP A C 1
ATOM 6385 O O . ASP A 1 827 ? -0.905 -6.403 31.325 1.00 93.75 827 ASP A O 1
ATOM 6389 N N . LEU A 1 828 ? -1.637 -4.635 30.145 1.00 95.31 828 LEU A N 1
ATOM 6390 C CA . LEU A 1 828 ? -2.244 -5.361 29.034 1.00 95.31 828 LEU A CA 1
ATOM 6391 C C . LEU A 1 828 ? -1.896 -4.667 27.711 1.00 95.31 828 LEU A C 1
ATOM 6393 O O . LEU A 1 828 ? -1.903 -3.440 27.621 1.00 95.31 828 LEU A O 1
ATOM 6397 N N . ILE A 1 829 ? -1.632 -5.455 26.670 1.00 96.50 829 ILE A N 1
ATOM 6398 C CA . ILE A 1 829 ? -1.457 -4.965 25.299 1.00 96.50 829 ILE A CA 1
ATOM 6399 C C . ILE A 1 829 ? -2.438 -5.719 24.405 1.00 96.50 829 ILE A C 1
ATOM 6401 O O . ILE A 1 829 ? -2.469 -6.947 24.428 1.00 96.50 829 ILE A O 1
ATOM 6405 N N . ILE A 1 830 ? -3.246 -4.981 23.643 1.00 96.19 830 ILE A N 1
ATOM 6406 C CA . ILE A 1 830 ? -4.196 -5.538 22.673 1.00 96.19 830 ILE A CA 1
ATOM 6407 C C . ILE A 1 830 ? -3.672 -5.248 21.256 1.00 96.19 830 ILE A C 1
ATOM 6409 O O . ILE A 1 830 ? -3.472 -4.075 20.925 1.00 96.19 830 ILE A O 1
ATOM 6413 N N . PRO A 1 831 ? -3.454 -6.271 20.411 1.00 95.81 831 PRO A N 1
ATOM 6414 C CA . PRO A 1 831 ? -2.994 -6.081 19.040 1.00 95.81 831 PRO A CA 1
ATOM 6415 C C . PRO A 1 831 ? -4.117 -5.553 18.130 1.00 95.81 831 PRO A C 1
ATOM 6417 O O . PRO A 1 831 ? -5.189 -6.150 17.995 1.00 95.81 831 PRO A O 1
ATOM 6420 N N . ILE A 1 832 ? -3.856 -4.418 17.485 1.00 96.06 832 ILE A N 1
ATOM 6421 C CA . ILE A 1 832 ? -4.716 -3.746 16.504 1.00 96.06 832 ILE A CA 1
ATOM 6422 C C . ILE A 1 832 ? -4.152 -4.043 15.110 1.00 96.06 832 ILE A C 1
ATOM 6424 O O . ILE A 1 832 ? -3.599 -3.183 14.426 1.00 96.06 832 ILE A O 1
ATOM 6428 N N . SER A 1 833 ? -4.256 -5.315 14.743 1.00 92.12 833 SER A N 1
ATOM 6429 C CA . SER A 1 833 ? -3.659 -5.932 13.557 1.00 92.12 833 SER A CA 1
ATOM 6430 C C . SER A 1 833 ? -4.690 -6.738 12.760 1.00 92.12 833 SER A C 1
ATOM 6432 O O . SER A 1 833 ? -5.800 -6.997 13.238 1.00 92.12 833 SER A O 1
ATOM 6434 N N . SER A 1 834 ? -4.340 -7.146 11.543 1.00 88.12 834 SER A N 1
ATOM 6435 C CA . SER A 1 834 ? -5.120 -8.070 10.719 1.00 88.12 834 SER A CA 1
ATOM 6436 C C . SER A 1 834 ? -5.368 -9.404 11.436 1.00 88.12 834 SER A C 1
ATOM 6438 O O . SER A 1 834 ? -4.582 -9.844 12.275 1.00 88.12 834 SER A O 1
ATOM 6440 N N . ASN A 1 835 ? -6.480 -10.060 11.095 1.00 81.56 835 ASN A N 1
ATOM 6441 C CA . ASN A 1 835 ? -6.734 -11.454 11.476 1.00 81.56 835 ASN A CA 1
ATOM 6442 C C . ASN A 1 835 ? -6.179 -12.446 10.430 1.00 81.56 835 ASN A C 1
ATOM 6444 O O . ASN A 1 835 ? -6.265 -13.655 10.641 1.00 81.56 835 ASN A O 1
ATOM 6448 N N . ASP A 1 836 ? -5.664 -11.953 9.300 1.00 74.69 836 ASP A N 1
ATOM 6449 C CA . ASP A 1 836 ? -5.092 -12.774 8.235 1.00 74.69 836 ASP A CA 1
ATOM 6450 C C . ASP A 1 836 ? -3.677 -13.235 8.617 1.00 74.69 836 ASP A C 1
ATOM 6452 O O . ASP A 1 836 ? -2.707 -12.481 8.556 1.00 74.69 836 ASP A O 1
ATOM 6456 N N . SER A 1 837 ? -3.561 -14.497 9.031 1.00 67.19 837 SER A N 1
ATOM 6457 C CA . SER A 1 837 ? -2.278 -15.121 9.362 1.00 67.19 837 SER A CA 1
ATOM 6458 C C . SER A 1 837 ? -1.553 -15.713 8.144 1.00 67.19 837 SER A C 1
ATOM 6460 O O . SER A 1 837 ? -0.615 -16.484 8.335 1.00 67.19 837 SER A O 1
ATOM 6462 N N . GLN A 1 838 ? -1.995 -15.431 6.914 1.00 73.00 838 GLN A N 1
ATOM 6463 C CA . GLN A 1 838 ? -1.340 -15.855 5.671 1.00 73.00 838 GLN A CA 1
ATOM 6464 C C . GLN A 1 838 ? -0.580 -14.699 5.014 1.00 73.00 838 GLN A C 1
ATOM 6466 O O . GLN A 1 838 ? 0.514 -14.922 4.514 1.00 73.00 838 GLN A O 1
ATOM 6471 N N . THR A 1 839 ? -1.093 -13.464 5.076 1.00 77.69 839 THR A N 1
ATOM 6472 C CA . THR A 1 839 ? -0.432 -12.280 4.479 1.00 77.69 839 THR A CA 1
ATOM 6473 C C . THR A 1 839 ? 0.322 -11.391 5.477 1.00 77.69 839 THR A C 1
ATOM 6475 O O . THR A 1 839 ? 0.721 -10.278 5.127 1.00 77.69 839 THR A O 1
ATOM 6478 N N . GLY A 1 840 ? 0.481 -11.842 6.724 1.00 84.38 840 GLY A N 1
ATOM 6479 C CA . GLY A 1 840 ? 1.077 -11.067 7.817 1.00 84.38 840 GLY A CA 1
ATOM 6480 C C . GLY A 1 840 ? 0.080 -10.167 8.554 1.00 84.38 840 GLY A C 1
ATOM 6481 O O . GLY A 1 840 ? -0.982 -9.816 8.045 1.00 84.38 840 GLY A O 1
ATOM 6482 N N . PHE A 1 841 ? 0.437 -9.783 9.783 1.00 91.12 841 PHE A N 1
ATOM 6483 C CA . PHE A 1 841 ? -0.480 -9.129 10.726 1.00 91.12 841 PHE A CA 1
ATOM 6484 C C . PHE A 1 841 ? -0.758 -7.641 10.430 1.00 91.12 841 PHE A C 1
ATOM 6486 O O . PHE A 1 841 ? -1.639 -7.048 11.045 1.00 91.12 841 PHE A O 1
ATOM 6493 N N . TRP A 1 842 ? -0.069 -7.004 9.488 1.00 93.06 842 TRP A N 1
ATOM 6494 C CA . TRP A 1 842 ? -0.359 -5.623 9.080 1.00 93.06 842 TRP A CA 1
ATOM 6495 C C . TRP A 1 842 ? -1.706 -5.492 8.340 1.00 93.06 842 TRP A C 1
ATOM 6497 O O . TRP A 1 842 ? -2.122 -6.381 7.599 1.00 93.06 842 TRP A O 1
ATOM 6507 N N . PHE A 1 843 ? -2.383 -4.347 8.466 1.00 94.00 843 PHE A N 1
ATOM 6508 C CA . PHE A 1 843 ? -3.429 -3.955 7.517 1.00 94.00 843 PHE A CA 1
ATOM 6509 C C . PHE A 1 843 ? -2.783 -3.424 6.235 1.00 94.00 843 PHE A C 1
ATOM 6511 O O . PHE A 1 843 ? -1.911 -2.553 6.284 1.00 94.00 843 PHE A O 1
ATOM 6518 N N . ARG A 1 844 ? -3.234 -3.920 5.079 1.00 92.88 844 ARG A N 1
ATOM 6519 C CA . ARG A 1 844 ? -2.731 -3.536 3.752 1.00 92.88 844 ARG A CA 1
ATOM 6520 C C . ARG A 1 844 ? -3.637 -2.470 3.123 1.00 92.88 844 ARG A C 1
ATOM 6522 O O . ARG A 1 844 ? -4.379 -2.760 2.189 1.00 92.88 844 ARG A O 1
ATOM 6529 N N . ILE A 1 845 ? -3.577 -1.245 3.641 1.00 92.62 845 ILE A N 1
ATOM 6530 C CA . ILE A 1 845 ? -4.424 -0.113 3.228 1.00 92.62 845 ILE A CA 1
ATOM 6531 C C . ILE A 1 845 ? -4.098 0.296 1.784 1.00 92.62 845 ILE A C 1
ATOM 6533 O O . ILE A 1 845 ? -2.997 0.776 1.525 1.00 92.62 845 ILE A O 1
ATOM 6537 N N . GLN A 1 846 ? -5.029 0.125 0.842 1.00 89.44 846 GLN A N 1
ATOM 6538 C CA . GLN A 1 846 ? -4.789 0.402 -0.586 1.00 89.44 846 GLN A CA 1
ATOM 6539 C C . GLN A 1 846 ? -4.829 1.902 -0.942 1.00 89.44 846 GLN A C 1
ATOM 6541 O O . GLN A 1 846 ? -4.095 2.368 -1.813 1.00 89.44 846 GLN A O 1
ATOM 6546 N N . ASN A 1 847 ? -5.738 2.667 -0.330 1.00 88.94 847 ASN A N 1
ATOM 6547 C CA . ASN A 1 847 ? -5.990 4.078 -0.652 1.00 88.94 847 ASN A CA 1
ATOM 6548 C C . ASN A 1 847 ? -6.803 4.774 0.458 1.00 88.94 847 ASN A C 1
ATOM 6550 O O . ASN A 1 847 ? -7.239 4.135 1.409 1.00 88.94 847 ASN A O 1
ATOM 6554 N N . GLU A 1 848 ? -7.066 6.075 0.312 1.00 87.69 848 GLU A N 1
ATOM 6555 C CA . GLU A 1 848 ? -7.799 6.897 1.295 1.00 87.69 848 GLU A CA 1
ATOM 6556 C C . GLU A 1 848 ? -9.216 6.404 1.659 1.00 87.69 848 GLU A C 1
ATOM 6558 O O . GLU A 1 848 ? -9.696 6.704 2.752 1.00 87.69 848 GLU A O 1
ATOM 6563 N N . SER A 1 849 ? -9.884 5.633 0.791 1.00 87.19 849 SER A N 1
ATOM 6564 C CA . SER A 1 849 ? -11.205 5.044 1.084 1.00 87.19 849 SER A CA 1
ATOM 6565 C C . SER A 1 849 ? -11.136 3.682 1.789 1.00 87.19 849 SER A C 1
ATOM 6567 O O . SER A 1 849 ? -12.175 3.161 2.193 1.00 87.19 849 SER A O 1
ATOM 6569 N N . ASP A 1 850 ? -9.945 3.098 1.929 1.00 89.31 850 ASP A N 1
ATOM 6570 C CA . ASP A 1 850 ? -9.721 1.793 2.553 1.00 89.31 850 ASP A CA 1
ATOM 6571 C C . ASP A 1 850 ? -9.365 1.967 4.040 1.00 89.31 850 ASP A C 1
ATOM 6573 O O . ASP A 1 850 ? -8.213 2.194 4.412 1.00 89.31 850 ASP A O 1
ATOM 6577 N N . VAL A 1 851 ? -10.386 1.927 4.900 1.00 91.56 851 VAL A N 1
ATOM 6578 C CA . VAL A 1 851 ? -10.254 2.119 6.353 1.00 91.56 851 VAL A CA 1
ATOM 6579 C C . VAL A 1 851 ? -10.484 0.788 7.059 1.00 91.56 851 VAL A C 1
ATOM 6581 O O . VAL A 1 851 ? -11.597 0.260 7.064 1.00 91.56 851 VAL A O 1
ATOM 6584 N N . HIS A 1 852 ? -9.436 0.260 7.688 1.00 93.38 852 HIS A N 1
ATOM 6585 C CA . HIS A 1 852 ? -9.478 -1.035 8.370 1.00 93.38 852 HIS A CA 1
ATOM 6586 C C . HIS A 1 852 ? -9.958 -0.854 9.809 1.00 93.38 852 HIS A C 1
ATOM 6588 O O . HIS A 1 852 ? -9.493 0.047 10.509 1.00 93.38 852 HIS A O 1
ATOM 6594 N N . LEU A 1 853 ? -10.901 -1.694 10.246 1.00 93.88 853 LEU A N 1
ATOM 6595 C CA . LEU A 1 853 ? -11.546 -1.616 11.561 1.00 93.88 853 LEU A CA 1
ATOM 6596 C C . LEU A 1 853 ? -11.214 -2.854 12.406 1.00 93.88 853 LEU A C 1
ATOM 6598 O O . LEU A 1 853 ? -11.423 -3.984 11.964 1.00 93.88 853 LEU A O 1
ATOM 6602 N N . LYS A 1 854 ? -10.776 -2.646 13.651 1.00 94.81 854 LYS A N 1
ATOM 6603 C CA . LYS A 1 854 ? -10.618 -3.697 14.667 1.00 94.81 854 LYS A CA 1
ATOM 6604 C C . LYS A 1 854 ? -11.581 -3.425 15.820 1.00 94.81 854 LYS A C 1
ATOM 6606 O O . LYS A 1 854 ? -11.442 -2.422 16.520 1.00 94.81 854 LYS A O 1
ATOM 6611 N N . SER A 1 855 ? -12.534 -4.328 16.039 1.00 95.06 855 SER A N 1
ATOM 6612 C CA . SER A 1 855 ? -13.418 -4.250 17.205 1.00 95.06 855 SER A CA 1
ATOM 6613 C C . SER A 1 855 ? -12.667 -4.694 18.463 1.00 95.06 855 SER A C 1
ATOM 6615 O O . SER A 1 855 ? -12.053 -5.764 18.477 1.00 95.06 855 SER A O 1
ATOM 6617 N N . ILE A 1 856 ? -12.691 -3.869 19.508 1.00 94.44 856 ILE A N 1
ATOM 6618 C CA . ILE A 1 856 ? -11.954 -4.061 20.764 1.00 94.44 856 ILE A CA 1
ATOM 6619 C C . ILE A 1 856 ? -12.853 -3.851 21.982 1.00 94.44 856 ILE A C 1
ATOM 6621 O O . ILE A 1 856 ? -13.740 -3.004 21.976 1.00 94.44 856 ILE A O 1
ATOM 6625 N N . GLN A 1 857 ? -12.593 -4.583 23.064 1.00 95.00 857 GLN A N 1
ATOM 6626 C CA . GLN A 1 857 ? -13.269 -4.405 24.351 1.00 95.00 857 GLN A CA 1
ATOM 6627 C C . GLN A 1 857 ? -12.220 -4.042 25.407 1.00 95.00 857 GLN A C 1
ATOM 6629 O O . GLN A 1 857 ? -11.331 -4.838 25.702 1.00 95.00 857 GLN A O 1
ATOM 6634 N N . ILE A 1 858 ? -12.297 -2.830 25.963 1.00 94.88 858 ILE A N 1
ATOM 6635 C CA . ILE A 1 858 ? -11.324 -2.347 26.954 1.00 94.88 858 ILE A CA 1
ATOM 6636 C C . ILE A 1 858 ? -11.786 -2.745 28.372 1.00 94.88 858 ILE A C 1
ATOM 6638 O O . ILE A 1 858 ? -12.959 -2.539 28.705 1.00 94.88 858 ILE A O 1
ATOM 6642 N N . PRO A 1 859 ? -10.907 -3.306 29.232 1.00 95.94 859 PRO A N 1
ATOM 6643 C CA . PRO A 1 859 ? -11.256 -3.645 30.611 1.00 95.94 859 PRO A CA 1
ATOM 6644 C C . PRO A 1 859 ? -11.744 -2.428 31.401 1.00 95.94 859 PRO A C 1
ATOM 6646 O O . PRO A 1 859 ? -11.147 -1.355 31.343 1.00 95.94 859 PRO A O 1
ATOM 6649 N N . LYS A 1 860 ? -12.808 -2.598 32.196 1.00 95.38 860 LYS A N 1
ATOM 6650 C CA . LYS A 1 860 ? -13.479 -1.491 32.909 1.00 95.38 860 LYS A CA 1
ATOM 6651 C C . LYS A 1 860 ? -12.616 -0.783 33.953 1.00 95.38 860 LYS A C 1
ATOM 6653 O O . LYS A 1 860 ? -12.993 0.292 34.412 1.00 95.38 860 LYS A O 1
ATOM 6658 N N . ASN A 1 861 ? -11.490 -1.373 34.340 1.00 95.94 861 ASN A N 1
ATOM 6659 C CA . ASN A 1 861 ? -10.501 -0.807 35.250 1.00 95.94 861 ASN A CA 1
ATOM 6660 C C . ASN A 1 861 ? -9.299 -0.154 34.540 1.00 95.94 861 ASN A C 1
ATOM 6662 O O . ASN A 1 861 ? -8.373 0.281 35.221 1.00 95.94 861 ASN A O 1
ATOM 6666 N N . ALA A 1 862 ? -9.284 -0.060 33.204 1.00 95.69 862 ALA A N 1
ATOM 6667 C CA . ALA A 1 862 ? -8.198 0.601 32.484 1.00 95.69 862 ALA A CA 1
ATOM 6668 C C . ALA A 1 862 ? -8.188 2.114 32.756 1.00 95.69 862 ALA A C 1
ATOM 6670 O O . ALA A 1 862 ? -9.143 2.816 32.421 1.00 95.69 862 ALA A O 1
ATOM 6671 N N . TYR A 1 863 ? -7.106 2.622 33.357 1.00 94.19 863 TYR A N 1
ATOM 6672 C CA . TYR A 1 863 ? -6.987 4.027 33.763 1.00 94.19 863 TYR A CA 1
ATOM 6673 C C . TYR A 1 863 ? -6.121 4.885 32.828 1.00 94.19 863 TYR A C 1
ATOM 6675 O O . TYR A 1 863 ? -6.171 6.115 32.893 1.00 94.19 863 TYR A O 1
ATOM 6683 N N . ARG A 1 864 ? -5.340 4.253 31.946 1.00 93.94 864 ARG A N 1
ATOM 6684 C CA . ARG A 1 864 ? -4.513 4.901 30.917 1.00 93.94 864 ARG A CA 1
ATOM 6685 C C . ARG A 1 864 ? -4.526 4.048 29.650 1.00 93.94 864 ARG A C 1
ATOM 6687 O O . ARG A 1 864 ? -4.522 2.821 29.743 1.00 93.94 864 ARG A O 1
ATOM 6694 N N . ALA A 1 865 ? -4.531 4.690 28.482 1.00 95.94 865 ALA A N 1
ATOM 6695 C CA . ALA A 1 865 ? -4.519 4.011 27.187 1.00 95.94 865 ALA A CA 1
ATOM 6696 C C . ALA A 1 865 ? -3.638 4.756 26.176 1.00 95.94 865 ALA A C 1
ATOM 6698 O O . ALA A 1 865 ? -3.772 5.968 26.014 1.00 95.94 865 ALA A O 1
ATOM 6699 N N . VAL A 1 866 ? -2.758 4.040 25.475 1.00 95.88 866 VAL A N 1
ATOM 6700 C CA . VAL A 1 866 ? -1.885 4.590 24.425 1.00 95.88 866 VAL A CA 1
ATOM 6701 C C . VAL A 1 866 ? -1.874 3.644 23.228 1.00 95.88 866 VAL A C 1
ATOM 6703 O O . VAL A 1 866 ? -1.574 2.465 23.373 1.00 95.88 866 VAL A O 1
ATOM 6706 N N . LEU A 1 867 ? -2.174 4.165 22.042 1.00 97.56 867 LEU A N 1
ATOM 6707 C CA . LEU A 1 867 ? -2.068 3.440 20.780 1.00 97.56 867 LEU A CA 1
ATOM 6708 C C . LEU A 1 867 ? -0.700 3.716 20.154 1.00 97.56 867 LEU A C 1
ATOM 6710 O O . LEU A 1 867 ? -0.386 4.860 19.832 1.00 97.56 867 LEU A O 1
ATOM 6714 N N . GLU A 1 868 ? 0.111 2.682 19.981 1.00 97.25 868 GLU A N 1
ATOM 6715 C CA . GLU A 1 868 ? 1.391 2.740 19.279 1.00 97.25 868 GLU A CA 1
ATOM 6716 C C . GLU A 1 868 ? 1.222 2.221 17.853 1.00 97.25 868 GLU A C 1
ATOM 6718 O O . GLU A 1 868 ? 0.915 1.052 17.686 1.00 97.25 868 GLU A O 1
ATOM 6723 N N . MET A 1 869 ? 1.419 3.062 16.839 1.00 96.56 869 MET A N 1
ATOM 6724 C CA . MET A 1 869 ? 1.221 2.709 15.427 1.00 96.56 869 MET A CA 1
ATOM 6725 C C . MET A 1 869 ? 2.551 2.437 14.715 1.00 96.56 869 MET A C 1
ATOM 6727 O O . MET A 1 869 ? 3.481 3.238 14.844 1.00 96.56 869 MET A O 1
ATOM 6731 N N . TYR A 1 870 ? 2.601 1.378 13.907 1.00 96.62 870 TYR A N 1
ATOM 6732 C CA . TYR A 1 870 ? 3.694 1.063 12.981 1.00 96.62 870 TYR A CA 1
ATOM 6733 C C . TYR A 1 870 ? 3.248 1.324 11.535 1.00 96.62 870 TYR A C 1
ATOM 6735 O O . TYR A 1 870 ? 2.099 1.070 11.178 1.00 96.62 870 TYR A O 1
ATOM 6743 N N . VAL A 1 871 ? 4.134 1.868 10.691 1.00 95.56 871 VAL A N 1
ATOM 6744 C CA . VAL A 1 871 ? 3.791 2.333 9.331 1.00 95.56 871 VAL A CA 1
ATOM 6745 C C . VAL A 1 871 ? 4.925 2.046 8.348 1.00 95.56 871 VAL A C 1
ATOM 6747 O O . VAL A 1 871 ? 6.078 2.350 8.632 1.00 95.56 871 VAL A O 1
ATOM 6750 N N . SER A 1 872 ? 4.598 1.512 7.170 1.00 94.50 872 SER A N 1
ATOM 6751 C CA . SER A 1 872 ? 5.467 1.532 5.981 1.00 94.50 872 SER A CA 1
ATOM 6752 C C . SER A 1 872 ? 4.641 1.710 4.696 1.00 94.50 872 SER A C 1
ATOM 6754 O O . SER A 1 872 ? 3.421 1.530 4.708 1.00 94.50 872 SER A O 1
ATOM 6756 N N . TYR A 1 873 ? 5.289 2.119 3.606 1.00 93.31 873 TYR A N 1
ATOM 6757 C CA . TYR A 1 873 ? 4.673 2.595 2.361 1.00 93.31 873 TYR A CA 1
ATOM 6758 C C . TYR A 1 873 ? 5.439 2.061 1.158 1.00 93.31 873 TYR A C 1
ATOM 6760 O O . TYR A 1 873 ? 6.664 2.023 1.187 1.00 93.31 873 TYR A O 1
ATOM 6768 N N . HIS A 1 874 ? 4.722 1.640 0.116 1.00 90.06 874 HIS A N 1
ATOM 6769 C CA . HIS A 1 874 ? 5.270 0.731 -0.894 1.00 90.06 874 HIS A CA 1
ATOM 6770 C C . HIS A 1 874 ? 4.806 1.079 -2.310 1.00 90.06 874 HIS A C 1
ATOM 6772 O O . HIS A 1 874 ? 3.855 1.841 -2.505 1.00 90.06 874 HIS A O 1
ATOM 6778 N N . SER A 1 875 ? 5.451 0.481 -3.319 1.00 88.50 875 SER A N 1
ATOM 6779 C CA . SER A 1 875 ? 5.084 0.641 -4.734 1.00 88.50 875 SER A CA 1
ATOM 6780 C C . SER A 1 875 ? 5.040 2.132 -5.134 1.00 88.50 875 SER A C 1
ATOM 6782 O O . SER A 1 875 ? 6.006 2.860 -4.913 1.00 88.50 875 SER A O 1
ATOM 6784 N N . ASN A 1 876 ? 3.942 2.640 -5.702 1.00 88.69 876 ASN A N 1
ATOM 6785 C CA . ASN A 1 876 ? 3.851 4.042 -6.128 1.00 88.69 876 ASN A CA 1
ATOM 6786 C C . ASN A 1 876 ? 3.943 5.073 -4.978 1.00 88.69 876 ASN A C 1
ATOM 6788 O O . ASN A 1 876 ? 4.164 6.257 -5.254 1.00 88.69 876 ASN A O 1
ATOM 6792 N N . ASP A 1 877 ? 3.827 4.640 -3.717 1.00 91.31 877 ASP A N 1
ATOM 6793 C CA . ASP A 1 877 ? 3.998 5.478 -2.522 1.00 91.31 877 ASP A CA 1
ATOM 6794 C C . ASP A 1 877 ? 5.298 5.241 -1.741 1.00 91.31 877 ASP A C 1
ATOM 6796 O O . ASP A 1 877 ? 5.572 5.974 -0.797 1.00 91.31 877 ASP A O 1
ATOM 6800 N N . GLU A 1 878 ? 6.164 4.326 -2.176 1.00 89.38 878 GLU A N 1
ATOM 6801 C CA . GLU A 1 878 ? 7.510 4.109 -1.612 1.00 89.38 878 GLU A CA 1
ATOM 6802 C C . GLU A 1 878 ? 8.321 5.423 -1.501 1.00 89.38 878 GLU A C 1
ATOM 6804 O O . GLU A 1 878 ? 9.002 5.691 -0.512 1.00 89.38 878 GLU A O 1
ATOM 6809 N N . PHE A 1 879 ? 8.151 6.313 -2.487 1.00 91.12 879 PHE A N 1
ATOM 6810 C CA . PHE A 1 879 ? 8.796 7.627 -2.564 1.00 91.12 879 PHE A CA 1
ATOM 6811 C C . PHE A 1 879 ? 7.811 8.798 -2.398 1.00 91.12 879 PHE A C 1
ATOM 6813 O O . PHE A 1 879 ? 8.058 9.875 -2.955 1.00 91.12 879 PHE A O 1
ATOM 6820 N N . TRP A 1 880 ? 6.703 8.613 -1.658 1.00 93.31 880 TRP A N 1
ATOM 6821 C CA . TRP A 1 880 ? 5.579 9.566 -1.548 1.00 93.31 880 TRP A CA 1
ATOM 6822 C C . TRP A 1 880 ? 6.016 11.017 -1.303 1.00 93.31 880 TRP A C 1
ATOM 6824 O O . TRP A 1 880 ? 5.484 11.943 -1.913 1.00 93.31 880 TRP A O 1
ATOM 6834 N N . TYR A 1 881 ? 7.039 11.235 -0.470 1.00 93.75 881 TYR A N 1
ATOM 6835 C CA . TYR A 1 881 ? 7.610 12.549 -0.138 1.00 93.75 881 TYR A CA 1
ATOM 6836 C C . TYR A 1 881 ? 8.172 13.311 -1.355 1.00 93.75 881 TYR A C 1
ATOM 6838 O O . TYR A 1 881 ? 8.418 14.514 -1.275 1.00 93.75 881 TYR A O 1
ATOM 6846 N N . SER A 1 882 ? 8.346 12.629 -2.488 1.00 93.81 882 SER A N 1
ATOM 6847 C CA . SER A 1 882 ? 8.840 13.158 -3.758 1.00 93.81 882 SER A CA 1
ATOM 6848 C C . SER A 1 882 ? 7.789 13.180 -4.882 1.00 93.81 882 SER A C 1
ATOM 6850 O O . SER A 1 882 ? 8.124 13.592 -5.999 1.00 93.81 882 SER A O 1
ATOM 6852 N N . ASN A 1 883 ? 6.556 12.720 -4.636 1.00 93.44 883 ASN A N 1
ATOM 6853 C CA . ASN A 1 883 ? 5.555 12.536 -5.690 1.00 93.44 883 ASN A CA 1
ATOM 6854 C C . ASN A 1 883 ? 4.980 13.883 -6.192 1.00 93.44 883 ASN A C 1
ATOM 6856 O O . ASN A 1 883 ? 4.658 14.760 -5.379 1.00 93.44 883 ASN A O 1
ATOM 6860 N N . PRO A 1 884 ? 4.831 14.081 -7.518 1.00 91.25 884 PRO A N 1
ATOM 6861 C CA . PRO A 1 884 ? 4.090 15.204 -8.096 1.00 91.25 884 PRO A CA 1
ATOM 6862 C C . PRO A 1 884 ? 2.561 15.070 -7.910 1.00 91.25 884 PRO A C 1
ATOM 6864 O O . PRO A 1 884 ? 2.053 13.997 -7.580 1.00 91.25 884 PRO A O 1
ATOM 6867 N N . PRO A 1 885 ? 1.782 16.148 -8.124 1.00 93.06 885 PRO A N 1
ATOM 6868 C CA . PRO A 1 885 ? 0.321 16.073 -8.158 1.00 93.06 885 PRO A CA 1
ATOM 6869 C C . PRO A 1 885 ? -0.186 15.421 -9.457 1.00 93.06 885 PRO A C 1
ATOM 6871 O O . PRO A 1 885 ? 0.429 15.568 -10.511 1.00 93.06 885 PRO A O 1
ATOM 6874 N N . ASN A 1 886 ? -1.373 14.805 -9.417 1.00 91.44 886 ASN A N 1
ATOM 6875 C CA . ASN A 1 886 ? -1.991 14.127 -10.575 1.00 91.44 886 ASN A CA 1
ATOM 6876 C C . ASN A 1 886 ? -2.133 15.038 -11.807 1.00 91.44 886 ASN A C 1
ATOM 6878 O O . ASN A 1 886 ? -2.025 14.575 -12.937 1.00 91.44 886 ASN A O 1
ATOM 6882 N N . SER A 1 887 ? -2.310 16.346 -11.600 1.00 90.75 887 SER A N 1
ATOM 6883 C CA . SER A 1 887 ? -2.371 17.336 -12.678 1.00 90.75 887 SER A CA 1
ATOM 6884 C C . SER A 1 887 ? -1.068 17.471 -13.473 1.00 90.75 887 SER A C 1
ATOM 6886 O O . SER A 1 887 ? -1.135 17.783 -14.656 1.00 90.75 887 SER A O 1
ATOM 6888 N N . TYR A 1 888 ? 0.101 17.217 -12.874 1.00 87.88 888 TYR A N 1
ATOM 6889 C CA . TYR A 1 888 ? 1.387 17.211 -13.584 1.00 87.88 888 TYR A CA 1
ATOM 6890 C C . TYR A 1 888 ? 1.505 16.008 -14.521 1.00 87.88 888 TYR A C 1
ATOM 6892 O O . TYR A 1 888 ? 1.862 16.161 -15.687 1.00 87.88 888 TYR A O 1
ATOM 6900 N N . ILE A 1 889 ? 1.153 14.829 -13.998 1.00 88.38 889 ILE A N 1
ATOM 6901 C CA . ILE A 1 889 ? 1.142 13.550 -14.717 1.00 88.38 889 ILE A CA 1
ATOM 6902 C C . ILE A 1 889 ? 0.191 13.648 -15.917 1.00 88.38 889 ILE A C 1
ATOM 6904 O O . ILE A 1 889 ? 0.594 13.398 -17.050 1.00 88.38 889 ILE A O 1
ATOM 6908 N N . GLN A 1 890 ? -1.039 14.117 -15.681 1.00 89.12 890 GLN A N 1
ATOM 6909 C CA . GLN A 1 890 ? -2.074 14.265 -16.707 1.00 89.12 890 GLN A CA 1
ATOM 6910 C C . GLN A 1 890 ? -1.748 15.331 -17.765 1.00 89.12 890 GLN A C 1
ATOM 6912 O O . GLN A 1 890 ? -2.046 15.121 -18.933 1.00 89.12 890 GLN A O 1
ATOM 6917 N N . GLN A 1 891 ? -1.146 16.470 -17.399 1.00 87.31 891 GLN A N 1
ATOM 6918 C CA . GLN A 1 891 ? -0.846 17.537 -18.372 1.00 87.31 891 GLN A CA 1
ATOM 6919 C C . GLN A 1 891 ? 0.394 17.253 -19.230 1.00 87.31 891 GLN A C 1
ATOM 6921 O O . GLN A 1 891 ? 0.511 17.818 -20.315 1.00 87.31 891 GLN A O 1
ATOM 6926 N N . ASN A 1 892 ? 1.287 16.367 -18.779 1.00 82.44 892 ASN A N 1
ATOM 6927 C CA . ASN A 1 892 ? 2.467 15.931 -19.531 1.00 82.44 892 ASN A CA 1
ATOM 6928 C C . ASN A 1 892 ? 2.343 14.500 -20.096 1.00 82.44 892 ASN A C 1
ATOM 6930 O O . ASN A 1 892 ? 3.325 13.972 -20.607 1.00 82.44 892 ASN A O 1
ATOM 6934 N N . ASN A 1 893 ? 1.157 13.876 -20.020 1.00 85.12 893 ASN A N 1
ATOM 6935 C CA . ASN A 1 893 ? 0.886 12.497 -20.464 1.00 85.12 893 ASN A CA 1
ATOM 6936 C C . ASN A 1 893 ? 1.898 11.459 -19.931 1.00 85.12 893 ASN A C 1
ATOM 6938 O O . ASN A 1 893 ? 2.302 10.545 -20.650 1.00 85.12 893 ASN A O 1
ATOM 6942 N N . LEU A 1 894 ? 2.332 11.605 -18.675 1.00 77.88 894 LEU A N 1
ATOM 6943 C CA . LEU A 1 894 ? 3.294 10.686 -18.065 1.00 77.88 894 LEU A CA 1
ATOM 6944 C C . LEU A 1 894 ? 2.612 9.359 -17.708 1.00 77.88 894 LEU A C 1
ATOM 6946 O O . LEU A 1 894 ? 1.517 9.348 -17.153 1.00 77.88 894 LEU A O 1
ATOM 6950 N N . THR A 1 895 ? 3.292 8.242 -17.961 1.00 77.81 895 THR A N 1
ATOM 6951 C CA . THR A 1 895 ? 2.811 6.879 -17.660 1.00 77.81 895 THR A CA 1
ATOM 6952 C C . THR A 1 895 ? 2.916 6.490 -16.182 1.00 77.81 895 THR A C 1
ATOM 6954 O O . THR A 1 895 ? 2.484 5.407 -15.805 1.00 77.81 895 THR A O 1
ATOM 6957 N N . THR A 1 896 ? 3.505 7.340 -15.335 1.00 77.31 896 THR A N 1
ATOM 6958 C CA . THR A 1 896 ? 3.729 7.030 -13.917 1.00 77.31 896 THR A CA 1
ATOM 6959 C C . THR A 1 896 ? 2.493 7.306 -13.062 1.00 77.31 896 THR A C 1
ATOM 6961 O O . THR A 1 896 ? 1.917 8.391 -13.101 1.00 77.31 896 THR A O 1
ATOM 6964 N N . GLU A 1 897 ? 2.127 6.346 -12.216 1.00 84.06 897 GLU A N 1
ATOM 6965 C CA . GLU A 1 897 ? 1.021 6.463 -11.257 1.00 84.06 897 GLU A CA 1
ATOM 6966 C C . GLU A 1 897 ? 1.426 7.145 -9.934 1.00 84.06 897 GLU A C 1
ATOM 6968 O O . GLU A 1 897 ? 0.600 7.283 -9.031 1.00 84.06 897 GLU A O 1
ATOM 6973 N N . ARG A 1 898 ? 2.689 7.581 -9.793 1.00 85.56 898 ARG A N 1
ATOM 6974 C CA . ARG A 1 898 ? 3.287 8.159 -8.568 1.00 85.56 898 ARG A CA 1
ATOM 6975 C C . ARG A 1 898 ? 2.747 9.561 -8.248 1.00 85.56 898 ARG A C 1
ATOM 6977 O O . ARG A 1 898 ? 3.446 10.566 -8.370 1.00 85.56 898 ARG A O 1
ATOM 6984 N N . GLY A 1 899 ? 1.471 9.621 -7.880 1.00 89.44 899 GLY A N 1
ATOM 6985 C CA . GLY A 1 899 ? 0.669 10.835 -7.765 1.00 89.44 899 GLY A CA 1
ATOM 6986 C C . GLY A 1 899 ? 0.321 11.285 -6.339 1.00 89.44 899 GLY A C 1
ATOM 6987 O O . GLY A 1 899 ? 1.074 11.119 -5.375 1.00 89.44 899 GLY A O 1
ATOM 6988 N N . ASN A 1 900 ? -0.840 11.936 -6.239 1.00 91.12 900 ASN A N 1
ATOM 6989 C CA . ASN A 1 900 ? -1.437 12.638 -5.094 1.00 91.12 900 ASN A CA 1
ATOM 6990 C C . ASN A 1 900 ? -0.581 13.749 -4.447 1.00 91.12 900 ASN A C 1
ATOM 6992 O O . ASN A 1 900 ? -1.049 14.462 -3.559 1.00 91.12 900 ASN A O 1
ATOM 6996 N N . GLY A 1 901 ? 0.631 14.003 -4.946 1.00 92.69 901 GLY A N 1
ATOM 6997 C CA . GLY A 1 901 ? 1.548 14.985 -4.378 1.00 92.69 901 GLY A CA 1
ATOM 6998 C C . GLY A 1 901 ? 2.211 14.499 -3.088 1.00 92.69 901 GLY A C 1
ATOM 6999 O O . GLY A 1 901 ? 1.864 13.463 -2.530 1.00 92.69 901 GLY A O 1
ATOM 7000 N N . SER A 1 902 ? 3.162 15.277 -2.578 1.00 93.81 902 SER A N 1
ATOM 7001 C CA . SER A 1 902 ? 4.026 14.885 -1.461 1.00 93.81 902 SER A CA 1
ATOM 7002 C C . SER A 1 902 ? 3.430 15.124 -0.061 1.00 93.81 902 SER A C 1
ATOM 7004 O O . SER A 1 902 ? 4.055 15.797 0.761 1.00 93.81 902 SER A O 1
ATOM 7006 N N . PHE A 1 903 ? 2.206 14.675 0.217 1.00 94.00 903 PHE A N 1
ATOM 7007 C CA . PHE A 1 903 ? 1.586 14.750 1.550 1.00 94.00 903 PHE A CA 1
ATOM 7008 C C . PHE A 1 903 ? 0.794 13.474 1.838 1.00 94.00 903 PHE A C 1
ATOM 7010 O O . PHE A 1 903 ? 0.043 13.028 0.983 1.00 94.00 903 PHE A O 1
ATOM 7017 N N . ARG A 1 904 ? 0.945 12.899 3.034 1.00 93.44 904 ARG A N 1
ATOM 7018 C CA . ARG A 1 904 ? 0.212 11.712 3.500 1.00 93.44 904 ARG A CA 1
ATOM 7019 C C . ARG A 1 904 ? -0.125 11.891 4.979 1.00 93.44 904 ARG A C 1
ATOM 7021 O O . ARG A 1 904 ? 0.636 12.527 5.706 1.00 93.44 904 ARG A O 1
ATOM 7028 N N . GLU A 1 905 ? -1.244 11.353 5.446 1.00 93.19 905 GLU A N 1
ATOM 7029 C CA . GLU A 1 905 ? -1.611 11.394 6.869 1.00 93.19 905 GLU A CA 1
ATOM 7030 C C . GLU A 1 905 ? -2.207 10.056 7.306 1.00 93.19 905 GLU A C 1
ATOM 7032 O O . GLU A 1 905 ? -3.266 9.669 6.828 1.00 93.19 905 GLU A O 1
ATOM 7037 N N . VAL A 1 906 ? -1.542 9.372 8.241 1.00 95.44 906 VAL A N 1
ATOM 7038 C CA . VAL A 1 906 ? -2.041 8.118 8.825 1.00 95.44 906 VAL A CA 1
ATOM 7039 C C . VAL A 1 906 ? -2.830 8.468 10.079 1.00 95.44 906 VAL A C 1
ATOM 7041 O O . VAL A 1 906 ? -2.280 9.068 11.007 1.00 95.44 906 VAL A O 1
ATOM 7044 N N . TYR A 1 907 ? -4.121 8.146 10.110 1.00 95.69 907 TYR A N 1
ATOM 7045 C CA . TYR A 1 907 ? -5.036 8.571 11.169 1.00 95.69 907 TYR A CA 1
ATOM 7046 C C . TYR A 1 907 ? -5.719 7.399 11.874 1.00 95.69 907 TYR A C 1
ATOM 7048 O O . TYR A 1 907 ? -5.894 6.324 11.307 1.00 95.69 907 TYR A O 1
ATOM 7056 N N . ALA A 1 908 ? -6.115 7.642 13.125 1.00 96.62 908 ALA A N 1
ATOM 7057 C CA . ALA A 1 908 ? -6.831 6.704 13.975 1.00 96.62 908 ALA A CA 1
ATOM 7058 C C . ALA A 1 908 ? -8.188 7.281 14.409 1.00 96.62 908 ALA A C 1
ATOM 7060 O O . ALA A 1 908 ? -8.330 8.473 14.723 1.00 96.62 908 ALA A O 1
ATOM 7061 N N . THR A 1 909 ? -9.186 6.406 14.463 1.00 96.44 909 THR A N 1
ATOM 7062 C CA . THR A 1 909 ? -10.564 6.690 14.866 1.00 96.44 909 THR A CA 1
ATOM 7063 C C . THR A 1 909 ? -11.053 5.683 15.905 1.00 96.44 909 THR A C 1
ATOM 7065 O O . THR A 1 909 ? -10.530 4.576 15.992 1.00 96.44 909 THR A O 1
ATOM 7068 N N . ILE A 1 910 ? -12.058 6.073 16.687 1.00 95.75 910 ILE A N 1
ATOM 7069 C CA . ILE A 1 910 ? -12.809 5.208 17.606 1.00 95.75 910 ILE A CA 1
ATOM 7070 C C . ILE A 1 910 ? -14.290 5.463 17.348 1.00 95.75 910 ILE A C 1
ATOM 7072 O O . ILE A 1 910 ? -14.724 6.612 17.435 1.00 95.75 910 ILE A O 1
ATOM 7076 N N . ASP A 1 911 ? -15.053 4.432 16.992 1.00 94.75 911 ASP A N 1
ATOM 7077 C CA . ASP A 1 911 ? -16.466 4.532 16.596 1.00 94.75 911 ASP A CA 1
ATOM 7078 C C . ASP A 1 911 ? -16.686 5.627 15.520 1.00 94.75 911 ASP A C 1
ATOM 7080 O O . ASP A 1 911 ? -17.586 6.467 15.607 1.00 94.75 911 ASP A O 1
ATOM 7084 N N . GLY A 1 912 ? -15.772 5.696 14.542 1.00 91.62 912 GLY A N 1
ATOM 7085 C CA . GLY A 1 912 ? -15.736 6.713 13.479 1.00 91.62 912 GLY A CA 1
ATOM 7086 C C . GLY A 1 912 ? -15.275 8.120 13.905 1.00 91.62 912 GLY A C 1
ATOM 7087 O O . GLY A 1 912 ? -15.106 9.000 13.062 1.00 91.62 912 GLY A O 1
ATOM 7088 N N . ARG A 1 913 ? -15.027 8.373 15.197 1.00 94.38 913 ARG A N 1
ATOM 7089 C CA . ARG A 1 913 ? -14.521 9.659 15.709 1.00 94.38 913 ARG A CA 1
ATOM 7090 C C . ARG A 1 913 ? -12.999 9.722 15.618 1.00 94.38 913 ARG A C 1
ATOM 7092 O O . ARG A 1 913 ? -12.323 8.915 16.242 1.00 94.38 913 ARG A O 1
ATOM 7099 N N . PHE A 1 914 ? -12.448 10.735 14.946 1.00 95.19 914 PHE A N 1
ATOM 7100 C CA . PHE A 1 914 ? -11.004 11.020 14.946 1.00 95.19 914 PHE A CA 1
ATOM 7101 C C . PHE A 1 914 ? -10.457 11.169 16.377 1.00 95.19 914 PHE A C 1
ATOM 7103 O O . PHE A 1 914 ? -10.944 12.020 17.129 1.00 95.19 914 PHE A O 1
ATOM 7110 N N . VAL A 1 915 ? -9.421 10.401 16.729 1.00 94.69 915 VAL A N 1
ATOM 7111 C CA . VAL A 1 915 ? -8.728 10.484 18.034 1.00 94.69 915 VAL A CA 1
ATOM 7112 C C . VAL A 1 915 ? -7.274 10.940 17.921 1.00 94.69 915 VAL A C 1
ATOM 7114 O O . VAL A 1 915 ? -6.733 11.510 18.865 1.00 94.69 915 VAL A O 1
ATOM 7117 N N . GLY A 1 916 ? -6.648 10.774 16.757 1.00 93.62 916 GLY A N 1
ATOM 7118 C CA . GLY A 1 916 ? -5.289 11.238 16.502 1.00 93.62 916 GLY A CA 1
ATOM 7119 C C . GLY A 1 916 ? -4.810 10.872 15.101 1.00 93.62 916 GLY A C 1
ATOM 7120 O O . GLY A 1 916 ? -5.479 10.147 14.370 1.00 93.62 916 GLY A O 1
ATOM 7121 N N . SER A 1 917 ? -3.654 11.403 14.715 1.00 94.12 917 SER A N 1
ATOM 7122 C CA . SER A 1 917 ? -2.978 11.041 13.468 1.00 94.12 917 SER A CA 1
ATOM 7123 C C . SER A 1 917 ? -1.516 11.455 13.500 1.00 94.12 917 SER A C 1
ATOM 7125 O O . SER A 1 917 ? -1.107 12.296 14.312 1.00 94.12 917 SER A O 1
ATOM 7127 N N . ILE A 1 918 ? -0.745 10.875 12.588 1.00 90.81 918 ILE A N 1
ATOM 7128 C CA . ILE A 1 918 ? 0.682 11.106 12.437 1.00 90.81 918 ILE A CA 1
ATOM 7129 C C . ILE A 1 918 ? 1.012 11.458 10.984 1.00 90.81 918 ILE A C 1
ATOM 7131 O O . ILE A 1 918 ? 0.324 11.070 10.040 1.00 90.81 918 ILE A O 1
ATOM 7135 N N . MET A 1 919 ? 2.081 12.232 10.818 1.00 91.88 919 MET A N 1
ATOM 7136 C CA . MET A 1 919 ? 2.790 12.362 9.549 1.00 91.88 919 MET A CA 1
ATOM 7137 C C . MET A 1 919 ? 3.963 11.381 9.648 1.00 91.88 919 MET A C 1
ATOM 7139 O O . MET A 1 919 ? 4.737 11.520 10.598 1.00 91.88 919 MET A O 1
ATOM 7143 N N . PRO A 1 920 ? 4.104 10.402 8.743 1.00 91.75 920 PRO A N 1
ATOM 7144 C CA . PRO A 1 920 ? 5.230 9.476 8.767 1.00 91.75 920 PRO A CA 1
ATOM 7145 C C . PRO A 1 920 ? 6.578 10.199 8.657 1.00 91.75 920 PRO A C 1
ATOM 7147 O O . PRO A 1 920 ? 6.688 11.293 8.089 1.00 91.75 920 PRO A O 1
ATOM 7150 N N . PHE A 1 921 ? 7.616 9.578 9.206 1.00 92.44 921 PHE A N 1
ATOM 7151 C CA . PHE A 1 921 ? 9.005 9.920 8.915 1.00 92.44 921 PHE A CA 1
ATOM 7152 C C . PHE A 1 921 ? 9.382 9.311 7.550 1.00 92.44 921 PHE A C 1
ATOM 7154 O O . PHE A 1 921 ? 9.003 8.164 7.292 1.00 92.44 921 PHE A O 1
ATOM 7161 N N . PRO A 1 922 ? 10.080 10.045 6.661 1.00 93.44 922 PRO A N 1
ATOM 7162 C CA . PRO A 1 922 ? 10.543 9.530 5.375 1.00 93.44 922 PRO A CA 1
ATOM 7163 C C . PRO A 1 922 ? 11.782 8.637 5.565 1.00 93.44 922 PRO A C 1
ATOM 7165 O O . PRO A 1 922 ? 12.900 9.032 5.241 1.00 93.44 922 PRO A O 1
ATOM 7168 N N . VAL A 1 923 ? 11.576 7.438 6.114 1.00 93.06 923 VAL A N 1
ATOM 7169 C CA . VAL A 1 923 ? 12.503 6.311 5.943 1.00 93.06 923 VAL A CA 1
ATOM 7170 C C . VAL A 1 923 ? 12.751 6.144 4.442 1.00 93.06 923 VAL A C 1
ATOM 7172 O O . VAL A 1 923 ? 11.830 6.254 3.630 1.00 93.06 923 VAL A O 1
ATOM 7175 N N . ILE A 1 924 ? 14.006 5.932 4.069 1.00 92.81 924 ILE A N 1
ATOM 7176 C CA . ILE A 1 924 ? 14.400 5.647 2.692 1.00 92.81 924 ILE A CA 1
ATOM 7177 C C . ILE A 1 924 ? 14.860 4.193 2.708 1.00 92.81 924 ILE A C 1
ATOM 7179 O O . ILE A 1 924 ? 15.716 3.849 3.517 1.00 92.81 924 ILE A O 1
ATOM 7183 N N . PHE A 1 925 ? 14.259 3.328 1.898 1.00 91.19 925 PHE A N 1
ATOM 7184 C CA . PHE A 1 925 ? 14.696 1.934 1.843 1.00 91.19 925 PHE A CA 1
ATOM 7185 C C . PHE A 1 925 ? 16.025 1.804 1.086 1.00 91.19 925 PHE A C 1
ATOM 7187 O O . PHE A 1 925 ? 16.515 2.756 0.472 1.00 91.19 925 PHE A O 1
ATOM 7194 N N . THR A 1 926 ? 16.638 0.638 1.199 1.00 84.81 926 THR A N 1
ATOM 7195 C CA . THR A 1 926 ? 18.033 0.340 0.862 1.00 84.81 926 THR A CA 1
ATOM 7196 C C . THR A 1 926 ? 18.300 0.212 -0.641 1.00 84.81 926 THR A C 1
ATOM 7198 O O . THR A 1 926 ? 19.440 0.399 -1.041 1.00 84.81 926 THR A O 1
ATOM 7201 N N . GLY A 1 927 ? 17.277 0.039 -1.482 1.00 80.94 927 GLY A N 1
ATOM 7202 C CA . GLY A 1 927 ? 17.342 0.262 -2.936 1.00 80.94 927 GLY A CA 1
ATOM 7203 C C . GLY A 1 927 ? 17.014 1.712 -3.351 1.00 80.94 927 GLY A C 1
ATOM 7204 O O . GLY A 1 927 ? 17.028 2.081 -4.531 1.00 80.94 927 GLY A O 1
ATOM 7205 N N . GLY A 1 928 ? 16.663 2.567 -2.385 1.00 84.25 928 GLY A N 1
ATOM 7206 C CA . GLY A 1 928 ? 15.961 3.829 -2.602 1.00 84.25 928 GLY A CA 1
ATOM 7207 C C . GLY A 1 928 ? 16.831 5.010 -3.046 1.00 84.25 928 GLY A C 1
ATOM 7208 O O . GLY A 1 928 ? 17.930 5.235 -2.547 1.00 84.25 928 GLY A O 1
ATOM 7209 N N . ILE A 1 929 ? 16.270 5.853 -3.926 1.00 85.62 929 ILE A N 1
ATOM 7210 C CA . ILE A 1 929 ? 16.853 7.095 -4.484 1.00 85.62 929 ILE A CA 1
ATOM 7211 C C . ILE A 1 929 ? 18.109 6.851 -5.339 1.00 85.62 929 ILE A C 1
ATOM 7213 O O . ILE A 1 929 ? 18.071 7.084 -6.545 1.00 85.62 929 ILE A O 1
ATOM 7217 N N . ASN A 1 930 ? 19.200 6.414 -4.717 1.00 88.62 930 ASN A N 1
ATOM 7218 C CA . ASN A 1 930 ? 20.446 5.963 -5.327 1.00 88.62 930 ASN A CA 1
ATOM 7219 C C . ASN A 1 930 ? 21.002 4.862 -4.404 1.00 88.62 930 ASN A C 1
ATOM 7221 O O . ASN A 1 930 ? 21.478 5.215 -3.322 1.00 88.62 930 ASN A O 1
ATOM 7225 N N . PRO A 1 931 ? 20.948 3.572 -4.784 1.00 87.38 931 PRO A N 1
ATOM 7226 C CA . PRO A 1 931 ? 21.295 2.469 -3.880 1.00 87.38 931 PRO A CA 1
ATOM 7227 C C . PRO A 1 931 ? 22.740 2.551 -3.356 1.00 87.38 931 PRO A C 1
ATOM 7229 O O . PRO A 1 931 ? 23.015 2.221 -2.206 1.00 87.38 931 PRO A O 1
ATOM 7232 N N . LEU A 1 932 ? 23.649 3.144 -4.142 1.00 88.88 932 LEU A N 1
ATOM 7233 C CA . LEU A 1 932 ? 25.056 3.354 -3.774 1.00 88.88 932 LEU A CA 1
ATOM 7234 C C . LEU A 1 932 ? 25.270 4.241 -2.533 1.00 88.88 932 LEU A C 1
ATOM 7236 O O . LEU A 1 932 ? 26.391 4.331 -2.043 1.00 88.88 932 LEU A O 1
ATOM 7240 N N . PHE A 1 933 ? 24.237 4.924 -2.032 1.00 92.12 933 PHE A N 1
ATOM 7241 C CA . PHE A 1 933 ? 24.317 5.678 -0.778 1.00 92.12 933 PHE A CA 1
ATOM 7242 C C . PHE A 1 933 ? 24.325 4.786 0.471 1.00 92.12 933 PHE A C 1
ATOM 7244 O O . PHE A 1 933 ? 24.736 5.260 1.531 1.00 92.12 933 PHE A O 1
ATOM 7251 N N . TRP A 1 934 ? 23.876 3.533 0.365 1.00 91.62 934 TRP A N 1
ATOM 7252 C CA . TRP A 1 934 ? 23.535 2.699 1.523 1.00 91.62 934 TRP A CA 1
ATOM 7253 C C . TRP A 1 934 ? 24.543 1.576 1.809 1.00 91.62 934 TRP A C 1
ATOM 7255 O O . TRP A 1 934 ? 24.415 0.869 2.805 1.00 91.62 934 TRP A O 1
ATOM 7265 N N . GLU A 1 935 ? 25.575 1.446 0.972 1.00 88.19 935 GLU A N 1
ATOM 7266 C CA . GLU A 1 935 ? 26.701 0.525 1.145 1.00 88.19 935 GLU A CA 1
ATOM 7267 C C . GLU A 1 935 ? 27.813 1.175 2.009 1.00 88.19 935 GLU A C 1
ATOM 7269 O O . GLU A 1 935 ? 28.436 2.146 1.567 1.00 88.19 935 GLU A O 1
ATOM 7274 N N . PRO A 1 936 ? 28.152 0.675 3.216 1.00 90.19 936 PRO A N 1
ATOM 7275 C CA . PRO A 1 936 ? 27.393 -0.215 4.102 1.00 90.19 936 PRO A CA 1
ATOM 7276 C C . PRO A 1 936 ? 26.511 0.529 5.132 1.00 90.19 936 PRO A C 1
ATOM 7278 O O . PRO A 1 936 ? 26.053 -0.074 6.102 1.00 90.19 936 PRO A O 1
ATOM 7281 N N . VAL A 1 937 ? 26.343 1.852 5.012 1.00 92.75 937 VAL A N 1
ATOM 7282 C CA . VAL A 1 937 ? 25.643 2.687 6.008 1.00 92.75 937 VAL A CA 1
ATOM 7283 C C . VAL A 1 937 ? 24.232 3.016 5.522 1.00 92.75 937 VAL A C 1
ATOM 7285 O O . VAL A 1 937 ? 24.060 3.880 4.664 1.00 92.75 937 VAL A O 1
ATOM 7288 N N . VAL A 1 938 ? 23.219 2.347 6.076 1.00 93.38 938 VAL A N 1
ATOM 7289 C CA . VAL A 1 938 ? 21.828 2.455 5.602 1.00 93.38 938 VAL A CA 1
ATOM 7290 C C . VAL A 1 938 ? 21.144 3.760 6.030 1.00 93.38 938 VAL A C 1
ATOM 7292 O O . VAL A 1 938 ? 21.657 4.537 6.838 1.00 93.38 938 VAL A O 1
ATOM 7295 N N . ALA A 1 939 ? 19.964 4.040 5.475 1.00 91.31 939 ALA A N 1
ATOM 7296 C CA . ALA A 1 939 ? 19.170 5.197 5.878 1.00 91.31 939 ALA A CA 1
ATOM 7297 C C . ALA A 1 939 ? 18.619 5.064 7.310 1.00 91.31 939 ALA A C 1
ATOM 7299 O O . ALA A 1 939 ? 18.426 3.971 7.835 1.00 91.31 939 ALA A O 1
ATOM 7300 N N . PHE A 1 940 ? 18.307 6.203 7.925 1.00 87.19 940 PHE A N 1
ATOM 7301 C CA . PHE A 1 940 ? 17.906 6.282 9.333 1.00 87.19 940 PHE A CA 1
ATOM 7302 C C . PHE A 1 940 ? 16.635 5.494 9.641 1.00 87.19 940 PHE A C 1
ATOM 7304 O O . PHE A 1 940 ? 15.568 5.813 9.107 1.00 87.19 940 PHE A O 1
ATOM 7311 N N . GLY A 1 941 ? 16.727 4.525 10.552 1.00 86.94 941 GLY A N 1
ATOM 7312 C CA . GLY A 1 941 ? 15.589 3.688 10.911 1.00 86.94 941 GLY A CA 1
ATOM 7313 C C . GLY A 1 941 ? 15.136 2.789 9.761 1.00 86.94 941 GLY A C 1
ATOM 7314 O O . GLY A 1 941 ? 13.976 2.389 9.734 1.00 86.94 941 GLY A O 1
ATOM 7315 N N . ALA A 1 942 ? 16.016 2.481 8.802 1.00 91.69 942 ALA A N 1
ATOM 7316 C CA . ALA A 1 942 ? 15.774 1.400 7.854 1.00 91.69 942 ALA A CA 1
ATOM 7317 C C . ALA A 1 942 ? 15.845 0.044 8.574 1.00 91.69 942 ALA A C 1
ATOM 7319 O O . ALA A 1 942 ? 15.066 -0.850 8.259 1.00 91.69 942 ALA A O 1
ATOM 7320 N N . PHE A 1 943 ? 16.714 -0.104 9.582 1.00 93.69 943 PHE A N 1
ATOM 7321 C CA . PHE A 1 943 ? 16.822 -1.345 10.356 1.00 93.69 943 PHE A CA 1
ATOM 7322 C C . PHE A 1 943 ? 15.915 -1.395 11.597 1.00 93.69 943 PHE A C 1
ATOM 7324 O O . PHE A 1 943 ? 15.499 -2.489 11.977 1.00 93.69 943 PHE A O 1
ATOM 7331 N N . ASP A 1 944 ? 15.535 -0.255 12.184 1.00 91.81 944 ASP A N 1
ATOM 7332 C CA . ASP A 1 944 ? 14.449 -0.165 13.176 1.00 91.81 944 ASP A CA 1
ATOM 7333 C C . ASP A 1 944 ? 13.481 0.974 12.816 1.00 91.81 944 ASP A C 1
ATOM 7335 O O . ASP A 1 944 ? 13.727 2.144 13.122 1.00 91.81 944 ASP A O 1
ATOM 7339 N N . LEU A 1 945 ? 12.379 0.637 12.136 1.00 93.31 945 LEU A N 1
ATOM 7340 C CA . LEU A 1 945 ? 11.410 1.633 11.681 1.00 93.31 945 LEU A CA 1
ATOM 7341 C C . LEU A 1 945 ? 10.658 2.264 12.873 1.00 93.31 945 LEU A C 1
ATOM 7343 O O . LEU A 1 945 ? 10.177 1.553 13.763 1.00 93.31 945 LEU A O 1
ATOM 7347 N N . PRO A 1 946 ? 10.495 3.602 12.889 1.00 91.06 946 PRO A N 1
ATOM 7348 C CA . PRO A 1 946 ? 9.920 4.318 14.022 1.00 91.06 946 PRO A CA 1
ATOM 7349 C C . PRO A 1 946 ? 8.421 4.043 14.201 1.00 91.06 946 PRO A C 1
ATOM 7351 O O . PRO A 1 946 ? 7.629 4.190 13.268 1.00 91.06 946 PRO A O 1
ATOM 7354 N N . SER A 1 947 ? 8.023 3.745 15.439 1.00 92.50 947 SER A N 1
ATOM 7355 C CA . SER A 1 947 ? 6.623 3.671 15.868 1.00 92.50 947 SER A CA 1
ATOM 7356 C C . SER A 1 947 ? 6.133 4.998 16.470 1.00 92.50 947 SER A C 1
ATOM 7358 O O . SER A 1 947 ? 6.919 5.824 16.951 1.00 92.50 947 SER A O 1
ATOM 7360 N N . TYR A 1 948 ? 4.815 5.230 16.465 1.00 93.25 948 TYR A N 1
ATOM 7361 C CA . TYR A 1 948 ? 4.223 6.506 16.885 1.00 93.25 948 TYR A CA 1
ATOM 7362 C C . TYR A 1 948 ? 3.129 6.354 17.945 1.00 93.25 948 TYR A C 1
ATOM 7364 O O . TYR A 1 948 ? 2.150 5.646 17.740 1.00 93.25 948 TYR A O 1
ATOM 7372 N N . ASN A 1 949 ? 3.249 7.084 19.058 1.00 92.75 949 ASN A N 1
ATOM 7373 C CA . ASN A 1 949 ? 2.310 7.000 20.182 1.00 92.75 949 ASN A CA 1
ATOM 7374 C C . ASN A 1 949 ? 1.192 8.065 20.111 1.00 92.75 949 ASN A C 1
ATOM 7376 O O . ASN A 1 949 ? 1.462 9.272 20.127 1.00 92.75 949 ASN A O 1
ATOM 7380 N N . LEU A 1 950 ? -0.066 7.618 20.132 1.00 94.69 950 LEU A N 1
ATOM 7381 C CA . LEU A 1 950 ? -1.272 8.425 20.335 1.00 94.69 950 LEU A CA 1
ATOM 7382 C C . LEU A 1 950 ? -1.863 8.143 21.728 1.00 94.69 950 LEU A C 1
ATOM 7384 O O . LEU A 1 950 ? -2.120 6.994 22.073 1.00 94.69 950 LEU A O 1
ATOM 7388 N N . ASP A 1 951 ? -2.081 9.177 22.543 1.00 94.00 951 ASP A N 1
ATOM 7389 C CA . ASP A 1 951 ? -2.606 9.034 23.906 1.00 94.00 951 ASP A CA 1
ATOM 7390 C C . ASP A 1 951 ? -4.140 9.058 23.879 1.00 94.00 951 ASP A C 1
ATOM 7392 O O . ASP A 1 951 ? -4.764 10.078 23.572 1.00 94.00 951 ASP A O 1
ATOM 7396 N N . LEU A 1 952 ? -4.739 7.905 24.175 1.00 96.25 952 LEU A N 1
ATOM 7397 C CA . LEU A 1 952 ? -6.181 7.680 24.157 1.00 96.25 952 LEU A CA 1
ATOM 7398 C C . LEU A 1 952 ? -6.827 7.860 25.540 1.00 96.25 952 LEU A C 1
ATOM 7400 O O . LEU A 1 952 ? -8.051 7.798 25.655 1.00 96.25 952 LEU A O 1
ATOM 7404 N N . THR A 1 953 ? -6.042 8.142 26.583 1.00 95.38 953 THR A N 1
ATOM 7405 C CA . THR A 1 953 ? -6.515 8.331 27.966 1.00 95.38 953 THR A CA 1
ATOM 7406 C C . THR A 1 953 ? -7.685 9.326 28.092 1.00 95.38 953 THR A C 1
ATOM 7408 O O . THR A 1 953 ? -8.644 9.002 28.797 1.00 95.38 953 THR A O 1
ATOM 7411 N N . PRO A 1 954 ? -7.724 10.480 27.380 1.00 96.62 954 PRO A N 1
ATOM 7412 C CA . PRO A 1 954 ? -8.879 11.390 27.415 1.00 96.62 954 PRO A CA 1
ATOM 7413 C C . PRO A 1 954 ? -10.210 10.759 26.968 1.00 96.62 954 PRO A C 1
ATOM 7415 O O . PRO A 1 954 ? -11.278 11.235 27.356 1.00 96.62 954 PRO A O 1
ATOM 7418 N N . PHE A 1 955 ? -10.158 9.700 26.154 1.00 97.00 955 PHE A N 1
ATOM 7419 C CA . PHE A 1 955 ? -11.316 9.030 25.559 1.00 97.00 955 PHE A CA 1
ATOM 7420 C C . PHE A 1 955 ? -11.837 7.845 26.382 1.00 97.00 955 PHE A C 1
ATOM 7422 O O . PHE A 1 955 ? -12.912 7.338 26.070 1.00 97.00 955 PHE A O 1
ATOM 7429 N N . LEU A 1 956 ? -11.153 7.428 27.458 1.00 96.25 956 LEU A N 1
ATOM 7430 C CA . LEU A 1 956 ? -11.570 6.288 28.293 1.00 96.25 956 LEU A CA 1
ATOM 7431 C C . LEU A 1 956 ? -13.008 6.418 28.825 1.00 96.25 956 LEU A C 1
ATOM 7433 O O . LEU A 1 956 ? -13.739 5.435 28.895 1.00 96.25 956 LEU A O 1
ATOM 7437 N N . GLY A 1 957 ? -13.473 7.643 29.085 1.00 93.25 957 GLY A N 1
ATOM 7438 C CA . GLY A 1 957 ? -14.867 7.920 29.457 1.00 93.25 957 GLY A CA 1
ATOM 7439 C C . GLY A 1 957 ? -15.929 7.622 28.386 1.00 93.25 957 GLY A C 1
ATOM 7440 O O . GLY A 1 957 ? -17.112 7.806 28.661 1.00 93.25 957 GLY A O 1
ATOM 7441 N N . LEU A 1 958 ? -15.528 7.205 27.181 1.00 94.12 958 LEU A N 1
ATOM 7442 C CA . LEU A 1 958 ? -16.400 6.662 26.133 1.00 94.12 958 LEU A CA 1
ATOM 7443 C C . LEU A 1 958 ? -16.250 5.139 25.962 1.00 94.12 958 LEU A C 1
ATOM 7445 O O . LEU A 1 958 ? -17.153 4.522 25.417 1.00 94.12 958 LEU A O 1
ATOM 7449 N N . LEU A 1 959 ? -15.130 4.562 26.417 1.00 95.06 959 LEU A N 1
ATOM 7450 C CA . LEU A 1 959 ? -14.670 3.197 26.108 1.00 95.06 959 LEU A CA 1
ATOM 7451 C C . LEU A 1 959 ? -14.903 2.181 27.240 1.00 95.06 959 LEU A C 1
ATOM 7453 O O . LEU A 1 959 ? -14.893 0.973 27.021 1.00 95.06 959 LEU A O 1
ATOM 7457 N N . LEU A 1 960 ? -15.077 2.657 28.475 1.00 94.75 960 LEU A N 1
ATOM 7458 C CA . LEU A 1 960 ? -15.175 1.812 29.675 1.00 94.75 960 LEU A CA 1
ATOM 7459 C C . LEU A 1 960 ? -16.597 1.289 29.962 1.00 94.75 960 LEU A C 1
ATOM 7461 O O . LEU A 1 960 ? -16.858 0.744 31.038 1.00 94.75 960 LEU A O 1
ATOM 7465 N N . ASP A 1 961 ? -17.541 1.427 29.024 1.00 92.25 961 ASP A N 1
ATOM 7466 C CA . ASP A 1 961 ? -18.905 0.916 29.219 1.00 92.25 961 ASP A CA 1
ATOM 7467 C C . 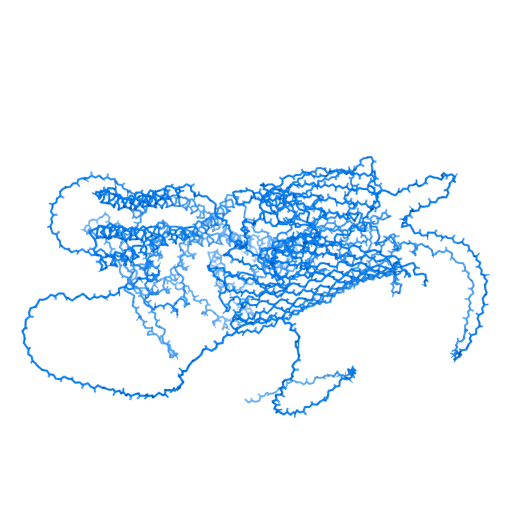ASP A 1 961 ? -18.987 -0.625 29.147 1.00 92.25 961 ASP A C 1
ATOM 7469 O O . ASP A 1 961 ? -19.890 -1.235 29.737 1.00 92.25 961 ASP A O 1
ATOM 7473 N N . GLY A 1 962 ? -17.968 -1.262 28.558 1.00 90.25 962 GLY A N 1
ATOM 7474 C CA . GLY A 1 962 ? -17.793 -2.711 28.468 1.00 90.25 962 GLY A CA 1
ATOM 7475 C C . GLY A 1 962 ? -18.425 -3.368 27.248 1.00 90.25 962 GLY A C 1
ATOM 7476 O O . GLY A 1 962 ? -18.535 -4.593 27.238 1.00 90.25 962 GLY A O 1
ATOM 7477 N N . ARG A 1 963 ? -18.851 -2.602 26.246 1.00 93.81 963 ARG A N 1
ATOM 7478 C CA . ARG A 1 963 ? -19.182 -3.109 24.911 1.00 93.81 963 ARG A CA 1
ATOM 7479 C C . ARG A 1 963 ? -17.919 -3.168 24.031 1.00 93.81 963 ARG A C 1
ATOM 7481 O O . ARG A 1 963 ? -16.890 -2.604 24.405 1.00 93.81 963 ARG A O 1
ATOM 7488 N N . PRO A 1 964 ? -17.970 -3.855 22.879 1.00 95.69 964 PRO A N 1
ATOM 7489 C CA . PRO A 1 964 ? -16.997 -3.651 21.814 1.00 95.69 964 PRO A CA 1
ATOM 7490 C C . PRO A 1 964 ? -17.107 -2.232 21.234 1.00 95.69 964 PRO A C 1
ATOM 7492 O O . PRO A 1 964 ? -18.212 -1.698 21.116 1.00 95.69 964 PRO A O 1
ATOM 7495 N N . HIS A 1 965 ? -15.965 -1.664 20.862 1.00 95.81 965 HIS A N 1
ATOM 7496 C CA . HIS A 1 965 ? -15.796 -0.388 20.166 1.00 95.81 965 HIS A CA 1
ATOM 7497 C C . HIS A 1 965 ? -14.907 -0.601 18.942 1.00 95.81 965 HIS A C 1
ATOM 7499 O O . HIS A 1 965 ? -13.950 -1.374 19.012 1.00 95.81 965 HIS A O 1
ATOM 7505 N N . ASP A 1 966 ? -15.172 0.101 17.844 1.00 96.06 966 ASP A N 1
ATOM 7506 C CA . ASP A 1 966 ? -14.437 -0.108 16.594 1.00 96.06 966 ASP A CA 1
ATOM 7507 C C . ASP A 1 966 ? -13.306 0.916 16.455 1.00 96.06 966 ASP A C 1
ATOM 7509 O O . ASP A 1 966 ? -13.541 2.111 16.246 1.00 96.06 966 ASP A O 1
ATOM 7513 N N . LEU A 1 967 ? -12.061 0.447 16.571 1.00 96.62 967 LEU A N 1
ATOM 7514 C CA . LEU A 1 967 ? -10.866 1.253 16.337 1.00 96.62 967 LEU A CA 1
ATOM 7515 C C . LEU A 1 967 ? -10.491 1.156 14.854 1.00 96.62 967 LEU A C 1
ATOM 7517 O O . LEU A 1 967 ? -10.144 0.081 14.366 1.00 96.62 967 LEU A O 1
ATOM 7521 N N . GLY A 1 968 ? -10.593 2.277 14.137 1.00 96.06 968 GLY A N 1
ATOM 7522 C CA . GLY A 1 968 ? -10.370 2.347 12.691 1.00 96.06 968 GLY A CA 1
ATOM 7523 C C . GLY A 1 968 ? -9.104 3.101 12.299 1.00 96.06 968 GLY A C 1
ATOM 7524 O O . GLY A 1 968 ? -8.856 4.183 12.836 1.00 96.06 968 GLY A O 1
ATOM 7525 N N . ILE A 1 969 ? -8.338 2.571 11.342 1.00 96.94 969 ILE A N 1
ATOM 7526 C CA . ILE A 1 969 ? -7.079 3.144 10.839 1.00 96.94 969 ILE A CA 1
ATOM 7527 C C . ILE A 1 969 ? -7.167 3.370 9.318 1.00 96.94 969 ILE A C 1
ATOM 7529 O O . ILE A 1 969 ? -7.652 2.505 8.592 1.00 96.94 969 ILE A O 1
ATOM 7533 N N . GLY A 1 970 ? -6.690 4.525 8.835 1.00 95.56 970 GLY A N 1
ATOM 7534 C CA . GLY A 1 970 ? -6.701 4.901 7.411 1.00 95.56 970 GLY A CA 1
ATOM 7535 C C . GLY A 1 970 ? -5.564 5.857 7.017 1.00 95.56 970 GLY A C 1
ATOM 7536 O O . GLY A 1 970 ? -4.879 6.402 7.888 1.00 95.56 970 GLY A O 1
ATOM 7537 N N . VAL A 1 971 ? -5.361 6.067 5.706 1.00 95.75 971 VAL A N 1
ATOM 7538 C CA . VAL A 1 971 ? -4.273 6.906 5.149 1.00 95.75 971 VAL A CA 1
ATOM 7539 C C . VAL A 1 971 ? -4.787 7.928 4.123 1.00 95.75 971 VAL A C 1
ATOM 7541 O O . VAL A 1 971 ? -5.093 7.587 2.984 1.00 95.75 971 VAL A O 1
ATOM 7544 N N . THR A 1 972 ? -4.830 9.206 4.501 1.00 92.81 972 THR A N 1
ATOM 7545 C CA . THR A 1 972 ? -5.216 10.339 3.635 1.00 92.81 972 THR A CA 1
ATOM 7546 C C . THR A 1 972 ? -4.213 10.558 2.495 1.00 92.81 972 THR A C 1
ATOM 7548 O O . THR A 1 972 ? -3.004 10.462 2.730 1.00 92.81 972 THR A O 1
ATOM 7551 N N . ASP A 1 973 ? -4.691 10.920 1.293 1.00 89.44 973 ASP A N 1
ATOM 7552 C CA . ASP A 1 973 ? -3.919 11.079 0.043 1.00 89.44 973 ASP A CA 1
ATOM 7553 C C . ASP A 1 973 ? -3.167 9.798 -0.433 1.00 89.44 973 ASP A C 1
ATOM 7555 O O . ASP A 1 973 ? -2.466 9.853 -1.445 1.00 89.44 973 ASP A O 1
ATOM 7559 N N . GLY A 1 974 ? -3.288 8.645 0.242 1.00 87.06 974 GLY A N 1
ATOM 7560 C CA . GLY A 1 974 ? -2.520 7.420 -0.056 1.00 87.06 974 GLY A CA 1
ATOM 7561 C C . GLY A 1 974 ? -2.869 6.727 -1.383 1.00 87.06 974 GLY A C 1
ATOM 7562 O O . GLY A 1 974 ? -4.030 6.731 -1.802 1.00 87.06 974 GLY A O 1
ATOM 7563 N N . ILE A 1 975 ? -1.867 6.108 -2.022 1.00 84.94 975 ILE A N 1
ATOM 7564 C CA . ILE A 1 975 ? -1.992 5.296 -3.251 1.00 84.94 975 ILE A CA 1
ATOM 7565 C C . ILE A 1 975 ? -1.207 3.975 -3.162 1.00 84.94 975 ILE A C 1
ATOM 7567 O O . ILE A 1 975 ? -0.351 3.805 -2.296 1.00 84.94 975 ILE A O 1
ATOM 7571 N N . ALA A 1 976 ? -1.474 3.063 -4.104 1.00 80.31 976 ALA A N 1
ATOM 7572 C CA . ALA A 1 976 ? -0.932 1.703 -4.175 1.00 80.31 976 ALA A CA 1
ATOM 7573 C C . ALA A 1 976 ? -1.199 0.871 -2.911 1.00 80.31 976 ALA A C 1
ATOM 7575 O O . ALA A 1 976 ? -2.242 0.225 -2.849 1.00 80.31 976 ALA A O 1
ATOM 7576 N N . PHE A 1 977 ? -0.287 0.853 -1.930 1.00 89.88 977 PHE A N 1
ATOM 7577 C CA . PHE A 1 977 ? -0.586 0.312 -0.603 1.00 89.88 977 PHE A CA 1
ATOM 7578 C C . PHE A 1 977 ? 0.361 0.798 0.506 1.00 89.88 977 PHE A C 1
ATOM 7580 O O . PHE A 1 977 ? 1.538 1.098 0.293 1.00 89.88 977 PHE A O 1
ATOM 7587 N N . TRP A 1 978 ? -0.178 0.795 1.722 1.00 94.44 978 TRP A N 1
ATOM 7588 C CA . TRP A 1 978 ? 0.495 1.074 2.986 1.00 94.44 978 TRP A CA 1
ATOM 7589 C C . TRP A 1 978 ? 0.318 -0.127 3.918 1.00 94.44 978 TRP A C 1
ATOM 7591 O O . TRP A 1 978 ? -0.772 -0.693 3.987 1.00 94.44 978 TRP A O 1
ATOM 7601 N N . LEU A 1 979 ? 1.370 -0.515 4.642 1.00 94.75 979 LEU A N 1
ATOM 7602 C CA . LEU A 1 979 ? 1.299 -1.551 5.677 1.00 94.75 979 LEU A CA 1
ATOM 7603 C C . LEU A 1 979 ? 1.255 -0.868 7.044 1.00 94.75 979 LEU A C 1
ATOM 7605 O O . LEU A 1 979 ? 2.215 -0.192 7.431 1.00 94.75 979 LEU A O 1
ATOM 7609 N N . VAL A 1 980 ? 0.139 -1.010 7.759 1.00 95.69 980 VAL A N 1
ATOM 7610 C CA . VAL A 1 980 ? -0.129 -0.293 9.016 1.00 95.69 980 VAL A CA 1
ATOM 7611 C C . VAL A 1 980 ? -0.814 -1.204 10.028 1.00 95.69 980 VAL A C 1
ATOM 7613 O O . VAL A 1 980 ? -1.743 -1.921 9.689 1.00 95.69 980 VAL A O 1
ATOM 7616 N N . ASP A 1 981 ? -0.413 -1.113 11.285 1.00 95.00 981 ASP A N 1
ATOM 7617 C CA . ASP A 1 981 ? -1.051 -1.762 12.434 1.00 95.00 981 ASP A CA 1
ATOM 7618 C C . ASP A 1 981 ? -0.685 -0.982 13.700 1.00 95.00 981 ASP A C 1
ATOM 7620 O O . ASP A 1 981 ? 0.007 0.047 13.644 1.00 95.00 981 ASP A O 1
ATOM 7624 N N . ALA A 1 982 ? -1.209 -1.415 14.843 1.00 97.00 982 ALA A N 1
ATOM 7625 C CA . ALA A 1 982 ? -0.897 -0.785 16.110 1.00 97.00 982 ALA A CA 1
ATOM 7626 C C . ALA A 1 982 ? -0.977 -1.730 17.316 1.00 97.00 982 ALA A C 1
ATOM 7628 O O . ALA A 1 982 ? -1.691 -2.728 17.316 1.00 97.00 982 ALA A O 1
ATOM 7629 N N . ASN A 1 983 ? -0.313 -1.345 18.402 1.00 97.69 983 ASN A N 1
ATOM 7630 C CA . ASN A 1 983 ? -0.419 -1.967 19.715 1.00 97.69 983 ASN A CA 1
ATOM 7631 C C . ASN A 1 983 ? -1.165 -1.021 20.662 1.00 97.69 983 ASN A C 1
ATOM 7633 O O . ASN A 1 983 ? -0.720 0.103 20.909 1.00 97.69 983 ASN A O 1
ATOM 7637 N N . LEU A 1 984 ? -2.297 -1.459 21.213 1.00 97.81 984 LEU A N 1
ATOM 7638 C CA . LEU A 1 984 ? -3.030 -0.709 22.230 1.00 97.81 984 LEU A CA 1
ATOM 7639 C C . LEU A 1 984 ? -2.514 -1.088 23.623 1.00 97.81 984 LEU A C 1
ATOM 7641 O O . LEU A 1 984 ? -2.885 -2.120 24.179 1.00 97.81 984 LEU A O 1
ATOM 7645 N N . HIS A 1 985 ? -1.662 -0.229 24.177 1.00 97.44 985 HIS A N 1
ATOM 7646 C CA . HIS A 1 985 ? -1.109 -0.320 25.527 1.00 97.44 985 HIS A CA 1
ATOM 7647 C C . HIS A 1 985 ? -2.128 0.182 26.556 1.00 97.44 985 HIS A C 1
ATOM 7649 O O . HIS A 1 985 ? -2.607 1.316 26.453 1.00 97.44 985 HIS A O 1
ATOM 7655 N N . LEU A 1 986 ? -2.440 -0.641 27.558 1.00 96.62 986 LEU A N 1
ATOM 7656 C CA . LEU A 1 986 ? -3.413 -0.362 28.615 1.00 96.62 986 LEU A CA 1
ATOM 7657 C C . LEU A 1 986 ? -2.786 -0.567 30.000 1.00 96.62 986 LEU A C 1
ATOM 7659 O O . LEU A 1 986 ? -2.146 -1.587 30.256 1.00 96.62 986 LEU A O 1
ATOM 7663 N N . TRP A 1 987 ? -3.028 0.378 30.909 1.00 94.94 987 TRP A N 1
ATOM 7664 C CA . TRP A 1 987 ? -2.682 0.244 32.328 1.00 94.94 987 TRP A CA 1
ATOM 7665 C C . TRP A 1 987 ? -3.962 0.088 33.151 1.00 94.94 987 TRP A C 1
ATOM 7667 O O . TRP A 1 987 ? -4.937 0.811 32.916 1.00 94.94 987 TRP A O 1
ATOM 7677 N N . LEU A 1 988 ? -3.974 -0.860 34.086 1.00 94.75 988 LEU A N 1
ATOM 7678 C CA . LEU A 1 988 ? -5.169 -1.359 34.767 1.00 94.75 988 LEU A CA 1
ATOM 7679 C C . LEU A 1 988 ? -5.112 -1.087 36.277 1.00 94.75 988 LEU A C 1
ATOM 7681 O O . LEU A 1 988 ? -4.091 -1.294 36.925 1.00 94.75 988 LEU A O 1
ATOM 7685 N N . ASP A 1 989 ? -6.222 -0.639 36.865 1.00 93.25 989 ASP A N 1
ATOM 7686 C CA . ASP A 1 989 ? -6.315 -0.453 38.314 1.00 93.25 989 ASP A CA 1
ATOM 7687 C C . ASP A 1 989 ? -6.385 -1.825 39.001 1.00 93.25 989 ASP A C 1
ATOM 7689 O O . ASP A 1 989 ? -7.353 -2.571 38.839 1.00 93.25 989 ASP A O 1
ATOM 7693 N N . SER A 1 990 ? -5.344 -2.174 39.757 1.00 90.56 990 SER A N 1
ATOM 7694 C CA . SER A 1 990 ? -5.247 -3.439 40.493 1.00 90.56 990 SER A CA 1
ATOM 7695 C C . SER A 1 990 ? -6.031 -3.441 41.811 1.00 90.56 990 SER A C 1
ATOM 7697 O O . SER A 1 990 ? -6.238 -4.502 42.397 1.00 90.56 990 SER A O 1
ATOM 7699 N N . GLN A 1 991 ? -6.492 -2.274 42.278 1.00 91.75 991 GLN A N 1
ATOM 7700 C CA . GLN A 1 991 ? -7.251 -2.124 43.526 1.00 91.75 991 GLN A CA 1
ATOM 7701 C C . GLN A 1 991 ? -8.759 -1.950 43.285 1.00 91.75 991 GLN A C 1
ATOM 7703 O O . GLN A 1 991 ? -9.535 -1.997 44.240 1.00 91.75 991 GLN A O 1
ATOM 7708 N N . SER A 1 992 ? -9.192 -1.768 42.031 1.00 90.69 992 SER A N 1
ATOM 7709 C CA . SER A 1 992 ? -10.604 -1.623 41.665 1.00 90.69 992 SER A CA 1
ATOM 7710 C C . SER A 1 992 ? -10.957 -2.406 40.401 1.00 90.69 992 SER A C 1
ATOM 7712 O O . SER A 1 992 ? -10.277 -2.313 39.386 1.00 90.69 992 SER A O 1
ATOM 7714 N N . SER A 1 993 ? -12.083 -3.123 40.418 1.00 88.75 993 SER A N 1
ATOM 7715 C CA . SER A 1 993 ? -12.609 -3.843 39.245 1.00 88.75 993 SER A CA 1
ATOM 7716 C C . SER A 1 993 ? -13.246 -2.929 38.187 1.00 88.75 993 SER A C 1
ATOM 7718 O O . SER A 1 993 ? -13.591 -3.388 37.097 1.00 88.75 993 SER A O 1
ATOM 7720 N N . TYR A 1 994 ? -13.393 -1.636 38.485 1.00 93.12 994 TYR A N 1
ATOM 7721 C CA . TYR A 1 994 ? -13.787 -0.602 37.532 1.00 93.12 994 TYR A CA 1
ATOM 7722 C C . TYR A 1 994 ? -13.213 0.765 37.928 1.00 93.12 994 TYR A C 1
ATOM 7724 O O . TYR A 1 994 ? -13.072 1.072 39.112 1.00 93.12 994 TYR A O 1
ATOM 7732 N N . VAL A 1 995 ? -12.938 1.617 36.945 1.00 94.31 995 VAL A N 1
ATOM 7733 C CA . VAL A 1 995 ? -12.668 3.048 37.149 1.00 94.31 995 VAL A CA 1
ATOM 7734 C C . VAL A 1 995 ? -13.809 3.870 36.553 1.00 94.31 995 VAL A C 1
ATOM 7736 O O . VAL A 1 995 ? -14.623 3.363 35.778 1.00 94.31 995 VAL A O 1
ATOM 7739 N N . THR A 1 996 ? -13.914 5.144 36.923 1.00 94.44 996 THR A N 1
ATOM 7740 C CA . THR A 1 996 ? -14.865 6.072 36.290 1.00 94.44 996 THR A CA 1
ATOM 7741 C C . THR A 1 996 ? -14.107 7.128 35.506 1.00 94.44 996 THR A C 1
ATOM 7743 O O . THR A 1 996 ? -13.066 7.600 35.948 1.00 94.44 996 THR A O 1
ATOM 7746 N N . ALA A 1 997 ? -14.597 7.499 34.325 1.00 96.00 997 ALA A N 1
ATOM 7747 C CA . ALA A 1 997 ? -13.914 8.451 33.455 1.00 96.00 997 ALA A CA 1
ATOM 7748 C C . ALA A 1 997 ? -14.907 9.287 32.642 1.00 96.00 997 ALA A C 1
ATOM 7750 O O . ALA A 1 997 ? -16.055 8.882 32.440 1.00 96.00 997 ALA A O 1
ATOM 7751 N N . LYS A 1 998 ? -14.469 10.449 32.145 1.00 95.69 998 LYS A N 1
ATOM 7752 C CA . LYS A 1 998 ? -15.275 11.301 31.260 1.00 95.69 998 LYS A CA 1
ATOM 7753 C C . LYS A 1 998 ? -14.414 12.193 30.364 1.00 95.69 998 LYS A C 1
ATOM 7755 O O . LYS A 1 998 ? -13.573 12.944 30.854 1.00 95.69 998 LYS A O 1
ATOM 7760 N N . LEU A 1 999 ? -14.720 12.197 29.066 1.00 96.38 999 LEU A N 1
ATOM 7761 C CA . LEU A 1 999 ? -14.215 13.188 28.112 1.00 96.38 999 LEU A CA 1
ATOM 7762 C C . LEU A 1 999 ? -14.780 14.582 28.462 1.00 96.38 999 LEU A C 1
ATOM 7764 O O . LEU A 1 999 ? -15.997 14.776 28.517 1.00 96.38 999 LEU A O 1
ATOM 7768 N N . LEU A 1 1000 ? -13.896 15.546 28.722 1.00 94.69 1000 LEU A N 1
ATOM 7769 C CA . LEU A 1 1000 ? -14.213 16.936 29.071 1.00 94.69 1000 LEU A CA 1
ATOM 7770 C C . LEU A 1 1000 ? -14.202 17.868 27.856 1.00 94.69 1000 LEU A C 1
ATOM 7772 O O . LEU A 1 1000 ? -15.048 18.756 27.756 1.00 94.69 1000 LEU A O 1
ATOM 7776 N N . HIS A 1 1001 ? -13.238 17.692 26.950 1.00 95.56 1001 HIS A N 1
ATOM 7777 C CA . HIS A 1 1001 ? -13.057 18.555 25.787 1.00 95.56 1001 HIS A CA 1
ATOM 7778 C C . HIS A 1 1001 ? -12.620 17.758 24.559 1.00 95.56 1001 HIS A C 1
ATOM 7780 O O . HIS A 1 1001 ? -11.753 16.889 24.643 1.00 95.56 1001 HIS A O 1
ATOM 7786 N N . TYR A 1 1002 ? -13.200 18.099 23.408 1.00 97.19 1002 TYR A N 1
ATOM 7787 C CA . TYR A 1 1002 ? -12.900 17.486 22.121 1.00 97.19 1002 TYR A CA 1
ATOM 7788 C C . TYR A 1 1002 ? -12.783 18.561 21.041 1.00 97.19 1002 TYR A C 1
ATOM 7790 O O . TYR A 1 1002 ? -13.785 19.120 20.596 1.00 97.19 1002 TYR A O 1
ATOM 7798 N N . GLN A 1 1003 ? -11.554 18.838 20.609 1.00 96.62 1003 GLN A N 1
ATOM 7799 C CA . GLN A 1 1003 ? -11.250 19.756 19.519 1.00 96.62 1003 GLN A CA 1
ATOM 7800 C C . GLN A 1 1003 ? -10.378 19.039 18.483 1.00 96.62 1003 GLN A C 1
ATOM 7802 O O . GLN A 1 1003 ? -9.154 19.036 18.581 1.00 96.62 1003 GLN A O 1
ATOM 7807 N N . ALA A 1 1004 ? -11.015 18.460 17.465 1.00 94.06 1004 ALA A N 1
ATOM 7808 C CA . ALA A 1 1004 ? -10.363 17.926 16.270 1.00 94.06 1004 ALA A CA 1
ATOM 7809 C C . ALA A 1 1004 ? -10.921 18.632 15.019 1.00 94.06 1004 ALA A C 1
ATOM 7811 O O . ALA A 1 1004 ? -11.879 18.147 14.422 1.00 94.06 1004 ALA A O 1
ATOM 7812 N N . PRO A 1 1005 ? -10.387 19.806 14.633 1.00 93.81 1005 PRO A N 1
ATOM 7813 C CA . PRO A 1 1005 ? -10.735 20.424 13.359 1.00 93.81 1005 PRO A CA 1
ATOM 7814 C C . PRO A 1 1005 ? -10.114 19.629 12.205 1.00 93.81 1005 PRO A C 1
ATOM 7816 O O . PRO A 1 1005 ? -9.023 19.077 12.355 1.00 93.81 1005 PRO A O 1
ATOM 7819 N N . ASN A 1 1006 ? -10.759 19.629 11.037 1.00 91.50 1006 ASN A N 1
ATOM 7820 C CA . ASN A 1 1006 ? -10.182 19.053 9.820 1.00 91.50 1006 ASN A CA 1
ATOM 7821 C C . ASN A 1 1006 ? -8.807 19.679 9.528 1.00 91.50 1006 ASN A C 1
ATOM 7823 O O . ASN A 1 1006 ? -8.561 20.855 9.820 1.00 91.50 1006 ASN A O 1
ATOM 7827 N N . ILE A 1 1007 ? -7.899 18.896 8.945 1.00 92.06 1007 ILE A N 1
ATOM 7828 C CA . ILE A 1 1007 ? -6.577 19.388 8.563 1.00 92.06 1007 ILE A CA 1
ATOM 7829 C C . ILE A 1 1007 ? -6.696 20.450 7.463 1.00 92.06 1007 ILE A C 1
ATOM 7831 O O . ILE A 1 1007 ? -7.346 20.241 6.442 1.00 92.06 1007 ILE A O 1
ATOM 7835 N N . SER A 1 1008 ? -6.057 21.606 7.657 1.00 92.75 1008 SER A N 1
ATOM 7836 C CA . SER A 1 1008 ? -5.973 22.616 6.602 1.00 92.75 1008 SER A CA 1
ATOM 7837 C C . SER A 1 1008 ? -4.794 22.287 5.692 1.00 92.75 1008 SER A C 1
ATOM 7839 O O . SER A 1 1008 ? -3.651 22.309 6.156 1.00 92.75 1008 SER A O 1
ATOM 7841 N N . VAL A 1 1009 ? -5.068 22.005 4.417 1.00 93.88 1009 VAL A N 1
ATOM 7842 C CA . VAL A 1 1009 ? -4.067 21.736 3.374 1.00 93.88 1009 VAL A CA 1
ATOM 7843 C C . VAL A 1 1009 ? -4.210 22.783 2.272 1.00 93.88 1009 VAL A C 1
ATOM 7845 O O . VAL A 1 1009 ? -5.289 22.972 1.721 1.00 93.88 1009 VAL A O 1
ATOM 7848 N N . SER A 1 1010 ? -3.114 23.459 1.935 1.00 94.75 1010 SER A N 1
ATOM 7849 C CA . SER A 1 1010 ? -3.023 24.345 0.769 1.00 94.75 1010 SER A CA 1
ATOM 7850 C C . SER A 1 1010 ? -1.979 23.793 -0.193 1.00 94.75 1010 SER A C 1
ATOM 7852 O O . SER A 1 1010 ? -0.838 23.532 0.198 1.00 94.75 1010 SER A O 1
ATOM 7854 N N . ARG A 1 1011 ? -2.388 23.585 -1.445 1.00 95.06 1011 ARG A N 1
ATOM 7855 C CA . ARG A 1 1011 ? -1.548 23.089 -2.538 1.00 95.06 1011 ARG A CA 1
ATOM 7856 C C . ARG A 1 1011 ? -1.425 24.214 -3.571 1.00 95.06 1011 ARG A C 1
ATOM 7858 O O . ARG A 1 1011 ? -2.434 24.794 -3.962 1.00 95.06 1011 ARG A O 1
ATOM 7865 N N . HIS A 1 1012 ? -0.204 24.543 -3.978 1.00 92.75 1012 HIS A N 1
ATOM 7866 C CA . HIS A 1 1012 ? 0.095 25.541 -5.005 1.00 92.75 1012 HIS A CA 1
ATOM 7867 C C . HIS A 1 1012 ? 0.983 24.907 -6.075 1.00 92.75 1012 HIS A C 1
ATOM 7869 O O . HIS A 1 1012 ? 1.998 24.297 -5.745 1.00 92.75 1012 HIS A O 1
ATOM 7875 N N . SER A 1 1013 ? 0.618 25.079 -7.343 1.00 90.50 1013 SER A N 1
ATOM 7876 C CA . SER A 1 1013 ? 1.336 24.541 -8.499 1.00 90.50 1013 SER A CA 1
ATOM 7877 C C . SER A 1 1013 ? 1.641 25.649 -9.501 1.00 90.50 1013 SER A C 1
ATOM 7879 O O . SER A 1 1013 ? 0.726 26.352 -9.929 1.00 90.50 1013 SER A O 1
ATOM 7881 N N . ILE A 1 1014 ? 2.904 25.767 -9.899 1.00 88.38 1014 ILE A N 1
ATOM 7882 C CA . ILE A 1 1014 ? 3.359 26.554 -11.052 1.00 88.38 1014 ILE A CA 1
ATOM 7883 C C . ILE A 1 1014 ? 3.848 25.541 -12.090 1.00 88.38 1014 ILE A C 1
ATOM 7885 O O . ILE A 1 1014 ? 4.557 24.609 -11.710 1.00 88.38 1014 ILE A O 1
ATOM 7889 N N . LEU A 1 1015 ? 3.456 25.681 -13.359 1.00 83.44 1015 LEU A N 1
ATOM 7890 C CA . LEU A 1 1015 ? 3.775 24.703 -14.402 1.00 83.44 1015 LEU A CA 1
ATOM 7891 C C . LEU A 1 1015 ? 4.061 25.360 -15.755 1.00 83.44 1015 LEU A C 1
ATOM 7893 O O . LEU A 1 1015 ? 3.301 26.217 -16.204 1.00 83.44 1015 LEU A O 1
ATOM 7897 N N . HIS A 1 1016 ? 5.117 24.884 -16.410 1.00 82.56 1016 HIS A N 1
ATOM 7898 C CA . HIS A 1 1016 ? 5.532 25.220 -17.766 1.00 82.56 1016 HIS A CA 1
ATOM 7899 C C . HIS A 1 1016 ? 6.026 23.936 -18.462 1.00 82.56 1016 HIS A C 1
ATOM 7901 O O . HIS A 1 1016 ? 7.219 23.646 -18.498 1.00 82.56 1016 HIS A O 1
ATOM 7907 N N . HIS A 1 1017 ? 5.087 23.153 -19.007 1.00 82.50 1017 HIS A N 1
ATOM 7908 C CA . HIS A 1 1017 ? 5.333 21.810 -19.558 1.00 82.50 1017 HIS A CA 1
ATOM 7909 C C . HIS A 1 1017 ? 5.938 20.855 -18.509 1.00 82.50 1017 HIS A C 1
ATOM 7911 O O . HIS A 1 1017 ? 5.331 20.654 -17.455 1.00 82.50 1017 HIS A O 1
ATOM 7917 N N . LEU A 1 1018 ? 7.107 20.265 -18.781 1.00 85.00 1018 LEU A N 1
ATOM 7918 C CA . LEU A 1 1018 ? 7.794 19.344 -17.871 1.00 85.00 1018 LEU A CA 1
ATOM 7919 C C . LEU A 1 1018 ? 8.433 20.050 -16.665 1.00 85.00 1018 LEU A C 1
ATOM 7921 O O . LEU A 1 1018 ? 8.643 19.399 -15.640 1.00 85.00 1018 LEU A O 1
ATOM 7925 N N . ASP A 1 1019 ? 8.672 21.362 -16.749 1.00 90.06 1019 ASP A N 1
ATOM 7926 C CA . ASP A 1 1019 ? 9.200 22.163 -15.643 1.00 90.06 1019 ASP A CA 1
ATOM 7927 C C . ASP A 1 1019 ? 8.069 22.733 -14.782 1.00 90.06 1019 ASP A C 1
ATOM 7929 O O . ASP A 1 1019 ? 7.029 23.183 -15.272 1.00 90.06 1019 ASP A O 1
ATOM 7933 N N . GLY A 1 1020 ? 8.256 22.738 -13.464 1.00 90.88 1020 GLY A N 1
ATOM 7934 C CA . GLY A 1 1020 ? 7.219 23.179 -12.537 1.00 90.88 1020 GLY A CA 1
ATOM 7935 C C . GLY A 1 1020 ? 7.630 23.137 -11.074 1.00 90.88 1020 GLY A C 1
ATOM 7936 O O . GLY A 1 1020 ? 8.675 22.612 -10.702 1.00 90.88 1020 GLY A O 1
ATOM 7937 N N . THR A 1 1021 ? 6.809 23.725 -10.208 1.00 94.31 1021 THR A N 1
ATOM 7938 C CA . THR A 1 1021 ? 7.019 23.724 -8.754 1.00 94.31 1021 THR A CA 1
ATOM 7939 C C . THR A 1 1021 ? 5.705 23.517 -8.015 1.00 94.31 1021 THR A C 1
ATOM 7941 O O . THR A 1 1021 ? 4.750 24.279 -8.178 1.00 94.31 1021 THR A O 1
ATOM 7944 N N . PHE A 1 1022 ? 5.683 22.503 -7.154 1.00 95.50 1022 PHE A N 1
ATOM 7945 C CA . PHE A 1 1022 ? 4.525 22.047 -6.394 1.00 95.50 1022 PHE A CA 1
ATOM 7946 C C . PHE A 1 1022 ? 4.789 22.237 -4.900 1.00 95.50 1022 PHE A C 1
ATOM 7948 O O . PHE A 1 1022 ? 5.484 21.444 -4.271 1.00 95.50 1022 PHE A O 1
ATOM 7955 N N . THR A 1 1023 ? 4.250 23.309 -4.317 1.00 96.56 1023 THR A N 1
ATOM 7956 C CA . THR A 1 1023 ? 4.344 23.578 -2.876 1.00 96.56 1023 THR A CA 1
ATOM 7957 C C . THR A 1 1023 ? 3.084 23.103 -2.162 1.00 96.56 1023 THR A C 1
ATOM 7959 O O . THR A 1 1023 ? 1.986 23.580 -2.450 1.00 96.56 1023 THR A O 1
ATOM 7962 N N . ILE A 1 1024 ? 3.248 22.248 -1.153 1.00 96.75 1024 ILE A N 1
ATOM 7963 C CA . ILE A 1 1024 ? 2.184 21.869 -0.217 1.00 96.75 1024 ILE A CA 1
ATOM 7964 C C . ILE A 1 1024 ? 2.498 22.465 1.156 1.00 96.75 1024 ILE A C 1
ATOM 7966 O O . ILE A 1 1024 ? 3.625 22.384 1.643 1.00 96.75 1024 ILE A O 1
ATOM 7970 N N . LYS A 1 1025 ? 1.497 23.052 1.813 1.00 96.94 1025 LYS A N 1
ATOM 7971 C CA . LYS A 1 1025 ? 1.546 23.421 3.236 1.00 96.94 1025 LYS A CA 1
ATOM 7972 C C . LYS A 1 1025 ? 0.345 22.793 3.925 1.00 96.94 1025 LYS A C 1
ATOM 7974 O O . LYS A 1 1025 ? -0.779 22.999 3.469 1.00 96.94 1025 LYS A O 1
ATOM 7979 N N . ALA A 1 1026 ? 0.569 22.088 5.028 1.00 96.00 1026 ALA A N 1
ATOM 7980 C CA . ALA A 1 1026 ? -0.501 21.469 5.803 1.00 96.00 1026 ALA A CA 1
ATOM 7981 C C . ALA A 1 1026 ? -0.333 21.706 7.309 1.00 96.00 1026 ALA A C 1
ATOM 7983 O O . ALA A 1 1026 ? 0.771 21.957 7.806 1.00 96.00 1026 ALA A O 1
ATOM 7984 N N . GLY A 1 1027 ? -1.432 21.629 8.056 1.00 94.88 1027 GLY A N 1
ATOM 7985 C CA . GLY A 1 1027 ? -1.379 21.684 9.511 1.00 94.88 1027 GLY A CA 1
ATOM 7986 C C . GLY A 1 1027 ? -2.725 21.492 10.197 1.00 94.88 1027 GLY A C 1
ATOM 7987 O O . GLY A 1 1027 ? -3.775 21.848 9.666 1.00 94.88 1027 GLY A O 1
ATOM 7988 N N . ARG A 1 1028 ? -2.660 20.965 11.419 1.00 94.44 1028 ARG A N 1
ATOM 7989 C CA . ARG A 1 1028 ? -3.785 20.825 12.350 1.00 94.44 1028 ARG A CA 1
ATOM 7990 C C . ARG A 1 1028 ? -3.301 21.144 13.763 1.00 94.44 1028 ARG A C 1
ATOM 7992 O O . ARG A 1 1028 ? -2.134 20.923 14.102 1.00 94.44 1028 ARG A O 1
ATOM 7999 N N . LYS A 1 1029 ? -4.203 21.673 14.586 1.00 95.88 1029 LYS A N 1
ATOM 8000 C CA . LYS A 1 1029 ? -4.074 21.698 16.046 1.00 95.88 1029 LYS A CA 1
ATOM 8001 C C . LYS A 1 1029 ? -5.255 20.907 16.596 1.00 95.88 1029 LYS A C 1
ATOM 8003 O O . LYS A 1 1029 ? -6.384 21.307 16.321 1.00 95.88 1029 LYS A O 1
ATOM 8008 N N . SER A 1 1030 ? -5.000 19.841 17.340 1.00 96.25 1030 SER A N 1
ATOM 8009 C CA . SER A 1 1030 ? -6.041 19.079 18.032 1.00 96.25 1030 SER A CA 1
ATOM 8010 C C . SER A 1 1030 ? -5.802 19.137 19.535 1.00 96.25 1030 SER A C 1
ATOM 8012 O O . SER A 1 1030 ? -4.654 19.075 19.976 1.00 96.25 1030 SER A O 1
ATOM 8014 N N . TYR A 1 1031 ? -6.869 19.264 20.316 1.00 97.44 1031 TYR A N 1
ATOM 8015 C CA . TYR A 1 1031 ? -6.814 19.303 21.773 1.00 97.44 1031 TYR A CA 1
ATOM 8016 C C . TYR A 1 1031 ? -7.913 18.420 22.367 1.00 97.44 1031 TYR A C 1
ATOM 8018 O O . TYR A 1 1031 ? -9.092 18.548 22.029 1.00 97.44 1031 TYR A O 1
ATOM 8026 N N . PHE A 1 1032 ? -7.505 17.517 23.251 1.00 97.50 1032 PHE A N 1
ATOM 8027 C CA . PHE A 1 1032 ? -8.362 16.561 23.936 1.00 97.50 1032 PHE A CA 1
ATOM 8028 C C . PHE A 1 1032 ? -8.138 16.676 25.440 1.00 97.50 1032 PHE A C 1
ATOM 8030 O O . PHE A 1 1032 ? -7.006 16.850 25.888 1.00 97.50 1032 PHE A O 1
ATOM 8037 N N . SER A 1 1033 ? -9.212 16.582 26.215 1.00 96.75 1033 SER A N 1
ATOM 8038 C CA . SER A 1 1033 ? -9.159 16.625 27.676 1.00 96.75 1033 SER A CA 1
ATOM 8039 C C . SER A 1 1033 ? -10.166 15.643 28.243 1.00 96.75 1033 SER A C 1
ATOM 8041 O O . SER A 1 1033 ? -11.311 15.626 27.791 1.00 96.75 1033 SER A O 1
ATOM 8043 N N . GLY A 1 1034 ? -9.776 14.849 29.232 1.00 95.81 1034 GLY A N 1
ATOM 8044 C CA . GLY A 1 1034 ? -10.668 13.928 29.932 1.00 95.81 1034 GLY A CA 1
ATOM 8045 C C . GLY A 1 1034 ? -10.110 13.554 31.297 1.00 95.81 1034 GLY A C 1
ATOM 8046 O O . GLY A 1 1034 ? -8.897 13.604 31.495 1.00 95.81 1034 GLY A O 1
ATOM 8047 N N . TRP A 1 1035 ? -10.987 13.212 32.240 1.00 95.12 1035 TRP A N 1
ATOM 8048 C CA . TRP A 1 1035 ? -10.581 12.734 33.564 1.00 95.12 1035 TRP A CA 1
ATOM 8049 C C . TRP A 1 1035 ? -10.842 11.247 33.751 1.00 95.12 1035 TRP A C 1
ATOM 8051 O O . TRP A 1 1035 ? -11.767 10.694 33.153 1.00 95.12 1035 TRP A O 1
ATOM 8061 N N . VAL A 1 1036 ? -10.032 10.638 34.614 1.00 94.88 1036 VAL A N 1
ATOM 8062 C CA . VAL A 1 1036 ? -10.118 9.251 35.066 1.00 94.88 1036 VAL A CA 1
ATOM 8063 C C . VAL A 1 1036 ? -9.930 9.224 36.583 1.00 94.88 1036 VAL A C 1
ATOM 8065 O O . VAL A 1 1036 ? -8.956 9.758 37.108 1.00 94.88 1036 VAL A O 1
ATOM 8068 N N . ASN A 1 1037 ? -10.865 8.595 37.286 1.00 93.69 1037 ASN A N 1
ATOM 8069 C CA . ASN A 1 1037 ? -10.885 8.432 38.732 1.00 93.69 1037 ASN A CA 1
ATOM 8070 C C . ASN A 1 1037 ? -10.672 6.957 39.092 1.00 93.69 1037 ASN A C 1
ATOM 8072 O O . ASN A 1 1037 ? -11.509 6.106 38.785 1.00 93.69 1037 ASN A O 1
ATOM 8076 N N . SER A 1 1038 ? -9.538 6.696 39.735 1.00 91.94 1038 SER A N 1
ATOM 8077 C CA . SER A 1 1038 ? -8.967 5.379 40.047 1.00 91.94 1038 SER A CA 1
ATOM 8078 C C . SER A 1 1038 ? -8.432 5.353 41.484 1.00 91.94 1038 SER A C 1
ATOM 8080 O O . SER A 1 1038 ? -8.404 6.385 42.158 1.00 91.94 1038 SER A O 1
ATOM 8082 N N . SER A 1 1039 ? -7.923 4.208 41.942 1.00 88.38 1039 SER A N 1
ATOM 8083 C CA . SER A 1 1039 ? -7.197 4.076 43.214 1.00 88.38 1039 SER A CA 1
ATOM 8084 C C . SER A 1 1039 ? -5.939 4.954 43.307 1.00 88.38 1039 SER A C 1
ATOM 8086 O O . SER A 1 1039 ? -5.426 5.202 44.404 1.00 88.38 1039 SER A O 1
ATOM 8088 N N . ILE A 1 1040 ? -5.436 5.463 42.177 1.00 83.25 1040 ILE A N 1
ATOM 8089 C CA . ILE A 1 1040 ? -4.322 6.414 42.120 1.00 83.25 1040 ILE A CA 1
ATOM 8090 C C . ILE A 1 1040 ? -4.796 7.835 42.463 1.00 83.25 1040 ILE A C 1
ATOM 8092 O O . ILE A 1 1040 ? -4.098 8.539 43.192 1.00 83.25 1040 ILE A O 1
ATOM 8096 N N . GLY A 1 1041 ? -5.984 8.226 41.993 1.00 86.38 1041 GLY A N 1
ATOM 8097 C CA . GLY A 1 1041 ? -6.592 9.547 42.177 1.00 86.38 1041 GLY A CA 1
ATOM 8098 C C . GLY A 1 1041 ? -7.564 9.904 41.045 1.00 86.38 1041 GLY A C 1
ATOM 8099 O O . GLY A 1 1041 ? -7.815 9.089 40.151 1.00 86.38 1041 GLY A O 1
ATOM 8100 N N . ASN A 1 1042 ? -8.089 11.137 41.065 1.00 90.69 1042 ASN A N 1
ATOM 8101 C CA . ASN A 1 1042 ? -8.902 11.703 39.980 1.00 90.69 1042 ASN A CA 1
ATOM 8102 C C . ASN A 1 1042 ? -8.047 12.615 39.090 1.00 90.69 1042 ASN A C 1
ATOM 8104 O O . ASN A 1 1042 ? -7.878 13.808 39.363 1.00 90.69 1042 ASN A O 1
ATOM 8108 N N . LEU A 1 1043 ? -7.485 12.024 38.039 1.00 91.62 1043 LEU A N 1
ATOM 8109 C CA . LEU A 1 1043 ? -6.492 12.636 37.168 1.00 91.62 1043 LEU A CA 1
ATOM 8110 C C . LEU A 1 1043 ? -7.139 13.107 35.865 1.00 91.62 1043 LEU A C 1
ATOM 8112 O O . LEU A 1 1043 ? -7.804 12.339 35.178 1.00 91.62 1043 LEU A O 1
ATOM 8116 N N . THR A 1 1044 ? -6.921 14.369 35.504 1.00 93.69 1044 THR A N 1
ATOM 8117 C CA . THR A 1 1044 ? -7.309 14.939 34.207 1.00 93.69 1044 THR A CA 1
ATOM 8118 C C . THR A 1 1044 ? -6.105 14.964 33.273 1.00 93.69 1044 THR A C 1
ATOM 8120 O O . THR A 1 1044 ? -5.114 15.628 33.581 1.00 93.69 1044 THR A O 1
ATOM 8123 N N . THR A 1 1045 ? -6.200 14.281 32.132 1.00 93.81 1045 THR A N 1
ATOM 8124 C CA . THR A 1 1045 ? -5.164 14.251 31.092 1.00 93.81 1045 THR A CA 1
ATOM 8125 C C . THR A 1 1045 ? -5.566 15.170 29.937 1.00 93.81 1045 THR A C 1
ATOM 8127 O O . THR A 1 1045 ? -6.603 14.984 29.300 1.00 93.81 1045 THR A O 1
ATOM 8130 N N . ASP A 1 1046 ? -4.722 16.165 29.669 1.00 94.94 1046 ASP A N 1
ATOM 8131 C CA . ASP A 1 1046 ? -4.822 17.131 28.574 1.00 94.94 1046 ASP A CA 1
ATOM 8132 C C . ASP A 1 1046 ? -3.786 16.804 27.492 1.00 94.94 1046 ASP A C 1
ATOM 8134 O O . ASP A 1 1046 ? -2.584 16.873 27.753 1.00 94.94 1046 ASP A O 1
ATOM 8138 N N . VAL A 1 1047 ? -4.229 16.518 26.266 1.00 95.81 1047 VAL A N 1
ATOM 8139 C CA . VAL A 1 1047 ? -3.368 16.140 25.131 1.00 95.81 1047 VAL A CA 1
ATOM 8140 C C . VAL A 1 1047 ? -3.521 17.148 23.992 1.00 95.81 1047 VAL A C 1
ATOM 8142 O O . VAL A 1 1047 ? -4.624 17.412 23.520 1.00 95.81 1047 VAL A O 1
ATOM 8145 N N . ASN A 1 1048 ? -2.408 17.722 23.536 1.00 96.25 1048 ASN A N 1
ATOM 8146 C CA . ASN A 1 1048 ? -2.345 18.774 22.518 1.00 96.25 1048 ASN A CA 1
ATOM 8147 C C . ASN A 1 1048 ? -1.412 18.358 21.374 1.00 96.25 1048 ASN A C 1
ATOM 8149 O O . ASN A 1 1048 ? -0.187 18.357 21.535 1.00 96.25 1048 ASN A O 1
ATOM 8153 N N . TYR A 1 1049 ? -1.995 18.048 20.217 1.00 95.81 1049 TYR A N 1
ATOM 8154 C CA . TYR A 1 1049 ? -1.288 17.705 18.986 1.00 95.81 1049 TYR A CA 1
ATOM 8155 C C . TYR A 1 1049 ? -1.190 18.912 18.058 1.00 95.81 1049 TYR A C 1
ATOM 8157 O O . TYR A 1 1049 ? -2.185 19.568 17.749 1.00 95.81 1049 TYR A O 1
ATOM 8165 N N . LYS A 1 1050 ? 0.011 19.184 17.549 1.00 95.56 1050 LYS A N 1
ATOM 8166 C CA . LYS A 1 1050 ? 0.278 20.294 16.631 1.00 95.56 1050 LYS A CA 1
ATOM 8167 C C . LYS A 1 1050 ? 1.164 19.836 15.479 1.00 95.56 1050 LYS A C 1
ATOM 8169 O O . LYS A 1 1050 ? 2.382 19.752 15.627 1.00 95.56 1050 LYS A O 1
ATOM 8174 N N . LEU A 1 1051 ? 0.539 19.612 14.327 1.00 94.50 1051 LEU A N 1
ATOM 8175 C CA . LEU A 1 1051 ? 1.202 19.326 13.057 1.00 94.50 1051 LEU A CA 1
ATOM 8176 C C . LEU A 1 1051 ? 1.429 20.632 12.284 1.00 94.50 1051 LEU A C 1
ATOM 8178 O O . LEU A 1 1051 ? 0.505 21.428 12.094 1.00 94.50 1051 LEU A O 1
ATOM 8182 N N . LYS A 1 1052 ? 2.656 20.840 11.804 1.00 95.94 1052 LYS A N 1
ATOM 8183 C CA . LYS A 1 1052 ? 2.990 21.793 10.740 1.00 95.94 1052 LYS A CA 1
ATOM 8184 C C . LYS A 1 1052 ? 3.833 21.090 9.685 1.00 95.94 1052 LYS A C 1
ATOM 8186 O O . LYS A 1 1052 ? 4.846 20.486 10.018 1.00 95.94 1052 LYS A O 1
ATOM 8191 N N . PHE A 1 1053 ? 3.456 21.244 8.426 1.00 96.75 1053 PHE A N 1
ATOM 8192 C CA . PHE A 1 1053 ? 4.116 20.622 7.288 1.00 96.75 1053 PHE A CA 1
ATOM 8193 C C . PHE A 1 1053 ? 4.325 21.639 6.163 1.00 96.75 1053 PHE A C 1
ATOM 8195 O O . PHE A 1 1053 ? 3.425 22.428 5.858 1.00 96.75 1053 PHE A O 1
ATOM 8202 N N . LYS A 1 1054 ? 5.496 21.598 5.526 1.00 97.00 1054 LYS A N 1
ATOM 8203 C CA . LYS A 1 1054 ? 5.748 22.192 4.209 1.00 97.00 1054 LYS A CA 1
ATOM 8204 C C . LYS A 1 1054 ? 6.491 21.161 3.360 1.00 97.00 1054 LYS A C 1
ATOM 8206 O O . LYS A 1 1054 ? 7.489 20.624 3.829 1.00 97.00 1054 LYS A O 1
ATOM 8211 N N . SER A 1 1055 ? 6.062 20.972 2.119 1.00 97.44 1055 SER A N 1
ATOM 8212 C CA . SER A 1 1055 ? 6.865 20.348 1.067 1.00 97.44 1055 SER A CA 1
ATOM 8213 C C . SER A 1 1055 ? 6.924 21.246 -0.170 1.00 97.44 1055 SER A C 1
ATOM 8215 O O . SER A 1 1055 ? 6.054 22.100 -0.369 1.00 97.44 1055 SER A O 1
ATOM 8217 N N . SER A 1 1056 ? 7.966 21.076 -0.974 1.00 97.19 1056 SER A N 1
ATOM 8218 C CA . SER A 1 1056 ? 8.138 21.660 -2.297 1.00 97.19 1056 SER A CA 1
ATOM 8219 C C . SER A 1 1056 ? 8.814 20.627 -3.191 1.00 97.19 1056 SER A C 1
ATOM 8221 O O . SER A 1 1056 ? 9.942 20.237 -2.902 1.00 97.19 1056 SER A O 1
ATOM 8223 N N . VAL A 1 1057 ? 8.146 20.203 -4.262 1.00 96.56 1057 VAL A N 1
ATOM 8224 C CA . VAL A 1 1057 ? 8.733 19.362 -5.316 1.00 96.56 1057 VAL A CA 1
ATOM 8225 C C . VAL A 1 1057 ? 8.864 20.218 -6.571 1.00 96.56 1057 VAL A C 1
ATOM 8227 O O . VAL A 1 1057 ? 7.866 20.751 -7.056 1.00 96.56 1057 VAL A O 1
ATOM 8230 N N . GLY A 1 1058 ? 10.085 20.401 -7.056 1.00 94.56 1058 GLY A N 1
ATOM 8231 C CA . GLY A 1 1058 ? 10.416 21.149 -8.263 1.00 94.56 1058 GLY A CA 1
ATOM 8232 C C . GLY A 1 1058 ? 10.995 20.246 -9.347 1.00 94.56 1058 GLY A C 1
ATOM 8233 O O . GLY A 1 1058 ? 11.723 19.302 -9.044 1.00 94.56 1058 GLY A O 1
ATOM 8234 N N . PHE A 1 1059 ? 10.683 20.572 -10.596 1.00 94.19 1059 PHE A N 1
ATOM 8235 C CA . PHE A 1 1059 ? 11.281 20.008 -11.800 1.00 94.19 1059 PHE A CA 1
ATOM 8236 C C . PHE A 1 1059 ? 11.821 21.169 -12.644 1.00 94.19 1059 PHE A C 1
ATOM 8238 O O . PHE A 1 1059 ? 11.104 22.152 -12.858 1.00 94.19 1059 PHE A O 1
ATOM 8245 N N . THR A 1 1060 ? 13.083 21.077 -13.056 1.00 91.62 1060 THR A N 1
ATOM 8246 C CA . THR A 1 1060 ? 13.781 22.052 -13.903 1.00 91.62 1060 THR A CA 1
ATOM 8247 C C . THR A 1 1060 ? 14.522 21.346 -15.036 1.00 91.62 1060 THR A C 1
ATOM 8249 O O . THR A 1 1060 ? 14.707 20.124 -15.017 1.00 91.62 1060 THR A O 1
ATOM 8252 N N . ASP A 1 1061 ? 14.987 22.138 -16.002 1.00 88.69 1061 ASP A N 1
ATOM 8253 C CA . ASP A 1 1061 ? 15.838 21.689 -17.104 1.00 88.69 1061 ASP A CA 1
ATOM 8254 C C . ASP A 1 1061 ? 15.092 20.720 -18.044 1.00 88.69 1061 ASP A C 1
ATOM 8256 O O . ASP A 1 1061 ? 15.626 19.703 -18.489 1.00 88.69 1061 ASP A O 1
ATOM 8260 N N . ASN A 1 1062 ? 13.826 21.046 -18.335 1.00 84.25 1062 ASN A N 1
ATOM 8261 C CA . ASN A 1 1062 ? 12.852 20.219 -19.053 1.00 84.25 1062 ASN A CA 1
ATOM 8262 C C . ASN A 1 1062 ? 12.615 18.853 -18.374 1.00 84.25 1062 ASN A C 1
ATOM 8264 O O . ASN A 1 1062 ? 12.677 17.799 -19.008 1.00 84.25 1062 ASN A O 1
ATOM 8268 N N . GLY A 1 1063 ? 12.379 18.878 -17.061 1.00 82.69 1063 GLY A N 1
ATOM 8269 C CA . GLY A 1 1063 ? 12.124 17.709 -16.214 1.00 82.69 1063 GLY A CA 1
ATOM 8270 C C . GLY A 1 1063 ? 13.360 16.894 -15.811 1.00 82.69 1063 GLY A C 1
ATOM 8271 O O . GLY A 1 1063 ? 13.250 16.029 -14.942 1.00 82.69 1063 GLY A O 1
ATOM 8272 N N . ASN A 1 1064 ? 14.535 17.165 -16.391 1.00 86.44 1064 ASN A N 1
ATOM 8273 C CA . ASN A 1 1064 ? 15.757 16.383 -16.165 1.00 86.44 1064 ASN A CA 1
ATOM 8274 C C . ASN A 1 1064 ? 16.342 16.543 -14.751 1.00 86.44 1064 ASN A C 1
ATOM 8276 O O . ASN A 1 1064 ? 17.034 15.646 -14.262 1.00 86.44 1064 ASN A O 1
ATOM 8280 N N . ARG A 1 1065 ? 16.069 17.666 -14.078 1.00 92.06 1065 ARG A N 1
ATOM 8281 C CA . ARG A 1 1065 ? 16.503 17.938 -12.705 1.00 92.06 1065 ARG A CA 1
ATOM 8282 C C . ARG A 1 1065 ? 15.297 18.015 -11.775 1.00 92.06 1065 ARG A C 1
ATOM 8284 O O . ARG A 1 1065 ? 14.400 18.829 -11.966 1.00 92.06 1065 ARG A O 1
ATOM 8291 N N . LYS A 1 1066 ? 15.300 17.196 -10.724 1.00 93.62 1066 LYS A N 1
ATOM 8292 C CA . LYS A 1 1066 ? 14.276 17.156 -9.673 1.00 93.62 1066 LYS A CA 1
ATOM 8293 C C . LYS A 1 1066 ? 14.861 17.654 -8.352 1.00 93.62 1066 LYS A C 1
ATOM 8295 O O . LYS A 1 1066 ? 15.953 17.253 -7.954 1.00 93.62 1066 LYS A O 1
ATOM 8300 N N . GLU A 1 1067 ? 14.115 18.505 -7.656 1.00 96.81 1067 GLU A N 1
ATOM 8301 C CA . GLU A 1 1067 ? 14.464 19.026 -6.333 1.00 96.81 1067 GLU A CA 1
ATOM 8302 C C . GLU A 1 1067 ? 13.293 18.831 -5.362 1.00 96.81 1067 GLU A C 1
ATOM 8304 O O . GLU A 1 1067 ? 12.172 19.265 -5.620 1.00 96.81 1067 GLU A O 1
ATOM 8309 N N . VAL A 1 1068 ? 13.542 18.175 -4.231 1.00 97.50 1068 VAL A N 1
ATOM 8310 C CA . VAL A 1 1068 ? 12.550 17.883 -3.189 1.00 97.50 1068 VAL A CA 1
ATOM 8311 C C . VAL A 1 1068 ? 12.997 18.546 -1.895 1.00 97.50 1068 VAL A C 1
ATOM 8313 O O . VAL A 1 1068 ? 14.072 18.245 -1.387 1.00 97.50 1068 VAL A O 1
ATOM 8316 N N . GLN A 1 1069 ? 12.162 19.422 -1.337 1.00 97.69 1069 GLN A N 1
ATOM 8317 C CA . GLN A 1 1069 ? 12.374 20.056 -0.035 1.00 97.69 1069 GLN A CA 1
ATOM 8318 C C . GLN A 1 1069 ? 11.175 19.797 0.883 1.00 97.69 1069 GLN A C 1
ATOM 8320 O O . GLN A 1 1069 ? 10.139 20.449 0.743 1.00 97.69 1069 GLN A O 1
ATOM 8325 N N . MET A 1 1070 ? 11.319 18.917 1.873 1.00 96.50 1070 MET A N 1
ATOM 8326 C CA . MET A 1 1070 ? 10.285 18.635 2.875 1.00 96.50 1070 MET A CA 1
ATOM 8327 C C . MET A 1 1070 ? 10.709 19.108 4.272 1.00 96.50 1070 MET A C 1
ATOM 8329 O O . MET A 1 1070 ? 11.889 19.131 4.613 1.00 96.50 1070 MET A O 1
ATOM 8333 N N . ASN A 1 1071 ? 9.749 19.545 5.091 1.00 96.19 1071 ASN A N 1
ATOM 8334 C CA . ASN A 1 1071 ? 9.977 20.027 6.454 1.00 96.19 1071 ASN A CA 1
ATOM 8335 C C . ASN A 1 1071 ? 8.720 19.811 7.311 1.00 96.19 1071 ASN A C 1
ATOM 8337 O O . ASN A 1 1071 ? 7.801 20.640 7.317 1.00 96.19 1071 ASN A O 1
ATOM 8341 N N . ALA A 1 1072 ? 8.684 18.695 8.039 1.00 95.25 1072 ALA A N 1
ATOM 8342 C CA . ALA A 1 1072 ? 7.650 18.417 9.029 1.00 95.25 1072 ALA A CA 1
ATOM 8343 C C . ALA A 1 1072 ? 8.084 18.889 10.425 1.00 95.25 1072 ALA A C 1
ATOM 8345 O O . ALA A 1 1072 ? 9.259 18.833 10.794 1.00 95.25 1072 ALA A O 1
ATOM 8346 N N . LYS A 1 1073 ? 7.116 19.370 11.210 1.00 96.06 1073 LYS A N 1
ATOM 8347 C CA . LYS A 1 1073 ? 7.264 19.768 12.615 1.00 96.06 1073 LYS A CA 1
ATOM 8348 C C . LYS A 1 1073 ? 6.040 19.301 13.391 1.00 96.06 1073 LYS A C 1
ATOM 8350 O O . LYS A 1 1073 ? 4.975 19.918 13.294 1.00 96.06 1073 LYS A O 1
ATOM 8355 N N . LEU A 1 1074 ? 6.206 18.240 14.168 1.00 94.44 1074 LEU A N 1
ATOM 8356 C CA . LEU A 1 1074 ? 5.188 17.706 15.063 1.00 94.44 1074 LEU A CA 1
ATOM 8357 C C . LEU A 1 1074 ? 5.527 18.132 16.492 1.00 94.44 1074 LEU A C 1
ATOM 8359 O O . LEU A 1 1074 ? 6.685 18.089 16.912 1.00 94.44 1074 LEU A O 1
ATOM 8363 N N . LYS A 1 1075 ? 4.516 18.549 17.253 1.00 94.75 1075 LYS A N 1
ATOM 8364 C CA . LYS A 1 1075 ? 4.616 18.693 18.707 1.00 94.75 1075 LYS A CA 1
ATOM 8365 C C . LYS A 1 1075 ? 3.424 18.016 19.370 1.00 94.75 1075 LYS A C 1
ATOM 8367 O O . LYS A 1 1075 ? 2.287 18.373 19.067 1.00 94.75 1075 LYS A O 1
ATOM 8372 N N . THR A 1 1076 ? 3.715 17.152 20.335 1.00 93.69 1076 THR A N 1
ATOM 8373 C CA . THR A 1 1076 ? 2.744 16.573 21.266 1.00 93.69 1076 THR A CA 1
ATOM 8374 C C . THR A 1 1076 ? 3.021 17.142 22.650 1.00 93.69 1076 THR A C 1
ATOM 8376 O O . THR A 1 1076 ? 4.140 17.049 23.153 1.00 93.69 1076 THR A O 1
ATOM 8379 N N . GLY A 1 1077 ? 2.029 17.780 23.263 1.00 93.12 1077 GLY A N 1
ATOM 8380 C CA . GLY A 1 1077 ? 2.065 18.174 24.670 1.00 93.12 1077 GLY A CA 1
ATOM 8381 C C . GLY A 1 1077 ? 1.068 17.349 25.469 1.00 93.12 1077 GLY A C 1
ATOM 8382 O O . GLY A 1 1077 ? -0.078 17.242 25.046 1.00 93.12 1077 GLY A O 1
ATOM 8383 N N . VAL A 1 1078 ? 1.491 16.819 26.614 1.00 91.62 1078 VAL A N 1
ATOM 8384 C CA . VAL A 1 1078 ? 0.624 16.138 27.585 1.00 91.62 1078 VAL A CA 1
ATOM 8385 C C . VAL A 1 1078 ? 0.732 16.881 28.914 1.00 91.62 1078 VAL A C 1
ATOM 8387 O O . VAL A 1 1078 ? 1.836 17.219 29.339 1.00 91.62 1078 VAL A O 1
ATOM 8390 N N . GLN A 1 1079 ? -0.387 17.169 29.571 1.00 90.94 1079 GLN A N 1
ATOM 8391 C CA . GLN A 1 1079 ? -0.432 17.673 30.947 1.00 90.94 1079 GLN A CA 1
ATOM 8392 C C . GLN A 1 1079 ? -1.352 16.787 31.780 1.00 90.94 1079 GLN A C 1
ATOM 8394 O O . GLN A 1 1079 ? -2.404 16.375 31.301 1.00 90.94 1079 GLN A O 1
ATOM 8399 N N . ILE A 1 1080 ? -0.970 16.538 33.030 1.00 89.06 1080 ILE A N 1
ATOM 8400 C CA . ILE A 1 1080 ? -1.748 15.744 33.984 1.00 89.06 1080 ILE A CA 1
ATOM 8401 C C . ILE A 1 1080 ? -2.060 16.619 35.184 1.00 89.06 1080 ILE A C 1
ATOM 8403 O O . ILE A 1 1080 ? -1.159 17.258 35.735 1.00 89.06 1080 ILE A O 1
ATOM 8407 N N . LYS A 1 1081 ? -3.334 16.672 35.566 1.00 89.44 1081 LYS A N 1
ATOM 8408 C CA . LYS A 1 1081 ? -3.841 17.573 36.601 1.00 89.44 1081 LYS A CA 1
ATOM 8409 C C . LYS A 1 1081 ? -4.666 16.837 37.640 1.00 89.44 1081 LYS A C 1
ATOM 8411 O O . LYS A 1 1081 ? -5.477 15.985 37.288 1.00 89.44 1081 LYS A O 1
ATOM 8416 N N . GLU A 1 1082 ? -4.509 17.228 38.897 1.00 84.19 1082 GLU A N 1
ATOM 8417 C CA . GLU A 1 1082 ? -5.417 16.844 39.976 1.00 84.19 1082 GLU A CA 1
ATOM 8418 C C . GLU A 1 1082 ? -6.297 18.048 40.327 1.00 84.19 1082 GLU A C 1
ATOM 8420 O O . GLU A 1 1082 ? -5.831 19.123 40.729 1.00 84.19 1082 GLU A O 1
ATOM 8425 N N . GLY A 1 1083 ? -7.598 17.895 40.076 1.00 73.19 1083 GLY A N 1
ATOM 8426 C CA . GLY A 1 1083 ? -8.549 19.000 40.139 1.00 73.19 1083 GLY A CA 1
ATOM 8427 C C . GLY A 1 1083 ? -8.202 20.174 39.198 1.00 73.19 1083 GLY A C 1
ATOM 8428 O O . GLY A 1 1083 ? -7.464 20.028 38.224 1.00 73.19 1083 GLY A O 1
ATOM 8429 N N . PRO A 1 1084 ? -8.744 21.378 39.458 1.00 64.81 1084 PRO A N 1
ATOM 8430 C CA . PRO A 1 1084 ? -8.677 22.500 38.518 1.00 64.81 1084 PRO A CA 1
ATOM 8431 C C . PRO A 1 1084 ? -7.380 23.332 38.575 1.00 64.81 1084 PRO A C 1
ATOM 8433 O O . PRO A 1 1084 ? -7.320 24.367 37.909 1.00 64.81 1084 PRO A O 1
ATOM 8436 N N . LYS A 1 1085 ? -6.378 22.974 39.400 1.00 59.44 1085 LYS A N 1
ATOM 8437 C CA . LYS A 1 1085 ? -5.197 23.839 39.643 1.00 59.44 1085 LYS A CA 1
ATOM 8438 C C . LYS A 1 1085 ? -3.840 23.147 39.811 1.00 59.44 1085 LYS A C 1
ATOM 8440 O O . LYS A 1 1085 ? -2.841 23.796 39.509 1.00 59.44 1085 LYS A O 1
ATOM 8445 N N . ALA A 1 1086 ? -3.758 21.901 40.279 1.00 77.38 1086 ALA A N 1
ATOM 8446 C CA . ALA A 1 1086 ? -2.469 21.226 40.444 1.00 77.38 1086 ALA A CA 1
ATOM 8447 C C . ALA A 1 1086 ? -2.067 20.538 39.132 1.00 77.38 1086 ALA A C 1
ATOM 8449 O O . ALA A 1 1086 ? -2.799 19.678 38.656 1.00 77.38 1086 ALA A O 1
ATOM 8450 N N . ILE A 1 1087 ? -0.922 20.907 38.547 1.00 80.19 1087 ILE A N 1
ATOM 8451 C CA . ILE A 1 1087 ? -0.285 20.137 37.465 1.00 80.19 1087 ILE A CA 1
ATOM 8452 C C . ILE A 1 1087 ? 0.709 19.186 38.130 1.00 80.19 1087 ILE A C 1
ATOM 8454 O O . ILE A 1 1087 ? 1.646 19.647 38.773 1.00 80.19 1087 ILE A O 1
ATOM 8458 N N . LEU A 1 1088 ? 0.497 17.882 37.970 1.00 82.38 1088 LEU A N 1
ATOM 8459 C CA . LEU A 1 1088 ? 1.336 16.832 38.554 1.00 82.38 1088 LEU A CA 1
ATOM 8460 C C . LEU A 1 1088 ? 2.476 16.414 37.612 1.00 82.38 1088 LEU A C 1
ATOM 8462 O O . LEU A 1 1088 ? 3.586 16.115 38.053 1.00 82.38 1088 LEU A O 1
ATOM 8466 N N . ALA A 1 1089 ? 2.208 16.422 36.304 1.00 83.25 1089 ALA A N 1
ATOM 8467 C CA . ALA A 1 1089 ? 3.193 16.121 35.273 1.00 83.25 1089 ALA A CA 1
ATOM 8468 C C . ALA A 1 1089 ? 2.926 16.912 33.985 1.00 83.25 1089 ALA A C 1
ATOM 8470 O O . ALA A 1 1089 ? 1.779 17.231 33.654 1.00 83.25 1089 ALA A O 1
ATOM 8471 N N . GLN A 1 1090 ? 3.985 17.188 33.224 1.00 87.94 1090 GLN A N 1
ATOM 8472 C CA . GLN A 1 1090 ? 3.896 17.779 31.892 1.00 87.94 1090 GLN A CA 1
ATOM 8473 C C . GLN A 1 1090 ? 4.950 17.195 30.942 1.00 87.94 1090 GLN A C 1
ATOM 8475 O O . GLN A 1 1090 ? 6.142 17.453 31.089 1.00 87.94 1090 GLN A O 1
ATOM 8480 N N . GLY A 1 1091 ? 4.495 16.484 29.911 1.00 87.06 1091 GLY A N 1
ATOM 8481 C CA . GLY A 1 1091 ? 5.307 16.035 28.782 1.00 87.06 1091 GLY A CA 1
ATOM 8482 C C . GLY A 1 1091 ? 5.231 16.993 27.587 1.00 87.06 1091 GLY A C 1
ATOM 8483 O O . GLY A 1 1091 ? 4.202 17.611 27.305 1.00 87.06 1091 GLY A O 1
ATOM 8484 N N . SER A 1 1092 ? 6.326 17.116 26.844 1.00 89.44 1092 SER A N 1
ATOM 8485 C CA . SER A 1 1092 ? 6.402 17.861 25.588 1.00 89.44 1092 SER A CA 1
ATOM 8486 C C . SER A 1 1092 ? 7.403 17.203 24.642 1.00 89.44 1092 SER A C 1
ATOM 8488 O O . SER A 1 1092 ? 8.597 17.498 24.702 1.00 89.44 1092 SER A O 1
ATOM 8490 N N . TYR A 1 1093 ? 6.891 16.412 23.707 1.00 91.19 1093 TYR A N 1
ATOM 8491 C CA . TYR A 1 1093 ? 7.649 15.784 22.628 1.00 91.19 1093 TYR A CA 1
ATOM 8492 C C . TYR A 1 1093 ? 7.616 16.676 21.384 1.00 91.19 1093 TYR A C 1
ATOM 8494 O O . TYR A 1 1093 ? 6.566 17.227 21.030 1.00 91.19 1093 TYR A O 1
ATOM 8502 N N . LYS A 1 1094 ? 8.754 16.841 20.711 1.00 93.19 1094 LYS A N 1
ATOM 8503 C CA . LYS A 1 1094 ? 8.863 17.537 19.423 1.00 93.19 1094 LYS A CA 1
ATOM 8504 C C . LYS A 1 1094 ? 9.654 16.670 18.454 1.00 93.19 1094 LYS A C 1
ATOM 8506 O O . LYS A 1 1094 ? 10.747 16.237 18.801 1.00 93.19 1094 LYS A O 1
ATOM 8511 N N . PHE A 1 1095 ? 9.152 16.535 17.235 1.00 92.94 1095 PHE A N 1
ATOM 8512 C CA . PHE A 1 1095 ? 9.862 15.910 16.124 1.00 92.94 1095 PHE A CA 1
ATOM 8513 C C . PHE A 1 1095 ? 9.960 16.916 14.980 1.00 92.94 1095 PHE A C 1
ATOM 8515 O O . PHE A 1 1095 ? 8.978 17.586 14.636 1.00 92.94 1095 PHE A O 1
ATOM 8522 N N . LYS A 1 1096 ? 11.150 17.052 14.400 1.00 95.19 1096 LYS A N 1
ATOM 8523 C CA . LYS A 1 1096 ? 11.405 17.878 13.219 1.00 95.19 1096 LYS A CA 1
ATOM 8524 C C . LYS A 1 1096 ? 12.352 17.126 12.297 1.00 95.19 1096 LYS A C 1
ATOM 8526 O O . LYS A 1 1096 ? 13.525 16.984 12.627 1.00 95.19 1096 LYS A O 1
ATOM 8531 N N . TYR A 1 1097 ? 11.863 16.770 11.118 1.00 94.25 1097 TYR A N 1
ATOM 8532 C CA . TYR A 1 1097 ? 12.661 16.151 10.066 1.00 94.25 1097 TYR A CA 1
ATOM 8533 C C . TYR A 1 1097 ? 12.555 16.969 8.771 1.00 94.25 1097 TYR A C 1
ATOM 8535 O O . TYR A 1 1097 ? 11.496 17.009 8.134 1.00 94.25 1097 TYR A O 1
ATOM 8543 N N . PRO A 1 1098 ? 13.604 17.740 8.425 1.00 96.31 1098 PRO A N 1
ATOM 8544 C CA . PRO A 1 1098 ? 13.776 18.282 7.093 1.00 96.31 1098 PRO A CA 1
ATOM 8545 C C . PRO A 1 1098 ? 14.531 17.291 6.194 1.00 96.31 1098 PRO A C 1
ATOM 8547 O O . PRO A 1 1098 ? 15.516 16.683 6.610 1.00 96.31 1098 PRO A O 1
ATOM 8550 N N . LEU A 1 1099 ? 14.083 17.197 4.947 1.00 96.94 1099 LEU A N 1
ATOM 8551 C CA . LEU A 1 1099 ? 14.657 16.368 3.892 1.00 96.94 1099 LEU A CA 1
ATOM 8552 C C . LEU A 1 1099 ? 14.894 17.248 2.659 1.00 96.94 1099 LEU A C 1
ATOM 8554 O O . LEU A 1 1099 ? 13.994 17.982 2.242 1.00 96.94 1099 LEU A O 1
ATOM 8558 N N . LEU A 1 1100 ? 16.097 17.174 2.099 1.00 97.69 1100 LEU A N 1
ATOM 8559 C CA . LEU A 1 1100 ? 16.486 17.769 0.825 1.00 97.69 1100 LEU A CA 1
ATOM 8560 C C . LEU A 1 1100 ? 17.019 16.658 -0.083 1.00 97.69 1100 LEU A C 1
ATOM 8562 O O . LEU A 1 1100 ? 17.934 15.941 0.312 1.00 97.69 1100 LEU A O 1
ATOM 8566 N N . ILE A 1 1101 ? 16.474 16.552 -1.293 1.00 97.31 1101 ILE A N 1
ATOM 8567 C CA . ILE A 1 1101 ? 16.992 15.688 -2.361 1.00 97.31 1101 ILE A CA 1
ATOM 8568 C C . ILE A 1 1101 ? 17.134 16.549 -3.615 1.00 97.31 1101 ILE A C 1
ATOM 8570 O O . ILE A 1 1101 ? 16.180 17.223 -4.004 1.00 97.31 1101 ILE A O 1
ATOM 8574 N N . VAL A 1 1102 ? 18.296 16.517 -4.260 1.00 97.00 1102 VAL A N 1
ATOM 8575 C CA . VAL A 1 1102 ? 18.533 17.124 -5.576 1.00 97.00 1102 VAL A CA 1
ATOM 8576 C C . VAL A 1 1102 ? 19.096 16.044 -6.489 1.00 97.00 1102 VAL A C 1
ATOM 8578 O O . VAL A 1 1102 ? 20.181 15.538 -6.227 1.00 97.00 1102 VAL A O 1
ATOM 8581 N N . SER A 1 1103 ? 18.376 15.693 -7.552 1.00 94.69 1103 SER A N 1
ATOM 8582 C CA . SER A 1 1103 ? 18.777 14.661 -8.516 1.00 94.69 1103 SER A CA 1
ATOM 8583 C C . SER A 1 1103 ? 18.703 15.200 -9.942 1.00 94.69 1103 SER A C 1
ATOM 8585 O O . SER A 1 1103 ? 17.637 15.646 -10.367 1.00 94.69 1103 SER A O 1
ATOM 8587 N N . SER A 1 1104 ? 19.803 15.118 -10.687 1.00 94.00 1104 SER A N 1
ATOM 8588 C CA . SER A 1 1104 ? 19.881 15.495 -12.102 1.00 94.00 1104 SER A CA 1
ATOM 8589 C C . SER A 1 1104 ? 20.174 14.270 -12.958 1.00 94.00 1104 SER A C 1
ATOM 8591 O O . SER A 1 1104 ? 21.135 13.549 -12.692 1.00 94.00 1104 SER A O 1
ATOM 8593 N N . THR A 1 1105 ? 19.379 14.066 -14.003 1.00 90.31 1105 THR A N 1
ATOM 8594 C CA . THR A 1 1105 ? 19.530 12.982 -14.981 1.00 90.31 1105 THR A CA 1
ATOM 8595 C C . THR A 1 1105 ? 19.993 13.566 -16.308 1.00 90.31 1105 THR A C 1
ATOM 8597 O O . THR A 1 1105 ? 19.416 14.538 -16.783 1.00 90.31 1105 THR A O 1
ATOM 8600 N N . LEU A 1 1106 ? 21.039 13.000 -16.908 1.00 88.25 1106 LEU A N 1
ATOM 8601 C CA . LEU A 1 1106 ? 21.564 13.422 -18.208 1.00 88.25 1106 LEU A CA 1
ATOM 8602 C C . LEU A 1 1106 ? 21.774 12.196 -19.109 1.00 88.25 1106 LEU A C 1
ATOM 8604 O O . LEU A 1 1106 ? 22.278 11.184 -18.619 1.00 88.25 1106 LEU A O 1
ATOM 8608 N N . PRO A 1 1107 ? 21.429 12.256 -20.408 1.00 84.50 1107 PRO A N 1
ATOM 8609 C CA . PRO A 1 1107 ? 21.716 11.166 -21.335 1.00 84.50 1107 PRO A CA 1
ATOM 8610 C C . PRO A 1 1107 ? 23.228 10.981 -21.516 1.00 84.50 1107 PRO A C 1
ATOM 8612 O O . PRO A 1 1107 ? 24.004 11.937 -21.446 1.00 84.50 1107 PRO A O 1
ATOM 8615 N N . ALA A 1 1108 ? 23.632 9.742 -21.766 1.00 80.69 1108 ALA A N 1
ATOM 8616 C CA . ALA A 1 1108 ? 24.998 9.326 -22.047 1.00 80.69 1108 ALA A CA 1
ATOM 8617 C C . ALA A 1 1108 ? 25.014 8.356 -23.252 1.00 80.69 1108 ALA A C 1
ATOM 8619 O O . ALA A 1 1108 ? 23.995 8.128 -23.906 1.00 80.69 1108 ALA A O 1
ATOM 8620 N N . GLU A 1 1109 ? 26.187 7.838 -23.615 1.00 79.38 1109 GLU A N 1
ATOM 8621 C CA . GLU A 1 1109 ? 26.355 6.993 -24.808 1.00 79.38 1109 GLU A CA 1
ATOM 8622 C C . GLU A 1 1109 ? 25.661 5.620 -24.663 1.00 79.38 1109 GLU A C 1
ATOM 8624 O O . GLU A 1 1109 ? 25.364 5.171 -23.557 1.00 79.38 1109 GLU A O 1
ATOM 8629 N N . ASN A 1 1110 ? 25.399 4.928 -25.777 1.00 76.25 1110 ASN A N 1
ATOM 8630 C CA . ASN A 1 1110 ? 24.827 3.567 -25.806 1.00 76.25 1110 ASN A CA 1
ATOM 8631 C C . ASN A 1 1110 ? 23.502 3.392 -25.026 1.00 76.25 1110 ASN A C 1
ATOM 8633 O O . ASN A 1 1110 ? 23.330 2.413 -24.303 1.00 76.25 1110 ASN A O 1
ATOM 8637 N N . ASN A 1 1111 ? 22.563 4.336 -25.172 1.00 76.81 1111 ASN A N 1
ATOM 8638 C CA . ASN A 1 1111 ? 21.272 4.371 -24.460 1.00 76.81 1111 ASN A CA 1
ATOM 8639 C C . ASN A 1 1111 ? 21.390 4.397 -22.920 1.00 76.81 1111 ASN A C 1
ATOM 8641 O O . ASN A 1 1111 ? 20.435 4.065 -22.219 1.00 76.81 1111 ASN A O 1
ATOM 8645 N N . THR A 1 1112 ? 22.540 4.809 -22.381 1.00 85.19 1112 THR A N 1
ATOM 8646 C CA . THR A 1 1112 ? 22.709 4.995 -20.936 1.00 85.19 1112 THR A CA 1
ATOM 8647 C C . THR A 1 1112 ? 22.277 6.392 -20.486 1.00 85.19 1112 THR A C 1
ATOM 8649 O O . THR A 1 1112 ? 22.200 7.333 -21.279 1.00 85.19 1112 THR A O 1
ATOM 8652 N N . TYR A 1 1113 ? 22.026 6.559 -19.189 1.00 85.38 1113 TYR A N 1
ATOM 8653 C CA . TYR A 1 1113 ? 21.902 7.868 -18.553 1.00 85.38 1113 TYR A CA 1
ATOM 8654 C C . TYR A 1 1113 ? 22.769 7.956 -17.299 1.00 85.38 1113 TYR A C 1
ATOM 8656 O O . TYR A 1 1113 ? 22.918 6.992 -16.549 1.00 85.38 1113 TYR A O 1
ATOM 8664 N N . ARG A 1 1114 ? 23.337 9.135 -17.043 1.00 90.56 1114 ARG A N 1
ATOM 8665 C CA . ARG A 1 1114 ? 24.021 9.450 -15.790 1.00 90.56 1114 ARG A CA 1
ATOM 8666 C C . ARG A 1 1114 ? 23.057 10.182 -14.866 1.00 90.56 1114 ARG A C 1
ATOM 8668 O O . ARG A 1 1114 ? 22.597 11.274 -15.195 1.00 90.56 1114 ARG A O 1
ATOM 8675 N N . MET A 1 1115 ? 22.789 9.604 -13.701 1.00 91.06 1115 MET A N 1
ATOM 8676 C CA . MET A 1 1115 ? 22.052 10.259 -12.624 1.00 91.06 1115 MET A CA 1
ATOM 8677 C C . MET A 1 1115 ? 23.039 10.712 -11.547 1.00 91.06 1115 MET A C 1
ATOM 8679 O O . MET A 1 1115 ? 23.777 9.895 -11.004 1.00 91.06 1115 MET A O 1
ATOM 8683 N N . THR A 1 1116 ? 23.052 12.004 -11.230 1.00 95.25 1116 THR A N 1
ATOM 8684 C CA . THR A 1 1116 ? 23.843 12.595 -10.139 1.00 95.25 1116 THR A CA 1
ATOM 8685 C C . THR A 1 1116 ? 22.889 13.059 -9.049 1.00 95.25 1116 THR A C 1
ATOM 8687 O O . THR A 1 1116 ? 21.944 13.788 -9.349 1.00 95.25 1116 THR A O 1
ATOM 8690 N N . THR A 1 1117 ? 23.125 12.664 -7.798 1.00 96.19 1117 THR A N 1
ATOM 8691 C CA . THR A 1 1117 ? 22.220 12.952 -6.676 1.00 96.19 1117 THR A CA 1
ATOM 8692 C C . THR A 1 1117 ? 22.969 13.514 -5.471 1.00 96.19 1117 THR A C 1
ATOM 8694 O O . THR A 1 1117 ? 24.085 13.101 -5.174 1.00 96.19 1117 THR A O 1
ATOM 8697 N N . ASN A 1 1118 ? 22.326 14.439 -4.760 1.00 97.50 1118 ASN A N 1
ATOM 8698 C CA . ASN A 1 1118 ? 22.718 14.937 -3.447 1.00 97.50 1118 ASN A CA 1
ATOM 8699 C C . ASN A 1 1118 ? 21.520 14.823 -2.489 1.00 97.50 1118 ASN A C 1
ATOM 8701 O O . ASN A 1 1118 ? 20.406 15.239 -2.817 1.00 97.50 1118 ASN A O 1
ATOM 8705 N N . LEU A 1 1119 ? 21.759 14.255 -1.313 1.00 96.75 1119 LEU A N 1
ATOM 8706 C CA . LEU A 1 1119 ? 20.804 14.020 -0.239 1.00 96.75 1119 LEU A CA 1
ATOM 8707 C C . LEU A 1 1119 ? 21.289 14.729 1.030 1.00 96.75 1119 LEU A C 1
ATOM 8709 O O . LEU A 1 1119 ? 22.453 14.629 1.413 1.00 96.75 1119 LEU A O 1
ATOM 8713 N N . SER A 1 1120 ? 20.370 15.385 1.733 1.00 97.25 1120 SER A N 1
ATOM 8714 C CA . SER A 1 1120 ? 20.572 15.854 3.103 1.00 97.25 1120 SER A CA 1
ATOM 8715 C C . SER A 1 1120 ? 19.305 15.574 3.904 1.00 97.25 1120 SER A C 1
ATOM 8717 O O . SER A 1 1120 ? 18.269 16.215 3.699 1.00 97.25 1120 SER A O 1
ATOM 8719 N N . HIS A 1 1121 ? 19.382 14.597 4.803 1.00 95.75 1121 HIS A N 1
ATOM 8720 C CA . HIS A 1 1121 ? 18.277 14.170 5.654 1.00 95.75 1121 HIS A CA 1
ATOM 8721 C C . HIS A 1 1121 ? 18.652 14.380 7.122 1.00 95.75 1121 HIS A C 1
ATOM 8723 O O . HIS A 1 1121 ? 19.776 14.104 7.532 1.00 95.75 1121 HIS A O 1
ATOM 8729 N N . ILE A 1 1122 ? 17.740 14.934 7.920 1.00 95.38 1122 ILE A N 1
ATOM 8730 C CA . ILE A 1 1122 ? 17.979 15.205 9.340 1.00 95.38 1122 ILE A CA 1
ATOM 8731 C C . ILE A 1 1122 ? 16.771 14.724 10.138 1.00 95.38 1122 ILE A C 1
ATOM 8733 O O . ILE A 1 1122 ? 15.641 15.081 9.809 1.00 95.38 1122 ILE A O 1
ATOM 8737 N N . LEU A 1 1123 ? 17.010 14.021 11.241 1.00 93.38 1123 LEU A N 1
ATOM 8738 C CA . LEU A 1 1123 ? 16.022 13.784 12.293 1.00 93.38 1123 LEU A CA 1
ATOM 8739 C C . LEU A 1 1123 ? 16.409 14.616 13.518 1.00 93.38 1123 LEU A C 1
ATOM 8741 O O . LEU A 1 1123 ? 17.573 14.668 13.894 1.00 93.38 1123 LEU A O 1
ATOM 8745 N N . SER A 1 1124 ? 15.448 15.291 14.147 1.00 94.19 1124 SER A N 1
ATOM 8746 C CA . SER A 1 1124 ? 15.667 16.021 15.398 1.00 94.19 1124 SER A CA 1
ATOM 8747 C C . SER A 1 1124 ? 14.497 15.785 16.348 1.00 94.19 1124 SER A C 1
ATOM 8749 O O . SER A 1 1124 ? 13.368 16.216 16.080 1.00 94.19 1124 SER A O 1
ATOM 8751 N N . GLU A 1 1125 ? 14.779 15.091 17.449 1.00 91.94 1125 GLU A N 1
ATOM 8752 C CA . GLU A 1 1125 ? 13.834 14.765 18.518 1.00 91.94 1125 GLU A CA 1
ATOM 8753 C C . GLU A 1 1125 ? 14.165 15.597 19.760 1.00 91.94 1125 GLU A C 1
ATOM 8755 O O . GLU A 1 1125 ? 15.325 15.724 20.151 1.00 91.94 1125 GLU A O 1
ATOM 8760 N N . GLN A 1 1126 ? 13.147 16.159 20.410 1.00 91.81 1126 GLN A N 1
ATOM 8761 C CA . GLN A 1 1126 ? 13.299 16.803 21.715 1.00 91.81 1126 GLN A CA 1
ATOM 8762 C C . GLN A 1 1126 ? 12.185 16.357 22.651 1.00 91.81 1126 GLN A C 1
ATOM 8764 O O . GLN A 1 1126 ? 11.020 16.722 22.460 1.00 91.81 1126 GLN A O 1
ATOM 8769 N N . THR A 1 1127 ? 12.571 15.640 23.699 1.00 88.75 1127 THR A N 1
ATOM 8770 C CA . THR A 1 1127 ? 11.702 15.218 24.793 1.00 88.75 1127 THR A CA 1
ATOM 8771 C C . THR A 1 1127 ? 11.975 16.097 26.004 1.00 88.75 1127 THR A C 1
ATOM 8773 O O . THR A 1 1127 ? 13.111 16.238 26.444 1.00 88.75 1127 THR A O 1
ATOM 8776 N N . LEU A 1 1128 ? 10.924 16.707 26.545 1.00 87.69 1128 LEU A N 1
ATOM 8777 C CA . LEU A 1 1128 ? 10.952 17.438 27.809 1.00 87.69 1128 LEU A CA 1
ATOM 8778 C C . LEU A 1 1128 ? 9.843 16.885 28.700 1.00 87.69 1128 LEU A C 1
ATOM 8780 O O . LEU A 1 1128 ? 8.678 16.929 28.305 1.00 87.69 1128 LEU A O 1
ATOM 8784 N N . VAL A 1 1129 ? 10.197 16.406 29.889 1.00 85.75 1129 VAL A N 1
ATOM 8785 C CA . VAL A 1 1129 ? 9.255 15.910 30.896 1.00 85.75 1129 VAL A CA 1
ATOM 8786 C C . VAL A 1 1129 ? 9.498 16.645 32.210 1.00 85.75 1129 VAL A C 1
ATOM 8788 O O . VAL A 1 1129 ? 10.620 16.698 32.708 1.00 85.75 1129 VAL A O 1
ATOM 8791 N N . MET A 1 1130 ? 8.430 17.214 32.759 1.00 82.12 1130 MET A N 1
ATOM 8792 C CA . MET A 1 1130 ? 8.350 17.698 34.133 1.00 82.12 1130 MET A CA 1
ATOM 8793 C C . MET A 1 1130 ? 7.529 16.688 34.940 1.00 82.12 1130 MET A C 1
ATOM 8795 O O . MET A 1 1130 ? 6.393 16.399 34.557 1.00 82.12 1130 MET A O 1
ATOM 8799 N N . LEU A 1 1131 ? 8.078 16.174 36.038 1.00 78.19 1131 LEU A N 1
ATOM 8800 C CA . LEU A 1 1131 ? 7.390 15.312 37.008 1.00 78.19 1131 LEU A CA 1
ATOM 8801 C C . LEU A 1 1131 ? 7.619 15.910 38.400 1.00 78.19 1131 LEU A C 1
ATOM 8803 O O . LEU A 1 1131 ? 8.763 15.967 38.853 1.00 78.19 1131 LEU A O 1
ATOM 8807 N N . ASP A 1 1132 ? 6.554 16.425 39.029 1.00 68.94 1132 ASP A N 1
ATOM 8808 C CA . ASP A 1 1132 ? 6.650 17.394 40.137 1.00 68.94 1132 ASP A CA 1
ATOM 8809 C C . ASP A 1 1132 ? 7.682 18.504 39.813 1.00 68.94 1132 ASP A C 1
ATOM 8811 O O . ASP A 1 1132 ? 7.430 19.355 38.954 1.00 68.94 1132 ASP A O 1
ATOM 8815 N N . ARG A 1 1133 ? 8.862 18.482 40.445 1.00 67.12 1133 ARG A N 1
ATOM 8816 C CA . ARG A 1 1133 ? 9.946 19.462 40.268 1.00 67.12 1133 ARG A CA 1
ATOM 8817 C C . ARG A 1 1133 ? 11.100 18.952 39.411 1.00 67.12 1133 ARG A C 1
ATOM 8819 O O . ARG A 1 1133 ? 11.955 19.750 39.027 1.00 67.12 1133 ARG A O 1
ATOM 8826 N N . VAL A 1 1134 ? 11.152 17.654 39.111 1.00 71.62 1134 VAL A N 1
ATOM 8827 C CA . VAL A 1 1134 ? 12.238 17.060 38.323 1.00 71.62 1134 VAL A CA 1
ATOM 8828 C C . VAL A 1 1134 ? 12.010 17.358 36.844 1.00 71.62 1134 VAL A C 1
ATOM 8830 O O . VAL A 1 1134 ? 10.932 17.110 36.300 1.00 71.62 1134 VAL A O 1
ATOM 8833 N N . ARG A 1 1135 ? 13.044 17.900 36.193 1.00 80.44 1135 ARG A N 1
ATOM 8834 C CA . ARG A 1 1135 ? 13.051 18.232 34.768 1.00 80.44 1135 ARG A CA 1
ATOM 8835 C C . ARG A 1 1135 ? 13.986 17.293 34.014 1.00 80.44 1135 ARG A C 1
ATOM 8837 O O . ARG A 1 1135 ? 15.196 17.499 34.004 1.00 80.44 1135 ARG A O 1
ATOM 8844 N N . THR A 1 1136 ? 13.414 16.323 33.317 1.00 82.25 1136 THR A N 1
ATOM 8845 C CA . THR A 1 1136 ? 14.143 15.478 32.368 1.00 82.25 1136 THR A CA 1
ATOM 8846 C C . THR A 1 1136 ? 14.058 16.093 30.973 1.00 82.25 1136 THR A C 1
ATOM 8848 O O . THR A 1 1136 ? 12.997 16.532 30.523 1.00 82.25 1136 THR A O 1
ATOM 8851 N N . TYR A 1 1137 ? 15.193 16.161 30.285 1.00 86.75 1137 TYR A N 1
ATOM 8852 C CA . TYR A 1 1137 ? 15.320 16.672 28.926 1.00 86.75 1137 TYR A CA 1
ATOM 8853 C C . TYR A 1 1137 ? 16.274 15.771 28.156 1.00 86.75 1137 TYR A C 1
ATOM 8855 O O . TYR A 1 1137 ? 17.411 15.598 28.583 1.00 86.75 1137 TYR A O 1
ATOM 8863 N N . ASN A 1 1138 ? 15.822 15.244 27.022 1.00 87.81 1138 ASN A N 1
ATOM 8864 C CA . ASN A 1 1138 ? 16.635 14.427 26.130 1.00 87.81 1138 ASN A CA 1
ATOM 8865 C C . ASN A 1 1138 ? 16.484 14.989 24.712 1.00 87.81 1138 ASN A C 1
ATOM 8867 O O . ASN A 1 1138 ? 15.383 15.349 24.281 1.00 87.81 1138 ASN A O 1
ATOM 8871 N N . SER A 1 1139 ? 17.596 15.072 23.993 1.00 91.38 1139 SER A N 1
ATOM 8872 C CA . SER A 1 1139 ? 17.685 15.612 22.643 1.00 91.38 1139 SER A CA 1
ATOM 8873 C C . SER A 1 1139 ? 18.429 14.621 21.766 1.00 91.38 1139 SER A C 1
ATOM 8875 O O . SER A 1 1139 ? 19.548 14.238 22.094 1.00 91.38 1139 SER A O 1
ATOM 8877 N N . ILE A 1 1140 ? 17.827 14.253 20.640 1.00 90.75 1140 ILE A N 1
ATOM 8878 C CA . ILE A 1 1140 ? 18.480 13.471 19.589 1.00 90.75 1140 ILE A CA 1
ATOM 8879 C C . ILE A 1 1140 ? 18.549 14.338 18.343 1.00 90.75 1140 ILE A C 1
ATOM 8881 O O . ILE A 1 1140 ? 17.623 15.095 18.032 1.00 90.75 1140 ILE A O 1
ATOM 8885 N N . THR A 1 1141 ? 19.663 14.284 17.631 1.00 92.62 1141 THR A N 1
ATOM 8886 C CA . THR A 1 1141 ? 19.781 14.835 16.285 1.00 92.62 1141 THR A CA 1
ATOM 8887 C C . THR A 1 1141 ? 20.695 13.937 15.479 1.00 92.62 1141 THR A C 1
ATOM 8889 O O . THR A 1 1141 ? 21.847 13.761 15.850 1.00 92.62 1141 THR A O 1
ATOM 8892 N N . ASP A 1 1142 ? 20.180 13.392 14.384 1.00 92.12 1142 ASP A N 1
ATOM 8893 C CA . ASP A 1 1142 ? 20.991 12.703 13.385 1.00 92.12 1142 ASP A CA 1
ATOM 8894 C C . ASP A 1 1142 ? 20.929 13.475 12.065 1.00 92.12 1142 ASP A C 1
ATOM 8896 O O . ASP A 1 1142 ? 19.911 14.096 11.738 1.00 92.12 1142 ASP A O 1
ATOM 8900 N N . GLN A 1 1143 ? 22.032 13.470 11.325 1.00 94.88 1143 GLN A N 1
ATOM 8901 C CA . GLN A 1 1143 ? 22.188 14.126 10.036 1.00 94.88 1143 GLN A CA 1
ATOM 8902 C C . GLN A 1 1143 ? 22.927 13.213 9.059 1.00 94.88 1143 GLN A C 1
ATOM 8904 O O . GLN A 1 1143 ? 24.114 12.942 9.235 1.00 94.88 1143 GLN A O 1
ATOM 8909 N N . GLN A 1 1144 ? 22.228 12.818 7.995 1.00 95.00 1144 GLN A N 1
ATOM 8910 C CA . GLN A 1 1144 ? 22.785 12.118 6.850 1.00 95.00 1144 GLN A CA 1
ATOM 8911 C C . GLN A 1 1144 ? 23.044 13.130 5.748 1.00 95.00 1144 GLN A C 1
ATOM 8913 O O . GLN A 1 1144 ? 22.206 13.990 5.448 1.00 95.00 1144 GLN A O 1
ATOM 8918 N N . LYS A 1 1145 ? 24.205 13.005 5.123 1.00 96.69 1145 LYS A N 1
ATOM 8919 C CA . LYS A 1 1145 ? 24.500 13.590 3.824 1.00 96.69 1145 LYS A CA 1
ATOM 8920 C C . LYS A 1 1145 ? 25.019 12.472 2.947 1.00 96.69 1145 LYS A C 1
ATOM 8922 O O . LYS A 1 1145 ? 25.913 11.755 3.384 1.00 96.69 1145 LYS A O 1
ATOM 8927 N N . ALA A 1 1146 ? 24.476 12.348 1.749 1.00 96.38 1146 ALA A N 1
ATOM 8928 C CA . ALA A 1 1146 ? 25.009 11.438 0.754 1.00 96.38 1146 ALA A CA 1
ATOM 8929 C C . ALA A 1 1146 ? 25.060 12.145 -0.596 1.00 96.38 1146 ALA A C 1
ATOM 8931 O O . ALA A 1 1146 ? 24.119 12.856 -0.960 1.00 96.38 1146 ALA A O 1
ATOM 8932 N N . ASP A 1 1147 ? 26.151 11.990 -1.331 1.00 96.88 1147 ASP A N 1
ATOM 8933 C CA . ASP A 1 1147 ? 26.255 12.502 -2.690 1.00 96.88 1147 ASP A CA 1
ATOM 8934 C C . ASP A 1 1147 ? 27.087 11.592 -3.582 1.00 96.88 1147 ASP A C 1
ATOM 8936 O O . ASP A 1 1147 ? 27.883 10.781 -3.117 1.00 96.88 1147 ASP A O 1
ATOM 8940 N N . GLY A 1 1148 ? 26.787 11.630 -4.877 1.00 94.62 1148 GLY A N 1
ATOM 8941 C CA . GLY A 1 1148 ? 27.336 10.670 -5.818 1.00 94.62 1148 GLY A CA 1
ATOM 8942 C C . GLY A 1 1148 ? 26.636 10.677 -7.165 1.00 94.62 1148 GLY A C 1
ATOM 8943 O O . GLY A 1 1148 ? 25.730 11.471 -7.440 1.00 94.62 1148 GLY A O 1
ATOM 8944 N N . TRP A 1 1149 ? 27.068 9.767 -8.026 1.00 94.06 1149 TRP A N 1
ATOM 8945 C CA . TRP A 1 1149 ? 26.516 9.573 -9.357 1.00 94.06 1149 TRP A CA 1
ATOM 8946 C C . TRP A 1 1149 ? 26.533 8.099 -9.748 1.00 94.06 1149 TRP A C 1
ATOM 8948 O O . TRP A 1 1149 ? 27.394 7.335 -9.320 1.00 94.06 1149 TRP A O 1
ATOM 8958 N N . MET A 1 1150 ? 25.615 7.724 -10.631 1.00 91.56 1150 MET A N 1
ATOM 8959 C CA . MET A 1 1150 ? 25.548 6.397 -11.230 1.00 91.56 1150 MET A CA 1
ATOM 8960 C C . MET A 1 1150 ? 25.276 6.498 -12.731 1.00 91.56 1150 MET A C 1
ATOM 8962 O O . MET A 1 1150 ? 24.579 7.407 -13.188 1.00 91.56 1150 MET A O 1
ATOM 8966 N N . LEU A 1 1151 ? 25.857 5.579 -13.496 1.00 88.06 1151 LEU A N 1
ATOM 8967 C CA . LEU A 1 1151 ? 25.596 5.360 -14.912 1.00 88.06 1151 LEU A CA 1
ATOM 8968 C C . LEU A 1 1151 ? 24.659 4.159 -15.042 1.00 88.06 1151 LEU A C 1
ATOM 8970 O O . LEU A 1 1151 ? 24.989 3.062 -14.586 1.00 88.06 1151 LEU A O 1
ATOM 8974 N N . VAL A 1 1152 ? 23.506 4.380 -15.662 1.00 82.69 1152 VAL A N 1
ATOM 8975 C CA . VAL A 1 1152 ? 22.429 3.402 -15.805 1.00 82.69 1152 VAL A CA 1
ATOM 8976 C C . VAL A 1 1152 ? 22.245 3.032 -17.269 1.00 82.69 1152 VAL A C 1
ATOM 8978 O O . VAL A 1 1152 ? 22.194 3.923 -18.109 1.00 82.69 1152 VAL A O 1
ATOM 8981 N N . GLN A 1 1153 ? 22.047 1.749 -17.560 1.00 79.75 1153 GLN A N 1
ATOM 8982 C CA . GLN A 1 1153 ? 21.390 1.286 -18.784 1.00 79.75 1153 GLN A CA 1
ATOM 8983 C C . GLN A 1 1153 ? 20.027 0.694 -18.418 1.00 79.75 1153 GLN A C 1
ATOM 8985 O O . GLN A 1 1153 ? 19.971 -0.146 -17.527 1.00 79.75 1153 GLN A O 1
ATOM 8990 N N . ASP A 1 1154 ? 18.945 1.139 -19.061 1.00 69.75 1154 ASP A N 1
ATOM 8991 C CA . ASP A 1 1154 ? 17.556 0.717 -18.806 1.00 69.75 1154 ASP A CA 1
ATOM 8992 C C . ASP A 1 1154 ? 17.153 0.741 -17.314 1.00 69.75 1154 ASP A C 1
ATOM 8994 O O . ASP A 1 1154 ? 16.723 1.761 -16.771 1.00 69.75 1154 ASP A O 1
ATOM 8998 N N . HIS A 1 1155 ? 17.310 -0.399 -16.642 1.00 63.94 1155 HIS A N 1
ATOM 8999 C CA . HIS A 1 1155 ? 17.112 -0.621 -15.215 1.00 63.94 1155 HIS A CA 1
ATOM 9000 C C . HIS A 1 1155 ? 18.346 -1.328 -14.638 1.00 63.94 1155 HIS A C 1
ATOM 9002 O O . HIS A 1 1155 ? 18.235 -2.382 -14.019 1.00 63.94 1155 HIS A O 1
ATOM 9008 N N . SER A 1 1156 ? 19.558 -0.831 -14.889 1.00 69.25 1156 SER A N 1
ATOM 9009 C CA . SER A 1 1156 ? 20.794 -1.452 -14.394 1.00 69.25 1156 SER A CA 1
ATOM 9010 C C . SER A 1 1156 ? 21.926 -0.453 -14.162 1.00 69.25 1156 SER A C 1
ATOM 9012 O O . SER A 1 1156 ? 22.298 0.278 -15.075 1.00 69.25 1156 SER A O 1
ATOM 9014 N N . VAL A 1 1157 ? 22.492 -0.430 -12.952 1.00 77.56 1157 VAL A N 1
ATOM 9015 C CA . VAL A 1 1157 ? 23.647 0.402 -12.582 1.00 77.56 1157 VAL A CA 1
ATOM 9016 C C . VAL A 1 1157 ? 24.927 -0.286 -13.057 1.00 77.56 1157 VAL A C 1
ATOM 9018 O O . VAL A 1 1157 ? 25.359 -1.298 -12.504 1.00 77.56 1157 VAL A O 1
ATOM 9021 N N . LEU A 1 1158 ? 25.545 0.282 -14.094 1.00 82.56 1158 LEU A N 1
ATOM 9022 C CA . LEU A 1 1158 ? 26.780 -0.233 -14.692 1.00 82.56 1158 LEU A CA 1
ATOM 9023 C C . LEU A 1 1158 ? 28.026 0.242 -13.935 1.00 82.56 1158 LEU A C 1
ATOM 9025 O O . LEU A 1 1158 ? 28.989 -0.497 -13.750 1.00 82.56 1158 LEU A O 1
ATOM 9029 N N . ALA A 1 1159 ? 28.012 1.505 -13.515 1.00 84.75 1159 ALA A N 1
ATOM 9030 C CA . ALA A 1 1159 ? 29.108 2.167 -12.822 1.00 84.75 1159 ALA A CA 1
ATOM 9031 C C . ALA A 1 1159 ? 28.556 3.278 -11.926 1.00 84.75 1159 ALA A C 1
ATOM 9033 O O . ALA A 1 1159 ? 27.436 3.746 -12.120 1.00 84.75 1159 ALA A O 1
ATOM 9034 N N . GLY A 1 1160 ? 29.341 3.726 -10.957 1.00 88.81 1160 GLY A N 1
ATOM 9035 C CA . GLY A 1 1160 ? 28.977 4.843 -10.097 1.00 88.81 1160 GLY A CA 1
ATOM 9036 C C . GLY A 1 1160 ? 29.971 5.024 -8.964 1.00 88.81 1160 GLY A C 1
ATOM 9037 O O . GLY A 1 1160 ? 30.839 4.177 -8.766 1.00 88.81 1160 GLY A O 1
ATOM 9038 N N . SER A 1 1161 ? 29.827 6.132 -8.251 1.00 92.62 1161 SER A N 1
ATOM 9039 C CA . SER A 1 1161 ? 30.609 6.480 -7.067 1.00 92.62 1161 SER A CA 1
ATOM 9040 C C . SER A 1 1161 ? 29.736 7.304 -6.125 1.00 92.62 1161 SER A C 1
ATOM 9042 O O . SER A 1 1161 ? 28.876 8.066 -6.585 1.00 92.62 1161 SER A O 1
ATOM 9044 N N . ALA A 1 1162 ? 29.907 7.103 -4.823 1.00 93.56 1162 ALA A N 1
ATOM 9045 C CA . ALA A 1 1162 ? 29.050 7.667 -3.789 1.00 93.56 1162 ALA A CA 1
ATOM 9046 C C . ALA A 1 1162 ? 29.775 7.785 -2.447 1.00 93.56 1162 ALA A C 1
ATOM 9048 O O . ALA A 1 1162 ? 30.485 6.870 -2.044 1.00 93.56 1162 ALA A O 1
ATOM 9049 N N . ALA A 1 1163 ? 29.532 8.878 -1.729 1.00 94.62 1163 ALA A N 1
ATOM 9050 C CA . ALA A 1 1163 ? 29.992 9.080 -0.362 1.00 94.62 1163 ALA A CA 1
ATOM 9051 C C . ALA A 1 1163 ? 28.804 9.354 0.566 1.00 94.62 1163 ALA A C 1
ATOM 9053 O O . ALA A 1 1163 ? 27.930 10.157 0.233 1.00 94.62 1163 ALA A O 1
ATOM 9054 N N . THR A 1 1164 ? 28.807 8.732 1.747 1.00 95.31 1164 THR A N 1
ATOM 9055 C CA . THR A 1 1164 ? 27.776 8.885 2.784 1.00 95.31 1164 THR A CA 1
ATOM 9056 C C . THR A 1 1164 ? 28.420 9.247 4.119 1.00 95.31 1164 THR A C 1
ATOM 9058 O O . THR A 1 1164 ? 29.311 8.561 4.619 1.00 95.31 1164 THR A O 1
ATOM 9061 N N . LEU A 1 1165 ? 27.940 10.335 4.722 1.00 95.44 1165 LEU A N 1
ATOM 9062 C CA . LEU A 1 1165 ? 28.340 10.837 6.032 1.00 95.44 1165 LEU A CA 1
ATOM 9063 C C . LEU A 1 1165 ? 27.121 10.895 6.956 1.00 95.44 1165 LEU A C 1
ATOM 9065 O O . LEU A 1 1165 ? 26.204 11.691 6.734 1.00 95.44 1165 LEU A O 1
ATOM 9069 N N . GLN A 1 1166 ? 27.162 10.119 8.035 1.00 94.12 1166 GLN A N 1
ATOM 9070 C CA . GLN A 1 1166 ? 26.197 10.153 9.132 1.00 94.12 1166 GLN A CA 1
ATOM 9071 C C . GLN A 1 1166 ? 26.809 10.810 10.373 1.00 94.12 1166 GLN A C 1
ATOM 9073 O O . GLN A 1 1166 ? 28.019 10.750 10.618 1.00 94.12 1166 GLN A O 1
ATOM 9078 N N . THR A 1 1167 ? 25.993 11.495 11.169 1.00 93.56 1167 THR A N 1
ATOM 9079 C CA . THR A 1 1167 ? 26.410 12.090 12.445 1.00 93.56 1167 THR A CA 1
ATOM 9080 C C . THR A 1 1167 ? 25.239 12.059 13.420 1.00 93.56 1167 THR A C 1
ATOM 9082 O O . THR A 1 1167 ? 24.479 13.024 13.517 1.00 93.56 1167 THR A O 1
ATOM 9085 N N . TYR A 1 1168 ? 25.139 10.954 14.159 1.00 92.19 1168 TYR A N 1
ATOM 9086 C CA . TYR A 1 1168 ? 24.166 10.766 15.227 1.00 92.19 1168 TYR A CA 1
ATOM 9087 C C . TYR A 1 1168 ? 24.655 11.449 16.504 1.00 92.19 1168 TYR A C 1
ATOM 9089 O O . TYR A 1 1168 ? 25.800 11.255 16.917 1.00 92.19 1168 TYR A O 1
ATOM 9097 N N . GLN A 1 1169 ? 23.786 12.219 17.158 1.00 91.44 1169 GLN A N 1
ATOM 9098 C CA . GLN A 1 1169 ? 24.059 12.889 18.428 1.00 91.44 1169 GLN A CA 1
ATOM 9099 C C . GLN A 1 1169 ? 22.902 12.702 19.412 1.00 91.44 1169 GLN A C 1
ATOM 9101 O O . GLN A 1 1169 ? 21.741 12.961 19.088 1.00 91.44 1169 GLN A O 1
ATOM 9106 N N . TYR A 1 1170 ? 23.237 12.327 20.643 1.00 90.69 1170 TYR A N 1
ATOM 9107 C CA . TYR A 1 1170 ? 22.342 12.244 21.792 1.00 90.69 1170 TYR A CA 1
ATOM 9108 C C . TYR A 1 1170 ? 22.898 13.100 22.936 1.00 90.69 1170 TYR A C 1
ATOM 9110 O O . TYR A 1 1170 ? 24.098 13.090 23.209 1.00 90.69 1170 TYR A O 1
ATOM 9118 N N . LEU A 1 1171 ? 22.014 13.819 23.624 1.00 90.19 1171 LEU A N 1
ATOM 9119 C CA . LEU A 1 1171 ? 22.305 14.602 24.825 1.00 90.19 1171 LEU A CA 1
ATOM 9120 C C . LEU A 1 1171 ? 21.145 14.454 25.810 1.00 90.19 1171 LEU A C 1
ATOM 9122 O O . LEU A 1 1171 ? 19.985 14.569 25.399 1.00 90.19 1171 LEU A O 1
ATOM 9126 N N . ASP A 1 1172 ? 21.432 14.291 27.102 1.00 85.75 1172 ASP A N 1
ATOM 9127 C CA . ASP A 1 1172 ? 20.398 14.347 28.139 1.00 85.75 1172 ASP A CA 1
ATOM 9128 C C . ASP A 1 1172 ? 20.715 15.251 29.342 1.00 85.75 1172 ASP A C 1
ATOM 9130 O O . ASP A 1 1172 ? 21.771 15.872 29.452 1.00 85.75 1172 ASP A O 1
ATOM 9134 N N . HIS A 1 1173 ? 19.727 15.360 30.229 1.00 81.25 1173 HIS A N 1
ATOM 9135 C CA . HIS A 1 1173 ? 19.710 16.201 31.425 1.00 81.25 1173 HIS A CA 1
ATOM 9136 C C . HIS A 1 1173 ? 20.837 15.971 32.440 1.00 81.25 1173 HIS A C 1
ATOM 9138 O O . HIS A 1 1173 ? 21.011 16.814 33.314 1.00 81.25 1173 HIS A O 1
ATOM 9144 N N . THR A 1 1174 ? 21.581 14.867 32.351 1.00 81.50 1174 THR A N 1
ATOM 9145 C CA . THR A 1 1174 ? 22.720 14.575 33.236 1.00 81.50 1174 THR A CA 1
ATOM 9146 C C . THR A 1 1174 ? 24.029 15.215 32.769 1.00 81.50 1174 THR A C 1
ATOM 9148 O O . THR A 1 1174 ? 25.037 15.086 33.454 1.00 81.50 1174 THR A O 1
ATOM 9151 N N . GLY A 1 1175 ? 24.045 15.857 31.593 1.00 80.31 1175 GLY A N 1
ATOM 9152 C CA . GLY A 1 1175 ? 25.288 16.282 30.940 1.00 80.31 1175 GLY A CA 1
ATOM 9153 C C . GLY A 1 1175 ? 26.010 15.142 30.209 1.00 80.31 1175 GLY A C 1
ATOM 9154 O O . GLY A 1 1175 ? 27.110 15.342 29.691 1.00 80.31 1175 GLY A O 1
ATOM 9155 N N . PHE A 1 1176 ? 25.402 13.952 30.136 1.00 86.31 1176 PHE A N 1
ATOM 9156 C CA . PHE A 1 1176 ? 25.854 12.876 29.263 1.00 86.31 1176 PHE A CA 1
ATOM 9157 C C . PHE A 1 1176 ? 25.560 13.208 27.794 1.00 86.31 1176 PHE A C 1
ATOM 9159 O O . PHE A 1 1176 ? 24.414 13.484 27.419 1.00 86.31 1176 PHE A O 1
ATOM 9166 N N . SER A 1 1177 ? 26.597 13.136 26.958 1.00 89.06 1177 SER A N 1
ATOM 9167 C CA . SER A 1 1177 ? 26.501 13.236 25.506 1.00 89.06 1177 SER A CA 1
ATOM 9168 C C . SER A 1 1177 ? 27.162 12.040 24.821 1.00 89.06 1177 SER A C 1
ATOM 9170 O O . SER A 1 1177 ? 28.206 11.543 25.250 1.00 89.06 1177 SER A O 1
ATOM 9172 N N . TYR A 1 1178 ? 26.541 11.594 23.734 1.00 90.06 1178 TYR A N 1
ATOM 9173 C CA . TYR A 1 1178 ? 27.032 10.551 22.842 1.00 90.06 1178 TYR A CA 1
ATOM 9174 C C . TYR A 1 1178 ? 26.978 11.087 21.412 1.00 90.06 1178 TYR A C 1
ATOM 9176 O O . TYR A 1 1178 ? 25.963 11.649 20.998 1.00 90.06 1178 TYR A O 1
ATOM 9184 N N . SER A 1 1179 ? 28.051 10.916 20.645 1.00 90.62 1179 SER A N 1
ATOM 9185 C CA . SER A 1 1179 ? 28.112 11.315 19.239 1.00 90.62 1179 SER A CA 1
ATOM 9186 C C . SER A 1 1179 ? 28.851 10.255 18.428 1.00 90.62 1179 SER A C 1
ATOM 9188 O O . SER A 1 1179 ? 30.025 10.002 18.684 1.00 90.62 1179 SER A O 1
ATOM 9190 N N . ARG A 1 1180 ? 28.199 9.681 17.412 1.00 91.88 1180 ARG A N 1
ATOM 9191 C CA . ARG A 1 1180 ? 28.797 8.722 16.468 1.00 91.88 1180 ARG A CA 1
ATOM 9192 C C . ARG A 1 1180 ? 28.834 9.343 15.076 1.00 91.88 1180 ARG A C 1
ATOM 9194 O O . ARG A 1 1180 ? 27.815 9.808 14.568 1.00 91.88 1180 ARG A O 1
ATOM 9201 N N . ARG A 1 1181 ? 30.020 9.391 14.471 1.00 94.06 1181 ARG A N 1
ATOM 9202 C CA . ARG A 1 1181 ? 30.253 9.904 13.114 1.00 94.06 1181 ARG A CA 1
ATOM 9203 C C . ARG A 1 1181 ? 30.765 8.772 12.240 1.00 94.06 1181 ARG A C 1
ATOM 9205 O O . ARG A 1 1181 ? 31.895 8.331 12.431 1.00 94.06 1181 ARG A O 1
ATOM 9212 N N . VAL A 1 1182 ? 29.961 8.380 11.260 1.00 94.38 1182 VAL A N 1
ATOM 9213 C CA . VAL A 1 1182 ? 30.276 7.291 10.331 1.00 94.38 1182 VAL A CA 1
ATOM 9214 C C . VAL A 1 1182 ? 30.438 7.866 8.931 1.00 94.38 1182 VAL A C 1
ATOM 9216 O O . VAL A 1 1182 ? 29.618 8.682 8.507 1.00 94.38 1182 VAL A O 1
ATOM 9219 N N . THR A 1 1183 ? 31.506 7.482 8.235 1.00 95.06 1183 THR A N 1
ATOM 9220 C CA . THR A 1 1183 ? 31.799 7.927 6.865 1.00 95.06 1183 THR A CA 1
ATOM 9221 C C . THR A 1 1183 ? 32.114 6.721 5.992 1.00 95.06 1183 THR A C 1
ATOM 9223 O O . THR A 1 1183 ? 33.015 5.950 6.329 1.00 95.06 1183 THR A O 1
ATOM 9226 N N . ALA A 1 1184 ? 31.412 6.590 4.871 1.00 93.94 1184 ALA A N 1
ATOM 9227 C CA . ALA A 1 1184 ? 31.637 5.574 3.851 1.00 93.94 1184 ALA A CA 1
ATOM 9228 C C . ALA A 1 1184 ? 31.812 6.219 2.468 1.00 93.94 1184 ALA A C 1
ATOM 9230 O O . ALA A 1 1184 ? 31.245 7.280 2.205 1.00 93.94 1184 ALA A O 1
ATOM 9231 N N . GLU A 1 1185 ? 32.596 5.584 1.600 1.00 93.12 1185 GLU A N 1
ATOM 9232 C CA . GLU A 1 1185 ? 32.834 6.013 0.217 1.00 93.12 1185 GLU A CA 1
ATOM 9233 C C . GLU A 1 1185 ? 33.005 4.786 -0.689 1.00 93.12 1185 GLU A C 1
ATOM 9235 O O . GLU A 1 1185 ? 33.699 3.833 -0.332 1.00 93.12 1185 GLU A O 1
ATOM 9240 N N . ASP A 1 1186 ? 32.340 4.791 -1.844 1.00 88.00 1186 ASP A N 1
ATOM 9241 C CA . ASP A 1 1186 ? 32.317 3.722 -2.847 1.00 88.00 1186 ASP A CA 1
ATOM 9242 C C . ASP A 1 1186 ? 32.111 2.314 -2.251 1.00 88.00 1186 ASP A C 1
ATOM 9244 O O . ASP A 1 1186 ? 32.783 1.362 -2.653 1.00 88.00 1186 ASP A O 1
ATOM 9248 N N . GLY A 1 1187 ? 31.198 2.174 -1.286 1.00 84.12 1187 GLY A N 1
ATOM 9249 C CA . GLY A 1 1187 ? 30.879 0.910 -0.611 1.00 84.12 1187 GLY A CA 1
ATOM 9250 C C . GLY A 1 1187 ? 31.862 0.480 0.486 1.00 84.12 1187 GLY A C 1
ATOM 9251 O O . GLY A 1 1187 ? 31.721 -0.607 1.041 1.00 84.12 1187 GLY A O 1
ATOM 9252 N N . LEU A 1 1188 ? 32.860 1.303 0.829 1.00 87.50 1188 LEU A N 1
ATOM 9253 C CA . LEU A 1 1188 ? 33.843 1.021 1.880 1.00 87.50 1188 LEU A CA 1
ATOM 9254 C C . LEU A 1 1188 ? 33.646 1.934 3.095 1.00 87.50 1188 LEU A C 1
ATOM 9256 O O . LEU A 1 1188 ? 33.512 3.150 2.967 1.00 87.50 1188 LEU A O 1
ATOM 9260 N N . LEU A 1 1189 ? 33.696 1.352 4.295 1.00 90.62 1189 LEU A N 1
ATOM 9261 C CA . LEU A 1 1189 ? 33.683 2.100 5.552 1.00 90.62 1189 LEU A CA 1
ATOM 9262 C C . LEU A 1 1189 ? 35.051 2.770 5.779 1.00 90.62 1189 LEU A C 1
ATOM 9264 O O . LEU A 1 1189 ? 36.041 2.092 6.046 1.00 90.62 1189 LEU A O 1
ATOM 9268 N N . LEU A 1 1190 ? 35.108 4.102 5.693 1.00 92.38 1190 LEU A N 1
ATOM 9269 C CA . LEU A 1 1190 ? 36.342 4.874 5.882 1.00 92.38 1190 LEU A CA 1
ATOM 9270 C C . LEU A 1 1190 ? 36.609 5.220 7.350 1.00 92.38 1190 LEU A C 1
ATOM 9272 O O . LEU A 1 1190 ? 37.762 5.326 7.766 1.00 92.38 1190 LEU A O 1
ATOM 9276 N N . SER A 1 1191 ? 35.555 5.466 8.133 1.00 93.06 1191 SER A N 1
ATOM 9277 C CA . SER A 1 1191 ? 35.676 5.722 9.572 1.00 93.06 1191 SER A CA 1
ATOM 9278 C C . SER A 1 1191 ? 34.357 5.535 10.316 1.00 93.06 1191 SER A C 1
ATOM 9280 O O . SER A 1 1191 ? 33.299 5.915 9.816 1.00 93.06 1191 SER A O 1
ATOM 9282 N N . ASP A 1 1192 ? 34.448 5.040 11.549 1.00 92.50 1192 ASP A N 1
ATOM 9283 C CA . ASP A 1 1192 ? 33.392 5.095 12.559 1.00 92.50 1192 ASP A CA 1
ATOM 9284 C C . ASP A 1 1192 ? 34.000 5.650 13.854 1.00 92.50 1192 ASP A C 1
ATOM 9286 O O . ASP A 1 1192 ? 34.782 4.992 14.538 1.00 92.50 1192 ASP A O 1
ATOM 9290 N N . ASN A 1 1193 ? 33.706 6.917 14.141 1.00 92.25 1193 ASN A N 1
ATOM 9291 C CA . ASN A 1 1193 ? 34.247 7.646 15.280 1.00 92.25 1193 ASN A CA 1
ATOM 9292 C C . ASN A 1 1193 ? 33.137 7.900 16.303 1.00 92.25 1193 ASN A C 1
ATOM 9294 O O . ASN A 1 1193 ? 32.303 8.790 16.113 1.00 92.25 1193 ASN A O 1
ATOM 9298 N N . THR A 1 1194 ? 33.158 7.151 17.405 1.00 89.50 1194 THR A N 1
ATOM 9299 C CA . THR A 1 1194 ? 32.275 7.367 18.560 1.00 89.50 1194 THR A CA 1
ATOM 9300 C C . THR A 1 1194 ? 32.985 8.185 19.639 1.00 89.50 1194 THR A C 1
ATOM 9302 O O . THR A 1 1194 ? 34.089 7.849 20.063 1.00 89.50 1194 THR A O 1
ATOM 9305 N N . THR A 1 1195 ? 32.334 9.243 20.121 1.00 88.75 1195 THR A N 1
ATOM 9306 C CA . THR A 1 1195 ? 32.755 10.031 21.283 1.00 88.75 1195 THR A CA 1
ATOM 9307 C C . THR A 1 1195 ? 31.662 10.038 22.347 1.00 88.75 1195 THR A C 1
ATOM 9309 O O . THR A 1 1195 ? 30.478 10.201 22.052 1.00 88.75 1195 THR A O 1
ATOM 9312 N N . MET A 1 1196 ? 32.066 9.870 23.605 1.00 86.56 1196 MET A N 1
ATOM 9313 C CA . MET A 1 1196 ? 31.181 9.878 24.771 1.00 86.56 1196 MET A CA 1
ATOM 9314 C C . MET A 1 1196 ? 31.751 10.841 25.809 1.00 86.56 1196 MET A C 1
ATOM 9316 O O . MET A 1 1196 ? 32.955 10.825 26.067 1.00 86.56 1196 MET A O 1
ATOM 9320 N N . SER A 1 1197 ? 30.904 11.673 26.407 1.00 79.81 1197 SER A N 1
ATOM 9321 C CA . SER A 1 1197 ? 31.293 12.564 27.501 1.00 79.81 1197 SER A CA 1
ATOM 9322 C C . SER A 1 1197 ? 30.212 12.607 28.571 1.00 79.81 1197 SER A C 1
ATOM 9324 O O . SER A 1 1197 ? 29.025 12.547 28.272 1.00 79.81 1197 SER A O 1
ATOM 9326 N N . SER A 1 1198 ? 30.624 12.759 29.824 1.00 68.81 1198 SER A N 1
ATOM 9327 C CA . SER A 1 1198 ? 29.736 13.039 30.951 1.00 68.81 1198 SER A CA 1
ATOM 9328 C C . SER A 1 1198 ? 30.282 14.251 31.696 1.00 68.81 1198 SER A C 1
ATOM 9330 O O . SER A 1 1198 ? 31.259 14.130 32.441 1.00 68.81 1198 SER A O 1
ATOM 9332 N N . GLU A 1 1199 ? 29.696 15.428 31.479 1.00 48.53 1199 GLU A N 1
ATOM 9333 C CA . GLU A 1 1199 ? 30.048 16.591 32.293 1.00 48.53 1199 GLU A CA 1
ATOM 9334 C C . GLU A 1 1199 ? 29.462 16.420 33.700 1.00 48.53 1199 GLU A C 1
ATOM 9336 O O . GLU A 1 1199 ? 28.255 16.505 33.899 1.00 48.53 1199 GLU A O 1
ATOM 9341 N N . LEU A 1 1200 ? 30.327 16.203 34.697 1.00 42.16 1200 LEU A N 1
ATOM 9342 C CA . LEU A 1 1200 ? 29.968 16.222 36.123 1.00 42.16 1200 LEU A CA 1
ATOM 9343 C C . LEU A 1 1200 ? 29.722 17.668 36.606 1.00 42.16 1200 LEU A C 1
ATOM 9345 O O . LEU A 1 1200 ? 30.391 18.177 37.507 1.00 42.16 1200 LEU A O 1
ATOM 9349 N N . SER A 1 1201 ? 28.772 18.357 35.972 1.00 33.41 1201 SER A N 1
ATOM 9350 C CA . SER A 1 1201 ? 28.441 19.756 36.235 1.00 33.41 1201 SER A CA 1
ATOM 9351 C C . SER A 1 1201 ? 27.512 19.900 37.447 1.00 33.41 1201 SER A C 1
ATOM 9353 O O . SER A 1 1201 ? 26.293 20.004 37.311 1.00 33.41 1201 SER A O 1
ATOM 9355 N N . PHE A 1 1202 ? 28.092 19.951 38.647 1.00 34.69 1202 PHE A N 1
ATOM 9356 C CA . PHE A 1 1202 ? 27.412 20.488 39.832 1.00 34.69 1202 PHE A CA 1
ATOM 9357 C C . PHE A 1 1202 ? 27.213 22.012 39.688 1.00 34.69 1202 PHE A C 1
ATOM 9359 O O . PHE A 1 1202 ? 28.172 22.763 39.885 1.00 34.69 1202 PHE A O 1
ATOM 9366 N N . GLN A 1 1203 ? 25.982 22.462 39.404 1.00 28.91 1203 GLN A N 1
ATOM 9367 C CA . GLN A 1 1203 ? 25.480 23.827 39.660 1.00 28.91 1203 GLN A CA 1
ATOM 9368 C C . GLN A 1 1203 ? 23.991 23.808 40.030 1.00 28.91 1203 GLN A C 1
ATOM 9370 O O . GLN A 1 1203 ? 23.233 23.077 39.357 1.00 28.91 1203 GLN A O 1
#

Radius of gyration: 42.1 Å; chains: 1; bounding box: 126×87×150 Å

pLDDT: mean 72.06, std 25.93, range [21.34, 97.81]

Sequence (1203 aa):
MMGPETPFGFESAPVREEMESLALSGAPSSDYRSAMSSSLPAAVSAASVDAGGGDPLLYPPHHLHFSPSSPASGDGGDASSSSASSFLEPPSYADVVFSPFESQNNGGSGAADQGSFIRRDCSPRSARTAASDYLKIAVSDPQKEQETANSLVPGGATYVTYLINTRVRSAAAGEGETGPIEFTVRRRFRDVVTLADRLAEAYRGFFIPPRPDKNVVESQVMQKHEFVEQRRSALEKYLWRLAEHPVIGKSDELRVFLQAKGKLPLPTTTDVASRMLDGAVRLPKQLFGEGPTSQLAPQDVVQPAKGGRDLLRIFKELKQAVTNDWGGVKPLLVEEDKEFLERKEKMQDLEQQLSTASQQAESLVKGQQDIGETMGELGLAFIKLTKFETEEGVYSTQKVRAADAKNVATAAVKASRLYRELNAQTVKHLDTLHEYLGLMLAVHSAFSDRASALLTVQTLMSDLTALNTRIEKLEAASSKIFGGDSSRLRKVEELRETIRATENAKICAIKEYERIKENNRSELDRLDRERHDDFLSMLKGFVINQVGYSEKIANVWATVAEETSRSKPTSLFLPLIFISALCTHFCTRVSATPCPTERYRFAPRAPRAAEPQEFLDPTTREFLLPQRPPSCSLPLLRHDFGDTYGGPPATAAYAPPPGCPAPWDRVVLDLSVACAGEQYDRIAAVWLDGAELLRTSTAEPSESGVFWRVRKDITRYAALLRREEGGVASMMLENIVNDVFTGVYHVNVSLDFYMEEKEEPTPGLESQYHPQLMLPTSKGASLIPNKRILGESKPQLGQKIGLSSSEADMSTGAEAKVPHLYREPADLIIPISSNDSQTGFWFRIQNESDVHLKSIQIPKNAYRAVLEMYVSYHSNDEFWYSNPPNSYIQQNNLTTERGNGSFREVYATIDGRFVGSIMPFPVIFTGGINPLFWEPVVAFGAFDLPSYNLDLTPFLGLLLDGRPHDLGIGVTDGIAFWLVDANLHLWLDSQSSYVTAKLLHYQAPNISVSRHSILHHLDGTFTIKAGRKSYFSGWVNSSIGNLTTDVNYKLKFKSSVGFTDNGNRKEVQMNAKLKTGVQIKEGPKAILAQGSYKFKYPLLIVSSTLPAENNTYRMTTNLSHILSEQTLVMLDRVRTYNSITDQQKADGWMLVQDHSVLAGSAATLQTYQYLDHTGFSYSRRVTAEDGLLLSDNTTMSSELSFQ